Protein AF-0000000079819387 (afdb_homodimer)

Secondary structure (DSSP, 8-state):
-HHHHHHHHHHHHHHHHHHHHHHHHHHH-HHHHIIIIIHHHHHHHHHHHHB-SSPPPEEEEEE--TT-HHHHHHHHHHHHHTTTTEEEEEEES-HHHHHHHHHTTS-SEEEE--S-HHHHHHTT-PEEEEEEE----HHHHHHHHHHHHHHHHHHHHHHHHHHHHHHHHHHHHHHHHHHHHHHHHHSHHHHHHHHH-SS-HHHHHHHHHHHHHHHHHHHHS-HHHHH--EEEEEEETT----HHHHHHHHHHHHHHHHHHHHHHHHHHHHHHHHTTHHHHTTSS--HHHHHHHHHHHHHHHHHHHHHHHHHHHHHHH----TT-HHHHHHHHHHHHHHHHHHHHHHHHH--SHHHHHHHHHHHHHHHHHHSSSSS-GGGB-TTTHHHHHT-HHHHHHHHHHIIIII-PPPPHHHHHHHHHHHHHHHHHHHHHHHHHHHH-/-HHHHHHHHHHHHHHHHHHHHHHHHHHH-HHHHIIIIIHHHHHHHHHHHHB-SSPPPEEEEEE--TT-HHHHHHHHHHHHHTTTTEEEEEEES-HHHHHHHHHTTS-SEEEE--S-HHHHHHTT-PEEEEEEE----HHHHHHHHHHHHHHHHHHHHHHHHHHHHHHHHHHHHHHHHHHHHHHHHHSHHHHHHHHH-SS-HHHHHHHHHHHHHHHHHHHHS-HHHHH--EEEEEEETT----HHHHHHHHHHHHHHHHHHHHHHHHHHHHHHHTTTHHHHTTSS--HHHHHHHHHHHHHHHHHHHHHHHHHHHHHHH----TT-HHHHHHHHHHHHHHHHHHHHHHHHH--SHHHHHHHHHHHHHHHHHHSSSSS-GGGB-TTTHHHHHT-HHHHHHHHHHIIIII-PPPPHHHHHHHHHHHHHHHHHHHHHHHHHHHH-

Solvent-accessible surface area (backbone atoms only — not comparable to full-atom values): 43475 Å² total; per-residue (Å²): 109,72,64,59,50,49,53,49,50,51,48,50,48,51,19,50,51,42,15,50,50,50,48,52,53,57,68,70,40,53,68,62,47,43,55,67,47,48,47,60,48,50,51,49,52,48,45,38,70,18,49,48,83,58,75,61,53,42,36,29,34,38,28,40,40,79,89,44,60,67,58,50,51,52,50,50,54,51,46,62,74,36,50,73,51,34,38,75,76,45,78,42,62,49,59,67,60,53,49,49,36,36,75,68,63,75,26,42,32,36,37,37,48,49,75,54,47,65,60,25,40,76,68,58,30,57,23,53,31,39,35,40,27,57,51,57,48,49,69,57,44,50,50,48,42,50,47,39,48,34,50,37,44,51,51,31,30,53,52,39,16,52,51,42,46,54,51,26,53,52,35,52,51,50,44,53,50,50,52,49,48,50,52,44,43,73,30,76,66,21,50,56,34,39,73,42,28,88,54,56,56,68,58,56,51,48,53,52,50,53,53,45,52,54,39,51,54,55,50,66,48,45,32,61,29,69,40,36,37,50,40,60,46,68,46,39,77,54,47,90,45,51,54,32,35,56,41,37,41,40,49,47,29,47,50,52,34,43,52,42,17,36,50,47,13,38,58,52,17,48,34,53,71,70,51,46,54,64,55,44,73,73,40,92,62,48,70,66,42,49,50,50,5,46,49,52,26,48,47,52,53,45,48,51,50,46,50,53,45,52,49,45,32,30,72,73,43,62,37,56,56,59,43,38,66,67,57,50,49,53,46,48,51,36,31,44,45,17,16,41,7,49,5,43,46,46,31,70,73,20,75,38,61,56,44,31,55,52,52,39,49,50,51,45,51,47,37,48,68,40,23,42,63,79,43,56,58,75,41,33,34,79,85,43,39,58,66,14,69,75,36,49,38,25,47,34,25,55,51,36,42,35,23,25,60,55,38,37,74,88,54,64,67,55,52,48,49,38,43,48,43,16,53,50,30,36,49,52,27,49,49,53,53,52,49,51,58,65,71,95,108,73,65,58,51,49,51,49,50,52,47,52,50,51,19,50,50,42,16,50,51,50,48,50,53,57,68,70,41,52,65,61,47,44,55,66,47,45,47,59,48,49,51,49,51,49,45,38,70,18,47,49,81,57,75,62,53,43,36,28,35,38,27,41,40,79,90,46,60,67,58,50,50,52,50,50,53,51,46,61,74,37,48,72,50,33,39,76,77,46,78,40,63,49,59,68,60,50,50,50,37,36,75,69,64,76,27,44,33,38,37,37,47,49,76,54,45,66,60,25,39,76,68,58,30,56,22,51,30,39,36,39,27,59,52,57,48,48,68,57,43,49,51,50,42,51,47,41,49,33,51,36,44,52,50,30,33,53,52,40,18,50,52,42,46,53,49,25,52,52,36,53,51,49,42,52,50,50,51,50,48,49,51,46,43,74,30,75,65,21,49,54,34,37,73,41,27,88,54,56,57,66,57,56,50,48,53,52,50,53,52,44,52,55,38,50,54,56,50,66,48,45,31,60,30,70,40,36,38,51,40,61,46,67,46,40,77,52,47,90,44,50,54,33,35,56,41,38,42,38,48,48,28,47,49,51,35,44,52,42,17,37,52,48,13,37,58,51,16,48,35,51,71,69,51,48,54,65,54,43,74,73,41,92,63,49,71,66,42,50,51,49,6,46,49,52,28,48,46,52,54,47,47,53,50,47,51,52,46,52,50,46,32,31,73,73,43,61,36,57,58,60,43,37,67,67,58,49,50,53,46,49,52,35,31,45,45,17,16,40,8,50,6,42,44,44,30,70,73,20,77,38,61,54,43,31,54,50,52,38,48,50,51,46,49,48,38,49,69,41,23,42,63,78,43,55,58,73,40,32,33,79,85,44,40,58,68,14,68,76,37,49,38,26,46,36,25,54,50,36,41,34,22,26,60,54,37,36,74,87,54,64,66,56,53,48,50,38,44,49,43,15,53,50,30,35,49,52,26,48,50,54,52,52,49,54,60,65,73,96

Sequence (880 aa):
MKDLMGRLRLSLRRIGGVSRKELVELVRQPAMLFVLVVGPLLILLLFGSGVRAEDPAVRSIFVTPPGDEQLAEVVRGYADSQSERLTILDVTDDREDAMRELRGRRVDVVVVFPENPIEAVEQNDRATIEVIHSFIDPLESQAIRLFTRGAVSDLNDILLSRAVEEAQTQAATTLEEVEGLRETLDGPAGSVLMAQSDTDPEDLAIVLDDASIELEQLIEIDPDVVAAPLDGRASSIGGRVTTSQFYAPAVVALILQHLTLTFVALARSRERELGTVELFGVSPLREVERIAGQAVAYVLSGSALAAVLLAAVSLLLGAPFRAGVGTVALVVVAELLASIGVGLLLSRVARTTTQVVQGAMLILLLSVFFGGLLLSPERLLPWAQPIGDVLPMSHALELLRDSMLRGLPLAAGPIATLVGMAVDTIAIGSWLAIREEHRGMKDLMGRLRLSLRRIGGVSRKELVELVRQPAMLFVLVVGPLLILLLFGSGVRAEDPAVRSIFVTPPGDEQLAEVVRGYADSQSERLTILDVTDDREDAMRELRGRRVDVVVVFPENPIEAVEQNDRATIEVIHSFIDPLESQAIRLFTRGAVSDLNDILLSRAVEEAQTQAATTLEEVEGLRETLDGPAGSVLMAQSDTDPEDLAIVLDDASIELEQLIEIDPDVVAAPLDGRASSIGGRVTTSQFYAPAVVALILQHLTLTFVALARSRERELGTVELFGVSPLREVERIAGQAVAYVLSGSALAAVLLAAVSLLLGAPFRAGVGTVALVVVAELLASIGVGLLLSRVARTTTQVVQGAMLILLLSVFFGGLLLSPERLLPWAQPIGDVLPMSHALELLRDSMLRGLPLAAGPIATLVGMAVDTIAIGSWLAIREEHRG

Structure (mmCIF, N/CA/C/O backbone):
data_AF-0000000079819387-model_v1
#
loop_
_entity.id
_entity.type
_entity.pdbx_description
1 polymer 'ABC-type multidrug transport system, permease component'
#
loop_
_atom_site.group_PDB
_atom_site.id
_atom_site.type_symbol
_atom_site.label_atom_id
_atom_site.label_alt_id
_atom_site.label_comp_id
_atom_site.label_asym_id
_atom_site.label_entity_id
_atom_site.label_seq_id
_atom_site.pdbx_PDB_ins_code
_atom_site.Cartn_x
_atom_site.Cartn_y
_atom_site.Cartn_z
_atom_site.occupancy
_atom_site.B_iso_or_equiv
_atom_site.auth_seq_id
_atom_site.auth_comp_id
_atom_site.auth_asym_id
_atom_site.auth_atom_id
_atom_site.pdbx_PDB_model_num
ATOM 1 N N . MET A 1 1 ? -44.688 -29.328 -30.922 1 59.22 1 MET A N 1
ATOM 2 C CA . MET A 1 1 ? -44.406 -28.875 -29.547 1 59.22 1 MET A CA 1
ATOM 3 C C . MET A 1 1 ? -43.875 -30.016 -28.688 1 59.22 1 MET A C 1
ATOM 5 O O . MET A 1 1 ? -42.938 -29.844 -27.938 1 59.22 1 MET A O 1
ATOM 9 N N . LYS A 1 2 ? -44.531 -31.188 -28.812 1 69.56 2 LYS A N 1
ATOM 10 C CA . LYS A 1 2 ? -44.188 -32.375 -28.062 1 69.56 2 LYS A CA 1
ATOM 11 C C . LYS A 1 2 ? -42.781 -32.875 -28.453 1 69.56 2 LYS A C 1
ATOM 13 O O . LYS A 1 2 ? -42 -33.312 -27.594 1 69.56 2 LYS A O 1
ATOM 18 N N . ASP A 1 3 ? -42.344 -32.656 -29.594 1 71.69 3 ASP A N 1
ATOM 19 C CA . ASP A 1 3 ? -41.031 -33.031 -30.094 1 71.69 3 ASP A CA 1
ATOM 20 C C . ASP A 1 3 ? -39.969 -32.062 -29.594 1 71.69 3 ASP A C 1
ATOM 22 O O . ASP A 1 3 ? -38.875 -32.5 -29.203 1 71.69 3 ASP A O 1
ATOM 26 N N . LEU A 1 4 ? -40.25 -30.797 -29.594 1 78.06 4 LEU A N 1
ATOM 27 C CA . LEU A 1 4 ? -39.312 -29.766 -29.094 1 78.06 4 LEU A CA 1
ATOM 28 C C . LEU A 1 4 ? -39.094 -29.953 -27.594 1 78.06 4 LEU A C 1
ATOM 30 O O . LEU A 1 4 ? -37.969 -29.812 -27.125 1 78.06 4 LEU A O 1
ATOM 34 N N . MET A 1 5 ? -40.188 -30.281 -26.875 1 81.12 5 MET A N 1
ATOM 35 C CA . MET A 1 5 ? -40.062 -30.5 -25.438 1 81.12 5 MET A CA 1
ATOM 36 C C . MET A 1 5 ? -39.219 -31.734 -25.141 1 81.12 5 MET A C 1
ATOM 38 O O . MET A 1 5 ? -38.469 -31.766 -24.156 1 81.12 5 MET A O 1
ATOM 42 N N . GLY A 1 6 ? -39.438 -32.688 -25.953 1 78.38 6 GLY A N 1
ATOM 43 C CA . GLY A 1 6 ? -38.625 -33.906 -25.797 1 78.38 6 GLY A CA 1
ATOM 44 C C . GLY A 1 6 ? -37.156 -33.656 -26.016 1 78.38 6 GLY A C 1
ATOM 45 O O . GLY A 1 6 ? -36.312 -34.156 -25.266 1 78.38 6 GLY A O 1
ATOM 46 N N . ARG A 1 7 ? -36.875 -32.875 -26.984 1 80.12 7 ARG A N 1
ATOM 47 C CA . ARG A 1 7 ? -35.5 -32.531 -27.281 1 80.12 7 ARG A CA 1
ATOM 48 C C . ARG A 1 7 ? -34.875 -31.672 -26.172 1 80.12 7 ARG A C 1
ATOM 50 O O . ARG A 1 7 ? -33.719 -31.844 -25.812 1 80.12 7 ARG A O 1
ATOM 57 N N . LEU A 1 8 ? -35.719 -30.812 -25.656 1 83.31 8 LEU A N 1
ATOM 58 C CA . LEU A 1 8 ? -35.25 -29.953 -24.562 1 83.31 8 LEU A CA 1
ATOM 59 C C . LEU A 1 8 ? -35 -30.781 -23.297 1 83.31 8 LEU A C 1
ATOM 61 O O . LEU A 1 8 ? -34.031 -30.531 -22.578 1 83.31 8 LEU A O 1
ATOM 65 N N . ARG A 1 9 ? -35.875 -31.703 -23.016 1 83.75 9 ARG A N 1
ATOM 66 C CA . ARG A 1 9 ? -35.688 -32.562 -21.859 1 83.75 9 ARG A CA 1
ATOM 67 C C . ARG A 1 9 ? -34.438 -33.406 -21.969 1 83.75 9 ARG A C 1
ATOM 69 O O . ARG A 1 9 ? -33.719 -33.625 -20.984 1 83.75 9 ARG A O 1
ATOM 76 N N . LEU A 1 10 ? -34.25 -33.906 -23.141 1 81.56 10 LEU A N 1
ATOM 77 C CA . LEU A 1 10 ? -33.062 -34.719 -23.375 1 81.56 10 LEU A CA 1
ATOM 78 C C . LEU A 1 10 ? -31.797 -33.875 -23.219 1 81.56 10 LEU A C 1
ATOM 80 O O . LEU A 1 10 ? -30.797 -34.312 -22.656 1 81.56 10 LEU A O 1
ATOM 84 N N . SER A 1 11 ? -31.906 -32.688 -23.734 1 84.88 11 SER A N 1
ATOM 85 C CA . SER A 1 11 ? -30.781 -31.75 -23.609 1 84.88 11 SER A CA 1
ATOM 86 C C . SER A 1 11 ? -30.5 -31.406 -22.156 1 84.88 11 SER A C 1
ATOM 88 O O . SER A 1 11 ? -29.344 -31.359 -21.734 1 84.88 11 SER A O 1
ATOM 90 N N . LEU A 1 12 ? -31.531 -31.281 -21.375 1 88.06 12 LEU A N 1
ATOM 91 C CA . LEU A 1 12 ? -31.391 -30.969 -19.969 1 88.06 12 LEU A CA 1
ATOM 92 C C . LEU A 1 12 ? -30.797 -32.156 -19.203 1 88.06 12 LEU A C 1
ATOM 94 O O . LEU A 1 12 ? -30.016 -31.953 -18.266 1 88.06 12 LEU A O 1
ATOM 98 N N . ARG A 1 13 ? -31.156 -33.312 -19.625 1 86.75 13 ARG A N 1
ATOM 99 C CA . ARG A 1 13 ? -30.609 -34.5 -19 1 86.75 13 ARG A CA 1
ATOM 100 C C . ARG A 1 13 ? -29.125 -34.656 -19.297 1 86.75 13 ARG A C 1
ATOM 102 O O . ARG A 1 13 ? -28.344 -35.062 -18.438 1 86.75 13 ARG A O 1
ATOM 109 N N . ARG A 1 14 ? -28.859 -34.375 -20.531 1 86.88 14 ARG A N 1
ATOM 110 C CA . ARG A 1 14 ? -27.453 -34.438 -20.922 1 86.88 14 ARG A CA 1
ATOM 111 C C . ARG A 1 14 ? -26.625 -33.375 -20.156 1 86.88 14 ARG A C 1
ATOM 113 O O . ARG A 1 14 ? -25.516 -33.688 -19.703 1 86.88 14 ARG A O 1
ATOM 120 N N . ILE A 1 15 ? -27.156 -32.25 -20.062 1 89.38 15 ILE A N 1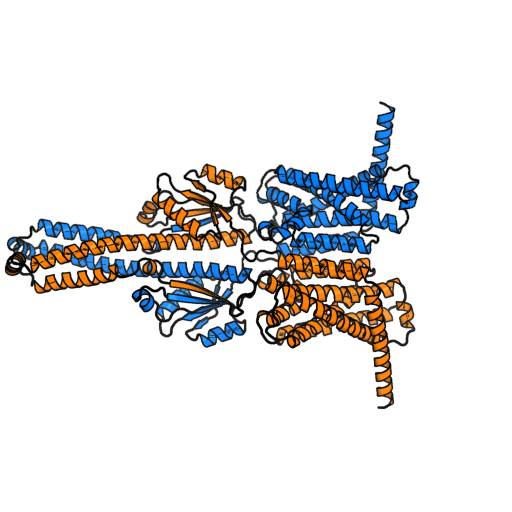
ATOM 121 C CA . ILE A 1 15 ? -26.5 -31.172 -19.312 1 89.38 15 ILE A CA 1
ATOM 122 C C . ILE A 1 15 ? -26.312 -31.609 -17.859 1 89.38 15 ILE A C 1
ATOM 124 O O . ILE A 1 15 ? -25.25 -31.406 -17.266 1 89.38 15 ILE A O 1
ATOM 128 N N . GLY A 1 16 ? -27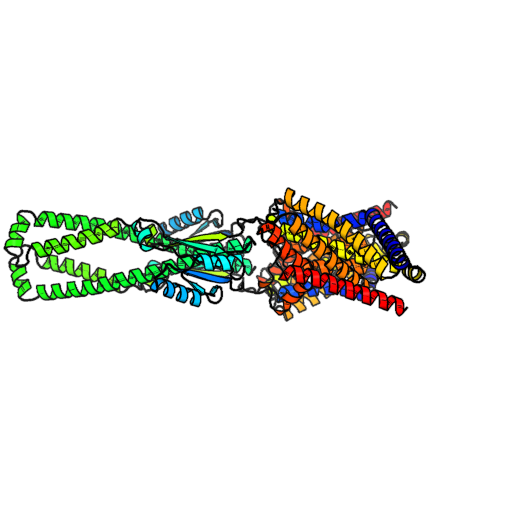.328 -32.188 -17.266 1 90.31 16 GLY A N 1
ATOM 129 C CA . GLY A 1 16 ? -27.234 -32.688 -15.914 1 90.31 16 GLY A CA 1
ATOM 130 C C . GLY A 1 16 ? -26.172 -33.75 -15.742 1 90.31 16 GLY A C 1
ATOM 131 O O . GLY A 1 16 ? -25.484 -33.812 -14.719 1 90.31 16 GLY A O 1
ATOM 132 N N . GLY A 1 17 ? -26.094 -34.594 -16.734 1 88.19 17 GLY A N 1
ATOM 133 C CA . GLY A 1 17 ? -25.062 -35.625 -16.703 1 88.19 17 GLY A CA 1
ATOM 134 C C . GLY A 1 17 ? -23.656 -35.062 -16.703 1 88.19 17 GLY A C 1
ATOM 135 O O . GLY A 1 17 ? -22.797 -35.531 -15.93 1 88.19 17 GLY A O 1
ATOM 136 N N . VAL A 1 18 ? -23.438 -34.125 -17.578 1 86 18 VAL A N 1
ATOM 137 C CA . VAL A 1 18 ? -22.125 -33.469 -17.641 1 86 18 VAL A CA 1
ATOM 138 C C . VAL A 1 18 ? -21.828 -32.75 -16.312 1 86 18 VAL A C 1
ATOM 140 O O . VAL A 1 18 ? -20.719 -32.844 -15.789 1 86 18 VAL A O 1
ATOM 143 N N . SER A 1 19 ? -22.797 -32.062 -15.797 1 91.12 19 SER A N 1
ATOM 144 C CA . SER A 1 19 ? -22.656 -31.375 -14.531 1 91.12 19 SER A CA 1
ATOM 145 C C . SER A 1 19 ? -22.281 -32.344 -13.406 1 91.12 19 SER A C 1
ATOM 147 O O . SER A 1 19 ? -21.391 -32.062 -12.609 1 91.12 19 SER A O 1
ATOM 149 N N . ARG A 1 20 ? -22.938 -33.375 -13.32 1 89.81 20 ARG A N 1
ATOM 150 C CA . ARG A 1 20 ? -22.672 -34.375 -12.281 1 89.81 20 ARG A CA 1
ATOM 151 C C . ARG A 1 20 ? -21.266 -34.938 -12.43 1 89.81 20 ARG A C 1
ATOM 153 O O . ARG A 1 20 ? -20.562 -35.156 -11.43 1 89.81 20 ARG A O 1
ATOM 160 N N . LYS A 1 21 ? -20.891 -35.188 -13.625 1 85.81 21 LYS A N 1
ATOM 161 C CA . LYS A 1 21 ? -19.547 -35.688 -13.883 1 85.81 21 LYS A CA 1
ATOM 162 C C . LYS A 1 21 ? -18.484 -34.719 -13.383 1 85.81 21 LYS A C 1
ATOM 164 O O . LYS A 1 21 ? -17.531 -35.125 -12.727 1 85.81 21 LYS A O 1
ATOM 169 N N . GLU A 1 22 ? -18.688 -33.531 -13.719 1 85.12 22 GLU A N 1
ATOM 170 C CA . GLU A 1 22 ? -17.734 -32.5 -13.32 1 85.12 22 GLU A CA 1
ATOM 171 C C . GLU A 1 22 ? -17.672 -32.344 -11.805 1 85.12 22 GLU A C 1
ATOM 173 O O . GLU A 1 22 ? -16.594 -32.188 -11.234 1 85.12 22 GLU A O 1
ATOM 178 N N . LEU A 1 23 ? -18.781 -32.438 -11.195 1 86.44 23 LEU A N 1
ATOM 179 C CA . LEU A 1 23 ? -18.844 -32.281 -9.742 1 86.44 23 LEU A CA 1
ATOM 180 C C . LEU A 1 23 ? -18.156 -33.469 -9.055 1 86.44 23 LEU A C 1
ATOM 182 O O . LEU A 1 23 ? -17.438 -33.281 -8.078 1 86.44 23 LEU A O 1
ATOM 186 N N . VAL A 1 24 ? -18.297 -34.625 -9.602 1 83.44 24 VAL A N 1
ATOM 187 C CA . VAL A 1 24 ? -17.688 -35.844 -9.031 1 83.44 24 VAL A CA 1
ATOM 188 C C . VAL A 1 24 ? -16.172 -35.781 -9.211 1 83.44 24 VAL A C 1
ATOM 190 O O . VAL A 1 24 ? -15.43 -36.156 -8.305 1 83.44 24 VAL A O 1
ATOM 193 N N . GLU A 1 25 ? -15.781 -35.312 -10.328 1 77.5 25 GLU A N 1
ATOM 194 C CA . GLU A 1 25 ? -14.352 -35.188 -10.594 1 77.5 25 GLU A CA 1
ATOM 195 C C . GLU A 1 25 ? -13.68 -34.188 -9.664 1 77.5 25 GLU A C 1
ATOM 197 O O . GLU A 1 25 ? -12.547 -34.406 -9.234 1 77.5 25 GLU A O 1
ATOM 202 N N . LEU A 1 26 ? -14.336 -33.156 -9.406 1 76.81 26 LEU A N 1
ATOM 203 C CA . LEU A 1 26 ? -13.805 -32.125 -8.523 1 76.81 26 LEU A CA 1
ATOM 204 C C . LEU A 1 26 ? -13.625 -32.688 -7.109 1 76.81 26 LEU A C 1
ATOM 206 O O . LEU A 1 26 ? -12.617 -32.406 -6.457 1 76.81 26 LEU A O 1
ATOM 210 N N . VAL A 1 27 ? -14.5 -33.5 -6.656 1 76.44 27 VAL A N 1
ATOM 211 C CA . VAL A 1 27 ? -14.477 -34.031 -5.293 1 76.44 27 VAL A CA 1
ATOM 212 C C . VAL A 1 27 ? -13.469 -35.156 -5.188 1 76.44 27 VAL A C 1
ATOM 214 O O . VAL A 1 27 ? -12.992 -35.469 -4.098 1 76.44 27 VAL A O 1
ATOM 217 N N . ARG A 1 28 ? -13.078 -35.719 -6.34 1 71.12 28 ARG A N 1
ATOM 218 C CA . ARG A 1 28 ? -12.203 -36.875 -6.324 1 71.12 28 ARG A CA 1
ATOM 219 C C . ARG A 1 28 ? -10.734 -36.469 -6.359 1 71.12 28 ARG A C 1
ATOM 221 O O . ARG A 1 28 ? -9.844 -37.312 -6.211 1 71.12 28 ARG A O 1
ATOM 228 N N . GLN A 1 29 ? -10.422 -35.219 -6.562 1 65.94 29 GLN A N 1
ATOM 229 C CA . GLN A 1 29 ? -9.039 -34.75 -6.566 1 65.94 29 GLN A CA 1
ATOM 230 C C . GLN A 1 29 ? -8.789 -33.781 -5.441 1 65.94 29 GLN A C 1
ATOM 232 O O . GLN A 1 29 ? -8.461 -32.594 -5.699 1 65.94 29 GLN A O 1
ATOM 237 N N . PRO A 1 30 ? -8.844 -34.25 -4.234 1 62.94 30 PRO A N 1
ATOM 238 C CA . PRO A 1 30 ? -8.773 -33.344 -3.09 1 62.94 30 PRO A CA 1
ATOM 239 C C . PRO A 1 30 ? -7.395 -32.688 -2.936 1 62.94 30 PRO A C 1
ATOM 241 O O . PRO A 1 30 ? -7.293 -31.578 -2.453 1 62.94 30 PRO A O 1
ATOM 244 N N . ALA A 1 31 ? -6.434 -33.406 -3.371 1 59.56 31 ALA A N 1
ATOM 245 C CA . ALA A 1 31 ? -5.09 -32.875 -3.168 1 59.56 31 ALA A CA 1
ATOM 246 C C . ALA A 1 31 ? -4.867 -31.609 -3.992 1 59.56 31 ALA A C 1
ATOM 248 O O . ALA A 1 31 ? -4.301 -30.625 -3.498 1 59.56 31 ALA A O 1
ATOM 249 N N . MET A 1 32 ? -5.309 -31.781 -5.207 1 59.66 32 MET A N 1
ATOM 250 C CA . MET A 1 32 ? -5.168 -30.609 -6.062 1 59.66 32 MET A CA 1
ATOM 251 C C . MET A 1 32 ? -6 -29.438 -5.539 1 59.66 32 MET A C 1
ATOM 253 O O . MET A 1 32 ? -5.535 -28.297 -5.52 1 59.66 32 MET A O 1
ATOM 257 N N . LEU A 1 33 ? -7.109 -29.797 -4.996 1 62.78 33 LEU A N 1
ATOM 258 C CA . LEU A 1 33 ? -8 -28.766 -4.449 1 62.78 33 LEU A CA 1
ATOM 259 C C . LEU A 1 33 ? -7.391 -28.125 -3.215 1 62.78 33 LEU A C 1
ATOM 261 O O . LEU A 1 33 ? -7.473 -26.906 -3.045 1 62.78 33 LEU A O 1
ATOM 265 N N . PHE A 1 34 ? -6.777 -28.922 -2.484 1 64.62 34 PHE A N 1
ATOM 266 C CA . PHE A 1 34 ? -6.234 -28.406 -1.233 1 64.62 34 PHE A CA 1
ATOM 267 C C . PHE A 1 34 ? -5.125 -27.406 -1.502 1 64.62 34 PHE A C 1
ATOM 269 O O . PHE A 1 34 ? -5.129 -26.297 -0.946 1 64.62 34 PHE A O 1
ATOM 276 N N . VAL A 1 35 ? -4.262 -27.828 -2.371 1 64.06 35 VAL A N 1
ATOM 277 C CA . VAL A 1 35 ? -3.094 -26.969 -2.529 1 64.06 35 VAL A CA 1
ATOM 278 C C . VAL A 1 35 ? -3.477 -25.719 -3.314 1 64.06 35 VAL A C 1
ATOM 280 O O . VAL A 1 35 ? -3.074 -24.609 -2.961 1 64.06 35 VAL A O 1
ATOM 283 N N . LEU A 1 36 ? -4.363 -25.953 -4.289 1 65.69 36 LEU A N 1
ATOM 284 C CA . LEU A 1 36 ? -4.738 -24.859 -5.176 1 65.69 36 LEU A CA 1
ATOM 285 C C . LEU A 1 36 ? -5.641 -23.875 -4.453 1 65.69 36 LEU A C 1
ATOM 287 O O . LEU A 1 36 ? -5.57 -22.672 -4.711 1 65.69 36 LEU A O 1
ATOM 291 N N . VAL A 1 37 ? -6.363 -24.375 -3.543 1 68.56 37 VAL A N 1
ATOM 292 C CA . VAL A 1 37 ? -7.383 -23.531 -2.924 1 68.56 37 VAL A CA 1
ATOM 293 C C . VAL A 1 37 ? -6.875 -23 -1.587 1 68.56 37 VAL A C 1
ATOM 295 O O . VAL A 1 37 ? -6.938 -21.797 -1.326 1 68.56 37 VAL A O 1
ATOM 298 N N . VAL A 1 38 ? -6.336 -23.922 -0.873 1 74.94 38 VAL A N 1
ATOM 299 C CA . VAL A 1 38 ? -6.047 -23.609 0.521 1 74.94 38 VAL A CA 1
ATOM 300 C C . VAL A 1 38 ? -4.824 -22.703 0.602 1 74.94 38 VAL A C 1
ATOM 302 O O . VAL A 1 38 ? -4.766 -21.797 1.442 1 74.94 38 VAL A O 1
ATOM 305 N N . GLY A 1 39 ? -3.926 -22.906 -0.369 1 82.56 39 GLY A N 1
ATOM 306 C CA . GLY A 1 39 ? -2.695 -22.125 -0.321 1 82.56 39 GLY A CA 1
ATOM 307 C C . GLY A 1 39 ? -2.924 -20.625 -0.449 1 82.56 39 GLY A C 1
ATOM 308 O O . GLY A 1 39 ? -2.66 -19.875 0.488 1 82.56 39 GLY A O 1
ATOM 309 N N . PRO A 1 40 ? -3.529 -20.234 -1.547 1 80.94 40 PRO A N 1
ATOM 310 C CA . PRO A 1 40 ? -3.783 -18.797 -1.737 1 80.94 40 PRO A CA 1
ATOM 311 C C . PRO A 1 40 ? -4.742 -18.219 -0.697 1 80.94 40 PRO A C 1
ATOM 313 O O . PRO A 1 40 ? -4.555 -17.094 -0.229 1 80.94 40 PRO A O 1
ATOM 316 N N . LEU A 1 41 ? -5.676 -19.078 -0.328 1 82.12 41 LEU A N 1
ATOM 317 C CA . LEU A 1 41 ? -6.641 -18.625 0.667 1 82.12 41 LEU A CA 1
ATOM 318 C C . LEU A 1 41 ? -5.961 -18.359 2.004 1 82.12 41 LEU A C 1
ATOM 320 O O . LEU A 1 41 ? -6.176 -17.312 2.617 1 82.12 41 LEU A O 1
ATOM 324 N N . LEU A 1 42 ? -5.184 -19.266 2.367 1 86.19 42 LEU A N 1
ATOM 325 C CA . LEU A 1 42 ? -4.488 -19.125 3.643 1 86.19 42 LEU A CA 1
ATOM 326 C C . LEU A 1 42 ? -3.555 -17.922 3.629 1 86.19 42 LEU A C 1
ATOM 328 O O . LEU A 1 42 ? -3.492 -17.172 4.605 1 86.19 42 LEU A O 1
ATOM 332 N N . ILE A 1 43 ? -2.92 -17.734 2.551 1 88.06 43 ILE A N 1
ATOM 333 C CA . ILE A 1 43 ? -1.974 -16.625 2.42 1 88.06 43 ILE A CA 1
ATOM 334 C C . ILE A 1 43 ? -2.717 -15.305 2.506 1 88.06 43 ILE A C 1
ATOM 336 O O . ILE A 1 43 ? -2.307 -14.398 3.24 1 88.06 43 ILE A O 1
ATOM 340 N N . LEU A 1 44 ? -3.809 -15.195 1.878 1 82.94 44 LEU A N 1
ATOM 341 C CA . LEU A 1 44 ? -4.574 -13.953 1.844 1 82.94 44 LEU A CA 1
ATOM 342 C C . LEU A 1 44 ? -5.23 -13.68 3.193 1 82.94 44 LEU A C 1
ATOM 344 O O . LEU A 1 44 ? -5.289 -12.531 3.637 1 82.94 44 LEU A O 1
ATOM 348 N N . LEU A 1 45 ? -5.652 -14.781 3.836 1 83.75 45 LEU A N 1
ATOM 349 C CA . LEU A 1 45 ? -6.238 -14.625 5.164 1 83.75 45 LEU A CA 1
ATOM 350 C C . LEU A 1 45 ? -5.18 -14.219 6.18 1 83.75 45 LEU A C 1
ATOM 352 O O . LEU A 1 45 ? -5.434 -13.375 7.043 1 83.75 45 LEU A O 1
ATOM 356 N N . LEU A 1 46 ? -4.027 -14.789 6.035 1 87 46 LEU A N 1
ATOM 357 C CA . LEU A 1 46 ? -2.922 -14.438 6.922 1 87 46 LEU A CA 1
ATOM 358 C C . LEU A 1 46 ? -2.506 -12.984 6.715 1 87 46 LEU A C 1
ATOM 360 O O . LEU A 1 46 ? -2.252 -12.266 7.684 1 87 46 LEU A O 1
ATOM 364 N N . PHE A 1 47 ? -2.529 -12.609 5.602 1 85.38 47 PHE A N 1
ATOM 365 C CA . PHE A 1 47 ? -2.148 -11.234 5.309 1 85.38 47 PHE A CA 1
ATOM 366 C C . PHE A 1 47 ? -3.191 -10.258 5.844 1 85.38 47 PHE A C 1
ATOM 368 O O . PHE A 1 47 ? -2.848 -9.289 6.52 1 85.38 47 PHE A O 1
ATOM 375 N N . GLY A 1 48 ? -4.398 -10.469 5.453 1 79.5 48 GLY A N 1
ATOM 376 C CA . GLY A 1 48 ? -5.465 -9.609 5.93 1 79.5 48 GLY A CA 1
ATOM 377 C C . GLY A 1 48 ? -5.5 -9.484 7.441 1 79.5 48 GLY A C 1
ATOM 378 O O . GLY A 1 48 ? -5.797 -8.414 7.977 1 79.5 48 GLY A O 1
ATOM 379 N N . SER A 1 49 ? -5.113 -10.555 8.133 1 84.19 49 SER A N 1
ATOM 380 C CA . SER A 1 49 ? -5.141 -10.555 9.594 1 84.19 49 SER A CA 1
ATOM 381 C C . SER A 1 49 ? -3.807 -10.086 10.164 1 84.19 49 SER A C 1
ATOM 383 O O . SER A 1 49 ? -3.713 -9.781 11.359 1 84.19 49 SER A O 1
ATOM 385 N N . GLY A 1 50 ? -2.824 -10.062 9.352 1 87 50 GLY A N 1
ATOM 386 C CA . GLY A 1 50 ? -1.486 -9.797 9.859 1 87 50 GLY A CA 1
ATOM 387 C C . GLY A 1 50 ? -1.04 -8.367 9.664 1 87 50 GLY A C 1
ATOM 388 O O . GLY A 1 50 ? 0.014 -7.961 10.156 1 87 50 GLY A O 1
ATOM 389 N N . VAL A 1 51 ? -1.811 -7.578 8.93 1 83.44 51 VAL A N 1
ATOM 390 C CA . VAL A 1 51 ? -1.445 -6.191 8.672 1 83.44 51 VAL A CA 1
ATOM 391 C C . VAL A 1 51 ? -1.921 -5.305 9.82 1 83.44 51 VAL A C 1
ATOM 393 O O . VAL A 1 51 ? -3.043 -5.461 10.305 1 83.44 51 VAL A O 1
ATOM 396 N N . ARG A 1 52 ? -1.042 -4.383 10.25 1 80.44 52 ARG A N 1
ATOM 397 C CA . ARG A 1 52 ? -1.396 -3.461 11.32 1 80.44 52 ARG A CA 1
ATOM 398 C C . ARG A 1 52 ? -2.445 -2.457 10.859 1 80.44 52 ARG A C 1
ATOM 400 O O . ARG A 1 52 ? -2.416 -2.006 9.711 1 80.44 52 ARG A O 1
ATOM 407 N N . ALA A 1 53 ? -3.332 -2.141 11.719 1 71.75 53 ALA A N 1
ATOM 408 C CA . ALA A 1 53 ? -4.371 -1.15 11.438 1 71.75 53 ALA A CA 1
ATOM 409 C C . ALA A 1 53 ? -3.781 0.256 11.375 1 71.75 53 ALA A C 1
ATOM 411 O O . ALA A 1 53 ? -4.219 1.082 10.57 1 71.75 53 ALA A O 1
ATOM 412 N N . GLU A 1 54 ? -2.801 0.441 12.227 1 73.12 54 GLU A N 1
ATOM 413 C CA . GLU A 1 54 ? -2.17 1.755 12.305 1 73.12 54 GLU A CA 1
ATOM 414 C C . GLU A 1 54 ? -0.685 1.676 11.961 1 73.12 54 GLU A C 1
ATOM 416 O O . GLU A 1 54 ? -0.071 0.613 12.07 1 73.12 54 GLU A O 1
ATOM 421 N N . ASP A 1 55 ? -0.185 2.771 11.43 1 74.25 55 ASP A N 1
ATOM 422 C CA . ASP A 1 55 ? 1.244 2.842 11.141 1 74.25 55 ASP A CA 1
ATOM 423 C C . ASP A 1 55 ? 2.07 2.689 12.414 1 74.25 55 ASP A C 1
ATOM 425 O O . ASP A 1 55 ? 1.676 3.17 13.477 1 74.25 55 ASP A O 1
ATOM 429 N N . PRO A 1 56 ? 3.131 1.95 12.328 1 78.31 56 PRO A N 1
ATOM 430 C CA . PRO A 1 56 ? 4.004 1.864 13.5 1 78.31 56 PRO A CA 1
ATOM 431 C C . PRO A 1 56 ? 4.602 3.213 13.891 1 78.31 56 PRO A C 1
ATOM 433 O O . PRO A 1 56 ? 4.738 4.102 13.039 1 78.31 56 PRO A O 1
ATOM 436 N N . ALA A 1 57 ? 4.988 3.266 15.188 1 85.31 57 ALA A N 1
ATOM 437 C CA . ALA A 1 57 ? 5.594 4.5 15.68 1 85.31 57 ALA A CA 1
ATOM 438 C C . ALA A 1 57 ? 6.965 4.727 15.047 1 85.31 57 ALA A C 1
ATOM 440 O O . ALA A 1 57 ? 7.719 3.777 14.828 1 85.31 57 ALA A O 1
ATOM 441 N N . VAL A 1 58 ? 7.234 5.938 14.719 1 89.69 58 VAL A N 1
ATOM 442 C CA . VAL A 1 58 ? 8.508 6.332 14.109 1 89.69 58 VAL A CA 1
ATOM 443 C C . VAL A 1 58 ? 9.523 6.645 15.203 1 89.69 58 VAL A C 1
ATOM 445 O O . VAL A 1 58 ? 9.266 7.477 16.078 1 89.69 58 VAL A O 1
ATOM 448 N N . ARG A 1 59 ? 10.664 5.949 15.328 1 91.62 59 ARG A N 1
ATOM 449 C CA . ARG A 1 59 ? 11.734 6.262 16.266 1 91.62 59 ARG A CA 1
ATOM 450 C C . ARG A 1 59 ? 12.391 7.598 15.93 1 91.62 59 ARG A C 1
ATOM 452 O O . ARG A 1 59 ? 12.945 7.762 14.836 1 91.62 59 ARG A O 1
ATOM 459 N N . SER A 1 60 ? 12.352 8.508 16.812 1 94.25 60 SER A N 1
ATOM 460 C CA . SER A 1 60 ? 12.758 9.867 16.469 1 94.25 60 SER A CA 1
ATOM 461 C C . SER A 1 60 ? 13.734 10.43 17.5 1 94.25 60 SER A C 1
ATOM 463 O O . SER A 1 60 ? 13.711 10.031 18.672 1 94.25 60 SER A O 1
ATOM 465 N N . ILE A 1 61 ? 14.625 11.297 17.094 1 94.75 61 ILE A N 1
ATOM 466 C CA . ILE A 1 61 ? 15.484 12.125 17.938 1 94.75 61 ILE A CA 1
ATOM 467 C C . ILE A 1 61 ? 15.219 13.602 17.656 1 94.75 61 ILE A C 1
ATOM 469 O O . ILE A 1 61 ? 15.062 14 16.5 1 94.75 61 ILE A O 1
ATOM 473 N N . PHE A 1 62 ? 15.094 14.305 18.672 1 93 62 PHE A N 1
ATOM 474 C CA . PHE A 1 62 ? 14.898 15.742 18.562 1 93 62 PHE A CA 1
ATOM 475 C C . PHE A 1 62 ? 16.172 16.5 18.922 1 93 62 PHE A C 1
ATOM 477 O O . PHE A 1 62 ? 16.781 16.234 19.969 1 93 62 PHE A O 1
ATOM 484 N N . VAL A 1 63 ? 16.562 17.406 18.031 1 94.19 63 VAL A N 1
ATOM 485 C CA . VAL A 1 63 ? 17.734 18.234 18.25 1 94.19 63 VAL A CA 1
ATOM 486 C C . VAL A 1 63 ? 17.297 19.656 18.578 1 94.19 63 VAL A C 1
ATOM 488 O O . VAL A 1 63 ? 16.766 20.359 17.719 1 94.19 63 VAL A O 1
ATOM 491 N N . THR A 1 64 ? 17.531 20.062 19.75 1 90.31 64 THR A N 1
ATOM 492 C CA . THR A 1 64 ? 17.203 21.406 20.188 1 90.31 64 THR A CA 1
ATOM 493 C C . THR A 1 64 ? 18.469 22.234 20.359 1 90.31 64 THR A C 1
ATOM 495 O O . THR A 1 64 ? 19.547 21.688 20.594 1 90.31 64 THR A O 1
ATOM 498 N N . PRO A 1 65 ? 18.297 23.547 20.094 1 87.38 65 PRO A N 1
ATOM 499 C CA . PRO A 1 65 ? 19.469 24.391 20.312 1 87.38 65 PRO A CA 1
ATOM 500 C C . PRO A 1 65 ? 20 24.312 21.75 1 87.38 65 PRO A C 1
ATOM 502 O O . PRO A 1 65 ? 19.219 24.141 22.688 1 87.38 65 PRO A O 1
ATOM 505 N N . PRO A 1 66 ? 21.359 24.484 21.828 1 84.12 66 PRO A N 1
ATOM 506 C CA . PRO A 1 66 ? 21.953 24.391 23.172 1 84.12 66 PRO A CA 1
ATOM 507 C C . PRO A 1 66 ? 21.422 25.469 24.125 1 84.12 66 PRO A C 1
ATOM 509 O O . PRO A 1 66 ? 21.25 26.625 23.719 1 84.12 66 PRO A O 1
ATOM 512 N N . GLY A 1 67 ? 21.078 25.078 25.297 1 78.38 67 GLY A N 1
ATOM 513 C CA . GLY A 1 67 ? 20.719 26.031 26.344 1 78.38 67 GLY A CA 1
ATOM 514 C C . GLY A 1 67 ? 19.25 26.391 26.344 1 78.38 67 GLY A C 1
ATOM 515 O O . GLY A 1 67 ? 18.797 27.141 27.219 1 78.38 67 GLY A O 1
ATOM 516 N N . ASP A 1 68 ? 18.531 25.953 25.438 1 77.12 68 ASP A N 1
ATOM 517 C CA . ASP A 1 68 ? 17.109 26.281 25.406 1 77.12 68 ASP A CA 1
ATOM 518 C C . ASP A 1 68 ? 16.281 25.203 26.094 1 77.12 68 ASP A C 1
ATOM 520 O O . ASP A 1 68 ? 15.617 24.406 25.422 1 77.12 68 ASP A O 1
ATOM 524 N N . GLU A 1 69 ? 16.266 25.234 27.359 1 80.19 69 GLU A N 1
ATOM 525 C CA . GLU A 1 69 ? 15.562 24.219 28.141 1 80.19 69 GLU A CA 1
ATOM 526 C C . GLU A 1 69 ? 14.055 24.344 27.969 1 80.19 69 GLU A C 1
ATOM 528 O O . GLU A 1 69 ? 13.328 23.344 28.062 1 80.19 69 GLU A O 1
ATOM 533 N N . GLN A 1 70 ? 13.609 25.5 27.781 1 75.44 70 GLN A N 1
ATOM 534 C CA . GLN A 1 70 ? 12.18 25.703 27.594 1 75.44 70 GLN A CA 1
ATOM 535 C C . GLN A 1 70 ? 11.672 24.984 26.344 1 75.44 70 GLN A C 1
ATOM 537 O O . GLN A 1 70 ? 10.641 24.312 26.391 1 75.44 70 GLN A O 1
ATOM 542 N N . LEU A 1 71 ? 12.414 25.188 25.344 1 77.62 71 LEU A N 1
ATOM 543 C CA . LEU A 1 71 ? 12.039 24.516 24.094 1 77.62 71 LEU A CA 1
ATOM 544 C C . LEU A 1 71 ? 12.078 23 24.25 1 77.62 71 LEU A C 1
ATOM 546 O O . LEU A 1 71 ? 11.203 22.297 23.75 1 77.62 71 LEU A O 1
ATOM 550 N N . ALA A 1 72 ? 13.055 22.531 24.953 1 80.94 72 ALA A N 1
ATOM 551 C CA . ALA A 1 72 ? 13.195 21.094 25.172 1 80.94 72 ALA A CA 1
ATOM 552 C C . ALA A 1 72 ? 11.984 20.531 25.906 1 80.94 72 ALA A C 1
ATOM 554 O O . ALA A 1 72 ? 11.531 19.438 25.609 1 80.94 72 ALA A O 1
ATOM 555 N N . GLU A 1 73 ? 11.523 21.281 26.781 1 83.12 73 GLU A N 1
ATOM 556 C CA . GLU A 1 73 ? 10.359 20.844 27.562 1 83.12 73 GLU A CA 1
ATOM 557 C C . GLU A 1 73 ? 9.102 20.812 26.703 1 83.12 73 GLU A C 1
ATOM 559 O O . GLU A 1 73 ? 8.289 19.891 26.828 1 83.12 73 GLU A O 1
ATOM 564 N N . VAL A 1 74 ? 8.992 21.797 25.859 1 78.88 74 VAL A N 1
ATOM 565 C CA . VAL A 1 74 ? 7.852 21.844 24.953 1 78.88 74 VAL A CA 1
ATOM 566 C C . VAL A 1 74 ? 7.883 20.656 24.016 1 78.88 74 VAL A C 1
ATOM 568 O O . VAL A 1 74 ? 6.855 20.016 23.766 1 78.88 74 VAL A O 1
ATOM 571 N N . VAL A 1 75 ? 9.047 20.359 23.562 1 80.56 75 VAL A N 1
ATOM 572 C CA . VAL A 1 75 ? 9.227 19.266 22.609 1 80.56 75 VAL A CA 1
ATOM 573 C C . VAL A 1 75 ? 8.906 17.938 23.297 1 80.56 75 VAL A C 1
ATOM 575 O O . VAL A 1 75 ? 8.227 17.078 22.719 1 80.56 75 VAL A O 1
ATOM 578 N N . ARG A 1 76 ? 9.359 17.797 24.484 1 81.81 76 ARG A N 1
ATOM 579 C CA . ARG A 1 76 ? 9.086 16.562 25.234 1 81.81 76 ARG A CA 1
ATOM 580 C C . ARG A 1 76 ? 7.594 16.406 25.5 1 81.81 76 ARG A C 1
ATOM 582 O O . ARG A 1 76 ? 7.055 15.305 25.422 1 81.81 76 ARG A O 1
ATOM 589 N N . GLY A 1 77 ? 7.012 17.484 25.891 1 81.06 77 GLY A N 1
ATOM 590 C CA . GLY A 1 77 ? 5.574 17.453 26.094 1 81.06 77 GLY A CA 1
ATOM 591 C C . GLY A 1 77 ? 4.793 17.062 24.859 1 81.06 77 GLY A C 1
ATOM 592 O O . GLY A 1 77 ? 3.857 16.266 24.938 1 81.06 77 GLY A O 1
ATOM 593 N N . TYR A 1 78 ? 5.207 17.609 23.719 1 79.5 78 TYR A N 1
ATOM 594 C CA . TYR A 1 78 ? 4.555 17.281 22.453 1 79.5 78 TYR A CA 1
ATOM 595 C C . TYR A 1 78 ? 4.758 15.812 22.109 1 79.5 78 TYR A C 1
ATOM 597 O O . TYR A 1 78 ? 3.822 15.133 21.672 1 79.5 78 TYR A O 1
ATOM 605 N N . ALA A 1 79 ? 5.973 15.367 22.25 1 76.88 79 ALA A N 1
ATOM 606 C CA . ALA A 1 79 ? 6.297 13.984 21.938 1 76.88 79 ALA A CA 1
ATOM 607 C C . ALA A 1 79 ? 5.453 13.016 22.766 1 76.88 79 ALA A C 1
ATOM 609 O O . ALA A 1 79 ? 5 11.984 22.266 1 76.88 79 ALA A O 1
ATOM 610 N N . ASP A 1 80 ? 5.285 13.383 23.953 1 79.12 80 ASP A N 1
ATOM 611 C CA . ASP A 1 80 ? 4.488 12.539 24.844 1 79.12 80 ASP A CA 1
ATOM 612 C C . ASP A 1 80 ? 3.035 12.469 24.375 1 79.12 80 ASP A C 1
ATOM 614 O O . ASP A 1 80 ? 2.389 11.43 24.5 1 79.12 80 ASP A O 1
ATOM 618 N N . SER A 1 81 ? 2.578 13.562 23.797 1 80.12 81 SER A N 1
ATOM 619 C CA . SER A 1 81 ? 1.2 13.594 23.328 1 80.12 81 SER A CA 1
ATOM 620 C C . SER A 1 81 ? 1.039 12.773 22.047 1 80.12 81 SER A C 1
ATOM 622 O O . SER A 1 81 ? -0.068 12.352 21.703 1 80.12 81 SER A O 1
ATOM 624 N N . GLN A 1 82 ? 2.115 12.617 21.375 1 80.25 82 GLN A N 1
ATOM 625 C CA . GLN A 1 82 ? 2.084 11.859 20.125 1 80.25 82 GLN A CA 1
ATOM 626 C C . GLN A 1 82 ? 2.721 10.484 20.312 1 80.25 82 GLN A C 1
ATOM 628 O O . GLN A 1 82 ? 3.338 9.961 19.375 1 80.25 82 GLN A O 1
ATOM 633 N N . SER A 1 83 ? 2.621 9.844 21.422 1 77.06 83 SER A N 1
ATOM 634 C CA . SER A 1 83 ? 3.318 8.609 21.781 1 77.06 83 SER A CA 1
ATOM 635 C C . SER A 1 83 ? 2.898 7.457 20.859 1 77.06 83 SER A C 1
ATOM 637 O O . SER A 1 83 ? 3.654 6.504 20.672 1 77.06 83 SER A O 1
ATOM 639 N N . GLU A 1 84 ? 1.761 7.57 20.328 1 76 84 GLU A N 1
ATOM 640 C CA . GLU A 1 84 ? 1.281 6.496 19.453 1 76 84 GLU A CA 1
ATOM 641 C C . GLU A 1 84 ? 1.948 6.559 18.078 1 76 84 GLU A C 1
ATOM 643 O O . GL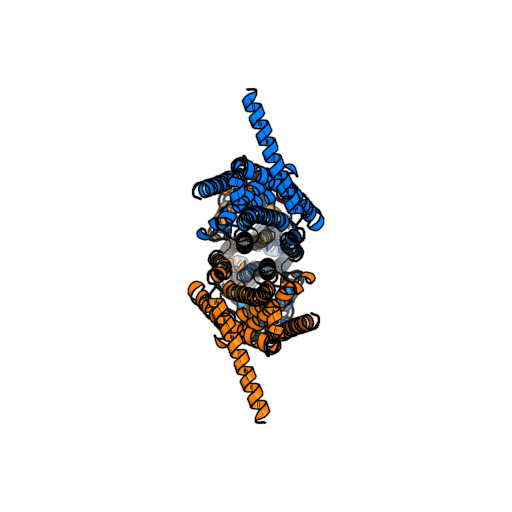U A 1 84 ? 2.049 5.543 17.391 1 76 84 GLU A O 1
ATOM 648 N N . ARG A 1 85 ? 2.469 7.617 17.75 1 79.5 85 ARG A N 1
ATOM 649 C CA . ARG A 1 85 ? 3.023 7.789 16.422 1 79.5 85 ARG A CA 1
ATOM 650 C C . ARG A 1 85 ? 4.531 8.023 16.484 1 79.5 85 ARG A C 1
ATOM 652 O O . ARG A 1 85 ? 5.242 7.754 15.508 1 79.5 85 ARG A O 1
ATOM 659 N N . LEU A 1 86 ? 4.918 8.555 17.641 1 84.69 86 LEU A N 1
ATOM 660 C CA . LEU A 1 86 ? 6.332 8.891 17.781 1 84.69 86 LEU A CA 1
ATOM 661 C C . LEU A 1 86 ? 6.938 8.18 18.984 1 84.69 86 LEU A C 1
ATOM 663 O O . LEU A 1 86 ? 6.332 8.141 20.062 1 84.69 86 LEU A O 1
ATOM 667 N N . THR A 1 87 ? 8.023 7.535 18.812 1 85.38 87 THR A N 1
ATOM 668 C CA . THR A 1 87 ? 8.859 7.035 19.891 1 85.38 87 THR A CA 1
ATOM 669 C C . THR A 1 87 ? 10.141 7.855 20.016 1 85.38 87 THR A C 1
ATOM 671 O O . THR A 1 87 ? 11.062 7.695 19.219 1 85.38 87 THR A O 1
ATOM 674 N N . ILE A 1 88 ? 10.156 8.664 20.953 1 87 88 ILE A N 1
ATOM 675 C CA . ILE A 1 88 ? 11.305 9.531 21.141 1 87 88 ILE A CA 1
ATOM 676 C C . ILE A 1 88 ? 12.43 8.766 21.828 1 87 88 ILE A C 1
ATOM 678 O O . ILE A 1 88 ? 12.297 8.336 22.984 1 87 88 ILE A O 1
ATOM 682 N N . LEU A 1 89 ? 13.508 8.711 21.203 1 87 89 LEU A N 1
ATOM 683 C CA . LEU A 1 89 ? 14.641 7.984 21.75 1 87 89 LEU A CA 1
ATOM 684 C C . LEU A 1 89 ? 15.578 8.922 22.516 1 87 89 LEU A C 1
ATOM 686 O O . LEU A 1 89 ? 16.234 8.508 23.469 1 87 89 LEU A O 1
ATOM 690 N N . ASP A 1 90 ? 15.594 10.195 22.031 1 88.19 90 ASP A N 1
ATOM 691 C CA . ASP A 1 90 ? 16.516 11.141 22.656 1 88.19 90 ASP A CA 1
ATOM 692 C C . ASP A 1 90 ? 16.172 12.578 22.266 1 88.19 90 ASP A C 1
ATOM 694 O O . ASP A 1 90 ? 15.539 12.82 21.234 1 88.19 90 ASP A O 1
ATOM 698 N N . VAL A 1 91 ? 16.391 13.43 23.234 1 89.12 91 VAL A N 1
ATOM 699 C CA . VAL A 1 91 ? 16.406 14.867 22.984 1 89.12 91 VAL A CA 1
ATOM 700 C C . VAL A 1 91 ? 17.797 15.422 23.281 1 89.12 91 VAL A C 1
ATOM 702 O O . VAL A 1 91 ? 18.25 15.398 24.422 1 89.12 91 VAL A O 1
ATOM 705 N N . THR A 1 92 ? 18.453 15.914 22.266 1 91.44 92 THR A N 1
ATOM 706 C CA . THR A 1 92 ? 19.859 16.266 22.406 1 91.44 92 THR A CA 1
ATOM 707 C C . THR A 1 92 ? 20.156 17.609 21.75 1 91.44 92 THR A C 1
ATOM 709 O O . THR A 1 92 ? 19.297 18.188 21.094 1 91.44 92 THR A O 1
ATOM 712 N N . ASP A 1 93 ? 21.344 18.172 22.062 1 90.62 93 ASP A N 1
ATOM 713 C CA . ASP A 1 93 ? 21.812 19.375 21.391 1 90.62 93 ASP A CA 1
ATOM 714 C C . ASP A 1 93 ? 22.906 19.047 20.375 1 90.62 93 ASP A C 1
ATOM 716 O O . ASP A 1 93 ? 23.453 19.953 19.75 1 90.62 93 ASP A O 1
ATOM 720 N N . ASP A 1 94 ? 23.094 17.781 20.109 1 93.19 94 ASP A N 1
ATOM 721 C CA . ASP A 1 94 ? 24.125 17.328 19.203 1 93.19 94 ASP A CA 1
ATOM 722 C C . ASP A 1 94 ? 23.531 16.828 17.891 1 93.19 94 ASP A C 1
ATOM 724 O O . ASP A 1 94 ? 23.172 15.656 17.766 1 93.19 94 ASP A O 1
ATOM 728 N N . ARG A 1 95 ? 23.625 17.703 16.906 1 94.19 95 ARG A N 1
ATOM 729 C CA . ARG A 1 95 ? 23.062 17.359 15.609 1 94.19 95 ARG A CA 1
ATOM 730 C C . ARG A 1 95 ? 23.859 16.219 14.961 1 94.19 95 ARG A C 1
ATOM 732 O O . ARG A 1 95 ? 23.266 15.336 14.336 1 94.19 95 ARG A O 1
ATOM 739 N N . GLU A 1 96 ? 25.172 16.266 15.102 1 95.12 96 GLU A N 1
ATOM 740 C CA . GLU A 1 96 ? 26.016 15.273 14.445 1 95.12 96 GLU A CA 1
ATOM 741 C C . GLU A 1 96 ? 25.75 13.875 14.992 1 95.12 96 GLU A C 1
ATOM 743 O O . GLU A 1 96 ? 25.719 12.906 14.234 1 95.12 96 GLU A O 1
ATOM 748 N N . ASP A 1 97 ? 25.625 13.859 16.234 1 95.06 97 ASP A N 1
ATOM 749 C CA . ASP A 1 97 ? 25.328 12.562 16.844 1 95.06 97 ASP A CA 1
ATOM 750 C C . ASP A 1 97 ? 23.969 12.031 16.391 1 95.06 97 ASP A C 1
ATOM 752 O O . ASP A 1 97 ? 23.844 10.844 16.094 1 95.06 97 ASP A O 1
ATOM 756 N N . ALA A 1 98 ? 22.969 12.852 16.344 1 96.06 98 ALA A N 1
ATOM 757 C CA . ALA A 1 98 ? 21.625 12.461 15.891 1 96.06 98 ALA A CA 1
ATOM 758 C C . ALA A 1 98 ? 21.672 11.969 14.445 1 96.06 98 ALA A C 1
ATOM 760 O O . ALA A 1 98 ? 21.047 10.961 14.109 1 96.06 98 ALA A O 1
ATOM 761 N N . MET A 1 99 ? 22.5 12.656 13.656 1 94.94 99 MET A N 1
ATOM 762 C CA . MET A 1 99 ? 22.609 12.297 12.25 1 94.94 99 MET A CA 1
ATOM 763 C C . MET A 1 99 ? 23.312 10.961 12.078 1 94.94 99 MET A C 1
ATOM 765 O O . MET A 1 99 ? 23 10.195 11.164 1 94.94 99 MET A O 1
ATOM 769 N N . ARG A 1 100 ? 24.25 10.68 12.969 1 93.62 100 ARG A N 1
ATOM 770 C CA . ARG A 1 100 ? 24.922 9.391 12.945 1 93.62 100 ARG A CA 1
ATOM 771 C C . ARG A 1 100 ? 23.953 8.25 13.242 1 93.62 100 ARG A C 1
ATOM 773 O O . ARG A 1 100 ? 24 7.211 12.586 1 93.62 100 ARG A O 1
ATOM 780 N N . GLU A 1 101 ? 23.094 8.461 14.172 1 94.19 101 GLU A N 1
ATOM 781 C CA . GLU A 1 101 ? 22.078 7.457 14.5 1 94.19 101 GLU A CA 1
ATOM 782 C C . GLU A 1 101 ? 21.109 7.254 13.344 1 94.19 101 GLU A C 1
ATOM 784 O O . GLU A 1 101 ? 20.625 6.141 13.117 1 94.19 101 GLU A O 1
ATOM 789 N N . LEU A 1 102 ? 20.781 8.336 12.617 1 94 102 LEU A N 1
ATOM 790 C CA . LEU A 1 102 ? 19.891 8.266 11.461 1 94 102 LEU A CA 1
ATOM 791 C C . LEU A 1 102 ? 20.547 7.469 10.328 1 94 102 LEU A C 1
ATOM 793 O O . LEU A 1 102 ? 19.891 6.598 9.734 1 94 102 LEU A O 1
ATOM 797 N N . ARG A 1 103 ? 21.844 7.699 10.148 1 87.88 103 ARG A N 1
ATOM 798 C CA . ARG A 1 103 ? 22.562 7.012 9.086 1 87.88 103 ARG A CA 1
ATOM 799 C C . ARG A 1 103 ? 22.734 5.531 9.406 1 87.88 103 ARG A C 1
ATOM 801 O O . ARG A 1 103 ? 22.734 4.691 8.5 1 87.88 103 ARG A O 1
ATOM 808 N N . GLY A 1 104 ? 22.844 5.293 10.68 1 84.06 104 GLY A N 1
ATOM 809 C CA . GLY A 1 104 ? 23 3.916 11.125 1 84.06 104 GLY A CA 1
ATOM 810 C C . GLY A 1 104 ? 21.672 3.174 11.219 1 84.06 104 GLY A C 1
ATOM 811 O O . GLY A 1 104 ? 21.641 2.002 11.602 1 84.06 104 GLY A O 1
ATOM 812 N N . ARG A 1 105 ? 20.5 3.803 10.945 1 83.25 105 ARG A N 1
ATOM 813 C CA . ARG A 1 105 ? 19.156 3.252 10.906 1 83.25 105 ARG A CA 1
ATOM 814 C C . ARG A 1 105 ? 18.703 2.83 12.297 1 83.25 105 ARG A C 1
ATOM 816 O O . ARG A 1 105 ? 17.875 1.923 12.43 1 83.25 105 ARG A O 1
ATOM 823 N N . ARG A 1 106 ? 19.359 3.479 13.258 1 88.81 106 ARG A N 1
ATOM 824 C CA . ARG A 1 106 ? 18.875 3.246 14.617 1 88.81 106 ARG A CA 1
ATOM 825 C C . ARG A 1 106 ? 17.656 4.102 14.922 1 88.81 106 ARG A C 1
ATOM 827 O O . ARG A 1 106 ? 16.875 3.775 15.812 1 88.81 106 ARG A O 1
ATOM 834 N N . VAL A 1 107 ? 17.562 5.234 14.156 1 93.88 107 VAL A N 1
ATOM 835 C CA . VAL A 1 107 ? 16.391 6.098 14.234 1 93.88 107 VAL A CA 1
ATOM 836 C C . VAL A 1 107 ? 15.852 6.363 12.836 1 93.88 107 VAL A C 1
ATOM 838 O O . VAL A 1 107 ? 16.578 6.223 11.844 1 93.88 107 VAL A O 1
ATOM 841 N N . ASP A 1 108 ? 14.625 6.664 12.758 1 93.75 108 ASP A N 1
ATOM 842 C CA . ASP A 1 108 ? 13.969 6.84 11.461 1 93.75 108 ASP A CA 1
ATOM 843 C C . ASP A 1 108 ? 13.891 8.32 11.086 1 93.75 108 ASP A C 1
ATOM 845 O O . ASP A 1 108 ? 13.875 8.656 9.898 1 93.75 108 ASP A O 1
ATOM 849 N N . VAL A 1 109 ? 13.82 9.148 12.141 1 95.25 109 VAL A N 1
ATOM 850 C CA . VAL A 1 109 ? 13.609 10.57 11.891 1 95.25 109 VAL A CA 1
ATOM 851 C C . VAL A 1 109 ? 14.422 11.398 12.883 1 95.25 109 VAL A C 1
ATOM 853 O O . VAL A 1 109 ? 14.523 11.039 14.062 1 95.25 109 VAL A O 1
ATOM 856 N N . VAL A 1 110 ? 15.031 12.422 12.414 1 95.94 110 VAL A N 1
ATOM 857 C CA . VAL A 1 110 ? 15.688 13.438 13.234 1 95.94 110 VAL A CA 1
ATOM 858 C C . VAL A 1 110 ? 15.023 14.789 12.992 1 95.94 110 VAL A C 1
ATOM 860 O O . VAL A 1 110 ? 14.891 15.234 11.852 1 95.94 110 VAL A O 1
ATOM 863 N N . VAL A 1 111 ? 14.562 15.367 14.023 1 94.5 111 VAL A N 1
ATOM 864 C CA . VAL A 1 111 ? 13.938 16.688 13.953 1 94.5 111 VAL A CA 1
ATOM 865 C C . VAL A 1 111 ? 14.891 17.75 14.508 1 94.5 111 VAL A C 1
ATOM 867 O O . VAL A 1 111 ? 15.227 17.719 15.695 1 94.5 111 VAL A O 1
ATOM 870 N N . VAL A 1 112 ? 15.25 18.703 13.703 1 93.81 112 VAL A N 1
ATOM 871 C CA . VAL A 1 112 ? 16.203 19.734 14.086 1 93.81 112 VAL A CA 1
ATOM 872 C C . VAL A 1 112 ? 15.477 21.078 14.227 1 93.81 112 VAL A C 1
ATOM 874 O O . VAL A 1 112 ? 14.961 21.609 13.242 1 93.81 112 VAL A O 1
ATOM 877 N N . PHE A 1 113 ? 15.523 21.578 15.359 1 90.75 113 PHE A N 1
ATOM 878 C CA . PHE A 1 113 ? 14.906 22.875 15.617 1 90.75 113 PHE A CA 1
ATOM 879 C C . PHE A 1 113 ? 15.867 24.016 15.297 1 90.75 113 PHE A C 1
ATOM 881 O O . PHE A 1 113 ? 17.094 23.859 15.422 1 90.75 113 PHE A O 1
ATOM 888 N N . PRO A 1 114 ? 15.297 25.062 14.898 1 87.5 114 PRO A N 1
ATOM 889 C CA . PRO A 1 114 ? 16.156 26.203 14.57 1 87.5 114 PRO A CA 1
ATOM 890 C C . PRO A 1 114 ? 16.781 26.859 15.805 1 87.5 114 PRO A C 1
ATOM 892 O O . PRO A 1 114 ? 16.188 26.828 16.891 1 87.5 114 PRO A O 1
ATOM 895 N N . GLU A 1 115 ? 17.891 27.406 15.797 1 78.62 115 GLU A N 1
ATOM 896 C CA . GLU A 1 115 ? 18.656 27.969 16.906 1 78.62 115 GLU A CA 1
ATOM 897 C C . GLU A 1 115 ? 18.031 29.266 17.406 1 78.62 115 GLU A C 1
ATOM 899 O O . GLU A 1 115 ? 17.953 29.5 18.609 1 78.62 115 GLU A O 1
ATOM 904 N N . ASN A 1 116 ? 17.641 30.094 16.422 1 73.69 116 ASN A N 1
ATOM 905 C CA . ASN A 1 116 ? 17.141 31.391 16.844 1 73.69 116 ASN A CA 1
ATOM 906 C C . ASN A 1 116 ? 15.789 31.703 16.219 1 73.69 116 ASN A C 1
ATOM 908 O O . ASN A 1 116 ? 15.68 32.562 15.344 1 73.69 116 ASN A O 1
ATOM 912 N N . PRO A 1 117 ? 14.773 31.047 16.812 1 73.25 117 PRO A N 1
ATOM 913 C CA . PRO A 1 117 ? 13.461 31.25 16.203 1 73.25 117 PRO A CA 1
ATOM 914 C C . PRO A 1 117 ? 12.945 32.688 16.359 1 73.25 117 PRO A C 1
ATOM 916 O O . PRO A 1 117 ? 12.297 33.219 15.445 1 73.25 117 PRO A O 1
ATOM 919 N N . ILE A 1 118 ? 13.273 33.312 17.406 1 69.88 118 ILE A N 1
ATOM 920 C CA . ILE A 1 118 ? 12.789 34.656 17.688 1 69.88 118 ILE A CA 1
ATOM 921 C C . ILE A 1 118 ? 13.43 35.656 16.703 1 69.88 118 ILE A C 1
ATOM 923 O O . ILE A 1 118 ? 12.758 36.531 16.188 1 69.88 118 ILE A O 1
ATOM 927 N N . GLU A 1 119 ? 14.703 35.375 16.516 1 72.94 119 GLU A N 1
ATOM 928 C CA . GLU A 1 119 ? 15.406 36.25 15.57 1 72.94 119 GLU A CA 1
ATOM 929 C C . GLU A 1 119 ? 14.812 36.125 14.172 1 72.94 119 GLU A C 1
ATOM 931 O O . GLU A 1 119 ? 14.711 37.125 13.453 1 72.94 119 GLU A O 1
ATOM 936 N N . ALA A 1 120 ? 14.453 35 13.844 1 77.31 120 ALA A N 1
ATOM 937 C CA . ALA A 1 120 ? 13.852 34.812 12.523 1 77.31 120 ALA A CA 1
ATOM 938 C C . ALA A 1 120 ? 12.531 35.562 12.398 1 77.31 120 ALA A C 1
ATOM 940 O O . ALA A 1 120 ? 12.266 36.188 11.383 1 77.31 120 ALA A O 1
ATOM 941 N N . VAL A 1 121 ? 11.773 35.531 13.359 1 73.75 121 VAL A N 1
ATOM 942 C CA . VAL A 1 121 ? 10.469 36.188 13.352 1 73.75 121 VAL A CA 1
ATOM 943 C C . VAL A 1 121 ? 10.656 37.688 13.281 1 73.75 121 VAL A C 1
ATOM 945 O O . VAL A 1 121 ? 9.922 38.375 12.562 1 73.75 121 VAL A O 1
ATOM 948 N N . GLU A 1 122 ? 11.672 38.188 14.031 1 71.31 122 GLU A N 1
ATOM 949 C CA . GLU A 1 122 ? 11.953 39.594 14.031 1 71.31 122 GLU A CA 1
ATOM 950 C C . GLU A 1 122 ? 12.383 40.094 12.648 1 71.31 122 GLU A C 1
ATOM 952 O O . GLU A 1 122 ? 12.141 41.25 12.289 1 71.31 122 GLU A O 1
ATOM 957 N N . GLN A 1 123 ? 12.977 39.156 11.859 1 77.5 123 GLN A N 1
ATOM 958 C CA . GLN A 1 123 ? 13.422 39.5 10.508 1 77.5 123 GLN A CA 1
ATOM 959 C C . GLN A 1 123 ? 12.352 39.156 9.477 1 77.5 123 GLN A C 1
ATOM 961 O O . GLN A 1 123 ? 12.625 39.156 8.273 1 77.5 123 GLN A O 1
ATOM 966 N N . ASN A 1 124 ? 11.102 38.906 10.055 1 78.44 124 ASN A N 1
ATOM 967 C CA . ASN A 1 124 ? 9.938 38.625 9.211 1 78.44 124 ASN A CA 1
ATOM 968 C C . ASN A 1 124 ? 10.141 37.344 8.398 1 78.44 124 ASN A C 1
ATOM 970 O O . ASN A 1 124 ? 9.758 37.312 7.227 1 78.44 124 ASN A O 1
ATOM 974 N N . ASP A 1 125 ? 10.961 36.5 9.039 1 79.44 125 ASP A N 1
ATOM 975 C CA . ASP A 1 125 ? 11.172 35.188 8.438 1 79.44 125 ASP A CA 1
ATOM 976 C C . ASP A 1 125 ? 10.656 34.094 9.344 1 79.44 125 ASP A C 1
ATOM 978 O O . ASP A 1 125 ? 10.562 34.25 10.562 1 79.44 125 ASP A O 1
ATOM 982 N N . ARG A 1 126 ? 10.25 33.031 8.742 1 85 126 ARG A N 1
ATOM 983 C CA . ARG A 1 126 ? 9.82 31.875 9.531 1 85 126 ARG A CA 1
ATOM 984 C C . ARG A 1 126 ? 11.016 31.016 9.945 1 85 126 ARG A C 1
ATOM 986 O O . ARG A 1 126 ? 11.961 30.844 9.172 1 85 126 ARG A O 1
ATOM 993 N N . ALA A 1 127 ? 11.078 30.609 11.141 1 86.31 127 ALA A N 1
ATOM 994 C CA . ALA A 1 127 ? 12.078 29.641 11.586 1 86.31 127 ALA A CA 1
ATOM 995 C C . ALA A 1 127 ? 11.734 28.25 11.094 1 86.31 127 ALA A C 1
ATOM 997 O O . ALA A 1 127 ? 10.609 27.781 11.266 1 86.31 127 ALA A O 1
ATOM 998 N N . THR A 1 128 ? 12.672 27.594 10.523 1 89.06 128 THR A N 1
ATOM 999 C CA . THR A 1 128 ? 12.383 26.328 9.859 1 89.06 128 THR A CA 1
ATOM 1000 C C . THR A 1 128 ? 12.812 25.156 10.727 1 89.06 128 THR A C 1
ATOM 1002 O O . THR A 1 128 ? 13.953 25.094 11.188 1 89.06 128 THR A O 1
ATOM 1005 N N . ILE A 1 129 ? 11.891 24.281 11.031 1 91.69 129 ILE A N 1
ATOM 1006 C CA . ILE A 1 129 ? 12.195 23 11.633 1 91.69 129 ILE A CA 1
ATOM 1007 C C . ILE A 1 129 ? 12.547 21.984 10.547 1 91.69 129 ILE A C 1
ATOM 1009 O O . ILE A 1 129 ? 11.789 21.797 9.594 1 91.69 129 ILE A O 1
ATOM 1013 N N . GLU A 1 130 ? 13.711 21.422 10.641 1 93.44 130 GLU A N 1
ATOM 1014 C CA . GLU A 1 130 ? 14.125 20.422 9.664 1 93.44 130 GLU A CA 1
ATOM 1015 C C . GLU A 1 130 ? 13.805 19 10.148 1 93.44 130 GLU A C 1
ATOM 1017 O O . GLU A 1 130 ? 14.227 18.609 11.234 1 93.44 130 GLU A O 1
ATOM 1022 N N . VAL A 1 131 ? 13.031 18.328 9.391 1 95.06 131 VAL A N 1
ATOM 1023 C CA . VAL A 1 131 ? 12.719 16.938 9.664 1 95.06 131 VAL A CA 1
ATOM 1024 C C . VAL A 1 131 ? 13.438 16.047 8.656 1 95.06 131 VAL A C 1
ATOM 1026 O O . VAL A 1 131 ? 13.07 16 7.48 1 95.06 131 VAL A O 1
ATOM 1029 N N . ILE A 1 132 ? 14.461 15.367 9.133 1 95.69 132 ILE A N 1
ATOM 1030 C CA . ILE A 1 132 ? 15.258 14.5 8.273 1 95.69 132 ILE A CA 1
ATOM 1031 C C . ILE A 1 132 ? 14.922 13.039 8.562 1 95.69 132 ILE A C 1
ATOM 1033 O O . ILE A 1 132 ? 14.969 12.602 9.711 1 95.69 132 ILE A O 1
ATOM 1037 N N . HIS A 1 133 ? 14.547 12.297 7.488 1 94.31 133 HIS A N 1
ATOM 1038 C CA . HIS A 1 133 ? 14.156 10.914 7.719 1 94.31 133 HIS A CA 1
ATOM 1039 C C . HIS A 1 133 ? 14.938 9.961 6.816 1 94.31 133 HIS A C 1
ATOM 1041 O O . HIS A 1 133 ? 15.609 10.406 5.883 1 94.31 133 HIS A O 1
ATOM 1047 N N . SER A 1 134 ? 14.898 8.672 7.113 1 90.81 134 SER A N 1
ATOM 1048 C CA . SER A 1 134 ? 15.672 7.664 6.395 1 90.81 134 SER A CA 1
ATOM 1049 C C . SER A 1 134 ? 14.781 6.809 5.5 1 90.81 134 SER A C 1
ATOM 1051 O O . SER A 1 134 ? 15.227 5.797 4.957 1 90.81 134 SER A O 1
ATOM 1053 N N . PHE A 1 135 ? 13.531 7.152 5.266 1 87.88 135 PHE A N 1
ATOM 1054 C CA . PHE A 1 135 ? 12.609 6.336 4.492 1 87.88 135 PHE A CA 1
ATOM 1055 C C . PHE A 1 135 ? 12.906 6.453 3 1 87.88 135 PHE A C 1
ATOM 1057 O O . PHE A 1 135 ? 13.133 7.551 2.49 1 87.88 135 PHE A O 1
ATOM 1064 N N . ILE A 1 136 ? 12.906 5.352 2.371 1 86.69 136 ILE A N 1
ATOM 1065 C CA . ILE A 1 136 ? 13.109 5.352 0.925 1 86.69 136 ILE A CA 1
ATOM 1066 C C . ILE A 1 136 ? 11.781 5.066 0.222 1 86.69 136 ILE A C 1
ATOM 1068 O O . ILE A 1 136 ? 11.648 5.301 -0.982 1 86.69 136 ILE A O 1
ATOM 1072 N N . ASP A 1 137 ? 10.812 4.512 0.983 1 83.75 137 ASP A N 1
ATOM 1073 C CA . ASP A 1 137 ? 9.469 4.305 0.445 1 83.75 137 ASP A CA 1
ATOM 1074 C C . ASP A 1 137 ? 8.773 5.637 0.176 1 83.75 137 ASP A C 1
ATOM 1076 O O . ASP A 1 137 ? 8.57 6.434 1.095 1 83.75 137 ASP A O 1
ATOM 1080 N N . PRO A 1 138 ? 8.438 5.84 -1.079 1 81.81 138 PRO A N 1
ATOM 1081 C CA . PRO A 1 138 ? 7.805 7.121 -1.404 1 81.81 138 PRO A CA 1
ATOM 1082 C C . PRO A 1 138 ? 6.52 7.359 -0.615 1 81.81 138 PRO A C 1
ATOM 1084 O O . PRO A 1 138 ? 6.207 8.5 -0.269 1 81.81 138 PRO A O 1
ATOM 1087 N N . LEU A 1 139 ? 5.832 6.289 -0.356 1 76.12 139 LEU A N 1
ATOM 1088 C CA . LEU A 1 139 ? 4.598 6.438 0.41 1 76.12 139 LEU A CA 1
ATOM 1089 C C . LEU A 1 139 ? 4.898 6.848 1.848 1 76.12 139 LEU A C 1
ATOM 1091 O O . LEU A 1 139 ? 4.215 7.711 2.406 1 76.12 139 LEU A O 1
ATOM 1095 N N . GLU A 1 140 ? 5.902 6.273 2.402 1 81 140 GLU A N 1
ATOM 1096 C CA . GLU A 1 140 ? 6.289 6.637 3.764 1 81 140 GLU A CA 1
ATOM 1097 C C . GLU A 1 140 ? 6.859 8.047 3.818 1 81 140 GLU A C 1
ATOM 1099 O O . GLU A 1 140 ? 6.598 8.789 4.77 1 81 140 GLU A O 1
ATOM 1104 N N . SER A 1 141 ? 7.621 8.414 2.766 1 84.81 141 SER A N 1
ATOM 1105 C CA . SER A 1 141 ? 8.164 9.766 2.676 1 84.81 141 SER A CA 1
ATOM 1106 C C . SER A 1 141 ? 7.055 10.812 2.607 1 84.81 141 SER A C 1
ATOM 1108 O O . SER A 1 141 ? 7.141 11.859 3.244 1 84.81 141 SER A O 1
ATOM 1110 N N . GLN A 1 142 ? 6.082 10.492 1.878 1 78.81 142 GLN A N 1
ATOM 1111 C CA . GLN A 1 142 ? 4.941 11.398 1.774 1 78.81 142 GLN A CA 1
ATOM 1112 C C . GLN A 1 142 ? 4.207 11.516 3.107 1 78.81 142 GLN A C 1
ATOM 1114 O O . GLN A 1 142 ? 3.768 12.602 3.49 1 78.81 142 GLN A O 1
ATOM 1119 N N . ALA A 1 143 ? 4.043 10.398 3.777 1 79.19 143 ALA A N 1
ATOM 1120 C CA . ALA A 1 143 ? 3.391 10.406 5.082 1 79.19 143 ALA A CA 1
ATOM 1121 C C . ALA A 1 143 ? 4.148 11.289 6.07 1 79.19 143 ALA A C 1
ATOM 1123 O O . ALA A 1 143 ? 3.537 12.031 6.844 1 79.19 143 ALA A O 1
ATOM 1124 N N . ILE A 1 144 ? 5.469 11.242 6.016 1 85 144 ILE A N 1
ATOM 1125 C CA . ILE A 1 144 ? 6.297 12.031 6.914 1 85 144 ILE A CA 1
ATOM 1126 C C . ILE A 1 144 ? 6.145 13.516 6.586 1 85 144 ILE A C 1
ATOM 1128 O O . ILE A 1 144 ? 6.121 14.359 7.484 1 85 144 ILE A O 1
ATOM 1132 N N . ARG A 1 145 ? 6.016 13.867 5.332 1 84 145 ARG A N 1
ATOM 1133 C CA . ARG A 1 145 ? 5.797 15.258 4.945 1 84 145 ARG A CA 1
ATOM 1134 C C . ARG A 1 145 ? 4.477 15.773 5.5 1 84 145 ARG A C 1
ATOM 1136 O O . ARG A 1 145 ? 4.418 16.875 6.047 1 84 145 ARG A O 1
ATOM 1143 N N . LEU A 1 146 ? 3.498 14.945 5.383 1 78.06 146 LEU A N 1
ATOM 1144 C CA . LEU A 1 146 ? 2.188 15.336 5.891 1 78.06 146 LEU A CA 1
ATOM 1145 C C . LEU A 1 146 ? 2.205 15.453 7.414 1 78.06 146 LEU A C 1
ATOM 1147 O O . LEU A 1 146 ? 1.633 16.391 7.977 1 78.06 146 LEU A O 1
ATOM 1151 N N . PHE A 1 147 ? 2.92 14.531 7.988 1 80.94 147 PHE A N 1
ATOM 1152 C CA . PHE A 1 147 ? 3.031 14.555 9.445 1 80.94 147 PHE A CA 1
ATOM 1153 C C . PHE A 1 147 ? 3.795 15.789 9.906 1 80.94 147 PHE A C 1
ATOM 1155 O O . PHE A 1 147 ? 3.436 16.406 10.914 1 80.94 147 PHE A O 1
ATOM 1162 N N . THR A 1 148 ? 4.828 16.078 9.211 1 85.44 148 THR A N 1
ATOM 1163 C CA . THR A 1 148 ? 5.633 17.25 9.547 1 85.44 148 THR A CA 1
ATOM 1164 C C . THR A 1 148 ? 4.789 18.516 9.5 1 85.44 148 THR A C 1
ATOM 1166 O O . THR A 1 148 ? 4.836 19.328 10.43 1 85.44 148 THR A O 1
ATOM 1169 N N . ARG A 1 149 ? 4.012 18.656 8.531 1 81.38 149 ARG A N 1
ATOM 1170 C CA . ARG A 1 149 ? 3.158 19.828 8.422 1 81.38 149 ARG A CA 1
ATOM 1171 C C . ARG A 1 149 ? 2.184 19.922 9.586 1 81.38 149 ARG A C 1
ATOM 1173 O O . ARG A 1 149 ? 1.995 20.984 10.172 1 81.38 149 ARG A O 1
ATOM 1180 N N . GLY A 1 150 ? 1.622 18.812 9.898 1 79.25 150 GLY A N 1
ATOM 1181 C CA . GLY A 1 150 ? 0.708 18.781 11.031 1 79.25 150 GLY A CA 1
ATOM 1182 C C . GLY A 1 150 ? 1.386 19.094 12.352 1 79.25 150 GLY A C 1
ATOM 1183 O O . GLY A 1 150 ? 0.87 19.875 13.156 1 79.25 150 GLY A O 1
ATOM 1184 N N . ALA A 1 151 ? 2.492 18.5 12.539 1 82 151 ALA A N 1
ATOM 1185 C CA . ALA A 1 151 ? 3.225 18.672 13.789 1 82 151 ALA A CA 1
ATOM 1186 C C . ALA A 1 151 ? 3.686 20.125 13.953 1 82 151 ALA A C 1
ATOM 1188 O O . ALA A 1 151 ? 3.605 20.688 15.055 1 82 151 ALA A O 1
ATOM 1189 N N . VAL A 1 152 ? 4.199 20.672 12.906 1 85.19 152 VAL A N 1
ATOM 1190 C CA . VAL A 1 152 ? 4.652 22.062 12.961 1 85.19 152 VAL A CA 1
ATOM 1191 C C . VAL A 1 152 ? 3.469 22.984 13.258 1 85.19 152 VAL A C 1
ATOM 1193 O O . VAL A 1 152 ? 3.592 23.938 14.031 1 85.19 152 VAL A O 1
ATOM 1196 N N . SER A 1 153 ? 2.416 22.672 12.656 1 81.06 153 SER A N 1
ATOM 1197 C CA . SER A 1 153 ? 1.21 23.438 12.93 1 81.06 153 SER A CA 1
ATOM 1198 C C . SER A 1 153 ? 0.805 23.344 14.391 1 81.06 153 SER A C 1
ATOM 1200 O O . SER A 1 153 ? 0.411 24.328 15.008 1 81.06 153 SER A O 1
ATOM 1202 N N . ASP A 1 154 ? 0.902 22.156 14.953 1 81.38 154 ASP A N 1
ATOM 1203 C CA . ASP A 1 154 ? 0.613 21.969 16.375 1 81.38 154 ASP A CA 1
ATOM 1204 C C . ASP A 1 154 ? 1.541 22.812 17.234 1 81.38 154 ASP A C 1
ATOM 1206 O O . ASP A 1 154 ? 1.101 23.422 18.219 1 81.38 154 ASP A O 1
ATOM 1210 N N . LEU A 1 155 ? 2.734 22.812 16.891 1 80.94 155 LEU A N 1
ATOM 1211 C CA . LEU A 1 155 ? 3.715 23.594 17.641 1 80.94 155 LEU A CA 1
ATOM 1212 C C . LEU A 1 155 ? 3.434 25.094 17.531 1 80.94 155 LEU A C 1
ATOM 1214 O O . LEU A 1 155 ? 3.562 25.828 18.5 1 80.94 155 LEU A O 1
ATOM 1218 N N . ASN A 1 156 ? 3.104 25.469 16.344 1 84.44 156 ASN A N 1
ATOM 1219 C CA . ASN A 1 156 ? 2.715 26.859 16.156 1 84.44 156 ASN A CA 1
ATOM 1220 C C . ASN A 1 156 ? 1.541 27.234 17.047 1 84.44 156 ASN A C 1
ATOM 1222 O O . ASN A 1 156 ? 1.544 28.312 17.656 1 84.44 156 ASN A O 1
ATOM 1226 N N . ASP A 1 157 ? 0.597 26.375 17.141 1 81.5 157 ASP A N 1
ATOM 1227 C CA . ASP A 1 157 ? -0.565 26.625 18 1 81.5 157 ASP A CA 1
ATOM 1228 C C . ASP A 1 157 ? -0.158 26.781 19.453 1 81.5 157 ASP A C 1
ATOM 1230 O O . ASP A 1 157 ? -0.663 27.641 20.172 1 81.5 157 ASP A O 1
ATOM 1234 N N . ILE A 1 158 ? 0.684 25.953 19.875 1 78.94 158 ILE A N 1
ATOM 1235 C CA . ILE A 1 158 ? 1.143 25.969 21.266 1 78.94 158 ILE A CA 1
ATOM 1236 C C . ILE A 1 158 ? 1.895 27.266 21.531 1 78.94 158 ILE A C 1
ATOM 1238 O O . ILE A 1 158 ? 1.669 27.922 22.562 1 78.94 158 ILE A O 1
ATOM 1242 N N . LEU A 1 159 ? 2.711 27.641 20.609 1 76.19 159 LEU A N 1
ATOM 1243 C CA . LEU A 1 159 ? 3.484 28.859 20.75 1 76.19 159 LEU A CA 1
ATOM 1244 C C . LEU A 1 159 ? 2.572 30.094 20.766 1 76.19 159 LEU A C 1
ATOM 1246 O O . LEU A 1 159 ? 2.762 31 21.562 1 76.19 159 LEU A O 1
ATOM 1250 N N . LEU A 1 160 ? 1.652 30.062 19.938 1 79.94 160 LEU A N 1
ATOM 1251 C CA . LEU A 1 160 ? 0.729 31.188 19.859 1 79.94 160 LEU A CA 1
ATOM 1252 C C . LEU A 1 160 ? -0.128 31.281 21.109 1 79.94 160 LEU A C 1
ATOM 1254 O O . LEU A 1 160 ? -0.399 32.375 21.609 1 79.94 160 LEU A O 1
ATOM 1258 N N . SER A 1 161 ? -0.558 30.172 21.594 1 82.38 161 SER A N 1
ATOM 1259 C CA . SER A 1 161 ? -1.322 30.172 22.844 1 82.38 161 SER A CA 1
ATOM 1260 C C . SER A 1 161 ? -0.516 30.781 23.984 1 82.38 161 SER A C 1
ATOM 1262 O O . SER A 1 161 ? -1.047 31.547 24.781 1 82.38 161 SER A O 1
ATOM 1264 N N . ARG A 1 162 ? 0.655 30.453 24.031 1 75.69 162 ARG A N 1
ATOM 1265 C CA . ARG A 1 162 ? 1.521 30.984 25.078 1 75.69 162 ARG A CA 1
ATOM 1266 C C . ARG A 1 162 ? 1.737 32.5 24.891 1 75.69 162 ARG A C 1
ATOM 1268 O O . ARG A 1 162 ? 1.778 33.219 25.875 1 75.69 162 ARG A O 1
ATOM 1275 N N . ALA A 1 163 ? 1.911 32.844 23.641 1 75.19 163 ALA A N 1
ATOM 1276 C CA . ALA A 1 163 ? 2.09 34.281 23.359 1 75.19 163 ALA A CA 1
ATOM 1277 C C . ALA A 1 163 ? 0.848 35.062 23.734 1 75.19 163 ALA A C 1
ATOM 1279 O O . ALA A 1 163 ? 0.955 36.156 24.297 1 75.19 163 ALA A O 1
ATOM 1280 N N . VAL A 1 164 ? -0.251 34.5 23.484 1 77.81 164 VAL A N 1
ATOM 1281 C CA . VAL A 1 164 ? -1.508 35.156 23.828 1 77.81 164 VAL A CA 1
ATOM 1282 C C . VAL A 1 164 ? -1.67 35.219 25.344 1 77.81 164 VAL A C 1
ATOM 1284 O O . VAL A 1 164 ? -2.1 36.25 25.891 1 77.81 164 VAL A O 1
ATOM 1287 N N . GLU A 1 165 ? -1.339 34.188 25.969 1 80.69 165 GLU A N 1
ATOM 1288 C CA . GLU A 1 165 ? -1.4 34.156 27.422 1 80.69 165 GLU A CA 1
ATOM 1289 C C . GLU A 1 165 ? -0.513 35.25 28.031 1 80.69 165 GLU A C 1
ATOM 1291 O O . GLU A 1 165 ? -0.901 35.906 29 1 80.69 165 GLU A O 1
ATOM 1296 N N . GLU A 1 166 ? 0.616 35.375 27.5 1 76.56 166 GLU A N 1
ATOM 1297 C CA . GLU A 1 166 ? 1.53 36.406 27.969 1 76.56 166 GLU A CA 1
ATOM 1298 C C . GLU A 1 166 ? 0.966 37.812 27.734 1 76.56 166 GLU A C 1
ATOM 1300 O O . GLU A 1 166 ? 1.076 38.688 28.578 1 76.56 166 GLU A O 1
ATOM 1305 N N . ALA A 1 167 ? 0.393 37.938 26.562 1 72.81 167 ALA A N 1
ATOM 1306 C CA . ALA A 1 167 ? -0.237 39.219 26.234 1 72.81 167 ALA A CA 1
ATOM 1307 C C . ALA A 1 167 ? -1.409 39.5 27.172 1 72.81 167 ALA A C 1
ATOM 1309 O O . ALA A 1 167 ? -1.632 40.625 27.562 1 72.81 167 ALA A O 1
ATOM 1310 N N . GLN A 1 168 ? -2.129 38.5 27.531 1 76.31 168 GLN A N 1
ATOM 1311 C CA . GLN A 1 168 ? -3.258 38.656 28.453 1 76.31 168 GLN A CA 1
ATOM 1312 C C . GLN A 1 168 ? -2.789 39.031 29.844 1 76.31 168 GLN A C 1
ATOM 1314 O O . GLN A 1 168 ? -3.422 39.844 30.516 1 76.31 168 GLN A O 1
ATOM 1319 N N . THR A 1 169 ? -1.779 38.469 30.266 1 79.19 169 THR A N 1
ATOM 1320 C CA . THR A 1 169 ? -1.225 38.781 31.578 1 79.19 169 THR A CA 1
ATOM 1321 C C . THR A 1 169 ? -0.786 40.25 31.609 1 79.19 169 THR A C 1
ATOM 1323 O O . THR A 1 169 ? -1.029 40.969 32.594 1 79.19 169 THR A O 1
ATOM 1326 N N . GLN A 1 170 ? -0.187 40.625 30.516 1 73.19 170 GLN A N 1
ATOM 1327 C CA . GLN A 1 170 ? 0.22 42.031 30.438 1 73.19 170 GLN A CA 1
ATOM 1328 C C . GLN A 1 170 ? -0.993 42.938 30.406 1 73.19 170 GLN A C 1
ATOM 1330 O O . GLN A 1 170 ? -0.979 44.031 31.016 1 73.19 170 GLN A O 1
ATOM 1335 N N . ALA A 1 171 ? -1.931 42.531 29.672 1 69.62 171 ALA A N 1
ATOM 1336 C CA . ALA A 1 171 ? -3.168 43.281 29.594 1 69.62 171 ALA A CA 1
ATOM 1337 C C . ALA A 1 171 ? -3.83 43.375 30.969 1 69.62 171 ALA A C 1
ATOM 1339 O O . ALA A 1 171 ? -4.371 44.438 31.344 1 69.62 171 ALA A O 1
ATOM 1340 N N . ALA A 1 172 ? -3.826 42.375 31.703 1 74.75 172 ALA A N 1
ATOM 1341 C CA . ALA A 1 172 ? -4.406 42.344 33.031 1 74.75 172 ALA A CA 1
ATOM 1342 C C . ALA A 1 172 ? -3.672 43.312 33.969 1 74.75 172 ALA A C 1
ATOM 1344 O O . ALA A 1 172 ? -4.301 44 34.781 1 74.75 172 ALA A O 1
ATOM 1345 N N . THR A 1 173 ? -2.418 43.344 33.781 1 73.5 173 THR A N 1
ATOM 1346 C CA . THR A 1 173 ? -1.622 44.281 34.594 1 73.5 173 THR A CA 1
ATOM 1347 C C . THR A 1 173 ? -1.928 45.719 34.25 1 73.5 173 THR A C 1
ATOM 1349 O O . THR A 1 173 ? -2.066 46.562 35.125 1 73.5 173 THR A O 1
ATOM 1352 N N . THR A 1 174 ? -1.99 45.875 32.938 1 67.06 174 THR A N 1
ATOM 1353 C CA . THR A 1 174 ? -2.311 47.219 32.5 1 67.06 174 THR A CA 1
ATOM 1354 C C . THR A 1 174 ? -3.697 47.625 32.969 1 67.06 174 THR A C 1
ATOM 1356 O O . THR A 1 174 ? -3.908 48.812 33.312 1 67.06 174 THR A O 1
ATOM 1359 N N . LEU A 1 175 ? -4.582 46.781 32.938 1 67.94 175 LEU A N 1
ATOM 1360 C CA . LEU A 1 175 ? -5.938 47.062 33.406 1 67.94 175 LEU A CA 1
ATOM 1361 C C . LEU A 1 175 ? -5.941 47.438 34.906 1 67.94 175 LEU A C 1
ATOM 1363 O O . LEU A 1 175 ? -6.668 48.344 35.312 1 67.94 175 LEU A O 1
ATOM 1367 N N . GLU A 1 176 ? -5.184 46.812 35.594 1 72.62 176 GLU A N 1
ATOM 1368 C CA . GLU A 1 176 ? -5.062 47.125 37.031 1 72.62 176 GLU A CA 1
ATOM 1369 C C . GLU A 1 176 ? -4.5 48.5 37.219 1 72.62 176 GLU A C 1
ATOM 1371 O O . GLU A 1 176 ? -4.941 49.25 38.125 1 72.62 176 GLU A O 1
ATOM 1376 N N . GLU A 1 177 ? -3.582 48.844 36.375 1 65.44 177 GLU A N 1
ATOM 1377 C CA . GLU A 1 177 ? -2.971 50.188 36.469 1 65.44 177 GLU A CA 1
ATOM 1378 C C . GLU A 1 177 ? -3.961 51.281 36.094 1 65.44 177 GLU A C 1
ATOM 1380 O O . GLU A 1 177 ? -3.998 52.344 36.688 1 65.44 177 GLU A O 1
ATOM 1385 N N . VAL A 1 178 ? -4.66 51 35.094 1 64.19 178 VAL A N 1
ATOM 1386 C CA . VAL A 1 178 ? -5.664 51.938 34.625 1 64.19 178 VAL A CA 1
ATOM 1387 C C . VAL A 1 178 ? -6.727 52.125 35.719 1 64.19 178 VAL A C 1
ATOM 1389 O O . VAL A 1 178 ? -7.18 53.25 35.938 1 64.19 178 VAL A O 1
ATOM 1392 N N . GLU A 1 179 ? -7.109 51.094 36.281 1 69.06 179 GLU A N 1
ATOM 1393 C CA . GLU A 1 179 ? -8.086 51.156 37.375 1 69.06 179 GLU A CA 1
ATOM 1394 C C . GLU A 1 179 ? -7.543 51.969 38.562 1 69.06 179 GLU A C 1
ATOM 1396 O O . GLU A 1 179 ? -8.281 52.719 39.188 1 69.06 179 GLU A O 1
ATOM 1401 N N . GLY A 1 180 ? -6.301 51.781 38.75 1 63.34 180 GLY A N 1
ATOM 1402 C CA . GLY A 1 180 ? -5.676 52.594 39.781 1 63.34 180 GLY A CA 1
ATOM 1403 C C . GLY A 1 180 ? -5.676 54.062 39.5 1 63.34 180 GLY A C 1
ATOM 1404 O O . GLY A 1 180 ? -5.949 54.875 40.375 1 63.34 180 GLY A O 1
ATOM 1405 N N . LEU A 1 181 ? -5.383 54.344 38.281 1 60.69 181 LEU A N 1
ATOM 1406 C CA . LEU A 1 181 ? -5.402 55.75 37.844 1 60.69 181 LEU A CA 1
ATOM 1407 C C . LEU A 1 181 ? -6.809 56.344 37.938 1 60.69 181 LEU A C 1
ATOM 1409 O O . LEU A 1 181 ? -6.98 57.5 38.344 1 60.69 181 LEU A O 1
ATOM 1413 N N . ARG A 1 182 ? -7.734 55.531 37.562 1 64.38 182 ARG A N 1
ATOM 1414 C CA . ARG A 1 182 ? -9.125 55.969 37.688 1 64.38 182 ARG A CA 1
ATOM 1415 C C . ARG A 1 182 ? -9.5 56.281 39.125 1 64.38 182 ARG A C 1
ATOM 1417 O O . ARG A 1 182 ? -10.172 57.281 39.406 1 64.38 182 ARG A O 1
ATOM 1424 N N . GLU A 1 183 ? -9.055 55.469 39.875 1 67 183 GLU A N 1
ATOM 1425 C CA . GLU A 1 183 ? -9.328 55.688 41.281 1 67 183 GLU A CA 1
ATOM 1426 C C . GLU A 1 183 ? -8.672 56.969 41.812 1 67 183 GLU A C 1
ATOM 1428 O O . GLU A 1 183 ? -9.25 57.688 42.625 1 67 183 GLU A O 1
ATOM 1433 N N . THR A 1 184 ? -7.484 57.219 41.281 1 60.25 184 THR A N 1
ATOM 1434 C CA . THR A 1 184 ? -6.766 58.438 41.688 1 60.25 184 THR A CA 1
ATOM 1435 C C . THR A 1 184 ? -7.457 59.688 41.156 1 60.25 184 THR A C 1
ATOM 1437 O O . THR A 1 184 ? -7.57 60.688 41.844 1 60.25 184 THR A O 1
ATOM 1440 N N . LEU A 1 185 ? -7.941 59.531 39.938 1 62.38 185 LEU A N 1
ATOM 1441 C CA . LEU A 1 185 ? -8.609 60.656 39.312 1 62.38 185 LEU A CA 1
ATOM 1442 C C . LEU A 1 185 ? -9.938 60.969 40 1 62.38 185 LEU A C 1
ATOM 1444 O O . LEU A 1 185 ? -10.367 62.125 40.062 1 62.38 185 LEU A O 1
ATOM 1448 N N . ASP A 1 186 ? -10.555 59.906 40.438 1 62.09 186 ASP A N 1
ATOM 1449 C CA . ASP A 1 186 ? -11.836 60.062 41.125 1 62.09 186 ASP A CA 1
ATOM 1450 C C . ASP A 1 186 ? -11.641 60.562 42.531 1 62.09 186 ASP A C 1
ATOM 1452 O O . ASP A 1 186 ? -12.602 61 43.188 1 62.09 186 ASP A O 1
ATOM 1456 N N . GLY A 1 187 ? -10.391 60.562 42.906 1 58.72 187 GLY A N 1
ATOM 1457 C CA . GLY A 1 187 ? -10.102 61.031 44.25 1 58.72 187 GLY A CA 1
ATOM 1458 C C . GLY A 1 187 ? -9.812 62.531 44.281 1 58.72 187 GLY A C 1
ATOM 1459 O O . GLY A 1 187 ? -9.953 63.219 43.281 1 58.72 187 GLY A O 1
ATOM 1460 N N . PRO A 1 188 ? -9.609 63.062 45.5 1 57.97 188 PRO A N 1
ATOM 1461 C CA . PRO A 1 188 ? -9.398 64.5 45.719 1 57.97 188 PRO A CA 1
ATOM 1462 C C . PRO A 1 188 ? -8.32 65.062 44.844 1 57.97 188 PRO A C 1
ATOM 1464 O O . PRO A 1 188 ? -8.469 66.188 44.344 1 57.97 188 PRO A O 1
ATOM 1467 N N . ALA A 1 189 ? -7.336 64.312 44.594 1 53.59 189 ALA A N 1
ATOM 1468 C CA . ALA A 1 189 ? -6.227 64.812 43.75 1 53.59 189 ALA A CA 1
ATOM 1469 C C . ALA A 1 189 ? -6.66 64.938 42.312 1 53.59 189 ALA A C 1
ATOM 1471 O O . ALA A 1 189 ? -6.246 65.938 41.625 1 53.59 189 ALA A O 1
ATOM 1472 N N . GLY A 1 190 ? -7.473 64.062 41.75 1 54.69 190 GLY A N 1
ATOM 1473 C CA . GLY A 1 190 ? -8.023 64.125 40.406 1 54.69 190 GLY A CA 1
ATOM 1474 C C . GLY A 1 190 ? -8.938 65.375 40.219 1 54.69 190 GLY A C 1
ATOM 1475 O O . GLY A 1 190 ? -8.891 66 39.156 1 54.69 190 GLY A O 1
ATOM 1476 N N . SER A 1 191 ? -9.75 65.562 41.281 1 56.34 191 SER A N 1
ATOM 1477 C CA . SER A 1 191 ? -10.617 66.75 41.25 1 56.34 191 SER A CA 1
ATOM 1478 C C . SER A 1 191 ? -9.805 68 41.031 1 56.34 191 SER A C 1
ATOM 1480 O O . SER A 1 191 ? -10.203 68.875 40.25 1 56.34 191 SER A O 1
ATOM 1482 N N . VAL A 1 192 ? -8.758 68.125 41.75 1 50.19 192 VAL A N 1
ATOM 1483 C CA . VAL A 1 192 ? -7.902 69.312 41.625 1 50.19 192 VAL A CA 1
ATOM 1484 C C . VAL A 1 192 ? -7.281 69.312 40.219 1 50.19 192 VAL A C 1
ATOM 1486 O O . VAL A 1 192 ? -7.227 70.375 39.594 1 50.19 192 VAL A O 1
ATOM 1489 N N . LEU A 1 193 ? -6.844 68.188 39.781 1 52.75 193 LEU A N 1
ATOM 1490 C CA . LEU A 1 193 ? -6.223 68.125 38.469 1 52.75 193 LEU A CA 1
ATOM 1491 C C . LEU A 1 193 ? -7.223 68.438 37.375 1 52.75 193 LEU A C 1
ATOM 1493 O O . LEU A 1 193 ? -6.887 69.125 36.406 1 52.75 193 LEU A O 1
ATOM 1497 N N . MET A 1 194 ? -8.438 67.938 37.5 1 55.06 194 MET A N 1
ATOM 1498 C CA . MET A 1 194 ? -9.5 68.125 36.5 1 55.06 194 MET A CA 1
ATOM 1499 C C . MET A 1 194 ? -9.945 69.625 36.5 1 55.06 194 MET A C 1
ATOM 1501 O O . MET A 1 194 ? -10.273 70.188 35.469 1 55.06 194 MET A O 1
ATOM 1505 N N . ALA A 1 195 ? -10.016 70.188 37.688 1 53.94 195 ALA A N 1
ATOM 1506 C CA . ALA A 1 195 ? -10.352 71.625 37.781 1 53.94 195 ALA A CA 1
ATOM 1507 C C . ALA A 1 195 ? -9.336 72.438 37.031 1 53.94 195 ALA A C 1
ATOM 1509 O O . ALA A 1 195 ? -9.68 73.562 36.531 1 53.94 195 ALA A O 1
ATOM 1510 N N . GLN A 1 196 ? -8.172 72 36.969 1 46.53 196 GLN A N 1
ATOM 1511 C CA . GLN A 1 196 ? -7.121 72.812 36.375 1 46.53 196 GLN A CA 1
ATOM 1512 C C . GLN A 1 196 ? -6.871 72.438 34.938 1 46.53 196 GLN A C 1
ATOM 1514 O O . GLN A 1 196 ? -6.203 73.125 34.188 1 46.53 196 GLN A O 1
ATOM 1519 N N . SER A 1 197 ? -7.324 71.188 34.625 1 49.69 197 SER A N 1
ATOM 1520 C CA . SER A 1 197 ? -7.074 70.75 33.25 1 49.69 197 SER A CA 1
ATOM 1521 C C . SER A 1 197 ? -8.234 71.125 32.344 1 49.69 197 SER A C 1
ATOM 1523 O O . SER A 1 197 ? -9.383 71.188 32.781 1 49.69 197 SER A O 1
ATOM 1525 N N . ASP A 1 198 ? -8.055 71.75 31.125 1 49.06 198 ASP A N 1
ATOM 1526 C CA . ASP A 1 198 ? -9.07 72 30.125 1 49.06 198 ASP A CA 1
ATOM 1527 C C . ASP A 1 198 ? -9.656 70.75 29.562 1 49.06 198 ASP A C 1
ATOM 1529 O O . ASP A 1 198 ? -10.469 70.75 28.641 1 49.06 198 ASP A O 1
ATOM 1533 N N . THR A 1 199 ? -9.117 69.75 29.906 1 49.88 199 THR A N 1
ATOM 1534 C CA . THR A 1 199 ? -9.648 68.5 29.406 1 49.88 199 THR A CA 1
ATOM 1535 C C . THR A 1 199 ? -10.812 68 30.266 1 49.88 199 THR A C 1
ATOM 1537 O O . THR A 1 199 ? -10.703 67.938 31.484 1 49.88 199 THR A O 1
ATOM 1540 N N . ASP A 1 200 ? -11.93 67.938 29.656 1 52.03 200 ASP A N 1
ATOM 1541 C CA . ASP A 1 200 ? -13.141 67.5 30.344 1 52.03 200 ASP A CA 1
ATOM 1542 C C . ASP A 1 200 ? -12.938 66.125 30.984 1 52.03 200 ASP A C 1
ATOM 1544 O O . ASP A 1 200 ? -12.578 65.188 30.297 1 52.03 200 ASP A O 1
ATOM 1548 N N . PRO A 1 201 ? -12.68 66.125 32.219 1 54.62 201 PRO A N 1
ATOM 1549 C CA . PRO A 1 201 ? -12.547 64.812 32.969 1 54.62 201 PRO A CA 1
ATOM 1550 C C . PRO A 1 201 ? -13.445 63.719 32.406 1 54.62 201 PRO A C 1
ATOM 1552 O O . PRO A 1 201 ? -13.078 62.562 32.438 1 54.62 201 PRO A O 1
ATOM 1555 N N . GLU A 1 202 ? -14.539 64.125 31.906 1 57.22 202 GLU A N 1
ATOM 1556 C CA . GLU A 1 202 ? -15.484 63.156 31.359 1 57.22 202 GLU A CA 1
ATOM 1557 C C . GLU A 1 202 ? -14.906 62.469 30.125 1 57.22 202 GLU A C 1
ATOM 1559 O O . GLU A 1 202 ? -15.109 61.25 29.938 1 57.22 202 GLU A O 1
ATOM 1564 N N . ASP A 1 203 ? -14.148 63.25 29.438 1 56.81 203 ASP A N 1
ATOM 1565 C CA . ASP A 1 203 ? -13.562 62.688 28.219 1 56.81 203 ASP A CA 1
ATOM 1566 C C . ASP A 1 203 ? -12.484 61.656 28.547 1 56.81 203 ASP A C 1
ATOM 1568 O O . ASP A 1 203 ? -12.414 60.594 27.922 1 56.81 203 ASP A O 1
ATOM 1572 N N . LEU A 1 204 ? -11.625 62 29.484 1 55.75 204 LEU A N 1
ATOM 1573 C CA . LEU A 1 204 ? -10.578 61.062 29.906 1 55.75 204 LEU A CA 1
ATOM 1574 C C . LEU A 1 204 ? -11.172 59.812 30.484 1 55.75 204 LEU A C 1
ATOM 1576 O O . LEU A 1 204 ? -10.672 58.688 30.234 1 55.75 204 LEU A O 1
ATOM 1580 N N . ALA A 1 205 ? -12.195 59.969 31.25 1 58.66 205 ALA A N 1
ATOM 1581 C CA . ALA A 1 205 ? -12.875 58.812 31.844 1 58.66 205 ALA A CA 1
ATOM 1582 C C . ALA A 1 205 ? -13.422 57.875 30.781 1 58.66 205 ALA A C 1
ATOM 1584 O O . ALA A 1 205 ? -13.328 56.656 30.906 1 58.66 205 ALA A O 1
ATOM 1585 N N . ILE A 1 206 ? -13.875 58.438 29.719 1 57.47 206 ILE A N 1
ATOM 1586 C CA . ILE A 1 206 ? -14.438 57.656 28.625 1 57.47 206 ILE A CA 1
ATOM 1587 C C . ILE A 1 206 ? -13.336 56.844 27.938 1 57.47 206 ILE A C 1
ATOM 1589 O O . ILE A 1 206 ? -13.508 55.656 27.641 1 57.47 206 ILE A O 1
ATOM 1593 N N . VAL A 1 207 ? -12.242 57.531 27.75 1 54.81 207 VAL A N 1
ATOM 1594 C CA . VAL A 1 207 ? -11.125 56.844 27.078 1 54.81 207 VAL A CA 1
ATOM 1595 C C . VAL A 1 207 ? -10.617 55.719 27.953 1 54.81 207 VAL A C 1
ATOM 1597 O O . VAL A 1 207 ? -10.344 54.625 27.438 1 54.81 207 VAL A O 1
ATOM 1600 N N . LEU A 1 208 ? -10.531 56 29.203 1 60.09 208 LEU A N 1
ATOM 1601 C CA . LEU A 1 208 ? -10.047 54.969 30.125 1 60.09 208 LEU A CA 1
ATOM 1602 C C . LEU A 1 208 ? -11.031 53.812 30.203 1 60.09 208 LEU A C 1
ATOM 1604 O O . LEU A 1 208 ? -10.625 52.656 30.281 1 60.09 208 LEU A O 1
ATOM 1608 N N . ASP A 1 209 ? -12.297 54.125 30.188 1 60.66 209 ASP A N 1
ATOM 1609 C CA . ASP A 1 209 ? -13.328 53.125 30.219 1 60.66 209 ASP A CA 1
ATOM 1610 C C . ASP A 1 209 ? -13.281 52.25 28.969 1 60.66 209 ASP A C 1
ATOM 1612 O O . ASP A 1 209 ? -13.367 51 29.062 1 60.66 209 ASP A O 1
ATOM 1616 N N . ASP A 1 210 ? -13.133 52.875 27.859 1 59.38 210 ASP A N 1
ATOM 1617 C CA . ASP A 1 210 ? -13.07 52.125 26.594 1 59.38 210 ASP A CA 1
ATOM 1618 C C . ASP A 1 210 ? -11.859 51.219 26.562 1 59.38 210 ASP A C 1
ATOM 1620 O O . ASP A 1 210 ? -11.961 50.062 26.125 1 59.38 210 ASP A O 1
ATOM 1624 N N . ALA A 1 211 ? -10.758 51.688 26.984 1 58.91 211 ALA A N 1
ATOM 1625 C CA . ALA A 1 211 ? -9.539 50.906 27.031 1 58.91 211 ALA A CA 1
ATOM 1626 C C . ALA A 1 211 ? -9.695 49.688 27.969 1 58.91 211 ALA A C 1
ATOM 1628 O O . ALA A 1 211 ? -9.242 48.594 27.656 1 58.91 211 ALA A O 1
ATOM 1629 N N . SER A 1 212 ? -10.367 49.906 29.094 1 63.62 212 SER A N 1
ATOM 1630 C CA . SER A 1 212 ? -10.586 48.844 30.078 1 63.62 212 SER A CA 1
ATOM 1631 C C . SER A 1 212 ? -11.445 47.75 29.5 1 63.62 212 SER A C 1
ATOM 1633 O O . SER A 1 212 ? -11.156 46.562 29.703 1 63.62 212 SER A O 1
ATOM 1635 N N . ILE A 1 213 ? -12.445 48.094 28.75 1 61.84 213 ILE A N 1
ATOM 1636 C CA . ILE A 1 213 ? -13.352 47.125 28.172 1 61.84 213 ILE A CA 1
ATOM 1637 C C . ILE A 1 213 ? -12.602 46.25 27.156 1 61.84 213 ILE A C 1
ATOM 1639 O O . ILE A 1 213 ? -12.734 45.031 27.172 1 61.84 213 ILE A O 1
ATOM 1643 N N . GLU A 1 214 ? -11.883 46.844 26.344 1 61.19 214 GLU A N 1
ATOM 1644 C CA . GLU A 1 214 ? -11.125 46.125 25.328 1 61.19 214 GLU A CA 1
ATOM 1645 C C . GLU A 1 214 ? -10.109 45.156 25.953 1 61.19 214 GLU A C 1
ATOM 1647 O O . GLU A 1 214 ? -9.953 44.031 25.5 1 61.19 214 GLU A O 1
ATOM 1652 N N . LEU A 1 215 ? -9.469 45.594 26.938 1 64.44 215 LEU A N 1
ATOM 1653 C CA . LEU A 1 215 ? -8.477 44.781 27.625 1 64.44 215 LEU A CA 1
ATOM 1654 C C . LEU A 1 215 ? -9.141 43.594 28.328 1 64.44 215 LEU A C 1
ATOM 1656 O O . LEU A 1 215 ? -8.609 42.5 28.328 1 64.44 215 LEU A O 1
ATOM 1660 N N . GLU A 1 216 ? -10.289 43.938 28.922 1 68.31 216 GLU A N 1
ATOM 1661 C CA . GLU A 1 216 ? -11.023 42.844 29.594 1 68.31 216 GLU A CA 1
ATOM 1662 C C . GLU A 1 216 ? -11.414 41.75 28.625 1 68.31 216 GLU A C 1
ATOM 1664 O O . GLU A 1 216 ? -11.359 40.562 28.969 1 68.31 216 GLU A O 1
ATOM 1669 N N . GLN A 1 217 ? -11.812 42.125 27.453 1 65.25 217 GLN A N 1
ATOM 1670 C CA . GLN A 1 217 ? -12.203 41.156 26.438 1 65.25 217 GLN A CA 1
ATOM 1671 C C . GLN A 1 217 ? -11.016 40.281 26.016 1 65.25 217 GLN A C 1
ATOM 1673 O O . GLN A 1 217 ? -11.156 39.094 25.812 1 65.25 217 GLN A O 1
ATOM 1678 N N . LEU A 1 218 ? -9.945 40.812 25.875 1 66.12 218 LEU A N 1
ATOM 1679 C CA . LEU A 1 218 ? -8.734 40.094 25.5 1 66.12 218 LEU A CA 1
ATOM 1680 C C . LEU A 1 218 ? -8.352 39.094 26.578 1 66.12 218 LEU A C 1
ATOM 1682 O O . LEU A 1 218 ? -7.867 38 26.266 1 66.12 218 LEU A O 1
ATOM 1686 N N . ILE A 1 219 ? -8.57 39.531 27.766 1 70.5 219 ILE A N 1
ATOM 1687 C CA . ILE A 1 219 ? -8.164 38.719 28.906 1 70.5 219 ILE A CA 1
ATOM 1688 C C . ILE A 1 219 ? -9.086 37.5 29 1 70.5 219 ILE A C 1
ATOM 1690 O O . ILE A 1 219 ? -8.641 36.406 29.391 1 70.5 219 ILE A O 1
ATOM 1694 N N . GLU A 1 220 ? -10.266 37.656 28.562 1 75.06 220 GLU A N 1
ATOM 1695 C CA . GLU A 1 220 ? -11.258 36.625 28.797 1 75.06 220 GLU A CA 1
ATOM 1696 C C . GLU A 1 220 ? -11.227 35.562 27.703 1 75.06 220 GLU A C 1
ATOM 1698 O O . GLU A 1 220 ? -11.672 34.438 27.922 1 75.06 220 GLU A O 1
ATOM 1703 N N . ILE A 1 221 ? -10.578 35.75 26.703 1 75 221 ILE A N 1
ATOM 1704 C CA . ILE A 1 221 ? -10.594 34.781 25.609 1 75 221 ILE A CA 1
ATOM 1705 C C . ILE A 1 221 ? -9.57 33.688 25.859 1 75 221 ILE A C 1
ATOM 1707 O O . ILE A 1 221 ? -8.469 33.969 26.344 1 75 221 ILE A O 1
ATOM 1711 N N . ASP A 1 222 ? -9.977 32.5 25.594 1 82.25 222 ASP A N 1
ATOM 1712 C CA . ASP A 1 222 ? -9.086 31.359 25.75 1 82.25 222 ASP A CA 1
ATOM 1713 C C . ASP A 1 222 ? -7.934 31.422 24.75 1 82.25 222 ASP A C 1
ATOM 1715 O O . ASP A 1 222 ? -8.164 31.406 23.531 1 82.25 222 ASP A O 1
ATOM 1719 N N . PRO A 1 223 ? -6.766 31.484 25.219 1 82.31 223 PRO A N 1
ATOM 1720 C CA . PRO A 1 223 ? -5.605 31.578 24.328 1 82.31 223 PRO A CA 1
ATOM 1721 C C . PRO A 1 223 ? -5.559 30.438 23.312 1 82.31 223 PRO A C 1
ATOM 1723 O O . PRO A 1 223 ? -5.129 30.641 22.172 1 82.31 223 PRO A O 1
ATOM 1726 N N . ASP A 1 224 ? -5.984 29.234 23.688 1 82.06 224 ASP A N 1
ATOM 1727 C CA . ASP A 1 224 ? -5.953 28.078 22.781 1 82.06 224 ASP A CA 1
ATOM 1728 C C . ASP A 1 224 ? -6.906 28.281 21.609 1 82.06 224 ASP A C 1
ATOM 1730 O O . ASP A 1 224 ? -6.617 27.844 20.484 1 82.06 224 ASP A O 1
ATOM 1734 N N . VAL A 1 225 ? -7.98 28.938 21.875 1 80.69 225 VAL A N 1
ATOM 1735 C CA . VAL A 1 225 ? -8.992 29.172 20.844 1 80.69 225 VAL A CA 1
ATOM 1736 C C . VAL A 1 225 ? -8.516 30.266 19.891 1 80.69 225 VAL A C 1
ATOM 1738 O O . VAL A 1 225 ? -8.781 30.219 18.688 1 80.69 225 VAL A O 1
ATOM 1741 N N . VAL A 1 226 ? -7.805 31.172 20.469 1 77.25 226 VAL A N 1
ATOM 1742 C CA . VAL A 1 226 ? -7.27 32.25 19.641 1 77.25 226 VAL A CA 1
ATOM 1743 C C . VAL A 1 226 ? -6.223 31.688 18.672 1 77.25 226 VAL A C 1
ATOM 1745 O O . VAL A 1 226 ? -6.195 32.031 17.5 1 77.25 226 VAL A O 1
ATOM 1748 N N . ALA A 1 227 ? -5.426 30.797 19.219 1 78.62 227 ALA A N 1
ATOM 1749 C CA . ALA A 1 227 ? -4.328 30.25 18.422 1 78.62 227 ALA A CA 1
ATOM 1750 C C . ALA A 1 227 ? -4.855 29.344 17.312 1 78.62 227 ALA A C 1
ATOM 1752 O O . ALA A 1 227 ? -4.258 29.266 16.234 1 78.62 227 ALA A O 1
ATOM 1753 N N . ALA A 1 228 ? -5.941 28.672 17.656 1 83.56 228 ALA A N 1
ATOM 1754 C CA . ALA A 1 228 ? -6.539 27.75 16.688 1 83.56 228 ALA A CA 1
ATOM 1755 C C . ALA A 1 228 ? -8.062 27.797 16.766 1 83.56 228 ALA A C 1
ATOM 1757 O O . ALA A 1 228 ? -8.688 26.891 17.344 1 83.56 228 ALA A O 1
ATOM 1758 N N . PRO A 1 229 ? -8.617 28.703 16.125 1 79.12 229 PRO A N 1
ATOM 1759 C CA . PRO A 1 229 ? -10.07 28.875 16.234 1 79.12 229 PRO A CA 1
ATOM 1760 C C . PRO A 1 229 ? -10.844 27.766 15.523 1 79.12 229 PRO A C 1
ATOM 1762 O O . PRO A 1 229 ? -12.008 27.531 15.844 1 79.12 229 PRO A O 1
ATOM 1765 N N . LEU A 1 230 ? -10.18 27.156 14.578 1 83.38 230 LEU A N 1
ATOM 1766 C CA . LEU A 1 230 ? -10.852 26.094 13.828 1 83.38 230 LEU A CA 1
ATOM 1767 C C . LEU A 1 230 ? -10.305 24.719 14.211 1 83.38 230 LEU A C 1
ATOM 1769 O O . LEU A 1 230 ? -9.109 24.594 14.516 1 83.38 230 LEU A O 1
ATOM 1773 N N . ASP A 1 231 ? -11.195 23.812 14.312 1 85 231 ASP A N 1
ATOM 1774 C CA . ASP A 1 231 ? -10.852 22.406 14.461 1 85 231 ASP A CA 1
ATOM 1775 C C . ASP A 1 231 ? -11.406 21.578 13.297 1 85 231 ASP A C 1
ATOM 1777 O O . ASP A 1 231 ? -12.227 22.062 12.523 1 85 231 ASP A O 1
ATOM 1781 N N . GLY A 1 232 ? -10.719 20.5 13.062 1 86.88 232 GLY A N 1
ATOM 1782 C CA . GLY A 1 232 ? -11.148 19.641 11.969 1 86.88 232 GLY A CA 1
ATOM 1783 C C . GLY A 1 232 ? -11.5 18.234 12.422 1 86.88 232 GLY A C 1
ATOM 1784 O O . GLY A 1 232 ? -10.828 17.672 13.289 1 86.88 232 GLY A O 1
ATOM 1785 N N . ARG A 1 233 ? -12.656 17.734 11.992 1 88.5 233 ARG A N 1
ATOM 1786 C CA . ARG A 1 233 ? -13.055 16.359 12.234 1 88.5 233 ARG A CA 1
ATOM 1787 C C . ARG A 1 233 ? -13.352 15.633 10.922 1 88.5 233 ARG A C 1
ATOM 1789 O O . ARG A 1 233 ? -14.18 16.078 10.125 1 88.5 233 ARG A O 1
ATOM 1796 N N . ALA A 1 234 ? -12.586 14.57 10.758 1 90.56 234 ALA A N 1
ATOM 1797 C CA . ALA A 1 234 ? -12.789 13.75 9.562 1 90.56 234 ALA A CA 1
ATOM 1798 C C . ALA A 1 234 ? -13.586 12.492 9.891 1 90.56 234 ALA A C 1
ATOM 1800 O O . ALA A 1 234 ? -13.383 11.875 10.938 1 90.56 234 ALA A O 1
ATOM 1801 N N . SER A 1 235 ? -14.625 12.164 9.078 1 89.69 235 SER A N 1
ATOM 1802 C CA . SER A 1 235 ? -15.422 10.953 9.258 1 89.69 235 SER A CA 1
ATOM 1803 C C . SER A 1 235 ? -15.82 10.352 7.91 1 89.69 235 SER A C 1
ATOM 1805 O O . SER A 1 235 ? -15.906 11.062 6.906 1 89.69 235 SER A O 1
ATOM 1807 N N . SER A 1 236 ? -15.922 9.062 7.906 1 89.44 236 SER A N 1
ATOM 1808 C CA . SER A 1 236 ? -16.359 8.359 6.707 1 89.44 236 SER A CA 1
ATOM 1809 C C . SER A 1 236 ? -17.875 8.125 6.727 1 89.44 236 SER A C 1
ATOM 1811 O O . SER A 1 236 ? -18.438 7.797 7.766 1 89.44 236 SER A O 1
ATOM 1813 N N . ILE A 1 237 ? -18.469 8.289 5.621 1 84.88 237 ILE A N 1
ATOM 1814 C CA . ILE A 1 237 ? -19.906 8.031 5.523 1 84.88 237 ILE A CA 1
ATOM 1815 C C . ILE A 1 237 ? -20.156 6.531 5.664 1 84.88 237 ILE A C 1
ATOM 1817 O O . ILE A 1 237 ? -21.25 6.121 6.074 1 84.88 237 ILE A O 1
ATOM 1821 N N . GLY A 1 238 ? -19.203 5.762 5.27 1 78.5 238 GLY A N 1
ATOM 1822 C CA . GLY A 1 238 ? -19.344 4.316 5.344 1 78.5 238 GLY A CA 1
ATOM 1823 C C . GLY A 1 238 ? -18.984 3.75 6.707 1 78.5 238 GLY A C 1
ATOM 1824 O O . GLY A 1 238 ? -19.094 2.541 6.926 1 78.5 238 GLY A O 1
ATOM 1825 N N . GLY A 1 239 ? -18.703 4.594 7.66 1 80.31 239 GLY A N 1
ATOM 1826 C CA . GLY A 1 239 ? -18.297 4.137 8.984 1 80.31 239 GLY A CA 1
ATOM 1827 C C . GLY A 1 239 ? -16.859 3.67 9.047 1 80.31 239 GLY A C 1
ATOM 1828 O O . GLY A 1 239 ? -16.109 3.84 8.086 1 80.31 239 GLY A O 1
ATOM 1829 N N . ARG A 1 240 ? -16.531 3.047 10.164 1 81.81 240 ARG A N 1
ATOM 1830 C CA . ARG A 1 240 ? -15.164 2.574 10.359 1 81.81 240 ARG A CA 1
ATOM 1831 C C . ARG A 1 240 ? -14.984 1.175 9.781 1 81.81 240 ARG A C 1
ATOM 1833 O O . ARG A 1 240 ? -15.727 0.255 10.117 1 81.81 240 ARG A O 1
ATOM 1840 N N . VAL A 1 241 ? -14.195 1.047 8.828 1 87.19 241 VAL A N 1
ATOM 1841 C CA . VAL A 1 241 ? -13.836 -0.227 8.211 1 87.19 241 VAL A CA 1
ATOM 1842 C C . VAL A 1 241 ? -12.414 -0.614 8.609 1 87.19 241 VAL A C 1
ATOM 1844 O O . VAL A 1 241 ? -11.477 0.154 8.398 1 87.19 241 VAL A O 1
ATOM 1847 N N . THR A 1 242 ? -12.336 -1.765 9.281 1 84.5 242 THR A N 1
ATOM 1848 C CA . THR A 1 242 ? -11.016 -2.234 9.672 1 84.5 242 THR A CA 1
ATOM 1849 C C . THR A 1 242 ? -10.242 -2.74 8.453 1 84.5 242 THR A C 1
ATOM 1851 O O . THR A 1 242 ? -10.836 -3 7.402 1 84.5 242 THR A O 1
ATOM 1854 N N . THR A 1 243 ? -8.969 -2.846 8.602 1 83.38 243 THR A N 1
ATOM 1855 C CA . THR A 1 243 ? -8.125 -3.34 7.516 1 83.38 243 THR A CA 1
ATOM 1856 C C . THR A 1 243 ? -8.562 -4.738 7.086 1 83.38 243 THR A C 1
ATOM 1858 O O . THR A 1 243 ? -8.656 -5.023 5.891 1 83.38 243 THR A O 1
ATOM 1861 N N . SER A 1 244 ? -8.875 -5.609 8.062 1 85.25 244 SER A N 1
ATOM 1862 C CA . SER A 1 244 ? -9.305 -6.969 7.758 1 85.25 244 SER A CA 1
ATOM 1863 C C . SER A 1 244 ? -10.617 -6.969 6.984 1 85.25 244 SER A C 1
ATOM 1865 O O . SER A 1 244 ? -10.781 -7.727 6.023 1 85.25 244 SER A O 1
ATOM 1867 N N . GLN A 1 245 ? -11.477 -6.078 7.406 1 89.25 245 GLN A N 1
ATOM 1868 C CA . GLN A 1 245 ? -12.766 -5.98 6.73 1 89.25 245 GLN A CA 1
ATOM 1869 C C . GLN A 1 245 ? -12.602 -5.469 5.305 1 89.25 245 GLN A C 1
ATOM 1871 O O . GLN A 1 245 ? -13.32 -5.898 4.398 1 89.25 245 GLN A O 1
ATOM 1876 N N . PHE A 1 246 ? -11.68 -4.586 5.156 1 89.69 246 PHE A N 1
ATOM 1877 C CA . PHE A 1 246 ? -11.453 -3.986 3.848 1 89.69 246 PHE A CA 1
ATOM 1878 C C . PHE A 1 246 ? -10.977 -5.031 2.848 1 89.69 246 PHE A C 1
ATOM 1880 O O . PHE A 1 246 ? -11.336 -4.984 1.67 1 89.69 246 PHE A O 1
ATOM 1887 N N . TYR A 1 247 ? -10.156 -6.047 3.273 1 88.5 247 TYR A N 1
ATOM 1888 C CA . TYR A 1 247 ? -9.547 -7.02 2.371 1 88.5 247 TYR A CA 1
ATOM 1889 C C . TYR A 1 247 ? -10.445 -8.234 2.191 1 88.5 247 TYR A C 1
ATOM 1891 O O . TYR A 1 247 ? -10.25 -9.031 1.269 1 88.5 247 TYR A O 1
ATOM 1899 N N . ALA A 1 248 ? -11.453 -8.391 3.006 1 91.06 248 ALA A N 1
ATOM 1900 C CA . ALA A 1 248 ? -12.297 -9.586 3 1 91.06 248 ALA A CA 1
ATOM 1901 C C . ALA A 1 248 ? -12.945 -9.789 1.633 1 91.06 248 ALA A C 1
ATOM 1903 O O . ALA A 1 248 ? -12.805 -10.859 1.029 1 91.06 248 ALA A O 1
ATOM 1904 N N . PRO A 1 249 ? -13.578 -8.727 1.087 1 93.88 249 PRO A N 1
ATOM 1905 C CA . PRO A 1 249 ? -14.18 -8.922 -0.234 1 93.88 249 PRO A CA 1
ATOM 1906 C C . PRO A 1 249 ? -13.148 -9.266 -1.308 1 93.88 249 PRO A C 1
ATOM 1908 O O . PRO A 1 249 ? -13.445 -10.016 -2.24 1 93.88 249 PRO A O 1
ATOM 1911 N N . ALA A 1 250 ? -11.992 -8.711 -1.195 1 91.94 250 ALA A N 1
ATOM 1912 C CA . ALA A 1 250 ? -10.938 -8.961 -2.172 1 91.94 250 ALA A CA 1
ATOM 1913 C C . ALA A 1 250 ? -10.5 -10.43 -2.146 1 91.94 250 ALA A C 1
ATOM 1915 O O . ALA A 1 250 ? -10.25 -11.023 -3.195 1 91.94 250 ALA A O 1
ATOM 1916 N N . VAL A 1 251 ? -10.422 -10.977 -0.958 1 89.12 251 VAL A N 1
ATOM 1917 C CA . VAL A 1 251 ? -10.047 -12.375 -0.806 1 89.12 251 VAL A CA 1
ATOM 1918 C C . VAL A 1 251 ? -11.078 -13.266 -1.497 1 89.12 251 VAL A C 1
ATOM 1920 O O . VAL A 1 251 ? -10.727 -14.164 -2.258 1 89.12 251 VAL A O 1
ATOM 1923 N N . VAL A 1 252 ? -12.273 -12.93 -1.289 1 92.81 252 VAL A N 1
ATOM 1924 C CA . VAL A 1 252 ? -13.359 -13.727 -1.85 1 92.81 252 VAL A CA 1
ATOM 1925 C C . VAL A 1 252 ? -13.328 -13.648 -3.373 1 92.81 252 VAL A C 1
ATOM 1927 O O . VAL A 1 252 ? -13.312 -14.68 -4.055 1 92.81 252 VAL A O 1
ATOM 1930 N N . ALA A 1 253 ? -13.273 -12.438 -3.875 1 95.31 253 ALA A N 1
ATOM 1931 C CA . ALA A 1 253 ? -13.305 -12.242 -5.32 1 95.31 253 ALA A CA 1
ATOM 1932 C C . ALA A 1 253 ? -12.094 -12.891 -5.988 1 95.31 253 ALA A C 1
ATOM 1934 O O . ALA A 1 253 ? -12.227 -13.531 -7.035 1 95.31 253 ALA A O 1
ATOM 1935 N N . LEU A 1 254 ? -10.969 -12.781 -5.387 1 93.88 254 LEU A N 1
ATOM 1936 C CA . LEU A 1 254 ? -9.727 -13.297 -5.953 1 93.88 254 LEU A CA 1
ATOM 1937 C C . LEU A 1 254 ? -9.727 -14.82 -5.977 1 93.88 254 LEU A C 1
ATOM 1939 O O . LEU A 1 254 ? -9.383 -15.43 -6.996 1 93.88 254 LEU A O 1
ATOM 1943 N N . ILE A 1 255 ? -10.133 -15.422 -4.898 1 91.25 255 ILE A N 1
ATOM 1944 C CA . ILE A 1 255 ? -10.102 -16.875 -4.777 1 91.25 255 ILE A CA 1
ATOM 1945 C C . ILE A 1 255 ? -11.148 -17.5 -5.703 1 91.25 255 ILE A C 1
ATOM 1947 O O . ILE A 1 255 ? -10.883 -18.5 -6.371 1 91.25 255 ILE A O 1
ATOM 1951 N N . LEU A 1 256 ? -12.281 -16.891 -5.734 1 93.81 256 LEU A N 1
ATOM 1952 C CA . LEU A 1 256 ? -13.328 -17.422 -6.602 1 93.81 256 LEU A CA 1
ATOM 1953 C C . LEU A 1 256 ? -12.898 -17.375 -8.062 1 93.81 256 LEU A C 1
ATOM 1955 O O . LEU A 1 256 ? -13.102 -18.328 -8.812 1 93.81 256 LEU A O 1
ATOM 1959 N N . GLN A 1 257 ? -12.367 -16.234 -8.438 1 95.31 257 GLN A N 1
ATOM 1960 C CA . GLN A 1 257 ? -11.867 -16.141 -9.812 1 95.31 257 GLN A CA 1
ATOM 1961 C C . GLN A 1 257 ? -10.797 -17.188 -10.086 1 95.31 257 GLN A C 1
ATOM 1963 O O . GLN A 1 257 ? -10.867 -17.906 -11.086 1 95.31 257 GLN A O 1
ATOM 1968 N N . HIS A 1 258 ? -9.875 -17.297 -9.211 1 91.12 258 HIS A N 1
ATOM 1969 C CA . HIS A 1 258 ? -8.727 -18.172 -9.414 1 91.12 258 HIS A CA 1
ATOM 1970 C C . HIS A 1 258 ? -9.148 -19.625 -9.5 1 91.12 258 HIS A C 1
ATOM 1972 O O . HIS A 1 258 ? -8.75 -20.344 -10.422 1 91.12 258 HIS A O 1
ATOM 1978 N N . LEU A 1 259 ? -9.945 -20.047 -8.586 1 88.69 259 LEU A N 1
ATOM 1979 C CA . LEU A 1 259 ? -10.336 -21.453 -8.547 1 88.69 259 LEU A CA 1
ATOM 1980 C C . LEU A 1 259 ? -11.227 -21.797 -9.727 1 88.69 259 LEU A C 1
ATOM 1982 O O . LEU A 1 259 ? -11.047 -22.844 -10.359 1 88.69 259 LEU A O 1
ATOM 1986 N N . THR A 1 260 ? -12.109 -20.938 -9.969 1 91.81 260 THR A N 1
ATOM 1987 C CA . THR A 1 260 ? -13.062 -21.234 -11.039 1 91.81 260 THR A CA 1
ATOM 1988 C C . THR A 1 260 ? -12.344 -21.312 -12.383 1 91.81 260 THR A C 1
ATOM 1990 O O . THR A 1 260 ? -12.508 -22.281 -13.125 1 91.81 260 THR A O 1
ATOM 1993 N N . LEU A 1 261 ? -11.57 -20.297 -12.703 1 92.94 261 LEU A N 1
ATOM 1994 C CA . LEU A 1 261 ? -10.938 -20.312 -14.016 1 92.94 261 LEU A CA 1
ATOM 1995 C C . LEU A 1 261 ? -9.93 -21.453 -14.125 1 92.94 261 LEU A C 1
ATOM 1997 O O . LEU A 1 261 ? -9.781 -22.047 -15.188 1 92.94 261 LEU A O 1
ATOM 2001 N N . THR A 1 262 ? -9.266 -21.797 -13.031 1 87.88 262 THR A N 1
ATOM 2002 C CA . THR A 1 262 ? -8.281 -22.875 -13.031 1 87.88 262 THR A CA 1
ATOM 2003 C C . THR A 1 262 ? -8.961 -24.219 -13.273 1 87.88 262 THR A C 1
ATOM 2005 O O . THR A 1 262 ? -8.523 -25 -14.125 1 87.88 262 THR A O 1
ATOM 2008 N N . PHE A 1 263 ? -10.07 -24.469 -12.586 1 86.62 263 PHE A N 1
ATOM 2009 C CA . PHE A 1 263 ? -10.734 -25.75 -12.688 1 86.62 263 PHE A CA 1
ATOM 2010 C C . PHE A 1 263 ? -11.367 -25.938 -14.062 1 86.62 263 PHE A C 1
ATOM 2012 O O . PHE A 1 263 ? -11.328 -27.031 -14.633 1 86.62 263 PHE A O 1
ATOM 2019 N N . VAL A 1 264 ? -11.906 -24.906 -14.531 1 89.06 264 VAL A N 1
ATOM 2020 C CA . VAL A 1 264 ? -12.484 -24.969 -15.867 1 89.06 264 VAL A CA 1
ATOM 2021 C C . VAL A 1 264 ? -11.398 -25.266 -16.891 1 89.06 264 VAL A C 1
ATOM 2023 O O . VAL A 1 264 ? -11.555 -26.156 -17.734 1 89.06 264 VAL A O 1
ATOM 2026 N N . ALA A 1 265 ? -10.305 -24.578 -16.781 1 89.31 265 ALA A N 1
ATOM 2027 C CA . ALA A 1 265 ? -9.211 -24.766 -17.719 1 89.31 265 ALA A CA 1
ATOM 2028 C C . ALA A 1 265 ? -8.57 -26.141 -17.578 1 89.31 265 ALA A C 1
ATOM 2030 O O . ALA A 1 265 ? -8.18 -26.766 -18.562 1 89.31 265 ALA A O 1
ATOM 2031 N N . LEU A 1 266 ? -8.43 -26.625 -16.375 1 84.38 266 LEU A N 1
ATOM 2032 C CA . LEU A 1 266 ? -7.836 -27.938 -16.141 1 84.38 266 LEU A CA 1
ATOM 2033 C C . LEU A 1 266 ? -8.711 -29.047 -16.719 1 84.38 266 LEU A C 1
ATOM 2035 O O . LEU A 1 266 ? -8.203 -30.016 -17.281 1 84.38 266 LEU A O 1
ATOM 2039 N N . ALA A 1 267 ? -10.008 -28.922 -16.453 1 82.88 267 ALA A N 1
ATOM 2040 C CA . ALA A 1 267 ? -10.938 -29.938 -16.953 1 82.88 267 ALA A CA 1
ATOM 2041 C C . ALA A 1 267 ? -10.828 -30.078 -18.469 1 82.88 267 ALA A C 1
ATOM 2043 O O . ALA A 1 267 ? -10.828 -31.188 -19 1 82.88 267 ALA A O 1
ATOM 2044 N N . ARG A 1 268 ? -10.664 -29.031 -19.062 1 83.12 268 ARG A N 1
ATOM 2045 C CA . ARG A 1 268 ? -10.578 -29.031 -20.516 1 83.12 268 ARG A CA 1
ATOM 2046 C C . ARG A 1 268 ? -9.219 -29.531 -20.984 1 83.12 268 ARG A C 1
ATOM 2048 O O . ARG A 1 268 ? -9.125 -30.266 -21.969 1 83.12 268 ARG A O 1
ATOM 2055 N N . SER A 1 269 ? -8.242 -29.094 -20.344 1 81.75 269 SER A N 1
ATOM 2056 C CA . SER A 1 269 ? -6.895 -29.484 -20.734 1 81.75 269 SER A CA 1
ATOM 2057 C C . SER A 1 269 ? -6.676 -30.984 -20.5 1 81.75 269 SER A C 1
ATOM 2059 O O . SER A 1 269 ? -6 -31.641 -21.297 1 81.75 269 SER A O 1
ATOM 2061 N N . ARG A 1 270 ? -7.211 -31.5 -19.469 1 77.62 270 ARG A N 1
ATOM 2062 C CA . ARG A 1 270 ? -7.094 -32.938 -19.188 1 77.62 270 ARG A CA 1
ATOM 2063 C C . ARG A 1 270 ? -7.785 -33.75 -20.266 1 77.62 270 ARG A C 1
ATOM 2065 O O . ARG A 1 270 ? -7.305 -34.844 -20.625 1 77.62 270 ARG A O 1
ATOM 2072 N N . GLU A 1 271 ? -8.891 -33.281 -20.625 1 77 271 GLU A N 1
ATOM 2073 C CA . GLU A 1 271 ? -9.602 -33.969 -21.688 1 77 271 GLU A CA 1
ATOM 2074 C C . GLU A 1 271 ? -8.766 -34.031 -22.969 1 77 271 GLU A C 1
ATOM 2076 O O . GLU A 1 271 ? -8.781 -35.031 -23.688 1 77 271 GLU A O 1
ATOM 2081 N N . ARG A 1 272 ? -8.039 -33.031 -23.156 1 77.88 272 ARG A N 1
ATOM 2082 C CA . ARG A 1 272 ? -7.168 -33 -24.328 1 77.88 272 ARG A CA 1
ATOM 2083 C C . ARG A 1 272 ? -5.973 -33.938 -24.156 1 77.88 272 ARG A C 1
ATOM 2085 O O . ARG A 1 272 ? -5.598 -34.656 -25.094 1 77.88 272 ARG A O 1
ATOM 2092 N N . GLU A 1 273 ? -5.469 -33.906 -23.016 1 77.06 273 GLU A N 1
ATOM 2093 C CA . GLU A 1 273 ? -4.297 -34.75 -22.75 1 77.06 273 GLU A CA 1
ATOM 2094 C C . GLU A 1 273 ? -4.637 -36.219 -22.828 1 77.06 273 GLU A C 1
ATOM 2096 O O . GLU A 1 273 ? -3.818 -37.031 -23.281 1 77.06 273 GLU A O 1
ATOM 2101 N N . LEU A 1 274 ? -5.859 -36.531 -22.438 1 75.19 274 LEU A N 1
ATOM 2102 C CA . LEU A 1 274 ? -6.293 -37.938 -22.438 1 75.19 274 LEU A CA 1
ATOM 2103 C C . LEU A 1 274 ? -6.816 -38.312 -23.812 1 75.19 274 LEU A C 1
ATOM 2105 O O . LEU A 1 274 ? -7.023 -39.5 -24.078 1 75.19 274 LEU A O 1
ATOM 2109 N N . GLY A 1 275 ? -6.852 -37.344 -24.672 1 71.31 275 GLY A N 1
ATOM 2110 C CA . GLY A 1 275 ? -7.328 -37.625 -26.016 1 71.31 275 GLY A CA 1
ATOM 2111 C C . GLY A 1 275 ? -8.812 -37.906 -26.062 1 71.31 275 GLY A C 1
ATOM 2112 O O . GLY A 1 275 ? -9.297 -38.531 -27.016 1 71.31 275 GLY A O 1
ATOM 2113 N N . THR A 1 276 ? -9.477 -37.594 -25.031 1 66.25 276 THR A N 1
ATOM 2114 C CA . THR A 1 276 ? -10.898 -37.938 -24.969 1 66.25 276 THR A CA 1
ATOM 2115 C C . THR A 1 276 ? -11.711 -36.938 -25.797 1 66.25 276 THR A C 1
ATOM 2117 O O . THR A 1 276 ? -12.898 -37.156 -26.062 1 66.25 276 THR A O 1
ATOM 2120 N N . VAL A 1 277 ? -11.031 -35.938 -26.203 1 63.84 277 VAL A N 1
ATOM 2121 C CA . VAL A 1 277 ? -11.727 -34.938 -27.031 1 63.84 277 VAL A CA 1
ATOM 2122 C C . VAL A 1 277 ? -12.195 -35.594 -28.328 1 63.84 277 VAL A C 1
ATOM 2124 O O . VAL A 1 277 ? -13.258 -35.281 -28.844 1 63.84 277 VAL A O 1
ATOM 2127 N N . GLU A 1 278 ? -11.422 -36.5 -28.688 1 61.53 278 GLU A N 1
ATOM 2128 C CA . GLU A 1 278 ? -11.727 -37.188 -29.953 1 61.53 278 GLU A CA 1
ATOM 2129 C C . GLU A 1 278 ? -12.938 -38.094 -29.797 1 61.53 278 GLU A C 1
ATOM 2131 O O . GLU A 1 278 ? -13.641 -38.344 -30.781 1 61.53 278 GLU A O 1
ATOM 2136 N N . LEU A 1 279 ? -13.047 -38.5 -28.594 1 60.28 279 LEU A N 1
ATOM 2137 C CA . LEU A 1 279 ? -14.188 -39.375 -28.359 1 60.28 279 LEU A CA 1
ATOM 2138 C C . LEU A 1 279 ? -15.484 -38.562 -28.328 1 60.28 279 LEU A C 1
ATOM 2140 O O . LEU A 1 279 ? -16.562 -39.125 -28.625 1 60.28 279 LEU A O 1
ATOM 2144 N N . PHE A 1 280 ? -15.336 -37.312 -28.016 1 59.41 280 PHE A N 1
ATOM 2145 C CA . PHE A 1 280 ? -16.516 -36.469 -27.922 1 59.41 280 PHE A CA 1
ATOM 2146 C C . PHE A 1 280 ? -17.062 -36.125 -29.312 1 59.41 280 PHE A C 1
ATOM 2148 O O . PHE A 1 280 ? -18.25 -35.844 -29.469 1 59.41 280 PHE A O 1
ATOM 2155 N N . GLY A 1 281 ? -16.141 -36.188 -30.25 1 56.41 281 GLY A N 1
ATOM 2156 C CA . GLY A 1 281 ? -16.594 -36.031 -31.625 1 56.41 281 GLY A CA 1
ATOM 2157 C C . GLY A 1 281 ? -17.609 -37.062 -32.062 1 56.41 281 GLY A C 1
ATOM 2158 O O . GLY A 1 281 ? -18.375 -36.844 -33 1 56.41 281 GLY A O 1
ATOM 2159 N N . VAL A 1 282 ? -17.609 -38.094 -31.359 1 59.97 282 VAL A N 1
ATOM 2160 C CA . VAL A 1 282 ? -18.547 -39.156 -31.75 1 59.97 282 VAL A CA 1
ATOM 2161 C C . VAL A 1 282 ? -19.719 -39.188 -30.766 1 59.97 282 VAL A C 1
ATOM 2163 O O . VAL A 1 282 ? -20.672 -39.938 -30.953 1 59.97 282 VAL A O 1
ATOM 2166 N N . SER A 1 283 ? -19.625 -38.344 -29.75 1 62.56 283 SER A N 1
ATOM 2167 C CA . SER A 1 283 ? -20.688 -38.281 -28.75 1 62.56 283 SER A CA 1
ATOM 2168 C C . SER A 1 283 ? -21.844 -37.406 -29.234 1 62.56 283 SER A C 1
ATOM 2170 O O . SER A 1 283 ? -21.625 -36.438 -29.969 1 62.56 283 SER A O 1
ATOM 2172 N N . PRO A 1 284 ? -23.016 -37.844 -28.984 1 67.44 284 PRO A N 1
ATOM 2173 C CA . PRO A 1 284 ? -24.172 -37.062 -29.375 1 67.44 284 PRO A CA 1
ATOM 2174 C C . PRO A 1 284 ? -24.25 -35.719 -28.609 1 67.44 284 PRO A C 1
ATOM 2176 O O . PRO A 1 284 ? -25.172 -34.938 -28.844 1 67.44 284 PRO A O 1
ATOM 2179 N N . LEU A 1 285 ? -23.281 -35.5 -27.844 1 77.19 285 LEU A N 1
ATOM 2180 C CA . LEU A 1 285 ? -23.281 -34.312 -27 1 77.19 285 LEU A CA 1
ATOM 2181 C C . LEU A 1 285 ? -22.766 -33.094 -27.766 1 77.19 285 LEU A C 1
ATOM 2183 O O . LEU A 1 285 ? -21.656 -33.125 -28.312 1 77.19 285 LEU A O 1
ATOM 2187 N N . ARG A 1 286 ? -23.688 -32.094 -27.891 1 79.06 286 ARG A N 1
ATOM 2188 C CA . ARG A 1 286 ? -23.281 -30.859 -28.531 1 79.06 286 ARG A CA 1
ATOM 2189 C C . ARG A 1 286 ? -22.328 -30.062 -27.625 1 79.06 286 ARG A C 1
ATOM 2191 O O . ARG A 1 286 ? -22.438 -30.141 -26.406 1 79.06 286 ARG A O 1
ATOM 2198 N N . GLU A 1 287 ? -21.391 -29.438 -28.203 1 79.88 287 GLU A N 1
ATOM 2199 C CA . GLU A 1 287 ? -20.406 -28.641 -27.484 1 79.88 287 GLU A CA 1
ATOM 2200 C C . GLU A 1 287 ? -21.094 -27.641 -26.547 1 79.88 287 GLU A C 1
ATOM 2202 O O . GLU A 1 287 ? -20.609 -27.406 -25.422 1 79.88 287 GLU A O 1
ATOM 2207 N N . VAL A 1 288 ? -22.203 -27.172 -26.953 1 81.19 288 VAL A N 1
ATOM 2208 C CA . VAL A 1 288 ? -22.938 -26.188 -26.156 1 81.19 288 VAL A CA 1
ATOM 2209 C C . VAL A 1 288 ? -23.5 -26.859 -24.906 1 81.19 288 VAL A C 1
ATOM 2211 O O . VAL A 1 288 ? -23.578 -26.234 -23.844 1 81.19 288 VAL A O 1
ATOM 2214 N N . GLU A 1 289 ? -23.922 -28.078 -25.062 1 85.56 289 GLU A N 1
ATOM 2215 C CA . GLU A 1 289 ? -24.438 -28.828 -23.906 1 85.56 289 GLU A CA 1
ATOM 2216 C C . GLU A 1 289 ? -23.328 -29.141 -22.922 1 85.56 289 GLU A C 1
ATOM 2218 O O . GLU A 1 289 ? -23.547 -29.125 -21.703 1 85.56 289 GLU A O 1
ATOM 2223 N N . ARG A 1 290 ? -22.219 -29.406 -23.469 1 83.88 290 ARG A N 1
ATOM 2224 C CA . ARG A 1 290 ? -21.062 -29.688 -22.625 1 83.88 290 ARG A CA 1
ATOM 2225 C C . ARG A 1 290 ? -20.672 -28.438 -21.828 1 83.88 290 ARG A C 1
ATOM 2227 O O . ARG A 1 290 ? -20.453 -28.531 -20.609 1 83.88 290 ARG A O 1
ATOM 2234 N N . ILE A 1 291 ? -20.594 -27.391 -22.531 1 84.44 291 ILE A N 1
ATOM 2235 C CA . ILE A 1 291 ? -20.203 -26.141 -21.906 1 84.44 291 ILE A CA 1
ATOM 2236 C C . ILE A 1 291 ? -21.25 -25.719 -20.875 1 84.44 291 ILE A C 1
ATOM 2238 O O . ILE A 1 291 ? -20.906 -25.266 -19.781 1 84.44 291 ILE A O 1
ATOM 2242 N N . ALA A 1 292 ? -22.484 -25.891 -21.188 1 88.25 292 ALA A N 1
ATOM 2243 C CA . ALA A 1 292 ? -23.562 -25.578 -20.25 1 88.25 292 ALA A CA 1
ATOM 2244 C C . ALA A 1 292 ? -23.484 -26.453 -19 1 88.25 292 ALA A C 1
ATOM 2246 O O . ALA A 1 292 ? -23.703 -25.984 -17.891 1 88.25 292 ALA A O 1
ATOM 2247 N N . GLY A 1 293 ? -23.266 -27.734 -19.281 1 88 293 GLY A N 1
ATOM 2248 C CA . GLY A 1 293 ? -23.109 -28.641 -18.141 1 88 293 GLY A CA 1
ATOM 2249 C C . GLY A 1 293 ? -21.938 -28.281 -17.25 1 88 293 GLY A C 1
ATOM 2250 O O . GLY A 1 293 ? -22.062 -28.344 -16.016 1 88 293 GLY A O 1
ATOM 2251 N N . GLN A 1 294 ? -20.891 -27.906 -17.875 1 86.69 294 GLN A N 1
ATOM 2252 C CA . GLN A 1 294 ? -19.734 -27.453 -17.109 1 86.69 294 GLN A CA 1
ATOM 2253 C C . GLN A 1 294 ? -20.047 -26.172 -16.344 1 86.69 294 GLN A C 1
ATOM 2255 O O . GLN A 1 294 ? -19.688 -26.047 -15.172 1 86.69 294 GLN A O 1
ATOM 2260 N N . ALA A 1 295 ? -20.656 -25.297 -17 1 89.38 295 ALA A N 1
ATOM 2261 C CA . ALA A 1 295 ? -21.016 -24.031 -16.359 1 89.38 295 ALA A CA 1
ATOM 2262 C C . ALA A 1 295 ? -21.875 -24.25 -15.125 1 89.38 295 ALA A C 1
ATOM 2264 O O . ALA A 1 295 ? -21.641 -23.656 -14.07 1 89.38 295 ALA A O 1
ATOM 2265 N N . VAL A 1 296 ? -22.812 -25.141 -15.258 1 92.12 296 VAL A N 1
ATOM 2266 C CA . VAL A 1 296 ? -23.703 -25.438 -14.141 1 92.12 296 VAL A CA 1
ATOM 2267 C C . VAL A 1 296 ? -22.906 -26.047 -12.992 1 92.12 296 VAL A C 1
ATOM 2269 O O . VAL A 1 296 ? -23.062 -25.641 -11.836 1 92.12 296 VAL A O 1
ATOM 2272 N N . ALA A 1 297 ? -22.094 -26.922 -13.312 1 92.12 297 ALA A N 1
ATOM 2273 C CA . ALA A 1 297 ? -21.297 -27.594 -12.297 1 92.12 297 ALA A CA 1
ATOM 2274 C C . ALA A 1 297 ? -20.406 -26.609 -11.555 1 92.12 297 ALA A C 1
ATOM 2276 O O . ALA A 1 297 ? -20.328 -26.625 -10.32 1 92.12 297 ALA A O 1
ATOM 2277 N N . TYR A 1 298 ? -19.844 -25.703 -12.289 1 91.94 298 TYR A N 1
ATOM 2278 C CA . TYR A 1 298 ? -18.859 -24.812 -11.68 1 91.94 298 TYR A CA 1
ATOM 2279 C C . TYR A 1 298 ? -19.547 -23.656 -10.977 1 91.94 298 TYR A C 1
ATOM 2281 O O . TYR A 1 298 ? -19.016 -23.109 -10.008 1 91.94 298 TYR A O 1
ATOM 2289 N N . VAL A 1 299 ? -20.703 -23.281 -11.438 1 94.31 299 VAL A N 1
ATOM 2290 C CA . VAL A 1 299 ? -21.484 -22.281 -10.695 1 94.31 299 VAL A CA 1
ATOM 2291 C C . VAL A 1 299 ? -21.922 -22.875 -9.359 1 94.31 299 VAL A C 1
ATOM 2293 O O . VAL A 1 299 ? -21.859 -22.203 -8.328 1 94.31 299 VAL A O 1
ATOM 2296 N N . LEU A 1 300 ? -22.328 -24.125 -9.406 1 93.69 300 LEU A N 1
ATOM 2297 C CA . LEU A 1 300 ? -22.781 -24.781 -8.18 1 93.69 300 LEU A CA 1
ATOM 2298 C C . LEU A 1 300 ? -21.609 -24.969 -7.215 1 93.69 300 LEU A C 1
ATOM 2300 O O . LEU A 1 300 ? -21.703 -24.609 -6.039 1 93.69 300 LEU A O 1
ATOM 2304 N N . SER A 1 301 ? -20.547 -25.516 -7.703 1 90.94 301 SER A N 1
ATOM 2305 C CA . SER A 1 301 ? -19.391 -25.75 -6.855 1 90.94 301 SER A CA 1
ATOM 2306 C C . SER A 1 301 ? -18.766 -24.422 -6.398 1 90.94 301 SER A C 1
ATOM 2308 O O . SER A 1 301 ? -18.344 -24.297 -5.25 1 90.94 301 SER A O 1
ATOM 2310 N N . GLY A 1 302 ? -18.75 -23.453 -7.348 1 92.44 302 GLY A N 1
ATOM 2311 C CA . GLY A 1 302 ? -18.25 -22.141 -7.004 1 92.44 302 GLY A CA 1
ATOM 2312 C C . GLY A 1 302 ? -19.094 -21.422 -5.965 1 92.44 302 GLY A C 1
ATOM 2313 O O . GLY A 1 302 ? -18.547 -20.734 -5.098 1 92.44 302 GLY A O 1
ATOM 2314 N N . SER A 1 303 ? -20.391 -21.641 -6.066 1 95 303 SER A N 1
ATOM 2315 C CA . SER A 1 303 ? -21.281 -21.031 -5.09 1 95 303 SER A CA 1
ATOM 2316 C C . SER A 1 303 ? -21.109 -21.656 -3.709 1 95 303 SER A C 1
ATOM 2318 O O . SER A 1 303 ? -21.172 -20.953 -2.695 1 95 303 SER A O 1
ATOM 2320 N N . ALA A 1 304 ? -20.891 -22.891 -3.697 1 92.31 304 ALA A N 1
ATOM 2321 C CA . ALA A 1 304 ? -20.609 -23.547 -2.43 1 92.31 304 ALA A CA 1
ATOM 2322 C C . ALA A 1 304 ? -19.312 -23.031 -1.817 1 92.31 304 ALA A C 1
ATOM 2324 O O . ALA A 1 304 ? -19.25 -22.766 -0.615 1 92.31 304 ALA A O 1
ATOM 2325 N N . LEU A 1 305 ? -18.344 -22.922 -2.691 1 88.56 305 LEU A N 1
ATOM 2326 C CA . LEU A 1 305 ? -17.078 -22.375 -2.238 1 88.56 305 LEU A CA 1
ATOM 2327 C C . LEU A 1 305 ? -17.25 -20.938 -1.74 1 88.56 305 LEU A C 1
ATOM 2329 O O . LEU A 1 305 ? -16.656 -20.547 -0.731 1 88.56 305 LEU A O 1
ATOM 2333 N N . ALA A 1 306 ? -18.016 -20.188 -2.479 1 93.94 306 ALA A N 1
ATOM 2334 C CA . ALA A 1 306 ? -18.281 -18.797 -2.1 1 93.94 306 ALA A CA 1
ATOM 2335 C C . ALA A 1 306 ? -18.938 -18.719 -0.724 1 93.94 306 ALA A C 1
ATOM 2337 O O . ALA A 1 306 ? -18.594 -17.844 0.082 1 93.94 306 ALA A O 1
ATOM 2338 N N . ALA A 1 307 ? -19.812 -19.625 -0.488 1 94.5 307 ALA A N 1
ATOM 2339 C CA . ALA A 1 307 ? -20.5 -19.656 0.807 1 94.5 307 ALA A CA 1
ATOM 2340 C C . ALA A 1 307 ? -19.5 -19.922 1.938 1 94.5 307 ALA A C 1
ATOM 2342 O O . ALA A 1 307 ? -19.562 -19.266 2.986 1 94.5 307 ALA A O 1
ATOM 2343 N N . VAL A 1 308 ? -18.656 -20.781 1.702 1 89.81 308 VAL A N 1
ATOM 2344 C CA . VAL A 1 308 ? -17.641 -21.109 2.701 1 89.81 308 VAL A CA 1
ATOM 2345 C C . VAL A 1 308 ? -16.719 -19.922 2.912 1 89.81 308 VAL A C 1
ATOM 2347 O O . VAL A 1 308 ? -16.391 -19.562 4.051 1 89.81 308 VAL A O 1
ATOM 2350 N N . LEU A 1 309 ? -16.344 -19.297 1.829 1 90.38 309 LEU A N 1
ATOM 2351 C CA . LEU A 1 309 ? -15.445 -18.156 1.901 1 90.38 309 LEU A CA 1
ATOM 2352 C C . LEU A 1 309 ? -16.109 -16.984 2.598 1 90.38 309 LEU A C 1
ATOM 2354 O O . LEU A 1 309 ? -15.5 -16.312 3.434 1 90.38 309 LEU A O 1
ATOM 2358 N N . LEU A 1 310 ? -17.328 -16.734 2.26 1 93.88 310 LEU A N 1
ATOM 2359 C CA . LEU A 1 310 ? -18.062 -15.633 2.861 1 93.88 310 LEU A CA 1
ATOM 2360 C C . LEU A 1 310 ? -18.281 -15.875 4.352 1 93.88 310 LEU A C 1
ATOM 2362 O O . LEU A 1 310 ? -18.188 -14.945 5.156 1 93.88 310 LEU A O 1
ATOM 2366 N N . ALA A 1 311 ? -18.531 -17.109 4.703 1 92.88 311 ALA A N 1
ATOM 2367 C CA . ALA A 1 311 ? -18.641 -17.453 6.117 1 92.88 311 ALA A CA 1
ATOM 2368 C C . ALA A 1 311 ? -17.312 -17.25 6.844 1 92.88 311 ALA A C 1
ATOM 2370 O O . ALA A 1 311 ? -17.281 -16.75 7.965 1 92.88 311 ALA A O 1
ATOM 2371 N N . ALA A 1 312 ? -16.297 -17.609 6.18 1 87.75 312 ALA A N 1
ATOM 2372 C CA . ALA A 1 312 ? -14.977 -17.5 6.789 1 87.75 312 ALA A CA 1
ATOM 2373 C C . ALA A 1 312 ? -14.609 -16.031 7.02 1 87.75 312 ALA A C 1
ATOM 2375 O O . ALA A 1 312 ? -14.141 -15.672 8.102 1 87.75 312 ALA A O 1
ATOM 2376 N N . VAL A 1 313 ? -14.844 -15.203 6.008 1 89.81 313 VAL A N 1
ATOM 2377 C CA . VAL A 1 313 ? -14.438 -13.805 6.145 1 89.81 313 VAL A CA 1
ATOM 2378 C C . VAL A 1 313 ? -15.359 -13.094 7.133 1 89.81 313 VAL A C 1
ATOM 2380 O O . VAL A 1 313 ? -14.93 -12.18 7.84 1 89.81 313 VAL A O 1
ATOM 2383 N N . SER A 1 314 ? -16.594 -13.492 7.23 1 91.88 314 SER A N 1
ATOM 2384 C CA . SER A 1 314 ? -17.516 -12.898 8.195 1 91.88 314 SER A CA 1
ATOM 2385 C C . SER A 1 314 ? -17.141 -13.305 9.625 1 91.88 314 SER A C 1
ATOM 2387 O O . SER A 1 314 ? -17.125 -12.461 10.523 1 91.88 314 SER A O 1
ATOM 2389 N N . LEU A 1 315 ? -16.797 -14.539 9.852 1 89.69 315 LEU A N 1
ATOM 2390 C CA . LEU A 1 315 ? -16.562 -15.062 11.188 1 89.69 315 LEU A CA 1
ATOM 2391 C C . LEU A 1 315 ? -15.148 -14.734 11.664 1 89.69 315 LEU A C 1
ATOM 2393 O O . LEU A 1 315 ? -14.938 -14.453 12.852 1 89.69 315 LEU A O 1
ATOM 2397 N N . LEU A 1 316 ? -14.25 -14.75 10.734 1 84.88 316 LEU A N 1
ATOM 2398 C CA . LEU A 1 316 ? -12.859 -14.594 11.133 1 84.88 316 LEU A CA 1
ATOM 2399 C C . LEU A 1 316 ? -12.43 -13.133 11.039 1 84.88 316 LEU A C 1
ATOM 2401 O O . LEU A 1 316 ? -11.602 -12.672 11.836 1 84.88 316 LEU A O 1
ATOM 2405 N N . LEU A 1 317 ? -12.969 -12.445 10.062 1 85.5 317 LEU A N 1
ATOM 2406 C CA . LEU A 1 317 ? -12.5 -11.078 9.836 1 85.5 317 LEU A CA 1
ATOM 2407 C C . LEU A 1 317 ? -13.57 -10.062 10.211 1 85.5 317 LEU A C 1
ATOM 2409 O O . LEU A 1 317 ? -13.32 -8.852 10.18 1 85.5 317 LEU A O 1
ATOM 2413 N N . GLY A 1 318 ? -14.789 -10.531 10.531 1 87.88 318 GLY A N 1
ATOM 2414 C CA . GLY A 1 318 ? -15.859 -9.641 10.961 1 87.88 318 GLY A CA 1
ATOM 2415 C C . GLY A 1 318 ? -16.469 -8.852 9.82 1 87.88 318 GLY A C 1
ATOM 2416 O O . GLY A 1 318 ? -17 -7.762 10.031 1 87.88 318 GLY A O 1
ATOM 2417 N N . ALA A 1 319 ? -16.344 -9.312 8.617 1 90.75 319 ALA A N 1
ATOM 2418 C CA . ALA A 1 319 ? -16.875 -8.602 7.457 1 90.75 319 ALA A CA 1
ATOM 2419 C C . ALA A 1 319 ? -18.406 -8.602 7.469 1 90.75 319 ALA A C 1
ATOM 2421 O O . ALA A 1 319 ? -19.031 -9.656 7.539 1 90.75 319 ALA A O 1
ATOM 2422 N N . PRO A 1 320 ? -18.938 -7.445 7.402 1 92.5 320 PRO A N 1
ATOM 2423 C CA . PRO A 1 320 ? -20.406 -7.348 7.422 1 92.5 320 PRO A CA 1
ATOM 2424 C C . PRO A 1 320 ? -21.031 -7.57 6.047 1 92.5 320 PRO A C 1
ATOM 2426 O O . PRO A 1 320 ? -20.312 -7.59 5.039 1 92.5 320 PRO A O 1
ATOM 2429 N N . PHE A 1 321 ? -22.281 -7.871 6.059 1 94.5 321 PHE A N 1
ATOM 2430 C CA . PHE A 1 321 ? -23.125 -7.891 4.871 1 94.5 321 PHE A CA 1
ATOM 2431 C C . PHE A 1 321 ? -24.203 -6.812 4.953 1 94.5 321 PHE A C 1
ATOM 2433 O O . PHE A 1 321 ? -25.391 -7.117 5.137 1 94.5 321 PHE A O 1
ATOM 2440 N N . ARG A 1 322 ? -23.781 -5.617 4.715 1 92.19 322 ARG A N 1
ATOM 2441 C CA . ARG A 1 322 ? -24.625 -4.465 5.031 1 92.19 322 ARG A CA 1
ATOM 2442 C C . ARG A 1 322 ? -25.781 -4.348 4.047 1 92.19 322 ARG A C 1
ATOM 2444 O O . ARG A 1 322 ? -26.859 -3.881 4.41 1 92.19 322 ARG A O 1
ATOM 2451 N N . ALA A 1 323 ? -25.594 -4.797 2.746 1 91.44 323 ALA A N 1
ATOM 2452 C CA . ALA A 1 323 ? -26.656 -4.727 1.751 1 91.44 323 ALA A CA 1
ATOM 2453 C C . ALA A 1 323 ? -27.422 -6.051 1.664 1 91.44 323 ALA A C 1
ATOM 2455 O O . ALA A 1 323 ? -28.25 -6.246 0.77 1 91.44 323 ALA A O 1
ATOM 2456 N N . GLY A 1 324 ? -27 -7.027 2.438 1 93.19 324 GLY A N 1
ATOM 2457 C CA . GLY A 1 324 ? -27.688 -8.305 2.441 1 93.19 324 GLY A CA 1
ATOM 2458 C C . GLY A 1 324 ? -26.953 -9.383 1.672 1 93.19 324 GLY A C 1
ATOM 2459 O O . GLY A 1 324 ? -26.156 -9.078 0.775 1 93.19 324 GLY A O 1
ATOM 2460 N N . VAL A 1 325 ? -27.281 -10.594 1.965 1 93.31 325 VAL A N 1
ATOM 2461 C CA . VAL A 1 325 ? -26.594 -11.75 1.399 1 93.31 325 VAL A CA 1
ATOM 2462 C C . VAL A 1 325 ? -27.047 -11.969 -0.042 1 93.31 325 VAL A C 1
ATOM 2464 O O . VAL A 1 325 ? -26.281 -12.469 -0.873 1 93.31 325 VAL A O 1
ATOM 2467 N N . GLY A 1 326 ? -28.25 -11.523 -0.316 1 93.88 326 GLY A N 1
ATOM 2468 C CA . GLY A 1 326 ? -28.781 -11.68 -1.664 1 93.88 326 GLY A CA 1
ATOM 2469 C C . GLY A 1 326 ? -27.984 -10.914 -2.705 1 93.88 326 GLY A C 1
ATOM 2470 O O . GLY A 1 326 ? -27.672 -11.445 -3.773 1 93.88 326 GLY A O 1
ATOM 2471 N N . THR A 1 327 ? -27.656 -9.664 -2.375 1 94.25 327 THR A N 1
ATOM 2472 C CA . THR A 1 327 ? -26.875 -8.836 -3.281 1 94.25 327 THR A CA 1
ATOM 2473 C C . THR A 1 327 ? -25.484 -9.438 -3.508 1 94.25 327 THR A C 1
ATOM 2475 O O . THR A 1 327 ? -25 -9.492 -4.641 1 94.25 327 THR A O 1
ATOM 2478 N N . VAL A 1 328 ? -24.922 -9.945 -2.479 1 95.81 328 VAL A N 1
ATOM 2479 C CA . VAL A 1 328 ? -23.609 -10.562 -2.547 1 95.81 328 VAL A CA 1
ATOM 2480 C C . VAL A 1 328 ? -23.672 -11.812 -3.426 1 95.81 328 VAL A C 1
ATOM 2482 O O . VAL A 1 328 ? -22.781 -12.039 -4.258 1 95.81 328 VAL A O 1
ATOM 2485 N N . ALA A 1 329 ? -24.75 -12.586 -3.289 1 95.44 329 ALA A N 1
ATOM 2486 C CA . ALA A 1 329 ? -24.938 -13.812 -4.055 1 95.44 329 ALA A CA 1
ATOM 2487 C C . ALA A 1 329 ? -25.016 -13.523 -5.551 1 95.44 329 ALA A C 1
ATOM 2489 O O . ALA A 1 329 ? -24.453 -14.266 -6.363 1 95.44 329 ALA A O 1
ATOM 2490 N N . LEU A 1 330 ? -25.641 -12.484 -5.871 1 95.31 330 LEU A N 1
ATOM 2491 C CA . LEU A 1 330 ? -25.781 -12.125 -7.277 1 95.31 330 LEU A CA 1
ATOM 2492 C C . LEU A 1 330 ? -24.438 -11.75 -7.879 1 95.31 330 LEU A C 1
ATOM 2494 O O . LEU A 1 330 ? -24.125 -12.133 -9.008 1 95.31 330 LEU A O 1
ATOM 2498 N N . VAL A 1 331 ? -23.641 -11.023 -7.148 1 96.88 331 VAL A N 1
ATOM 2499 C CA . VAL A 1 331 ? -22.312 -10.633 -7.605 1 96.88 331 VAL A CA 1
ATOM 2500 C C . VAL A 1 331 ? -21.438 -11.867 -7.77 1 96.88 331 VAL A C 1
ATOM 2502 O O . VAL A 1 331 ? -20.703 -11.992 -8.758 1 96.88 331 VAL A O 1
ATOM 2505 N N . VAL A 1 332 ? -21.609 -12.781 -6.844 1 96.94 332 VAL A N 1
ATOM 2506 C CA . VAL A 1 332 ? -20.812 -14.008 -6.844 1 96.94 332 VAL A CA 1
ATOM 2507 C C . VAL A 1 332 ? -21.141 -14.828 -8.094 1 96.94 332 VAL A C 1
ATOM 2509 O O . VAL A 1 332 ? -20.234 -15.281 -8.797 1 96.94 332 VAL A O 1
ATOM 2512 N N . VAL A 1 333 ? -22.391 -14.953 -8.383 1 96.5 333 VAL A N 1
ATOM 2513 C CA . VAL A 1 333 ? -22.797 -15.75 -9.531 1 96.5 333 VAL A CA 1
ATOM 2514 C C . VAL A 1 333 ? -22.281 -15.102 -10.82 1 96.5 333 VAL A C 1
ATOM 2516 O O . VAL A 1 333 ? -21.766 -15.797 -11.703 1 96.5 333 VAL A O 1
ATOM 2519 N N . ALA A 1 334 ? -22.438 -13.812 -10.875 1 96.44 334 ALA A N 1
ATOM 2520 C CA . ALA A 1 334 ? -21.953 -13.094 -12.055 1 96.44 334 ALA A CA 1
ATOM 2521 C C . ALA A 1 334 ? -20.453 -13.258 -12.219 1 96.44 334 ALA A C 1
ATOM 2523 O O . ALA A 1 334 ? -19.953 -13.445 -13.328 1 96.44 334 ALA A O 1
ATOM 2524 N N . GLU A 1 335 ? -19.734 -13.172 -11.164 1 97.56 335 GLU A N 1
ATOM 2525 C CA . GLU A 1 335 ? -18.281 -13.32 -11.203 1 97.56 335 GLU A CA 1
ATOM 2526 C C . GLU A 1 335 ? -17.891 -14.734 -11.625 1 97.56 335 GLU A C 1
ATOM 2528 O O . GLU A 1 335 ? -16.938 -14.914 -12.398 1 97.56 335 GLU A O 1
ATOM 2533 N N . LEU A 1 336 ? -18.609 -15.719 -11.062 1 97.31 336 LEU A N 1
ATOM 2534 C CA . LEU A 1 336 ? -18.328 -17.109 -11.43 1 97.31 336 LEU A CA 1
ATOM 2535 C C . LEU A 1 336 ? -18.5 -17.312 -12.93 1 97.31 336 LEU A C 1
ATOM 2537 O O . LEU A 1 336 ? -17.641 -17.922 -13.578 1 97.31 336 LEU A O 1
ATOM 2541 N N . LEU A 1 337 ? -19.547 -16.766 -13.438 1 96.5 337 LEU A N 1
ATOM 2542 C CA . LEU A 1 337 ? -19.812 -16.922 -14.867 1 96.5 337 LEU A CA 1
ATOM 2543 C C . LEU A 1 337 ? -18.719 -16.266 -15.695 1 96.5 337 LEU A C 1
ATOM 2545 O O . LEU A 1 337 ? -18.25 -16.844 -16.672 1 96.5 337 LEU A O 1
ATOM 2549 N N . ALA A 1 338 ? -18.359 -15.07 -15.281 1 97.06 338 ALA A N 1
ATOM 2550 C CA . ALA A 1 338 ? -17.297 -14.375 -16 1 97.06 338 ALA A CA 1
ATOM 2551 C C . ALA A 1 338 ? -15.977 -15.148 -15.898 1 97.06 338 ALA A C 1
ATOM 2553 O O . ALA A 1 338 ? -15.234 -15.25 -16.875 1 97.06 338 ALA A O 1
ATOM 2554 N N . SER A 1 339 ? -15.719 -15.719 -14.766 1 97.06 339 SER A N 1
ATOM 2555 C CA . SER A 1 339 ? -14.484 -16.469 -14.539 1 97.06 339 SER A CA 1
ATOM 2556 C C . SER A 1 339 ? -14.477 -17.766 -15.32 1 97.06 339 SER A C 1
ATOM 2558 O O . SER A 1 339 ? -13.422 -18.234 -15.766 1 97.06 339 SER A O 1
ATOM 2560 N N . ILE A 1 340 ? -15.648 -18.391 -15.461 1 95.25 340 ILE A N 1
ATOM 2561 C CA . ILE A 1 340 ? -15.773 -19.578 -16.297 1 95.25 340 ILE A CA 1
ATOM 2562 C C . ILE A 1 340 ? -15.344 -19.25 -17.734 1 95.25 340 ILE A C 1
ATOM 2564 O O . ILE A 1 340 ? -14.57 -19.984 -18.344 1 95.25 340 ILE A O 1
ATOM 2568 N N . GLY A 1 341 ? -15.828 -18.109 -18.188 1 95.62 341 GLY A N 1
ATOM 2569 C CA . GLY A 1 341 ? -15.43 -17.688 -19.531 1 95.62 341 GLY A CA 1
ATOM 2570 C C . GLY A 1 341 ? -13.938 -17.484 -19.672 1 95.62 341 GLY A C 1
ATOM 2571 O O . GLY A 1 341 ? -13.344 -17.922 -20.656 1 95.62 341 GLY A O 1
ATOM 2572 N N . VAL A 1 342 ? -13.305 -16.859 -18.734 1 96.31 342 VAL A N 1
ATOM 2573 C CA . VAL A 1 342 ? -11.859 -16.641 -18.75 1 96.31 342 VAL A CA 1
ATOM 2574 C C . VAL A 1 342 ? -11.133 -17.984 -18.703 1 96.31 342 VAL A C 1
ATOM 2576 O O . VAL A 1 342 ? -10.102 -18.172 -19.359 1 96.31 342 VAL A O 1
ATOM 2579 N N . GLY A 1 343 ? -11.672 -18.906 -17.922 1 94.19 343 GLY A N 1
ATOM 2580 C CA . GLY A 1 343 ? -11.117 -20.25 -17.875 1 94.19 343 GLY A CA 1
ATOM 2581 C C . GLY A 1 343 ? -11.164 -20.953 -19.219 1 94.19 343 GLY A C 1
ATOM 2582 O O . GLY A 1 343 ? -10.203 -21.625 -19.609 1 94.19 343 GLY A O 1
ATOM 2583 N N . LEU A 1 344 ? -12.258 -20.797 -19.906 1 92.69 344 LEU A N 1
ATOM 2584 C CA . LEU A 1 344 ? -12.391 -21.359 -21.25 1 92.69 344 LEU A CA 1
ATOM 2585 C C . LEU A 1 344 ? -11.336 -20.781 -22.188 1 92.69 344 LEU A C 1
ATOM 2587 O O . LEU A 1 344 ? -10.727 -21.516 -22.969 1 92.69 344 LEU A O 1
ATOM 2591 N N . LEU A 1 345 ? -11.125 -19.516 -22.047 1 94.56 345 LEU A N 1
ATOM 2592 C CA . LEU A 1 345 ? -10.133 -18.859 -22.891 1 94.56 345 LEU A CA 1
ATOM 2593 C C . LEU A 1 345 ? -8.727 -19.344 -22.547 1 94.56 345 LEU A C 1
ATOM 2595 O O . LEU A 1 345 ? -7.91 -19.578 -23.453 1 94.56 345 LEU A O 1
ATOM 2599 N N . LEU A 1 346 ? -8.484 -19.453 -21.281 1 92.88 346 LEU A N 1
ATOM 2600 C CA . LEU A 1 346 ? -7.18 -19.938 -20.844 1 92.88 346 LEU A CA 1
ATOM 2601 C C . LEU A 1 346 ? -6.918 -21.344 -21.359 1 92.88 346 LEU A C 1
ATOM 2603 O O . LEU A 1 346 ? -5.793 -21.672 -21.75 1 92.88 346 LEU A O 1
ATOM 2607 N N . SER A 1 347 ? -7.914 -22.188 -21.344 1 88.75 347 SER A N 1
ATOM 2608 C CA . SER A 1 347 ? -7.766 -23.578 -21.781 1 88.75 347 SER A CA 1
ATOM 2609 C C . SER A 1 347 ? -7.398 -23.672 -23.25 1 88.75 347 SER A C 1
ATOM 2611 O O . SER A 1 347 ? -6.852 -24.672 -23.703 1 88.75 347 SER A O 1
ATOM 2613 N N . ARG A 1 348 ? -7.633 -22.578 -23.938 1 87.12 348 ARG A N 1
ATOM 2614 C CA . ARG A 1 348 ? -7.32 -22.562 -25.375 1 87.12 348 ARG A CA 1
ATOM 2615 C C . ARG A 1 348 ? -5.84 -22.281 -25.609 1 87.12 348 ARG A C 1
ATOM 2617 O O . ARG A 1 348 ? -5.266 -22.719 -26.594 1 87.12 348 ARG A O 1
ATOM 2624 N N . VAL A 1 349 ? -5.352 -21.578 -24.734 1 86.06 349 VAL A N 1
ATOM 2625 C CA . VAL A 1 349 ? -3.961 -21.172 -24.922 1 86.06 349 VAL A CA 1
ATOM 2626 C C . VAL A 1 349 ? -3.033 -22.156 -24.234 1 86.06 349 VAL A C 1
ATOM 2628 O O . VAL A 1 349 ? -1.912 -22.391 -24.688 1 86.06 349 VAL A O 1
ATOM 2631 N N . ALA A 1 350 ? -3.525 -22.766 -23.219 1 83.31 350 ALA A N 1
ATOM 2632 C CA . ALA A 1 350 ? -2.729 -23.719 -22.453 1 83.31 350 ALA A CA 1
ATOM 2633 C C . ALA A 1 350 ? -2.93 -25.156 -22.969 1 83.31 350 ALA A C 1
ATOM 2635 O O . ALA A 1 350 ? -4.055 -25.656 -22.984 1 83.31 350 ALA A O 1
ATOM 2636 N N . ARG A 1 351 ? -1.867 -25.828 -23.297 1 77.69 351 ARG A N 1
ATOM 2637 C CA . ARG A 1 351 ? -1.937 -27.141 -23.922 1 77.69 351 ARG A CA 1
ATOM 2638 C C . ARG A 1 351 ? -1.738 -28.25 -22.891 1 77.69 351 ARG A C 1
ATOM 2640 O O . ARG A 1 351 ? -2.111 -29.406 -23.125 1 77.69 351 ARG A O 1
ATOM 2647 N N . THR A 1 352 ? -1.116 -27.859 -21.781 1 78.62 352 THR A N 1
ATOM 2648 C CA . THR A 1 352 ? -0.84 -28.844 -20.734 1 78.62 352 THR A CA 1
ATOM 2649 C C . THR A 1 352 ? -1.368 -28.375 -19.391 1 78.62 352 THR A C 1
ATOM 2651 O O . THR A 1 352 ? -1.659 -27.188 -19.219 1 78.62 352 THR A O 1
ATOM 2654 N N . THR A 1 353 ? -1.577 -29.359 -18.562 1 78.88 353 THR A N 1
ATOM 2655 C CA . THR A 1 353 ? -2.023 -29.047 -17.219 1 78.88 353 THR A CA 1
ATOM 2656 C C . THR A 1 353 ? -1.056 -28.078 -16.547 1 78.88 353 THR A C 1
ATOM 2658 O O . THR A 1 353 ? -1.478 -27.172 -15.805 1 78.88 353 THR A O 1
ATOM 2661 N N . THR A 1 354 ? 0.224 -28.234 -16.891 1 75.62 354 THR A N 1
ATOM 2662 C CA . THR A 1 354 ? 1.237 -27.359 -16.312 1 75.62 354 THR A CA 1
ATOM 2663 C C . THR A 1 354 ? 1.054 -25.922 -16.812 1 75.62 354 THR A C 1
ATOM 2665 O O . THR A 1 354 ? 1.148 -24.969 -16.047 1 75.62 354 THR A O 1
ATOM 2668 N N . GLN A 1 355 ? 0.746 -25.781 -18.078 1 79.81 355 GLN A N 1
ATOM 2669 C CA . GLN A 1 355 ? 0.537 -24.453 -18.672 1 79.81 355 GLN A CA 1
ATOM 2670 C C . GLN A 1 355 ? -0.716 -23.797 -18.109 1 79.81 355 GLN A C 1
ATOM 2672 O O . GLN A 1 355 ? -0.763 -22.578 -17.953 1 79.81 355 GLN A O 1
ATOM 2677 N N . VAL A 1 356 ? -1.735 -24.594 -17.812 1 83.94 356 VAL A N 1
ATOM 2678 C CA . VAL A 1 356 ? -2.971 -24.062 -17.25 1 83.94 356 VAL A CA 1
ATOM 2679 C C . VAL A 1 356 ? -2.689 -23.469 -15.867 1 83.94 356 VAL A C 1
ATOM 2681 O O . VAL A 1 356 ? -3.1 -22.344 -15.586 1 83.94 356 VAL A O 1
ATOM 2684 N N . VAL A 1 357 ? -1.968 -24.219 -15.055 1 79.5 357 VAL A N 1
ATOM 2685 C CA . VAL A 1 357 ? -1.674 -23.766 -13.703 1 79.5 357 VAL A CA 1
ATOM 2686 C C . VAL A 1 357 ? -0.816 -22.516 -13.758 1 79.5 357 VAL A C 1
ATOM 2688 O O . VAL A 1 357 ? -1.057 -21.547 -13.008 1 79.5 357 VAL A O 1
ATOM 2691 N N . GLN A 1 358 ? 0.115 -22.516 -14.656 1 78.56 358 GLN A N 1
ATOM 2692 C CA . GLN A 1 358 ? 0.981 -21.344 -14.82 1 78.56 358 GLN A CA 1
ATOM 2693 C C . GLN A 1 358 ? 0.181 -20.125 -15.258 1 78.56 358 GLN A C 1
ATOM 2695 O O . GLN A 1 358 ? 0.362 -19.031 -14.719 1 78.56 358 GLN A O 1
ATOM 2700 N N . GLY A 1 359 ? -0.636 -20.312 -16.281 1 84.81 359 GLY A N 1
ATOM 2701 C CA . GLY A 1 359 ? -1.466 -19.219 -16.75 1 84.81 359 GLY A CA 1
ATOM 2702 C C . GLY A 1 359 ? -2.412 -18.688 -15.695 1 84.81 359 GLY A C 1
ATOM 2703 O O . GLY A 1 359 ? -2.596 -17.469 -15.57 1 84.81 359 GLY A O 1
ATOM 2704 N N . ALA A 1 360 ? -3.014 -19.609 -14.945 1 87.44 360 ALA A N 1
ATOM 2705 C CA . ALA A 1 360 ? -3.93 -19.234 -13.867 1 87.44 360 ALA A CA 1
ATOM 2706 C C . ALA A 1 360 ? -3.215 -18.422 -12.797 1 87.44 360 ALA A C 1
ATOM 2708 O O . ALA A 1 360 ? -3.77 -17.438 -12.281 1 87.44 360 ALA A O 1
ATOM 2709 N N . MET A 1 361 ? -2.047 -18.766 -12.539 1 84.38 361 MET A N 1
ATOM 2710 C CA . MET A 1 361 ? -1.274 -18.062 -11.523 1 84.38 361 MET A CA 1
ATOM 2711 C C . MET A 1 361 ? -0.881 -16.672 -12.016 1 84.38 361 MET A C 1
ATOM 2713 O O . MET A 1 361 ? -0.803 -15.734 -11.219 1 84.38 361 MET A O 1
ATOM 2717 N N . LEU A 1 362 ? -0.598 -16.562 -13.281 1 87.69 362 LEU A N 1
ATOM 2718 C CA . LEU A 1 362 ? -0.296 -15.25 -13.828 1 87.69 362 LEU A CA 1
ATOM 2719 C C . LEU A 1 362 ? -1.513 -14.336 -13.75 1 87.69 362 LEU A C 1
ATOM 2721 O O . LEU A 1 362 ? -1.383 -13.148 -13.43 1 87.69 362 LEU A O 1
ATOM 2725 N N . ILE A 1 363 ? -2.627 -14.914 -14.039 1 92 363 ILE A N 1
ATOM 2726 C CA . ILE A 1 363 ? -3.859 -14.141 -13.93 1 92 363 ILE A CA 1
ATOM 2727 C C . ILE A 1 363 ? -4.094 -13.742 -12.477 1 92 363 ILE A C 1
ATOM 2729 O O . ILE A 1 363 ? -4.547 -12.633 -12.195 1 92 363 ILE A O 1
ATOM 2733 N N . LEU A 1 364 ? -3.762 -14.656 -11.594 1 90.94 364 LEU A N 1
ATOM 2734 C CA . LEU A 1 364 ? -3.855 -14.352 -10.172 1 90.94 364 LEU A CA 1
ATOM 2735 C C . LEU A 1 364 ? -2.941 -13.188 -9.805 1 90.94 364 LEU A C 1
ATOM 2737 O O . LEU A 1 364 ? -3.355 -12.266 -9.102 1 90.94 364 LEU A O 1
ATOM 2741 N N . LEU A 1 365 ? -1.748 -13.258 -10.32 1 88.75 365 LEU A N 1
ATOM 2742 C CA . LEU A 1 365 ? -0.783 -12.203 -10.031 1 88.75 365 LEU A CA 1
ATOM 2743 C C . LEU A 1 365 ? -1.247 -10.875 -10.609 1 88.75 365 LEU A C 1
ATOM 2745 O O . LEU A 1 365 ? -1.175 -9.844 -9.938 1 88.75 365 LEU A O 1
ATOM 2749 N N . LEU A 1 366 ? -1.724 -10.906 -11.812 1 92.88 366 LEU A N 1
ATOM 2750 C CA . LEU A 1 366 ? -2.277 -9.703 -12.43 1 92.88 366 LEU A CA 1
ATOM 2751 C C . LEU A 1 366 ? -3.414 -9.133 -11.586 1 92.88 366 LEU A C 1
ATOM 2753 O O . LEU A 1 366 ? -3.52 -7.914 -11.422 1 92.88 366 LEU A O 1
ATOM 2757 N N . SER A 1 367 ? -4.203 -10.047 -11.086 1 94.94 367 SER A N 1
ATOM 2758 C CA . SER A 1 367 ? -5.359 -9.648 -10.281 1 94.94 367 SER A CA 1
ATOM 2759 C C . SER A 1 367 ? -4.926 -8.992 -8.977 1 94.94 367 SER A C 1
ATOM 2761 O O . SER A 1 367 ? -5.551 -8.031 -8.523 1 94.94 367 SER A O 1
ATOM 2763 N N . VAL A 1 368 ? -3.9 -9.492 -8.383 1 90.62 368 VAL A N 1
ATOM 2764 C CA . VAL A 1 368 ? -3.398 -8.945 -7.125 1 90.62 368 VAL A CA 1
ATOM 2765 C C . VAL A 1 368 ? -2.883 -7.527 -7.348 1 90.62 368 VAL A C 1
ATOM 2767 O O . VAL A 1 368 ? -3.193 -6.617 -6.574 1 90.62 368 VAL A O 1
ATOM 2770 N N . PHE A 1 369 ? -2.223 -7.289 -8.461 1 90.62 369 PHE A N 1
ATOM 2771 C CA . PHE A 1 369 ? -1.515 -6.031 -8.672 1 90.62 369 PHE A CA 1
ATOM 2772 C C . PHE A 1 369 ? -2.414 -5.008 -9.352 1 90.62 369 PHE A C 1
ATOM 2774 O O . PHE A 1 369 ? -2.289 -3.805 -9.109 1 90.62 369 PHE A O 1
ATOM 2781 N N . PHE A 1 370 ? -3.332 -5.465 -10.172 1 94 370 PHE A N 1
ATOM 2782 C CA . PHE A 1 370 ? -4.078 -4.52 -10.992 1 94 370 PHE A CA 1
ATOM 2783 C C . PHE A 1 370 ? -5.57 -4.613 -10.703 1 94 370 PHE A C 1
ATOM 2785 O O . PHE A 1 370 ? -6.359 -3.812 -11.211 1 94 370 PHE A O 1
ATOM 2792 N N . GLY A 1 371 ? -5.957 -5.582 -9.883 1 94.06 371 GLY A N 1
ATOM 2793 C CA . GLY A 1 371 ? -7.371 -5.863 -9.695 1 94.06 371 GLY A CA 1
ATOM 2794 C C . GLY A 1 371 ? -8.008 -5.012 -8.609 1 94.06 371 GLY A C 1
ATOM 2795 O O . GLY A 1 371 ? -9.188 -5.188 -8.297 1 94.06 371 GLY A O 1
ATOM 2796 N N . GLY A 1 372 ? -7.254 -4.113 -8.008 1 90.38 372 GLY A N 1
ATOM 2797 C CA . GLY A 1 372 ? -7.805 -3.209 -7.016 1 90.38 372 GLY A CA 1
ATOM 2798 C C . GLY A 1 372 ? -7.672 -3.729 -5.598 1 90.38 372 GLY A C 1
ATOM 2799 O O . GLY A 1 372 ? -8.203 -3.129 -4.656 1 90.38 372 GLY A O 1
ATOM 2800 N N . LEU A 1 373 ? -7.004 -4.871 -5.484 1 87.69 373 LEU A N 1
ATOM 2801 C CA . LEU A 1 373 ? -6.824 -5.457 -4.16 1 87.69 373 LEU A CA 1
ATOM 2802 C C . LEU A 1 373 ? -5.887 -4.605 -3.311 1 87.69 373 LEU A C 1
ATOM 2804 O O . LEU A 1 373 ? -6.227 -4.23 -2.186 1 87.69 373 LEU A O 1
ATOM 2808 N N . LEU A 1 374 ? -4.773 -4.25 -3.871 1 80.12 374 LEU A N 1
ATOM 2809 C CA . LEU A 1 374 ? -3.727 -3.57 -3.113 1 80.12 374 LEU A CA 1
ATOM 2810 C C . LEU A 1 374 ? -3.83 -2.057 -3.275 1 80.12 374 LEU A C 1
ATOM 2812 O O . LEU A 1 374 ? -3.635 -1.311 -2.314 1 80.12 374 LEU A O 1
ATOM 2816 N N . LEU A 1 375 ? -4.121 -1.676 -4.5 1 82.62 375 LEU A N 1
ATOM 2817 C CA . LEU A 1 375 ? -4.227 -0.262 -4.844 1 82.62 375 LEU A CA 1
ATOM 2818 C C . LEU A 1 375 ? -5.512 0.018 -5.609 1 82.62 375 LEU A C 1
ATOM 2820 O O . LEU A 1 375 ? -5.93 -0.787 -6.449 1 82.62 375 LEU A O 1
ATOM 2824 N N . SER A 1 376 ? -6.105 1.103 -5.262 1 85.62 376 SER A N 1
ATOM 2825 C CA . SER A 1 376 ? -7.25 1.532 -6.059 1 85.62 376 SER A CA 1
ATOM 2826 C C . SER A 1 376 ? -6.855 1.794 -7.504 1 85.62 376 SER A C 1
ATOM 2828 O O . SER A 1 376 ? -5.719 2.193 -7.781 1 85.62 376 SER A O 1
ATOM 2830 N N . PRO A 1 377 ? -7.754 1.575 -8.391 1 87.81 377 PRO A N 1
ATOM 2831 C CA . PRO A 1 377 ? -7.441 1.83 -9.797 1 87.81 377 PRO A CA 1
ATOM 2832 C C . PRO A 1 377 ? -6.98 3.264 -10.055 1 87.81 377 PRO A C 1
ATOM 2834 O O . PRO A 1 377 ? -6.191 3.51 -10.969 1 87.81 377 PRO A O 1
ATOM 2837 N N . GLU A 1 378 ? -7.391 4.227 -9.242 1 84 378 GLU A N 1
ATOM 2838 C CA . GLU A 1 378 ? -7.047 5.633 -9.422 1 84 378 GLU A CA 1
ATOM 2839 C C . GLU A 1 378 ? -5.57 5.883 -9.125 1 84 378 GLU A C 1
ATOM 2841 O O . GLU A 1 378 ? -5.023 6.922 -9.5 1 84 378 GLU A O 1
ATOM 2846 N N . ARG A 1 379 ? -4.926 4.93 -8.453 1 85.12 379 ARG A N 1
ATOM 2847 C CA . ARG A 1 379 ? -3.512 5.055 -8.109 1 85.12 379 ARG A CA 1
ATOM 2848 C C . ARG A 1 379 ? -2.629 4.539 -9.242 1 85.12 379 ARG A C 1
ATOM 2850 O O . ARG A 1 379 ? -1.403 4.652 -9.18 1 85.12 379 ARG A O 1
ATOM 2857 N N . LEU A 1 380 ? -3.307 4.059 -10.273 1 89.31 380 LEU A N 1
ATOM 2858 C CA . LEU A 1 380 ? -2.578 3.59 -11.445 1 89.31 380 LEU A CA 1
ATOM 2859 C C . LEU A 1 380 ? -2.641 4.617 -12.57 1 89.31 380 LEU A C 1
ATOM 2861 O O . LEU A 1 380 ? -3.625 5.348 -12.695 1 89.31 380 LEU A O 1
ATOM 2865 N N . LEU A 1 381 ? -1.605 4.633 -13.375 1 90.69 381 LEU A N 1
ATOM 2866 C CA . LEU A 1 381 ? -1.598 5.469 -14.57 1 90.69 381 LEU A CA 1
ATOM 2867 C C . LEU A 1 381 ? -2.66 5.012 -15.562 1 90.69 381 LEU A C 1
ATOM 2869 O O . LEU A 1 381 ? -3.045 3.838 -15.562 1 90.69 381 LEU A O 1
ATOM 2873 N N . PRO A 1 382 ? -3.109 5.848 -16.438 1 90.62 382 PRO A N 1
ATOM 2874 C CA . PRO A 1 382 ? -4.207 5.527 -17.359 1 90.62 382 PRO A CA 1
ATOM 2875 C C . PRO A 1 382 ? -3.91 4.316 -18.234 1 90.62 382 PRO A C 1
ATOM 2877 O O . PRO A 1 382 ? -4.812 3.533 -18.547 1 90.62 382 PRO A O 1
ATOM 2880 N N . TRP A 1 383 ? -2.656 4.098 -18.594 1 92.75 383 TRP A N 1
ATOM 2881 C CA . TRP A 1 383 ? -2.328 2.988 -19.484 1 92.75 383 TRP A CA 1
ATOM 2882 C C . TRP A 1 383 ? -2.369 1.66 -18.75 1 92.75 383 TRP A C 1
ATOM 2884 O O . TRP A 1 383 ? -2.508 0.599 -19.359 1 92.75 383 TRP A O 1
ATOM 2894 N N . ALA A 1 384 ? -2.252 1.698 -17.375 1 93.31 384 ALA A N 1
ATOM 2895 C CA . ALA A 1 384 ? -2.201 0.472 -16.578 1 93.31 384 ALA A CA 1
ATOM 2896 C C . ALA A 1 384 ? -3.598 0.052 -16.125 1 93.31 384 ALA A C 1
ATOM 2898 O O . ALA A 1 384 ? -3.83 -1.116 -15.812 1 93.31 384 ALA A O 1
ATOM 2899 N N . GLN A 1 385 ? -4.566 0.933 -16.109 1 93.12 385 GLN A N 1
ATOM 2900 C CA . GLN A 1 385 ? -5.898 0.718 -15.562 1 93.12 385 GLN A CA 1
ATOM 2901 C C . GLN A 1 385 ? -6.652 -0.348 -16.344 1 93.12 385 GLN A C 1
ATOM 2903 O O . GLN A 1 385 ? -7.312 -1.21 -15.766 1 93.12 385 GLN A O 1
ATOM 2908 N N . PRO A 1 386 ? -6.414 -0.4 -17.703 1 93.94 386 PRO A N 1
ATOM 2909 C CA . PRO A 1 386 ? -7.172 -1.384 -18.469 1 93.94 386 PRO A CA 1
ATOM 2910 C C . PRO A 1 386 ? -6.777 -2.822 -18.141 1 93.94 386 PRO A C 1
ATOM 2912 O O . PRO A 1 386 ? -7.555 -3.75 -18.391 1 93.94 386 PRO A O 1
ATOM 2915 N N . ILE A 1 387 ? -5.664 -3.057 -17.578 1 94.56 387 ILE A N 1
ATOM 2916 C CA . ILE A 1 387 ? -5.23 -4.402 -17.219 1 94.56 387 ILE A CA 1
ATOM 2917 C C . ILE A 1 387 ? -6.176 -4.988 -16.172 1 94.56 387 ILE A C 1
ATOM 2919 O O . ILE A 1 387 ? -6.551 -6.16 -16.25 1 94.56 387 ILE A O 1
ATOM 2923 N N . GLY A 1 388 ? -6.574 -4.145 -15.211 1 94.12 388 GLY A N 1
ATOM 2924 C CA . GLY A 1 388 ? -7.535 -4.57 -14.203 1 94.12 388 GLY A CA 1
ATOM 2925 C C . GLY A 1 388 ? -8.945 -4.691 -14.734 1 94.12 388 GLY A C 1
ATOM 2926 O O . GLY A 1 388 ? -9.727 -5.523 -14.266 1 94.12 388 GLY A O 1
ATOM 2927 N N . ASP A 1 389 ? -9.273 -3.969 -15.844 1 92.62 389 ASP A N 1
ATOM 2928 C CA . ASP A 1 389 ? -10.625 -3.91 -16.375 1 92.62 389 ASP A CA 1
ATOM 2929 C C . ASP A 1 389 ? -11 -5.215 -17.078 1 92.62 389 ASP A C 1
ATOM 2931 O O . ASP A 1 389 ? -12.188 -5.527 -17.234 1 92.62 389 ASP A O 1
ATOM 2935 N N . VAL A 1 390 ? -10.023 -5.945 -17.438 1 94 390 VAL A N 1
ATOM 2936 C CA . VAL A 1 390 ? -10.336 -7.16 -18.188 1 94 390 VAL A CA 1
ATOM 2937 C C . VAL A 1 390 ? -10.461 -8.344 -17.219 1 94 390 VAL A C 1
ATOM 2939 O O . VAL A 1 390 ? -10.805 -9.453 -17.641 1 94 390 VAL A O 1
ATOM 2942 N N . LEU A 1 391 ? -10.266 -8.086 -15.922 1 95.94 391 LEU A N 1
ATOM 2943 C CA . LEU A 1 391 ? -10.344 -9.148 -14.922 1 95.94 391 LEU A CA 1
ATOM 2944 C C . LEU A 1 391 ? -11.703 -9.156 -14.234 1 95.94 391 LEU A C 1
ATOM 2946 O O . LEU A 1 391 ? -12.133 -8.141 -13.68 1 95.94 391 LEU A O 1
ATOM 2950 N N . PRO A 1 392 ? -12.344 -10.305 -14.211 1 96.5 392 PRO A N 1
ATOM 2951 C CA . PRO A 1 392 ? -13.648 -10.375 -13.547 1 96.5 392 PRO A CA 1
ATOM 2952 C C . PRO A 1 392 ? -13.586 -9.953 -12.078 1 96.5 392 PRO A C 1
ATOM 2954 O O . PRO A 1 392 ? -14.5 -9.297 -11.586 1 96.5 392 PRO A O 1
ATOM 2957 N N . MET A 1 393 ? -12.555 -10.297 -11.461 1 95.31 393 MET A N 1
ATOM 2958 C CA . MET A 1 393 ? -12.453 -10.039 -10.023 1 95.31 393 MET A CA 1
ATOM 2959 C C . MET A 1 393 ? -12.461 -8.547 -9.734 1 95.31 393 MET A C 1
ATOM 2961 O O . MET A 1 393 ? -12.969 -8.109 -8.703 1 95.31 393 MET A O 1
ATOM 2965 N N . SER A 1 394 ? -11.93 -7.723 -10.695 1 95 394 SER A N 1
ATOM 2966 C CA . SER A 1 394 ? -11.875 -6.277 -10.5 1 95 394 SER A CA 1
ATOM 2967 C C . SER A 1 394 ? -13.273 -5.691 -10.352 1 95 394 SER A C 1
ATOM 2969 O O . SER A 1 394 ? -13.531 -4.891 -9.453 1 95 394 SER A O 1
ATOM 2971 N N . HIS A 1 395 ? -14.156 -6.09 -11.133 1 94.81 395 HIS A N 1
ATOM 2972 C CA . HIS A 1 395 ? -15.523 -5.594 -11.117 1 94.81 395 HIS A CA 1
ATOM 2973 C C . HIS A 1 395 ? -16.312 -6.207 -9.969 1 94.81 395 HIS A C 1
ATOM 2975 O O . HIS A 1 395 ? -17.125 -5.527 -9.328 1 94.81 395 HIS A O 1
ATOM 2981 N N . ALA A 1 396 ? -16.047 -7.445 -9.742 1 96.75 396 ALA A N 1
ATOM 2982 C CA . ALA A 1 396 ? -16.719 -8.102 -8.617 1 96.75 396 ALA A CA 1
ATOM 2983 C C . ALA A 1 396 ? -16.312 -7.48 -7.289 1 96.75 396 ALA A C 1
ATOM 2985 O O . ALA A 1 396 ? -17.141 -7.305 -6.395 1 96.75 396 ALA A O 1
ATOM 2986 N N . LEU A 1 397 ? -15.055 -7.168 -7.215 1 95.5 397 LEU A N 1
ATOM 2987 C CA . LEU A 1 397 ? -14.523 -6.602 -5.984 1 95.5 397 LEU A CA 1
ATOM 2988 C C . LEU A 1 397 ? -15.211 -5.281 -5.648 1 95.5 397 LEU A C 1
ATOM 2990 O O . LEU A 1 397 ? -15.617 -5.062 -4.504 1 95.5 397 LEU A O 1
ATOM 2994 N N . GLU A 1 398 ? -15.344 -4.453 -6.602 1 91.88 398 GLU A N 1
ATOM 2995 C CA . GLU A 1 398 ? -16 -3.17 -6.391 1 91.88 398 GLU A CA 1
ATOM 2996 C C . GLU A 1 398 ? -17.453 -3.367 -5.922 1 91.88 398 GLU A C 1
ATOM 2998 O O . GLU A 1 398 ? -17.906 -2.689 -5 1 91.88 398 GLU A O 1
ATOM 3003 N N . LEU A 1 399 ? -18.078 -4.281 -6.492 1 95.25 399 LEU A N 1
ATOM 3004 C CA . LEU A 1 399 ? -19.469 -4.555 -6.156 1 95.25 399 LEU A CA 1
ATOM 3005 C C . LEU A 1 399 ? -19.578 -5.184 -4.77 1 95.25 399 LEU A C 1
ATOM 3007 O O . LEU A 1 399 ? -20.484 -4.863 -4.008 1 95.25 399 LEU A O 1
ATOM 3011 N N . LEU A 1 400 ? -18.656 -6.031 -4.469 1 96.06 400 LEU A N 1
ATOM 3012 C CA . LEU A 1 400 ? -18.672 -6.684 -3.166 1 96.06 400 LEU A CA 1
ATOM 3013 C C . LEU A 1 400 ? -18.375 -5.688 -2.053 1 96.06 400 LEU A C 1
ATOM 3015 O O . LEU A 1 400 ? -19.016 -5.723 -0.994 1 96.06 400 LEU A O 1
ATOM 3019 N N . ARG A 1 401 ? -17.422 -4.797 -2.273 1 93 401 ARG A N 1
ATOM 3020 C CA . ARG A 1 401 ? -17.125 -3.77 -1.278 1 93 401 ARG A CA 1
ATOM 3021 C C . ARG A 1 401 ? -18.328 -2.852 -1.069 1 93 401 ARG A C 1
ATOM 3023 O O . ARG A 1 401 ? -18.672 -2.523 0.067 1 93 401 ARG A O 1
ATOM 3030 N N . ASP A 1 402 ? -18.953 -2.473 -2.162 1 90.94 402 ASP A N 1
ATOM 3031 C CA . ASP A 1 402 ? -20.141 -1.611 -2.076 1 90.94 402 ASP A CA 1
ATOM 3032 C C . ASP A 1 402 ? -21.266 -2.299 -1.314 1 90.94 402 ASP A C 1
ATOM 3034 O O . ASP A 1 402 ? -21.922 -1.678 -0.483 1 90.94 402 ASP A O 1
ATOM 3038 N N . SER A 1 403 ? -21.406 -3.568 -1.56 1 93.31 403 SER A N 1
ATOM 3039 C CA . SER A 1 403 ? -22.516 -4.309 -0.967 1 93.31 403 SER A CA 1
ATOM 3040 C C . SER A 1 403 ? -22.219 -4.707 0.472 1 93.31 403 SER A C 1
ATOM 3042 O O . SER A 1 403 ? -23.031 -4.504 1.367 1 93.31 403 SER A O 1
ATOM 3044 N N . MET A 1 404 ? -21.031 -5.176 0.74 1 94.69 404 MET A N 1
ATOM 3045 C CA . MET A 1 404 ? -20.688 -5.738 2.045 1 94.69 404 MET A CA 1
ATOM 3046 C C . MET A 1 404 ? -20.344 -4.637 3.041 1 94.69 404 MET A C 1
ATOM 3048 O O . MET A 1 404 ? -20.75 -4.695 4.203 1 94.69 404 MET A O 1
ATOM 3052 N N . LEU A 1 405 ? -19.672 -3.6 2.578 1 91.88 405 LEU A N 1
ATOM 3053 C CA . LEU A 1 405 ? -19.094 -2.645 3.518 1 91.88 405 LEU A CA 1
ATOM 3054 C C . LEU A 1 405 ? -19.875 -1.341 3.523 1 91.88 405 LEU A C 1
ATOM 3056 O O . LEU A 1 405 ? -20.125 -0.768 4.586 1 91.88 405 LEU A O 1
ATOM 3060 N N . ARG A 1 406 ? -20.266 -0.913 2.355 1 88 406 ARG A N 1
ATOM 3061 C CA . ARG A 1 406 ? -20.938 0.381 2.264 1 88 406 ARG A CA 1
ATOM 3062 C C . ARG A 1 406 ? -22.438 0.226 2.4 1 88 406 ARG A C 1
ATOM 3064 O O . ARG A 1 406 ? -23.156 1.199 2.67 1 88 406 ARG A O 1
ATOM 3071 N N . GLY A 1 407 ? -22.922 -0.949 2.176 1 88.25 407 GLY A N 1
ATOM 3072 C CA . GLY A 1 407 ? -24.359 -1.185 2.264 1 88.25 407 GLY A CA 1
ATOM 3073 C C . GLY A 1 407 ? -25.125 -0.605 1.094 1 88.25 407 GLY A C 1
ATOM 3074 O O . GLY A 1 407 ? -26.297 -0.263 1.229 1 88.25 407 GLY A O 1
ATOM 3075 N N . LEU A 1 408 ? -24.453 -0.49 -0.01 1 86.62 408 LEU A N 1
ATOM 3076 C CA . LEU A 1 408 ? -25.078 0.078 -1.201 1 86.62 408 LEU A CA 1
ATOM 3077 C C . LEU A 1 408 ? -25.75 -1.009 -2.035 1 86.62 408 LEU A C 1
ATOM 3079 O O . LEU A 1 408 ? -25.281 -2.15 -2.064 1 86.62 408 LEU A O 1
ATOM 3083 N N . PRO A 1 409 ? -26.781 -0.619 -2.641 1 86.06 409 PRO A N 1
ATOM 3084 C CA . PRO A 1 409 ? -27.391 -1.574 -3.572 1 86.06 409 PRO A CA 1
ATOM 3085 C C . PRO A 1 409 ? -26.531 -1.801 -4.82 1 86.06 409 PRO A C 1
ATOM 3087 O O . PRO A 1 409 ? -25.547 -1.09 -5.035 1 86.06 409 PRO A O 1
ATOM 3090 N N . LEU A 1 410 ? -26.953 -2.789 -5.57 1 88.94 410 LEU A N 1
ATOM 3091 C CA . LEU A 1 410 ? -26.188 -3.127 -6.766 1 88.94 410 LEU A CA 1
ATOM 3092 C C . LEU A 1 410 ? -26.281 -2.01 -7.801 1 88.94 410 LEU A C 1
ATOM 3094 O O . LEU A 1 410 ? -27.375 -1.656 -8.25 1 88.94 410 LEU A O 1
ATOM 3098 N N . ALA A 1 411 ? -25.125 -1.47 -8.047 1 84.5 411 ALA A N 1
ATOM 3099 C CA . ALA A 1 411 ? -25.078 -0.443 -9.086 1 84.5 411 ALA A CA 1
ATOM 3100 C C . ALA A 1 411 ? -25.234 -1.056 -10.469 1 84.5 411 ALA A C 1
ATOM 3102 O O . ALA A 1 411 ? -24.641 -2.096 -10.773 1 84.5 411 ALA A O 1
ATOM 3103 N N . ALA A 1 412 ? -25.922 -0.486 -11.32 1 84.75 412 ALA A N 1
ATOM 3104 C CA . ALA A 1 412 ? -26.266 -1.023 -12.633 1 84.75 412 ALA A CA 1
ATOM 3105 C C . ALA A 1 412 ? -25.047 -1.084 -13.539 1 84.75 412 ALA A C 1
ATOM 3107 O O . ALA A 1 412 ? -24.859 -2.057 -14.273 1 84.75 412 ALA A O 1
ATOM 3108 N N . GLY A 1 413 ? -24.25 -0.104 -13.484 1 83.06 413 GLY A N 1
ATOM 3109 C CA . GLY A 1 413 ? -23.109 -0.029 -14.367 1 83.06 413 GLY A CA 1
ATOM 3110 C C . GLY A 1 413 ? -22.109 -1.158 -14.148 1 83.06 413 GLY A C 1
ATOM 3111 O O . GLY A 1 413 ? -21.922 -1.994 -15.031 1 83.06 413 GLY A O 1
ATOM 3112 N N . PRO A 1 414 ? -21.719 -1.279 -12.938 1 84.69 414 PRO A N 1
ATOM 3113 C CA . PRO A 1 414 ? -20.719 -2.305 -12.656 1 84.69 414 PRO A CA 1
ATOM 3114 C C . PRO A 1 414 ? -21.25 -3.723 -12.836 1 84.69 414 PRO A C 1
ATOM 3116 O O . PRO A 1 414 ? -20.547 -4.594 -13.352 1 84.69 414 PRO A O 1
ATOM 3119 N N . ILE A 1 415 ? -22.484 -3.975 -12.453 1 91.44 415 ILE A N 1
ATOM 3120 C CA . ILE A 1 415 ? -23.047 -5.316 -12.602 1 91.44 415 ILE A CA 1
ATOM 3121 C C . ILE A 1 415 ? -23.234 -5.637 -14.078 1 91.44 415 ILE A C 1
ATOM 3123 O O . ILE A 1 415 ? -23.031 -6.777 -14.508 1 91.44 415 ILE A O 1
ATOM 3127 N N . ALA A 1 416 ? -23.641 -4.629 -14.836 1 93.69 416 ALA A N 1
ATOM 3128 C CA . ALA A 1 416 ? -23.781 -4.824 -16.281 1 93.69 416 ALA A CA 1
ATOM 3129 C C . ALA A 1 416 ? -22.438 -5.156 -16.922 1 93.69 416 ALA A C 1
ATOM 3131 O O . ALA A 1 416 ? -22.375 -5.988 -17.828 1 93.69 416 ALA A O 1
ATOM 3132 N N . THR A 1 417 ? -21.453 -4.547 -16.484 1 93.88 417 THR A N 1
ATOM 3133 C CA . THR A 1 417 ? -20.125 -4.816 -17 1 93.88 417 THR A CA 1
ATOM 3134 C C . THR A 1 417 ? -19.703 -6.246 -16.688 1 93.88 417 THR A C 1
ATOM 3136 O O . THR A 1 417 ? -19.156 -6.945 -17.562 1 93.88 417 THR A O 1
ATOM 3139 N N . LEU A 1 418 ? -19.953 -6.672 -15.492 1 95.44 418 LEU A N 1
ATOM 3140 C CA . LEU A 1 418 ? -19.578 -8.016 -15.07 1 95.44 418 LEU A CA 1
ATOM 3141 C C . LEU A 1 418 ? -20.375 -9.07 -15.844 1 95.44 418 LEU A C 1
ATOM 3143 O O . LEU A 1 418 ? -19.812 -10.055 -16.312 1 95.44 418 LEU A O 1
ATOM 3147 N N . VAL A 1 419 ? -21.656 -8.82 -16.062 1 95.56 419 VAL A N 1
ATOM 3148 C CA . VAL A 1 419 ? -22.5 -9.727 -16.828 1 95.56 419 VAL A CA 1
ATOM 3149 C C . VAL A 1 419 ? -22.078 -9.719 -18.297 1 95.56 419 VAL A C 1
ATOM 3151 O O . VAL A 1 419 ? -22.031 -10.766 -18.938 1 95.56 419 VAL A O 1
ATOM 3154 N N . GLY A 1 420 ? -21.828 -8.5 -18.75 1 96.56 420 GLY A N 1
ATOM 3155 C CA . GLY A 1 420 ? -21.328 -8.406 -20.109 1 96.56 420 GLY A CA 1
ATOM 3156 C C . GLY A 1 420 ? -20.031 -9.172 -20.312 1 96.56 420 GLY A C 1
ATOM 3157 O O . GLY A 1 420 ? -19.875 -9.852 -21.328 1 96.56 420 GLY A O 1
ATOM 3158 N N . MET A 1 421 ? -19.172 -9.148 -19.406 1 96.38 421 MET A N 1
ATOM 3159 C CA . MET A 1 421 ? -17.922 -9.891 -19.469 1 96.38 421 MET A CA 1
ATOM 3160 C C . MET A 1 421 ? -18.172 -11.398 -19.469 1 96.38 421 MET A C 1
ATOM 3162 O O . MET A 1 421 ? -17.5 -12.141 -20.188 1 96.38 421 MET A O 1
ATOM 3166 N N . ALA A 1 422 ? -19.109 -11.781 -18.641 1 95.81 422 ALA A N 1
ATOM 3167 C CA . ALA A 1 422 ? -19.484 -13.195 -18.594 1 95.81 422 ALA A CA 1
ATOM 3168 C C . ALA A 1 422 ? -19.969 -13.68 -19.953 1 95.81 422 ALA A C 1
ATOM 3170 O O . ALA A 1 422 ? -19.516 -14.703 -20.453 1 95.81 422 ALA A O 1
ATOM 3171 N N . VAL A 1 423 ? -20.828 -12.914 -20.531 1 95.31 423 VAL A N 1
ATOM 3172 C CA . VAL A 1 423 ? -21.422 -13.273 -21.828 1 95.31 423 VAL A CA 1
ATOM 3173 C C . VAL A 1 423 ? -20.328 -13.289 -22.891 1 95.31 423 VAL A C 1
ATOM 3175 O O . VAL A 1 423 ? -20.234 -14.242 -23.672 1 95.31 423 VAL A O 1
ATOM 3178 N N . ASP A 1 424 ? -19.5 -12.289 -22.875 1 95.81 424 ASP A N 1
ATOM 3179 C CA . ASP A 1 424 ? -18.453 -12.172 -23.891 1 95.81 424 ASP A CA 1
ATOM 3180 C C . ASP A 1 424 ? -17.438 -13.305 -23.781 1 95.81 424 ASP A C 1
ATOM 3182 O O . ASP A 1 424 ? -17.125 -13.961 -24.766 1 95.81 424 ASP A O 1
ATOM 3186 N N . THR A 1 425 ? -16.922 -13.539 -22.609 1 94.56 425 THR A N 1
ATOM 3187 C CA . THR A 1 425 ? -15.867 -14.523 -22.438 1 94.56 425 THR A CA 1
ATOM 3188 C C . THR A 1 425 ? -16.391 -15.93 -22.688 1 94.56 425 THR A C 1
ATOM 3190 O O . THR A 1 425 ? -15.695 -16.75 -23.312 1 94.56 425 THR A O 1
ATOM 3193 N N . ILE A 1 426 ? -17.594 -16.234 -22.266 1 92.62 426 ILE A N 1
ATOM 3194 C CA . ILE A 1 426 ? -18.188 -17.547 -22.516 1 92.62 426 ILE A CA 1
ATOM 3195 C C . ILE A 1 426 ? -18.453 -17.719 -24 1 92.62 426 ILE A C 1
ATOM 3197 O O . ILE A 1 426 ? -18.172 -18.781 -24.578 1 92.62 426 ILE A O 1
ATOM 3201 N N . ALA A 1 427 ? -18.969 -16.641 -24.594 1 93.12 427 ALA A N 1
ATOM 3202 C CA . ALA A 1 427 ? -19.281 -16.703 -26.016 1 93.12 427 ALA A CA 1
ATOM 3203 C C . ALA A 1 427 ? -18.016 -16.906 -26.844 1 93.12 427 ALA A C 1
ATOM 3205 O O . ALA A 1 427 ? -17.969 -17.781 -27.719 1 93.12 427 ALA A O 1
ATOM 3206 N N . ILE A 1 428 ? -17.016 -16.172 -26.547 1 93.12 428 ILE A N 1
ATOM 3207 C CA . ILE A 1 428 ? -15.758 -16.281 -27.297 1 93.12 428 ILE A CA 1
ATOM 3208 C C . ILE A 1 428 ? -15.109 -17.641 -27.016 1 93.12 428 ILE A C 1
ATOM 3210 O O . ILE A 1 428 ? -14.648 -18.297 -27.953 1 93.12 428 ILE A O 1
ATOM 3214 N N . GLY A 1 429 ? -15.102 -18 -25.75 1 88.62 429 GLY A N 1
ATOM 3215 C CA . GLY A 1 429 ? -14.547 -19.297 -25.406 1 88.62 429 GLY A CA 1
ATOM 3216 C C . GLY A 1 429 ? -15.266 -20.453 -26.062 1 88.62 429 GLY A C 1
ATOM 3217 O O . GLY A 1 429 ? -14.625 -21.375 -26.562 1 88.62 429 GLY A O 1
ATOM 3218 N N . SER A 1 430 ? -16.547 -20.391 -26.188 1 85.38 430 SER A N 1
ATOM 3219 C CA . SER A 1 430 ? -17.359 -21.422 -26.828 1 85.38 430 SER A CA 1
ATOM 3220 C C . SER A 1 430 ? -17.141 -21.438 -28.328 1 85.38 430 SER A C 1
ATOM 3222 O O . SER A 1 430 ? -17.062 -22.516 -28.938 1 85.38 430 SER A O 1
ATOM 3224 N N . TRP A 1 431 ? -17.062 -20.281 -28.812 1 87.69 431 TRP A N 1
ATOM 3225 C CA . TRP A 1 431 ? -16.875 -20.172 -30.25 1 87.69 431 TRP A CA 1
ATOM 3226 C C . TRP A 1 431 ? -15.539 -20.75 -30.672 1 87.69 431 TRP A C 1
ATOM 3228 O O . TRP A 1 431 ? -15.461 -21.5 -31.656 1 87.69 431 TRP A O 1
ATOM 3238 N N . LEU A 1 432 ? -14.562 -20.469 -29.922 1 85.56 432 LEU A N 1
ATOM 3239 C CA . LEU A 1 432 ? -13.234 -20.984 -30.234 1 85.56 432 LEU A CA 1
ATOM 3240 C C . LEU A 1 432 ? -13.18 -22.5 -30.047 1 85.56 432 LEU A C 1
ATOM 3242 O O . LEU A 1 432 ? -12.484 -23.188 -30.797 1 85.56 432 LEU A O 1
ATOM 3246 N N . ALA A 1 433 ? -13.914 -23 -29.141 1 78.75 433 ALA A N 1
ATOM 3247 C CA . ALA A 1 433 ? -13.977 -24.438 -28.875 1 78.75 433 ALA A CA 1
ATOM 3248 C C . ALA A 1 433 ? -14.68 -25.172 -30.016 1 78.75 433 ALA A C 1
ATOM 3250 O O . ALA A 1 433 ? -14.234 -26.234 -30.438 1 78.75 433 ALA A O 1
ATOM 3251 N N . ILE A 1 434 ? -15.688 -24.562 -30.562 1 77.25 434 ILE A N 1
ATOM 3252 C CA . ILE A 1 434 ? -16.469 -25.156 -31.656 1 77.25 434 ILE A CA 1
ATOM 3253 C C . ILE A 1 434 ? -15.648 -25.141 -32.938 1 77.25 434 ILE A C 1
ATOM 3255 O O . ILE A 1 434 ? -15.656 -26.109 -33.688 1 77.25 434 ILE A O 1
ATOM 3259 N N . ARG A 1 435 ? -14.938 -24.109 -33.062 1 78.56 435 ARG A N 1
ATOM 3260 C CA . ARG A 1 435 ? -14.141 -23.984 -34.281 1 78.56 435 ARG A CA 1
ATOM 3261 C C . ARG A 1 435 ? -13 -25 -34.312 1 78.56 435 ARG A C 1
ATOM 3263 O O . ARG A 1 435 ? -12.633 -25.516 -35.344 1 78.56 435 ARG A O 1
ATOM 3270 N N . GLU A 1 436 ? -12.375 -25.203 -33.188 1 72.5 436 GLU A N 1
ATOM 3271 C CA . GLU A 1 436 ? -11.289 -26.172 -33.094 1 72.5 436 GLU A CA 1
ATOM 3272 C C . GLU A 1 436 ? -11.781 -27.594 -33.344 1 72.5 436 GLU A C 1
ATOM 3274 O O . GLU A 1 436 ? -11.047 -28.422 -33.906 1 72.5 436 GLU A O 1
ATOM 3279 N N . GLU A 1 437 ? -12.945 -27.812 -32.906 1 62.81 437 GLU A N 1
ATOM 3280 C CA . GLU A 1 437 ? -13.516 -29.141 -33.156 1 62.81 437 GLU A CA 1
ATOM 3281 C C . GLU A 1 437 ? -13.812 -29.359 -34.625 1 62.81 437 GLU A C 1
ATOM 3283 O O . GLU A 1 437 ? -13.727 -30.484 -35.125 1 62.81 437 GLU A O 1
ATOM 3288 N N . HIS A 1 438 ? -14.188 -28.219 -35.25 1 58.44 438 HIS A N 1
ATOM 3289 C CA . HIS A 1 438 ? -14.477 -28.359 -36.656 1 58.44 438 HIS A CA 1
ATOM 3290 C C . HIS A 1 438 ? -13.195 -28.406 -37.469 1 58.44 438 HIS A C 1
ATOM 3292 O O . HIS A 1 438 ? -13.18 -28.953 -38.594 1 58.44 438 HIS A O 1
ATOM 3298 N N . ARG A 1 439 ? -12.102 -27.75 -37.031 1 52.53 439 ARG A N 1
ATOM 3299 C CA . ARG A 1 439 ? -10.875 -27.781 -37.844 1 52.53 439 ARG A CA 1
ATOM 3300 C C . ARG A 1 439 ? -10.148 -29.109 -37.688 1 52.53 439 ARG A C 1
ATOM 3302 O O . ARG A 1 439 ? -9.273 -29.438 -38.469 1 52.53 439 ARG A O 1
ATOM 3309 N N . GLY A 1 440 ? -10.227 -29.781 -36.594 1 44.97 440 GLY A N 1
ATOM 3310 C CA . GLY A 1 440 ? -9.656 -31.109 -36.594 1 44.97 440 GLY A CA 1
ATOM 3311 C C . GLY A 1 440 ? -10.602 -32.156 -37.156 1 44.97 440 GLY A C 1
ATOM 3312 O O . GLY A 1 440 ? -11.805 -31.906 -37.281 1 44.97 440 GLY A O 1
ATOM 3313 N N . MET B 1 1 ? 49.031 -37.469 -1.754 1 59.28 1 MET B N 1
ATOM 3314 C CA . MET B 1 1 ? 48.688 -36.156 -2.27 1 59.28 1 MET B CA 1
ATOM 3315 C C . MET B 1 1 ? 48.219 -36.25 -3.725 1 59.28 1 MET B C 1
ATOM 3317 O O . MET B 1 1 ? 47.219 -35.656 -4.105 1 59.28 1 MET B O 1
ATOM 3321 N N . LYS B 1 2 ? 49.031 -37 -4.555 1 69.5 2 LYS B N 1
ATOM 3322 C CA . LYS B 1 2 ? 48.719 -37.188 -5.977 1 69.5 2 LYS B CA 1
ATOM 3323 C C . LYS B 1 2 ? 47.406 -37.938 -6.184 1 69.5 2 LYS B C 1
ATOM 3325 O O . LYS B 1 2 ? 46.656 -37.594 -7.086 1 69.5 2 LYS B O 1
ATOM 3330 N N . ASP B 1 3 ? 47.031 -38.75 -5.312 1 71.38 3 ASP B N 1
ATOM 3331 C CA . ASP B 1 3 ? 45.781 -39.5 -5.383 1 71.38 3 ASP B CA 1
ATOM 3332 C C . ASP B 1 3 ? 44.594 -38.625 -4.98 1 71.38 3 ASP B C 1
ATOM 3334 O O . ASP B 1 3 ? 43.531 -38.688 -5.605 1 71.38 3 ASP B O 1
ATOM 3338 N N . LEU B 1 4 ? 44.781 -37.812 -3.969 1 77.75 4 LEU B N 1
ATOM 3339 C CA . LEU B 1 4 ? 43.719 -36.906 -3.529 1 77.75 4 LEU B CA 1
ATOM 3340 C C . LEU B 1 4 ? 43.438 -35.844 -4.609 1 77.75 4 LEU B C 1
ATOM 3342 O O . LEU B 1 4 ? 42.281 -35.5 -4.84 1 77.75 4 LEU B O 1
ATOM 3346 N N . MET B 1 5 ? 44.5 -35.375 -5.266 1 81.44 5 MET B N 1
ATOM 3347 C CA . MET B 1 5 ? 44.344 -34.406 -6.332 1 81.44 5 MET B CA 1
ATOM 3348 C C . MET B 1 5 ? 43.625 -35 -7.523 1 81.44 5 MET B C 1
ATOM 3350 O O . MET B 1 5 ? 42.844 -34.344 -8.188 1 81.44 5 MET B O 1
ATOM 3354 N N . GLY B 1 6 ? 43.969 -36.219 -7.758 1 78.62 6 GLY B N 1
ATOM 3355 C CA . GLY B 1 6 ? 43.281 -36.906 -8.836 1 78.62 6 GLY B CA 1
ATOM 3356 C C . GLY B 1 6 ? 41.781 -37.094 -8.578 1 78.62 6 GLY B C 1
ATOM 3357 O O . GLY B 1 6 ? 40.969 -36.875 -9.477 1 78.62 6 GLY B O 1
ATOM 3358 N N . ARG B 1 7 ? 41.5 -37.406 -7.387 1 80.25 7 ARG B N 1
ATOM 3359 C CA . ARG B 1 7 ? 40.094 -37.562 -7 1 80.25 7 ARG B CA 1
ATOM 3360 C C . ARG B 1 7 ? 39.375 -36.219 -7.047 1 80.25 7 ARG B C 1
ATOM 3362 O O . ARG B 1 7 ? 38.188 -36.156 -7.453 1 80.25 7 ARG B O 1
ATOM 3369 N N . LEU B 1 8 ? 40.062 -35.219 -6.648 1 83.38 8 LEU B N 1
ATOM 3370 C CA . LEU B 1 8 ? 39.469 -33.875 -6.672 1 83.38 8 LEU B CA 1
ATOM 3371 C C . LEU B 1 8 ? 39.25 -33.406 -8.109 1 83.38 8 LEU B C 1
ATOM 3373 O O . LEU B 1 8 ? 38.219 -32.781 -8.406 1 83.38 8 LEU B O 1
ATOM 3377 N N . ARG B 1 9 ? 40.188 -33.656 -8.969 1 83.62 9 ARG B N 1
ATOM 3378 C CA . ARG B 1 9 ? 40.031 -33.281 -10.375 1 83.62 9 ARG B CA 1
ATOM 3379 C C . ARG B 1 9 ? 38.875 -34.031 -11.023 1 83.62 9 ARG B C 1
ATOM 3381 O O . ARG B 1 9 ? 38.125 -33.438 -11.828 1 83.62 9 ARG B O 1
ATOM 3388 N N . LEU B 1 10 ? 38.812 -35.281 -10.711 1 81.44 10 LEU B N 1
ATOM 3389 C CA . LEU B 1 10 ? 37.688 -36.062 -11.258 1 81.44 10 LEU B CA 1
ATOM 3390 C C . LEU B 1 10 ? 36.344 -35.562 -10.734 1 81.44 10 LEU B C 1
ATOM 3392 O O . LEU B 1 10 ? 35.375 -35.5 -11.484 1 81.44 10 LEU B O 1
ATOM 3396 N N . SER B 1 11 ? 36.375 -35.219 -9.484 1 84.81 11 SER B N 1
ATOM 3397 C CA . SER B 1 11 ? 35.156 -34.688 -8.891 1 84.81 11 SER B CA 1
ATOM 3398 C C . SER B 1 11 ? 34.781 -33.344 -9.539 1 84.81 11 SER B C 1
ATOM 3400 O O . SER B 1 11 ? 33.594 -33.125 -9.812 1 84.81 11 SER B O 1
ATOM 3402 N N . LEU B 1 12 ? 35.75 -32.562 -9.852 1 88.06 12 LEU B N 1
ATOM 3403 C CA . LEU B 1 12 ? 35.5 -31.266 -10.484 1 88.06 12 LEU B CA 1
ATOM 3404 C C . LEU B 1 12 ? 35 -31.453 -11.906 1 88.06 12 LEU B C 1
ATOM 3406 O O . LEU B 1 12 ? 34.156 -30.688 -12.383 1 88.06 12 LEU B O 1
ATOM 3410 N N . ARG B 1 13 ? 35.5 -32.438 -12.539 1 86.75 13 ARG B N 1
ATOM 3411 C CA . ARG B 1 13 ? 35.062 -32.75 -13.891 1 86.75 13 ARG B CA 1
ATOM 3412 C C . ARG B 1 13 ? 33.594 -33.219 -13.891 1 86.75 13 ARG B C 1
ATOM 3414 O O . ARG B 1 13 ? 32.844 -32.906 -14.805 1 86.75 13 ARG B O 1
ATOM 3421 N N . ARG B 1 14 ? 33.344 -34.062 -12.938 1 86.75 14 ARG B N 1
ATOM 3422 C CA . ARG B 1 14 ? 31.984 -34.531 -12.812 1 86.75 14 ARG B CA 1
ATOM 3423 C C . ARG B 1 14 ? 31.031 -33.406 -12.508 1 86.75 14 ARG B C 1
ATOM 3425 O O . ARG B 1 14 ? 29.938 -33.312 -13.07 1 86.75 14 ARG B O 1
ATOM 3432 N N . ILE B 1 15 ? 31.438 -32.562 -11.648 1 89.25 15 ILE B N 1
ATOM 3433 C CA . ILE B 1 15 ? 30.641 -31.375 -11.305 1 89.25 15 ILE B CA 1
ATOM 3434 C C . ILE B 1 15 ? 30.422 -30.516 -12.547 1 89.25 15 ILE B C 1
ATOM 3436 O O . ILE B 1 15 ? 29.312 -30.047 -12.805 1 89.25 15 ILE B O 1
ATOM 3440 N N . GLY B 1 16 ? 31.453 -30.312 -13.305 1 90.19 16 GLY B N 1
ATOM 3441 C CA . GLY B 1 16 ? 31.344 -29.562 -14.555 1 90.19 16 GLY B CA 1
ATOM 3442 C C . GLY B 1 16 ? 30.391 -30.188 -15.555 1 90.19 16 GLY B C 1
ATOM 3443 O O . GLY B 1 16 ? 29.672 -29.484 -16.25 1 90.19 16 GLY B O 1
ATOM 3444 N N . GLY B 1 17 ? 30.453 -31.5 -15.602 1 88.19 17 GLY B N 1
ATOM 3445 C CA . GLY B 1 17 ? 29.547 -32.219 -16.484 1 88.19 17 GLY B CA 1
ATOM 3446 C C . GLY B 1 17 ? 28.078 -32 -16.125 1 88.19 17 GLY B C 1
ATOM 3447 O O . GLY B 1 17 ? 27.25 -31.781 -17 1 88.19 17 GLY B O 1
ATOM 3448 N N . VAL B 1 18 ? 27.812 -32.125 -14.844 1 85.94 18 VAL B N 1
ATOM 3449 C CA . VAL B 1 18 ? 26.453 -31.922 -14.367 1 85.94 18 VAL B CA 1
ATOM 3450 C C . VAL B 1 18 ? 26.016 -30.484 -14.641 1 85.94 18 VAL B C 1
ATOM 3452 O O . VAL B 1 18 ? 24.891 -30.234 -15.086 1 85.94 18 VAL B O 1
ATOM 3455 N N . SER B 1 19 ? 26.891 -29.562 -14.359 1 90.94 19 SER B N 1
ATOM 3456 C CA . SER B 1 19 ? 26.594 -28.141 -14.602 1 90.94 19 SER B CA 1
ATOM 3457 C C . SER B 1 19 ? 26.281 -27.891 -16.062 1 90.94 19 SER B C 1
ATOM 3459 O O . SER B 1 19 ? 25.312 -27.188 -16.375 1 90.94 19 SER B O 1
ATOM 3461 N N . ARG B 1 20 ? 27.031 -28.406 -16.922 1 89.75 20 ARG B N 1
ATOM 3462 C CA . ARG B 1 20 ? 26.812 -28.219 -18.344 1 89.75 20 ARG B CA 1
ATOM 3463 C C . ARG B 1 20 ? 25.484 -28.828 -18.781 1 89.75 20 ARG B C 1
ATOM 3465 O O . ARG B 1 20 ? 24.75 -28.234 -19.594 1 89.75 20 ARG B O 1
ATOM 3472 N N . LYS B 1 21 ? 25.188 -29.938 -18.25 1 85.75 21 LYS B N 1
ATOM 3473 C CA . LYS B 1 21 ? 23.922 -30.594 -18.562 1 85.75 21 LYS B CA 1
ATOM 3474 C C . LYS B 1 21 ? 22.734 -29.734 -18.156 1 85.75 21 LYS B C 1
ATOM 3476 O O . LYS B 1 21 ? 21.797 -29.562 -18.938 1 85.75 21 LYS B O 1
ATOM 3481 N N . GLU B 1 22 ? 22.844 -29.219 -17 1 84.88 22 GLU B N 1
ATOM 3482 C CA . GLU B 1 22 ? 21.766 -28.391 -16.484 1 84.88 22 GLU B CA 1
ATOM 3483 C C . GLU B 1 22 ? 21.609 -27.109 -17.328 1 84.88 22 GLU B C 1
ATOM 3485 O O . GLU B 1 22 ? 20.5 -26.688 -17.609 1 84.88 22 GLU B O 1
ATOM 3490 N N . LEU B 1 23 ? 22.703 -26.562 -17.688 1 86.38 23 LEU B N 1
ATOM 3491 C CA . LEU B 1 23 ? 22.672 -25.328 -18.469 1 86.38 23 LEU B CA 1
ATOM 3492 C C . LEU B 1 23 ? 22.062 -25.578 -19.844 1 86.38 23 LEU B C 1
ATOM 3494 O O . LEU B 1 23 ? 21.281 -24.766 -20.344 1 86.38 23 LEU B O 1
ATOM 3498 N N . VAL B 1 24 ? 22.344 -26.719 -20.422 1 83.44 24 VAL B N 1
ATOM 3499 C CA . VAL B 1 24 ? 21.844 -27.062 -21.75 1 83.44 24 VAL B CA 1
ATOM 3500 C C . VAL B 1 24 ? 20.344 -27.328 -21.688 1 83.44 24 VAL B C 1
ATOM 3502 O O . VAL B 1 24 ? 19.594 -26.922 -22.578 1 83.44 24 VAL B O 1
ATOM 3505 N N . GLU B 1 25 ? 19.969 -27.953 -20.641 1 77.5 25 GLU B N 1
ATOM 3506 C CA . GLU B 1 25 ? 18.547 -28.25 -20.469 1 77.5 25 GLU B CA 1
ATOM 3507 C C . GLU B 1 25 ? 17.734 -26.969 -20.281 1 77.5 25 GLU B C 1
ATOM 3509 O O . GLU B 1 25 ? 16.594 -26.875 -20.75 1 77.5 25 GLU B O 1
ATOM 3514 N N . LEU B 1 26 ? 18.25 -26.078 -19.594 1 76.81 26 LEU B N 1
ATOM 3515 C CA . LEU B 1 26 ? 17.578 -24.812 -19.359 1 76.81 26 LEU B CA 1
ATOM 3516 C C . LEU B 1 26 ? 17.375 -24.047 -20.672 1 76.81 26 LEU B C 1
ATOM 3518 O O . LEU B 1 26 ? 16.312 -23.469 -20.906 1 76.81 26 LEU B O 1
ATOM 3522 N N . VAL B 1 27 ? 18.312 -24.109 -21.547 1 76.31 27 VAL B N 1
ATOM 3523 C CA . VAL B 1 27 ? 18.266 -23.344 -22.797 1 76.31 27 VAL B CA 1
ATOM 3524 C C . VAL B 1 27 ? 17.391 -24.062 -23.812 1 76.31 27 VAL B C 1
ATOM 3526 O O . VAL B 1 27 ? 16.891 -23.453 -24.75 1 76.31 27 VAL B O 1
ATOM 3529 N N . ARG B 1 28 ? 17.125 -25.359 -23.562 1 70.94 28 ARG B N 1
ATOM 3530 C CA . ARG B 1 28 ? 16.375 -26.156 -24.531 1 70.94 28 ARG B CA 1
ATOM 3531 C C . ARG B 1 28 ? 14.875 -26.078 -24.266 1 70.94 28 ARG B C 1
ATOM 3533 O O . ARG B 1 28 ? 14.07 -26.562 -25.062 1 70.94 28 ARG B O 1
ATOM 3540 N N . GLN B 1 29 ? 14.453 -25.516 -23.172 1 65.81 29 GLN B N 1
ATOM 3541 C CA . GLN B 1 29 ? 13.031 -25.391 -22.875 1 65.81 29 GLN B CA 1
ATOM 3542 C C . GLN B 1 29 ? 12.617 -23.922 -22.812 1 65.81 29 GLN B C 1
ATOM 3544 O O . GLN B 1 29 ? 12.195 -23.438 -21.75 1 65.81 29 GLN B O 1
ATOM 3549 N N . PRO B 1 30 ? 12.648 -23.266 -23.938 1 63.03 30 PRO B N 1
ATOM 3550 C CA . PRO B 1 30 ? 12.422 -21.828 -23.938 1 63.03 30 PRO B CA 1
ATOM 3551 C C . PRO B 1 30 ? 10.984 -21.453 -23.594 1 63.03 30 PRO B C 1
ATOM 3553 O O . PRO B 1 30 ? 10.742 -20.391 -23 1 63.03 30 PRO B O 1
ATOM 3556 N N . ALA B 1 31 ? 10.125 -22.312 -23.906 1 59.56 31 ALA B N 1
ATOM 3557 C CA . ALA B 1 31 ? 8.727 -21.984 -23.688 1 59.56 31 ALA B CA 1
ATOM 3558 C C . ALA B 1 31 ? 8.422 -21.875 -22.188 1 59.56 31 ALA B C 1
ATOM 3560 O O . ALA B 1 31 ? 7.73 -20.938 -21.75 1 59.56 31 ALA B O 1
ATOM 3561 N N . MET B 1 32 ? 8.945 -22.875 -21.547 1 59.97 32 MET B N 1
ATOM 3562 C CA . MET B 1 32 ? 8.734 -22.844 -20.109 1 59.97 32 MET B CA 1
ATOM 3563 C C . MET B 1 32 ? 9.414 -21.625 -19.484 1 59.97 32 MET B C 1
ATOM 3565 O O . MET B 1 32 ? 8.836 -20.953 -18.609 1 59.97 32 MET B O 1
ATOM 3569 N N . LEU B 1 33 ? 10.523 -21.297 -20.031 1 62.88 33 LEU B N 1
ATOM 3570 C CA . LEU B 1 33 ? 11.281 -20.156 -19.547 1 62.88 33 LEU B CA 1
ATOM 3571 C C . LEU B 1 33 ? 10.539 -18.859 -19.828 1 62.88 33 LEU B C 1
ATOM 3573 O O . LEU B 1 33 ? 10.492 -17.969 -18.969 1 62.88 33 LEU B O 1
ATOM 3577 N N . PHE B 1 34 ? 9.984 -18.844 -20.953 1 64.81 34 PHE B N 1
ATOM 3578 C CA . PHE B 1 34 ? 9.32 -17.609 -21.344 1 64.81 34 PHE B CA 1
ATOM 3579 C C . PHE B 1 34 ? 8.133 -17.312 -20.438 1 64.81 34 PHE B C 1
ATOM 3581 O O . PHE B 1 34 ? 7.996 -16.203 -19.922 1 64.81 34 PHE B O 1
ATOM 3588 N N . VAL B 1 35 ? 7.371 -18.359 -20.266 1 64.44 35 VAL B N 1
ATOM 3589 C CA . VAL B 1 35 ? 6.133 -18.078 -19.547 1 64.44 35 VAL B CA 1
ATOM 3590 C C . VAL B 1 35 ? 6.43 -17.891 -18.062 1 64.44 35 VAL B C 1
ATOM 3592 O O . VAL B 1 35 ? 5.895 -16.969 -17.422 1 64.44 35 VAL B O 1
ATOM 3595 N N . LEU B 1 36 ? 7.375 -18.703 -17.609 1 66.38 36 LEU B N 1
ATOM 3596 C CA . LEU B 1 36 ? 7.688 -18.688 -16.188 1 66.38 36 LEU B CA 1
ATOM 3597 C C . LEU B 1 36 ? 8.445 -17.422 -15.805 1 66.38 36 LEU B C 1
ATOM 3599 O O . LEU B 1 36 ? 8.273 -16.891 -14.703 1 66.38 36 LEU B O 1
ATOM 3603 N N . VAL B 1 37 ? 9.164 -16.938 -16.719 1 69.12 37 VAL B N 1
ATOM 3604 C CA . VAL B 1 37 ? 10.055 -15.828 -16.406 1 69.12 37 VAL B CA 1
ATOM 3605 C C . VAL B 1 37 ? 9.422 -14.508 -16.844 1 69.12 37 VAL B C 1
ATOM 3607 O O . VAL B 1 37 ? 9.344 -13.562 -16.062 1 69.12 37 VAL B O 1
ATOM 3610 N N . VAL B 1 38 ? 8.945 -14.57 -18.031 1 75.44 38 VAL B N 1
ATOM 3611 C CA . VAL B 1 38 ? 8.555 -13.312 -18.656 1 75.44 38 VAL B CA 1
ATOM 3612 C C . VAL B 1 38 ? 7.238 -12.828 -18.062 1 75.44 38 VAL B C 1
ATOM 3614 O O . VAL B 1 38 ? 7.039 -11.625 -17.875 1 75.44 38 VAL B O 1
ATOM 3617 N N . GLY B 1 39 ? 6.414 -13.805 -17.656 1 83.19 39 GLY B N 1
ATOM 3618 C CA . GLY B 1 39 ? 5.109 -13.43 -17.141 1 83.19 39 GLY B CA 1
ATOM 3619 C C . GLY B 1 39 ? 5.188 -12.594 -15.875 1 83.19 39 GLY B C 1
ATOM 3620 O O . GLY B 1 39 ? 4.797 -11.422 -15.875 1 83.19 39 GLY B O 1
ATOM 3621 N N . PRO B 1 40 ? 5.797 -13.148 -14.852 1 81.5 40 PRO B N 1
ATOM 3622 C CA . PRO B 1 40 ? 5.914 -12.398 -13.602 1 81.5 40 PRO B CA 1
ATOM 3623 C C . PRO B 1 40 ? 6.754 -11.133 -13.742 1 81.5 40 PRO B C 1
ATOM 3625 O O . PRO B 1 40 ? 6.422 -10.102 -13.156 1 81.5 40 PRO B O 1
ATOM 3628 N N . LEU B 1 41 ? 7.754 -11.266 -14.594 1 82.56 41 LEU B N 1
ATOM 3629 C CA . LEU B 1 41 ? 8.617 -10.102 -14.805 1 82.56 41 LEU B CA 1
ATOM 3630 C C . LEU B 1 41 ? 7.836 -8.961 -15.453 1 82.56 41 LEU B C 1
ATOM 3632 O O . LEU B 1 41 ? 7.91 -7.82 -15 1 82.56 41 LEU B O 1
ATOM 3636 N N . LEU B 1 42 ? 7.137 -9.312 -16.438 1 86.56 42 LEU B N 1
ATOM 3637 C CA . LEU B 1 42 ? 6.367 -8.297 -17.156 1 86.56 42 LEU B CA 1
ATOM 3638 C C . LEU B 1 42 ? 5.316 -7.672 -16.234 1 86.56 42 LEU B C 1
ATOM 3640 O O . LEU B 1 42 ? 5.129 -6.453 -16.25 1 86.56 42 LEU B O 1
ATOM 3644 N N . ILE B 1 43 ? 4.715 -8.469 -15.461 1 88.25 43 ILE B N 1
ATOM 3645 C CA . ILE B 1 43 ? 3.672 -7.992 -14.555 1 88.25 43 ILE B CA 1
ATOM 3646 C C . ILE B 1 43 ? 4.27 -7.035 -13.531 1 88.25 43 ILE B C 1
ATOM 3648 O O . ILE B 1 43 ? 3.73 -5.953 -13.289 1 88.25 43 ILE B O 1
ATOM 3652 N N . LEU B 1 44 ? 5.383 -7.355 -13.008 1 83.06 44 LEU B N 1
ATOM 3653 C CA . LEU B 1 44 ? 6.016 -6.547 -11.969 1 83.06 44 LEU B CA 1
ATOM 3654 C C . LEU B 1 44 ? 6.57 -5.254 -12.555 1 83.06 44 LEU B C 1
ATOM 3656 O O . LEU B 1 44 ? 6.492 -4.199 -11.922 1 83.06 44 LEU B O 1
ATOM 3660 N N . LEU B 1 45 ? 7.066 -5.367 -13.789 1 83.88 45 LEU B N 1
ATOM 3661 C CA . LEU B 1 45 ? 7.562 -4.168 -14.453 1 83.88 45 LEU B CA 1
ATOM 3662 C C . LEU B 1 45 ? 6.414 -3.23 -14.82 1 83.88 45 LEU B C 1
ATOM 3664 O O . LEU B 1 45 ? 6.535 -2.012 -14.68 1 83.88 45 LEU B O 1
ATOM 3668 N N . LEU B 1 46 ? 5.336 -3.816 -15.234 1 87.25 46 LEU B N 1
ATOM 3669 C CA . LEU B 1 46 ? 4.156 -3.023 -15.555 1 87.25 46 LEU B CA 1
ATOM 3670 C C . LEU B 1 46 ? 3.607 -2.338 -14.305 1 87.25 46 LEU B C 1
ATOM 3672 O O . LEU B 1 46 ? 3.238 -1.162 -14.352 1 87.25 46 LEU B O 1
ATOM 3676 N N . PHE B 1 47 ? 3.648 -2.98 -13.32 1 85.25 47 PHE B N 1
ATOM 3677 C CA . PHE B 1 47 ? 3.145 -2.412 -12.078 1 85.25 47 PHE B CA 1
ATOM 3678 C C . PHE B 1 47 ? 4.051 -1.286 -11.594 1 85.25 47 PHE B C 1
ATOM 3680 O O . PHE B 1 47 ? 3.574 -0.198 -11.266 1 85.25 47 PHE B O 1
ATOM 3687 N N . GLY B 1 48 ? 5.293 -1.596 -11.461 1 79.44 48 GLY B N 1
ATOM 3688 C CA . GLY B 1 48 ? 6.242 -0.583 -11.031 1 79.44 48 GLY B CA 1
ATOM 3689 C C . GLY B 1 48 ? 6.188 0.684 -11.859 1 79.44 48 GLY B C 1
ATOM 3690 O O . GLY B 1 48 ? 6.34 1.787 -11.336 1 79.44 48 GLY B O 1
ATOM 3691 N N . SER B 1 49 ? 5.871 0.531 -13.148 1 84.25 49 SER B N 1
ATOM 3692 C CA . SER B 1 49 ? 5.824 1.683 -14.039 1 84.25 49 SER B CA 1
ATOM 3693 C C . SER B 1 49 ? 4.422 2.283 -14.094 1 84.25 49 SER B C 1
ATOM 3695 O O . SER B 1 49 ? 4.238 3.395 -14.594 1 84.25 49 SER B O 1
ATOM 3697 N N . GLY B 1 50 ? 3.486 1.552 -13.625 1 86.94 50 GLY B N 1
ATOM 3698 C CA . GLY B 1 50 ? 2.105 1.97 -13.797 1 86.94 50 GLY B CA 1
ATOM 3699 C C . GLY B 1 50 ? 1.525 2.646 -12.57 1 86.94 50 GLY B C 1
ATOM 3700 O O . GLY B 1 50 ? 0.415 3.18 -12.617 1 86.94 50 GLY B O 1
ATOM 3701 N N . VAL B 1 51 ? 2.238 2.615 -11.453 1 83.31 51 VAL B N 1
ATOM 3702 C CA . VAL B 1 51 ? 1.748 3.219 -10.219 1 83.31 51 VAL B CA 1
ATOM 3703 C C . VAL B 1 51 ? 2.068 4.711 -10.211 1 83.31 51 VAL B C 1
ATOM 3705 O O . VAL B 1 51 ? 3.172 5.117 -10.586 1 83.31 51 VAL B O 1
ATOM 3708 N N . ARG B 1 52 ? 1.077 5.516 -9.797 1 80.38 52 ARG B N 1
ATOM 3709 C CA . ARG B 1 52 ? 1.278 6.957 -9.711 1 80.38 52 ARG B CA 1
ATOM 3710 C C . ARG B 1 52 ? 2.24 7.312 -8.586 1 80.38 52 ARG B C 1
ATOM 3712 O O . ARG B 1 52 ? 2.221 6.68 -7.523 1 80.38 52 ARG B O 1
ATOM 3719 N N . ALA B 1 53 ? 3.049 8.273 -8.812 1 71.75 53 ALA B N 1
ATOM 3720 C CA . ALA B 1 53 ? 3.99 8.758 -7.809 1 71.75 53 ALA B CA 1
ATOM 3721 C C . ALA B 1 53 ? 3.266 9.5 -6.688 1 71.75 53 ALA B C 1
ATOM 3723 O O . ALA B 1 53 ? 3.658 9.414 -5.523 1 71.75 53 ALA B O 1
ATOM 3724 N N . GLU B 1 54 ? 2.227 10.188 -7.117 1 72.94 54 GLU B N 1
ATOM 3725 C CA . GLU B 1 54 ? 1.459 10.977 -6.16 1 72.94 54 GLU B CA 1
ATOM 3726 C C . GLU B 1 54 ? 0.009 10.508 -6.09 1 72.94 54 GLU B C 1
ATOM 3728 O O . GLU B 1 54 ? -0.498 9.898 -7.035 1 72.94 54 GLU B O 1
ATOM 3733 N N . ASP B 1 55 ? -0.576 10.695 -4.926 1 74.12 55 ASP B N 1
ATOM 3734 C CA . ASP B 1 55 ? -1.989 10.367 -4.773 1 74.12 55 ASP B CA 1
ATOM 3735 C C . ASP B 1 55 ? -2.854 11.195 -5.715 1 74.12 55 ASP B C 1
ATOM 3737 O O . ASP B 1 55 ? -2.561 12.367 -5.961 1 74.12 55 ASP B O 1
ATOM 3741 N N . PRO B 1 56 ? -3.811 10.57 -6.309 1 78.31 56 PRO B N 1
ATOM 3742 C CA . PRO B 1 56 ? -4.723 11.359 -7.141 1 78.31 56 PRO B CA 1
ATOM 3743 C C . PRO B 1 56 ? -5.473 12.422 -6.348 1 78.31 56 PRO B C 1
ATOM 3745 O O . PRO B 1 56 ? -5.66 12.281 -5.137 1 78.31 56 PRO B O 1
ATOM 3748 N N . ALA B 1 57 ? -5.926 13.453 -7.121 1 85.38 57 ALA B N 1
ATOM 3749 C CA . ALA B 1 57 ? -6.68 14.523 -6.48 1 85.38 57 ALA B CA 1
ATOM 3750 C C . ALA B 1 57 ? -8.031 14.031 -5.992 1 85.38 57 ALA B C 1
ATOM 3752 O O . ALA B 1 57 ? -8.672 13.203 -6.645 1 85.38 57 ALA B O 1
ATOM 3753 N N . VAL B 1 58 ? -8.414 14.477 -4.852 1 89.75 58 VAL B N 1
ATOM 3754 C CA . VAL B 1 58 ? -9.688 14.109 -4.238 1 89.75 58 VAL B CA 1
ATOM 3755 C C . VAL B 1 58 ? -10.781 15.062 -4.719 1 89.75 58 VAL B C 1
ATOM 3757 O O . VAL B 1 58 ? -10.656 16.281 -4.594 1 89.75 58 VAL B O 1
ATOM 3760 N N . ARG B 1 59 ? -11.852 14.625 -5.41 1 91.69 59 ARG B N 1
ATOM 3761 C CA . ARG B 1 59 ? -13 15.445 -5.801 1 91.69 59 ARG B CA 1
ATOM 3762 C C . ARG B 1 59 ? -13.766 15.922 -4.574 1 91.69 59 ARG B C 1
ATOM 3764 O O . ARG B 1 59 ? -14.281 15.109 -3.801 1 91.69 59 ARG B O 1
ATOM 3771 N N . SER B 1 60 ? -13.867 17.172 -4.395 1 94.19 60 SER B N 1
ATOM 3772 C CA . SER B 1 60 ? -14.391 17.688 -3.139 1 94.19 60 SER B CA 1
ATOM 3773 C C . SER B 1 60 ? -15.469 18.75 -3.385 1 94.19 60 SER B C 1
ATOM 3775 O O . SER B 1 60 ? -15.453 19.422 -4.41 1 94.19 60 SER B O 1
ATOM 3777 N N . ILE B 1 61 ? -16.422 18.859 -2.5 1 94.75 61 ILE B N 1
ATOM 3778 C CA . ILE B 1 61 ? -17.406 19.938 -2.418 1 94.75 61 ILE B CA 1
ATOM 3779 C C . ILE B 1 61 ? -17.281 20.641 -1.069 1 94.75 61 ILE B C 1
ATOM 3781 O O . ILE B 1 61 ? -17.109 20 -0.034 1 94.75 61 ILE B O 1
ATOM 3785 N N . PHE B 1 62 ? -17.266 21.906 -1.139 1 93 62 PHE B N 1
ATOM 3786 C CA . PHE B 1 62 ? -17.219 22.703 0.076 1 93 62 PHE B CA 1
ATOM 3787 C C . PHE B 1 62 ? -18.578 23.328 0.375 1 93 62 PHE B C 1
ATOM 3789 O O . PHE B 1 62 ? -19.203 23.906 -0.508 1 93 62 PHE B O 1
ATOM 3796 N N . VAL B 1 63 ? -19 23.125 1.619 1 94.19 63 VAL B N 1
ATOM 3797 C CA . VAL B 1 63 ? -20.281 23.703 2.066 1 94.19 63 VAL B CA 1
ATOM 3798 C C . VAL B 1 63 ? -20.016 24.875 3.014 1 94.19 63 VAL B C 1
ATOM 3800 O O . VAL B 1 63 ? -19.5 24.672 4.125 1 94.19 63 VAL B O 1
ATOM 3803 N N . THR B 1 64 ? -20.328 26 2.598 1 90.38 64 THR B N 1
ATOM 3804 C CA . THR B 1 64 ? -20.172 27.203 3.41 1 90.38 64 THR B CA 1
ATOM 3805 C C . THR B 1 64 ? -21.531 27.703 3.887 1 90.38 64 THR B C 1
ATOM 3807 O O . THR B 1 64 ? -22.547 27.453 3.252 1 90.38 64 THR B O 1
ATOM 3810 N N . PRO B 1 65 ? -21.469 28.312 5.09 1 87.38 65 PRO B N 1
ATOM 3811 C CA . PRO B 1 65 ? -22.734 28.891 5.555 1 87.38 65 PRO B CA 1
ATOM 3812 C C . PRO B 1 65 ? -23.328 29.906 4.574 1 87.38 65 PRO B C 1
ATOM 3814 O O . PRO B 1 65 ? -22.578 30.625 3.904 1 87.38 65 PRO B O 1
ATOM 3817 N N . PRO B 1 66 ? -24.688 29.953 4.586 1 84.19 66 PRO B N 1
ATOM 3818 C CA . PRO B 1 66 ? -25.328 30.891 3.662 1 84.19 66 PRO B CA 1
ATOM 3819 C C . PRO B 1 66 ? -24.969 32.344 3.949 1 84.19 66 PRO B C 1
ATOM 3821 O O . PRO B 1 66 ? -24.906 32.75 5.113 1 84.19 66 PRO B O 1
ATOM 3824 N N . GLY B 1 67 ? -24.641 33.062 2.934 1 78.44 67 GLY B N 1
ATOM 3825 C CA . GLY B 1 67 ? -24.453 34.5 3.057 1 78.44 67 GLY B CA 1
ATOM 3826 C C . GLY B 1 67 ? -23.016 34.875 3.408 1 78.44 67 GLY B C 1
ATOM 3827 O O . GLY B 1 67 ? -22.688 36.062 3.494 1 78.44 67 GLY B O 1
ATOM 3828 N N . ASP B 1 68 ? -22.219 33.969 3.658 1 77.31 68 ASP B N 1
ATOM 3829 C CA . ASP B 1 68 ? -20.844 34.281 4.012 1 77.31 68 ASP B CA 1
ATOM 3830 C C . ASP B 1 68 ? -19.938 34.25 2.783 1 77.31 68 ASP B C 1
ATOM 3832 O O . ASP B 1 68 ? -19.156 33.312 2.615 1 77.31 68 ASP B O 1
ATOM 3836 N N . GLU B 1 69 ? -19.984 35.25 2.023 1 80.19 69 GLU B N 1
ATOM 3837 C CA . GLU B 1 69 ? -19.219 35.312 0.781 1 80.19 69 GLU B CA 1
ATOM 3838 C C . GLU B 1 69 ? -17.719 35.438 1.058 1 80.19 69 GLU B C 1
ATOM 3840 O O . GLU B 1 69 ? -16.906 34.969 0.264 1 80.19 69 GLU B O 1
ATOM 3845 N N . GLN B 1 70 ? -17.406 36.031 2.109 1 75.5 70 GLN B N 1
ATOM 3846 C CA . GLN B 1 70 ? -15.992 36.156 2.459 1 75.5 70 GLN B CA 1
ATOM 3847 C C . GLN B 1 70 ? -15.352 34.781 2.695 1 75.5 70 GLN B C 1
ATOM 3849 O O . GLN B 1 70 ? -14.266 34.5 2.195 1 75.5 70 GLN B O 1
ATOM 3854 N N . LEU B 1 71 ? -16.062 34.031 3.441 1 77.69 71 LEU B N 1
ATOM 3855 C CA . LEU B 1 71 ? -15.562 32.688 3.709 1 77.69 71 LEU B CA 1
ATOM 3856 C C . LEU B 1 71 ? -15.453 31.891 2.422 1 77.69 71 LEU B C 1
ATOM 3858 O O . LEU B 1 71 ? -14.484 31.156 2.223 1 77.69 71 LEU B O 1
ATOM 3862 N N . ALA B 1 72 ? -16.406 32.062 1.571 1 81.06 72 ALA B N 1
ATOM 3863 C CA . ALA B 1 72 ? -16.406 31.328 0.302 1 81.06 72 ALA B CA 1
ATOM 3864 C C . ALA B 1 72 ? -15.195 31.688 -0.537 1 81.06 72 ALA B C 1
ATOM 3866 O O . ALA B 1 72 ? -14.609 30.828 -1.2 1 81.06 72 ALA B O 1
ATOM 3867 N N . GLU B 1 73 ? -14.852 32.875 -0.471 1 83.12 73 GLU B N 1
ATOM 3868 C CA . GLU B 1 73 ? -13.695 33.344 -1.229 1 83.12 73 GLU B CA 1
ATOM 3869 C C . GLU B 1 73 ? -12.398 32.781 -0.662 1 83.12 73 GLU B C 1
ATOM 3871 O O . GLU B 1 73 ? -11.5 32.406 -1.416 1 83.12 73 GLU B O 1
ATOM 3876 N N . VAL B 1 74 ? -12.344 32.719 0.627 1 78.81 74 VAL B N 1
ATOM 3877 C CA . VAL B 1 74 ? -11.172 32.156 1.285 1 78.81 74 VAL B CA 1
ATOM 3878 C C . VAL B 1 74 ? -11.031 30.688 0.929 1 78.81 74 VAL B C 1
ATOM 3880 O O . VAL B 1 74 ? -9.93 30.219 0.629 1 78.81 74 VAL B O 1
ATOM 3883 N N . VAL B 1 75 ? -12.125 30.047 0.914 1 80.69 75 VAL B N 1
ATOM 3884 C CA . VAL B 1 75 ? -12.148 28.625 0.635 1 80.69 75 VAL B CA 1
ATOM 3885 C C . VAL B 1 75 ? -11.727 28.375 -0.812 1 80.69 75 VAL B C 1
ATOM 3887 O O . VAL B 1 75 ? -10.93 27.469 -1.087 1 80.69 75 VAL B O 1
ATOM 3890 N N . ARG B 1 76 ? -12.227 29.172 -1.683 1 81.88 76 ARG B N 1
ATOM 3891 C CA . ARG B 1 76 ? -11.867 29.031 -3.09 1 81.88 76 ARG B CA 1
ATOM 3892 C C . ARG B 1 76 ? -10.383 29.297 -3.307 1 81.88 76 ARG B C 1
ATOM 3894 O O . ARG B 1 76 ? -9.727 28.609 -4.09 1 81.88 76 ARG B O 1
ATOM 3901 N N . GLY B 1 77 ? -9.93 30.312 -2.676 1 81.25 77 GLY B N 1
ATOM 3902 C CA . GLY B 1 77 ? -8.516 30.625 -2.758 1 81.25 77 GLY B CA 1
ATOM 3903 C C . GLY B 1 77 ? -7.633 29.484 -2.256 1 81.25 77 GLY B C 1
ATOM 3904 O O . GLY B 1 77 ? -6.625 29.156 -2.883 1 81.25 77 GLY B O 1
ATOM 3905 N N . TYR B 1 78 ? -8.039 28.891 -1.148 1 79.75 78 TYR B N 1
ATOM 3906 C CA . TYR B 1 78 ? -7.293 27.766 -0.59 1 79.75 78 TYR B CA 1
ATOM 3907 C C . TYR B 1 78 ? -7.328 26.562 -1.525 1 79.75 78 TYR B C 1
ATOM 3909 O O . TYR B 1 78 ? -6.309 25.922 -1.748 1 79.75 78 TYR B O 1
ATOM 3917 N N . ALA B 1 79 ? -8.5 26.297 -2.025 1 77.12 79 ALA B N 1
ATOM 3918 C CA . ALA B 1 79 ? -8.664 25.156 -2.928 1 77.12 79 ALA B CA 1
ATOM 3919 C C . ALA B 1 79 ? -7.773 25.297 -4.16 1 77.12 79 ALA B C 1
ATOM 3921 O O . ALA B 1 79 ? -7.195 24.328 -4.637 1 77.12 79 ALA B O 1
ATOM 3922 N N . ASP B 1 80 ? -7.703 26.469 -4.602 1 79.31 80 ASP B N 1
ATOM 3923 C CA . ASP B 1 80 ? -6.875 26.734 -5.773 1 79.31 80 ASP B CA 1
ATOM 3924 C C . ASP B 1 80 ? -5.398 26.469 -5.473 1 79.31 80 ASP B C 1
ATOM 3926 O O . ASP B 1 80 ? -4.66 25.984 -6.328 1 79.31 80 ASP B O 1
ATOM 3930 N N . SER B 1 81 ? -5.023 26.75 -4.258 1 80.44 81 SER B N 1
ATOM 3931 C CA . SER B 1 81 ? -3.633 26.531 -3.869 1 80.44 81 SER B CA 1
ATOM 3932 C C . SER B 1 81 ? -3.322 25.047 -3.709 1 80.44 81 SER B C 1
ATOM 3934 O O . SER B 1 81 ? -2.16 24.641 -3.783 1 80.44 81 SER B O 1
ATOM 3936 N N . GLN B 1 82 ? -4.348 24.312 -3.461 1 80.38 82 GLN B N 1
ATOM 3937 C CA . GLN B 1 82 ? -4.176 22.875 -3.283 1 80.38 82 GLN B CA 1
ATOM 3938 C C . GLN B 1 82 ? -4.676 22.109 -4.504 1 80.38 82 GLN B C 1
ATOM 3940 O O . GLN B 1 82 ? -5.184 20.984 -4.375 1 80.38 82 GLN B O 1
ATOM 3945 N N . SER B 1 83 ? -4.559 22.594 -5.695 1 77.19 83 SER B N 1
ATOM 3946 C CA . SER B 1 83 ? -5.141 22.047 -6.91 1 77.19 83 SER B CA 1
ATOM 3947 C C . SER B 1 83 ? -4.559 20.672 -7.227 1 77.19 83 SER B C 1
ATOM 3949 O O . SER B 1 83 ? -5.203 19.859 -7.895 1 77.19 83 SER B O 1
ATOM 3951 N N . GLU B 1 84 ? -3.414 20.438 -6.746 1 76.12 84 GLU B N 1
ATOM 3952 C CA . GLU B 1 84 ? -2.783 19.156 -7.027 1 76.12 84 GLU B CA 1
ATOM 3953 C C . GLU B 1 84 ? -3.387 18.047 -6.172 1 76.12 84 GLU B C 1
ATOM 3955 O O . GLU B 1 84 ? -3.352 16.875 -6.551 1 76.12 84 GLU B O 1
ATOM 3960 N N . ARG B 1 85 ? -3.99 18.375 -5.156 1 79.62 85 ARG B N 1
ATOM 3961 C CA . ARG B 1 85 ? -4.5 17.375 -4.227 1 79.62 85 ARG B CA 1
ATOM 3962 C C . ARG B 1 85 ? -6.02 17.422 -4.16 1 79.62 85 ARG B C 1
ATOM 3964 O O . ARG B 1 85 ? -6.656 16.422 -3.818 1 79.62 85 ARG B O 1
ATOM 3971 N N . LEU B 1 86 ? -6.516 18.609 -4.48 1 84.81 86 LEU B N 1
ATOM 3972 C CA . LEU B 1 86 ? -7.961 18.797 -4.379 1 84.81 86 LEU B CA 1
ATOM 3973 C C . LEU B 1 86 ? -8.547 19.234 -5.715 1 84.81 86 LEU B C 1
ATOM 3975 O O . LEU B 1 86 ? -7.988 20.109 -6.379 1 84.81 86 LEU B O 1
ATOM 3979 N N . THR B 1 87 ? -9.555 18.594 -6.168 1 85.31 87 THR B N 1
ATOM 3980 C CA . THR B 1 87 ? -10.391 19.062 -7.273 1 85.31 87 THR B CA 1
ATOM 3981 C C . THR B 1 87 ? -11.75 19.516 -6.77 1 85.31 87 THR B C 1
ATOM 3983 O O . THR B 1 87 ? -12.617 18.703 -6.453 1 85.31 87 THR B O 1
ATOM 3986 N N . ILE B 1 88 ? -11.898 20.75 -6.719 1 87 88 ILE B N 1
ATOM 3987 C CA . ILE B 1 88 ? -13.141 21.312 -6.207 1 87 88 ILE B CA 1
ATOM 3988 C C . ILE B 1 88 ? -14.211 21.266 -7.293 1 87 88 ILE B C 1
ATOM 3990 O O . ILE B 1 88 ? -14.086 21.922 -8.328 1 87 88 ILE B O 1
ATOM 3994 N N . LEU B 1 89 ? -15.242 20.625 -7.004 1 86.75 89 LEU B N 1
ATOM 3995 C CA . LEU B 1 89 ? -16.328 20.5 -7.977 1 86.75 89 LEU B CA 1
ATOM 3996 C C . LEU B 1 89 ? -17.375 21.578 -7.754 1 86.75 89 LEU B C 1
ATOM 3998 O O . LEU B 1 89 ? -18.047 22.016 -8.703 1 86.75 89 LEU B O 1
ATOM 4002 N N . ASP B 1 90 ? -17.5 21.969 -6.461 1 88.06 90 ASP B N 1
ATOM 4003 C CA . ASP B 1 90 ? -18.547 22.953 -6.152 1 88.06 90 ASP B CA 1
ATOM 4004 C C . ASP B 1 90 ? -18.328 23.562 -4.77 1 88.06 90 ASP B C 1
ATOM 4006 O O . ASP B 1 90 ? -17.688 22.953 -3.91 1 88.06 90 ASP B O 1
ATOM 4010 N N . VAL B 1 91 ? -18.688 24.812 -4.707 1 89.25 91 VAL B N 1
ATOM 4011 C CA . VAL B 1 91 ? -18.844 25.484 -3.426 1 89.25 91 VAL B CA 1
ATOM 4012 C C . VAL B 1 91 ? -20.297 25.922 -3.244 1 89.25 91 VAL B C 1
ATOM 4014 O O . VAL B 1 91 ? -20.797 26.766 -3.992 1 89.25 91 VAL B O 1
ATOM 4017 N N . THR B 1 92 ? -20.938 25.359 -2.273 1 91.44 92 THR B N 1
ATOM 4018 C CA . THR B 1 92 ? -22.391 25.547 -2.164 1 91.44 92 THR B CA 1
ATOM 4019 C C . THR B 1 92 ? -22.781 25.812 -0.716 1 91.44 92 THR B C 1
ATOM 4021 O O . THR B 1 92 ? -21.953 25.75 0.188 1 91.44 92 THR B O 1
ATOM 4024 N N . ASP B 1 93 ? -24.031 26.281 -0.529 1 90.62 93 ASP B N 1
ATOM 4025 C CA . ASP B 1 93 ? -24.594 26.438 0.81 1 90.62 93 ASP B CA 1
ATOM 4026 C C . ASP B 1 93 ? -25.594 25.328 1.123 1 90.62 93 ASP B C 1
ATOM 4028 O O . ASP B 1 93 ? -26.219 25.328 2.186 1 90.62 93 ASP B O 1
ATOM 4032 N N . ASP B 1 94 ? -25.641 24.344 0.289 1 93.12 94 ASP B N 1
ATOM 4033 C CA . ASP B 1 94 ? -26.578 23.234 0.438 1 93.12 94 ASP B CA 1
ATOM 4034 C C . ASP B 1 94 ? -25.859 21.953 0.889 1 93.12 94 ASP B C 1
ATOM 4036 O O . ASP B 1 94 ? -25.375 21.188 0.06 1 93.12 94 ASP B O 1
ATOM 4040 N N . ARG B 1 95 ? -26 21.719 2.166 1 94.12 95 ARG B N 1
ATOM 4041 C CA . ARG B 1 95 ? -25.359 20.531 2.73 1 94.12 95 ARG B CA 1
ATOM 4042 C C . ARG B 1 95 ? -25.984 19.25 2.195 1 94.12 95 ARG B C 1
ATOM 4044 O O . ARG B 1 95 ? -25.281 18.281 1.912 1 94.12 95 ARG B O 1
ATOM 4051 N N . GLU B 1 96 ? -27.297 19.25 2.088 1 95.19 96 GLU B N 1
ATOM 4052 C CA . GLU B 1 96 ? -28.016 18.047 1.668 1 95.19 96 GLU B CA 1
ATOM 4053 C C . GLU B 1 96 ? -27.641 17.641 0.245 1 95.19 96 GLU B C 1
ATOM 4055 O O . GLU B 1 96 ? -27.453 16.469 -0.047 1 95.19 96 GLU B O 1
ATOM 4060 N N . ASP B 1 97 ? -27.562 18.625 -0.539 1 95.12 97 ASP B N 1
ATOM 4061 C CA . ASP B 1 97 ? -27.156 18.344 -1.918 1 95.12 97 ASP B CA 1
ATOM 4062 C C . ASP B 1 97 ? -25.734 17.797 -1.984 1 95.12 97 ASP B C 1
ATOM 4064 O O . ASP B 1 97 ? -25.469 16.859 -2.729 1 95.12 97 ASP B O 1
ATOM 4068 N N . ALA B 1 98 ? -24.828 18.375 -1.269 1 96.12 98 ALA B N 1
ATOM 4069 C CA . ALA B 1 98 ? -23.438 17.922 -1.219 1 96.12 98 ALA B CA 1
ATOM 4070 C C . ALA B 1 98 ? -23.359 16.469 -0.72 1 96.12 98 ALA B C 1
ATOM 4072 O O . ALA B 1 98 ? -22.609 15.664 -1.272 1 96.12 98 ALA B O 1
ATOM 4073 N N . MET B 1 99 ? -24.219 16.188 0.259 1 94.94 99 MET B N 1
ATOM 4074 C CA . MET B 1 99 ? -24.203 14.852 0.84 1 94.94 99 MET B CA 1
ATOM 4075 C C . MET B 1 99 ? -24.781 13.828 -0.141 1 94.94 99 MET B C 1
ATOM 4077 O O . MET B 1 99 ? -24.344 12.672 -0.162 1 94.94 99 MET B O 1
ATOM 4081 N N . ARG B 1 100 ? -25.703 14.266 -0.957 1 93.69 100 ARG B N 1
ATOM 4082 C CA . ARG B 1 100 ? -26.25 13.398 -1.991 1 93.69 100 ARG B CA 1
ATOM 4083 C C . ARG B 1 100 ? -25.188 13.023 -3.014 1 93.69 100 ARG B C 1
ATOM 4085 O O . ARG B 1 100 ? -25.094 11.867 -3.434 1 93.69 100 ARG B O 1
ATOM 4092 N N . GLU B 1 101 ? -24.391 13.969 -3.379 1 94.19 101 GLU B N 1
ATOM 4093 C CA . GLU B 1 101 ? -23.297 13.719 -4.32 1 94.19 101 GLU B CA 1
ATOM 4094 C C . GLU B 1 101 ? -22.25 12.789 -3.717 1 94.19 101 GLU B C 1
ATOM 4096 O O . GLU B 1 101 ? -21.656 11.977 -4.426 1 94.19 101 GLU B O 1
ATOM 4101 N N . LEU B 1 102 ? -22.016 12.906 -2.404 1 94 102 LEU B N 1
ATOM 4102 C CA . LEU B 1 102 ? -21.062 12.047 -1.7 1 94 102 LEU B CA 1
ATOM 4103 C C . LEU B 1 102 ? -21.562 10.609 -1.66 1 94 102 LEU B C 1
ATOM 4105 O O . LEU B 1 102 ? -20.812 9.672 -1.942 1 94 102 LEU B O 1
ATOM 4109 N N . ARG B 1 103 ? -22.875 10.469 -1.432 1 87.88 103 ARG B N 1
ATOM 4110 C CA . ARG B 1 103 ? -23.469 9.141 -1.351 1 87.88 103 ARG B CA 1
ATOM 4111 C C . ARG B 1 103 ? -23.5 8.469 -2.719 1 87.88 103 ARG B C 1
ATOM 4113 O O . ARG B 1 103 ? -23.375 7.25 -2.82 1 87.88 103 ARG B O 1
ATOM 4120 N N . GLY B 1 104 ? -23.656 9.32 -3.695 1 84.06 104 GLY B N 1
ATOM 4121 C CA . GLY B 1 104 ? -23.672 8.812 -5.059 1 84.06 104 GLY B CA 1
ATOM 4122 C C . GLY B 1 104 ? -22.297 8.57 -5.629 1 84.06 104 GLY B C 1
ATOM 4123 O O . GLY B 1 104 ? -22.156 8.156 -6.785 1 84.06 104 GLY B O 1
ATOM 4124 N N . ARG B 1 105 ? -21.188 8.852 -4.902 1 83.19 105 ARG B N 1
ATOM 4125 C CA . ARG B 1 105 ? -19.781 8.625 -5.238 1 83.19 105 ARG B CA 1
ATOM 4126 C C . ARG B 1 105 ? -19.359 9.5 -6.406 1 83.19 105 ARG B C 1
ATOM 4128 O O . ARG B 1 105 ? -18.438 9.141 -7.156 1 83.19 105 ARG B O 1
ATOM 4135 N N . ARG B 1 106 ? -20.109 10.586 -6.539 1 88.75 106 ARG B N 1
ATOM 4136 C CA . ARG B 1 106 ? -19.688 11.562 -7.535 1 88.75 106 ARG B CA 1
ATOM 4137 C C . ARG B 1 106 ? -18.578 12.453 -6.984 1 88.75 106 ARG B C 1
ATOM 4139 O O . ARG B 1 106 ? -17.812 13.031 -7.75 1 88.75 106 ARG B O 1
ATOM 4146 N N . VAL B 1 107 ? -18.562 12.555 -5.621 1 93.94 107 VAL B N 1
ATOM 4147 C CA . VAL B 1 107 ? -17.5 13.266 -4.93 1 93.94 107 VAL B CA 1
ATOM 4148 C C . VAL B 1 107 ? -16.906 12.383 -3.83 1 93.94 107 VAL B C 1
ATOM 4150 O O . VAL B 1 107 ? -17.562 11.445 -3.365 1 93.94 107 VAL B O 1
ATOM 4153 N N . ASP B 1 108 ? -15.734 12.625 -3.469 1 93.75 108 ASP B N 1
ATOM 4154 C CA . ASP B 1 108 ? -15.039 11.781 -2.502 1 93.75 108 ASP B CA 1
ATOM 4155 C C . ASP B 1 108 ? -15.094 12.391 -1.104 1 93.75 108 ASP B C 1
ATOM 4157 O O . ASP B 1 108 ? -15.055 11.672 -0.105 1 93.75 108 ASP B O 1
ATOM 4161 N N . VAL B 1 109 ? -15.156 13.734 -1.1 1 95.25 109 VAL B N 1
ATOM 4162 C CA . VAL B 1 109 ? -15.07 14.43 0.181 1 95.25 109 VAL B CA 1
ATOM 4163 C C . VAL B 1 109 ? -16.016 15.633 0.176 1 95.25 109 VAL B C 1
ATOM 4165 O O . VAL B 1 109 ? -16.141 16.328 -0.834 1 95.25 109 VAL B O 1
ATOM 4168 N N . VAL B 1 110 ? -16.703 15.82 1.239 1 95.94 110 VAL B N 1
ATOM 4169 C CA . VAL B 1 110 ? -17.5 17.016 1.499 1 95.94 110 VAL B CA 1
ATOM 4170 C C . VAL B 1 110 ? -16.984 17.734 2.746 1 95.94 110 VAL B C 1
ATOM 4172 O O . VAL B 1 110 ? -16.844 17.109 3.805 1 95.94 110 VAL B O 1
ATOM 4175 N N . VAL B 1 111 ? -16.625 18.938 2.586 1 94.5 111 VAL B N 1
ATOM 4176 C CA . VAL B 1 111 ? -16.141 19.75 3.699 1 94.5 111 VAL B CA 1
ATOM 4177 C C . VAL B 1 111 ? -17.234 20.734 4.133 1 94.5 111 VAL B C 1
ATOM 4179 O O . VAL B 1 111 ? -17.609 21.625 3.369 1 94.5 111 VAL B O 1
ATOM 4182 N N . VAL B 1 112 ? -17.641 20.641 5.367 1 93.75 112 VAL B N 1
ATOM 4183 C CA . VAL B 1 112 ? -18.719 21.484 5.895 1 93.75 112 VAL B CA 1
ATOM 4184 C C . VAL B 1 112 ? -18.141 22.484 6.898 1 93.75 112 VAL B C 1
ATOM 4186 O O . VAL B 1 112 ? -17.641 22.094 7.953 1 93.75 112 VAL B O 1
ATOM 4189 N N . PHE B 1 113 ? -18.297 23.672 6.59 1 90.88 113 PHE B N 1
ATOM 4190 C CA . PHE B 1 113 ? -17.828 24.734 7.48 1 90.88 113 PHE B CA 1
ATOM 4191 C C . PHE B 1 113 ? -18.891 25.078 8.516 1 90.88 113 PHE B C 1
ATOM 4193 O O . PHE B 1 113 ? -20.094 24.953 8.25 1 90.88 113 PHE B O 1
ATOM 4200 N N . PRO B 1 114 ? -18.406 25.453 9.633 1 87.5 114 PRO B N 1
ATOM 4201 C CA . PRO B 1 114 ? -19.359 25.812 10.688 1 87.5 114 PRO B CA 1
ATOM 4202 C C . PRO B 1 114 ? -20.109 27.109 10.398 1 87.5 114 PRO B C 1
ATOM 4204 O O . PRO B 1 114 ? -19.578 28 9.742 1 87.5 114 PRO B O 1
ATOM 4207 N N . GLU B 1 115 ? -21.281 27.328 10.773 1 78.75 115 GLU B N 1
ATOM 4208 C CA . GLU B 1 115 ? -22.156 28.453 10.492 1 78.75 115 GLU B CA 1
ATOM 4209 C C . GLU B 1 115 ? -21.688 29.703 11.25 1 78.75 115 GLU B C 1
ATOM 4211 O O . GLU B 1 115 ? -21.703 30.812 10.703 1 78.75 115 GLU B O 1
ATOM 4216 N N . ASN B 1 116 ? -21.344 29.484 12.508 1 73.56 116 ASN B N 1
ATOM 4217 C CA . ASN B 1 116 ? -21 30.641 13.312 1 73.56 116 ASN B CA 1
ATOM 4218 C C . ASN B 1 116 ? -19.656 30.469 14.008 1 73.56 116 ASN B C 1
ATOM 4220 O O . ASN B 1 116 ? -19.594 30.328 15.234 1 73.56 116 ASN B O 1
ATOM 4224 N N . PRO B 1 117 ? -18.609 30.672 13.18 1 73.19 117 PRO B N 1
ATOM 4225 C CA . PRO B 1 117 ? -17.297 30.438 13.781 1 73.19 117 PRO B CA 1
ATOM 4226 C C . PRO B 1 117 ? -16.938 31.469 14.836 1 73.19 117 PRO B C 1
ATOM 4228 O O . PRO B 1 117 ? -16.312 31.141 15.852 1 73.19 117 PRO B O 1
ATOM 4231 N N . ILE B 1 118 ? -17.375 32.656 14.672 1 69.88 118 ILE B N 1
ATOM 4232 C CA . ILE B 1 118 ? -17.047 33.75 15.586 1 69.88 118 ILE B CA 1
ATOM 4233 C C . ILE B 1 118 ? -17.734 33.5 16.938 1 69.88 118 ILE B C 1
ATOM 4235 O O . ILE B 1 118 ? -17.141 33.719 17.984 1 69.88 118 ILE B O 1
ATOM 4239 N N . GLU B 1 119 ? -18.969 33.062 16.766 1 72.88 119 GLU B N 1
ATOM 4240 C CA . GLU B 1 119 ? -19.719 32.781 18 1 72.88 119 GLU B CA 1
ATOM 4241 C C . GLU B 1 119 ? -19.047 31.672 18.812 1 72.88 119 GLU B C 1
ATOM 4243 O O . GLU B 1 119 ? -19.016 31.734 20.047 1 72.88 119 GLU B O 1
ATOM 4248 N N . ALA B 1 120 ? -18.547 30.766 18.141 1 77.38 120 ALA B N 1
ATOM 4249 C CA . ALA B 1 120 ? -17.875 29.656 18.828 1 77.38 120 ALA B CA 1
ATOM 4250 C C . ALA B 1 120 ? -16.641 30.156 19.562 1 77.38 120 ALA B C 1
ATOM 4252 O O . ALA B 1 120 ? -16.391 29.781 20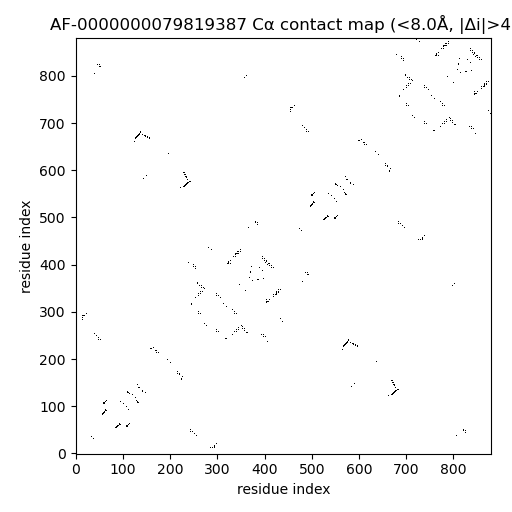.703 1 77.38 120 ALA B O 1
ATOM 4253 N N . VAL B 1 121 ? -15.922 30.969 18.969 1 73.62 121 VAL B N 1
ATOM 4254 C CA . VAL B 1 121 ? -14.695 31.5 19.562 1 73.62 121 VAL B CA 1
ATOM 4255 C C . VAL B 1 121 ? -15.023 32.344 20.781 1 73.62 121 VAL B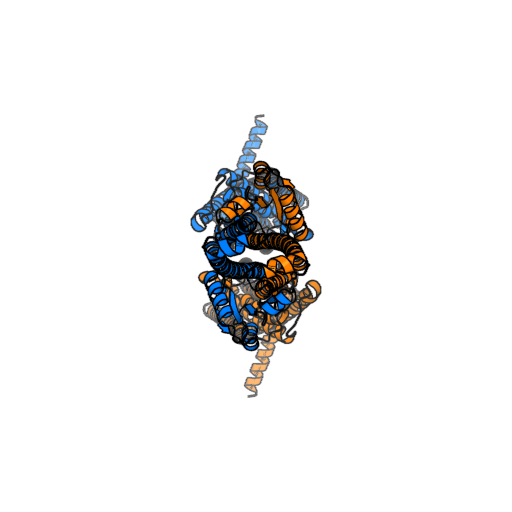 C 1
ATOM 4257 O O . VAL B 1 121 ? -14.328 32.281 21.797 1 73.62 121 VAL B O 1
ATOM 4260 N N . GLU B 1 122 ? -16.125 33.125 20.656 1 71.31 122 GLU B N 1
ATOM 4261 C CA . GLU B 1 122 ? -16.547 33.969 21.766 1 71.31 122 GLU B CA 1
ATOM 4262 C C . GLU B 1 122 ? -16.953 33.156 22.969 1 71.31 122 GLU B C 1
ATOM 4264 O O . GLU B 1 122 ? -16.812 33.594 24.109 1 71.31 122 GLU B O 1
ATOM 4269 N N . GLN B 1 123 ? -17.406 31.891 22.688 1 77.62 123 GLN B N 1
ATOM 4270 C CA . GLN B 1 123 ? -17.828 31 23.75 1 77.62 123 GLN B CA 1
ATOM 4271 C C . GLN B 1 123 ? -16.672 30.094 24.188 1 77.62 123 GLN B C 1
ATOM 4273 O O . GLN B 1 123 ? -16.875 29.125 24.922 1 77.62 123 GLN B O 1
ATOM 4278 N N . ASN B 1 124 ? -15.438 30.516 23.719 1 78.31 124 ASN B N 1
ATOM 4279 C CA . ASN B 1 124 ? -14.211 29.812 24.062 1 78.31 124 ASN B CA 1
ATOM 4280 C C . ASN B 1 124 ? -14.242 28.375 23.562 1 78.31 124 ASN B C 1
ATOM 4282 O O . ASN B 1 124 ? -13.789 27.453 24.266 1 78.31 124 ASN B O 1
ATOM 4286 N N . ASP B 1 125 ? -15 28.266 22.453 1 79.62 125 ASP B N 1
ATOM 4287 C CA . ASP B 1 125 ? -15.039 26.969 21.781 1 79.62 125 ASP B CA 1
ATOM 4288 C C . ASP B 1 125 ? -14.461 27.062 20.375 1 79.62 125 ASP B C 1
ATOM 4290 O O . ASP B 1 125 ? -14.453 28.125 19.766 1 79.62 125 ASP B O 1
ATOM 4294 N N . ARG B 1 126 ? -13.914 25.984 19.953 1 85.12 126 ARG B N 1
ATOM 4295 C CA . ARG B 1 126 ? -13.406 25.938 18.578 1 85.12 126 ARG B CA 1
ATOM 4296 C C . ARG B 1 126 ? -14.523 25.625 17.594 1 85.12 126 ARG B C 1
ATOM 4298 O O . ARG B 1 126 ? -15.414 24.828 17.891 1 85.12 126 ARG B O 1
ATOM 4305 N N . ALA B 1 127 ? -14.602 26.328 16.531 1 86.38 127 ALA B N 1
ATOM 4306 C CA . ALA B 1 127 ? -15.516 25.969 15.445 1 86.38 127 ALA B CA 1
ATOM 4307 C C . ALA B 1 127 ? -15.008 24.766 14.664 1 86.38 127 ALA B C 1
ATOM 4309 O O . ALA B 1 127 ? -13.844 24.734 14.25 1 86.38 127 ALA B O 1
ATOM 4310 N N . THR B 1 128 ? -15.852 23.844 14.453 1 89.12 128 THR B N 1
ATOM 4311 C CA . THR B 1 128 ? -15.398 22.578 13.891 1 89.12 128 THR B CA 1
ATOM 4312 C C . THR B 1 128 ? -15.742 22.484 12.406 1 89.12 128 THR B C 1
ATOM 4314 O O . THR B 1 128 ? -16.891 22.719 12.016 1 89.12 128 THR B O 1
ATOM 4317 N N . ILE B 1 129 ? -14.766 22.281 11.578 1 91.69 129 ILE B N 1
ATOM 4318 C CA . ILE B 1 129 ? -14.961 21.953 10.172 1 91.69 129 ILE B CA 1
ATOM 4319 C C . ILE B 1 129 ? -15.156 20.438 10.031 1 91.69 129 ILE B C 1
ATOM 4321 O O . ILE B 1 129 ? -14.336 19.656 10.508 1 91.69 129 ILE B O 1
ATOM 4325 N N . GLU B 1 130 ? -16.25 20.062 9.477 1 93.44 130 GLU B N 1
ATOM 4326 C CA . GLU B 1 130 ? -16.516 18.641 9.273 1 93.44 130 GLU B CA 1
ATOM 4327 C C . GLU B 1 130 ? -16.078 18.188 7.883 1 93.44 130 GLU B C 1
ATOM 4329 O O . GLU B 1 130 ? -16.5 18.75 6.875 1 93.44 130 GLU B O 1
ATOM 4334 N N . VAL B 1 131 ? -15.195 17.25 7.855 1 95.06 131 VAL B N 1
ATOM 4335 C CA . VAL B 1 131 ? -14.758 16.641 6.605 1 95.06 131 VAL B CA 1
ATOM 4336 C C . VAL B 1 131 ? -15.328 15.234 6.488 1 95.06 131 VAL B C 1
ATOM 4338 O O . VAL B 1 131 ? -14.898 14.32 7.199 1 95.06 131 VAL B O 1
ATOM 4341 N N . ILE B 1 132 ? -16.281 15.094 5.609 1 95.69 132 ILE B N 1
ATOM 4342 C CA . ILE B 1 132 ? -16.938 13.805 5.414 1 95.69 132 ILE B CA 1
ATOM 4343 C C . ILE B 1 132 ? -16.469 13.172 4.109 1 95.69 132 ILE B C 1
ATOM 4345 O O . ILE B 1 132 ? -16.531 13.812 3.051 1 95.69 132 ILE B O 1
ATOM 4349 N N . HIS B 1 133 ? -15.977 11.922 4.207 1 94.31 133 HIS B N 1
ATOM 4350 C CA . HIS B 1 133 ? -15.461 11.289 2.994 1 94.31 133 HIS B CA 1
ATOM 4351 C C . HIS B 1 133 ? -16.094 9.922 2.768 1 94.31 133 HIS B C 1
ATOM 4353 O O . HIS B 1 133 ? -16.766 9.391 3.658 1 94.31 133 HIS B O 1
ATOM 4359 N N . SER B 1 134 ? -15.93 9.375 1.572 1 90.88 134 SER B N 1
ATOM 4360 C CA . SER B 1 134 ? -16.562 8.117 1.191 1 90.88 134 SER B CA 1
ATOM 4361 C C . SER B 1 134 ? -15.547 6.988 1.115 1 90.88 134 SER B C 1
ATOM 4363 O O . SER B 1 134 ? -15.859 5.895 0.636 1 90.88 134 SER B O 1
ATOM 4365 N N . PHE B 1 135 ? -14.344 7.141 1.589 1 87.81 135 PHE B N 1
ATOM 4366 C CA . PHE B 1 135 ? -13.305 6.129 1.471 1 87.81 135 PHE B CA 1
ATOM 4367 C C . PHE B 1 135 ? -13.539 4.996 2.465 1 87.81 135 PHE B C 1
ATOM 4369 O O . PHE B 1 135 ? -13.844 5.242 3.635 1 87.81 135 PHE B O 1
ATOM 4376 N N . ILE B 1 136 ? -13.391 3.832 1.984 1 86.69 136 ILE B N 1
ATOM 4377 C CA . ILE B 1 136 ? -13.516 2.676 2.865 1 86.69 136 ILE B CA 1
ATOM 4378 C C . ILE B 1 136 ? -12.133 2.086 3.143 1 86.69 136 ILE B C 1
ATOM 4380 O O . ILE B 1 136 ? -11.969 1.294 4.074 1 86.69 136 ILE B O 1
ATOM 4384 N N . ASP B 1 137 ? -11.156 2.449 2.287 1 83.94 137 ASP B N 1
ATOM 4385 C CA . ASP B 1 137 ? -9.773 2.037 2.525 1 83.94 137 ASP B CA 1
ATOM 4386 C C . ASP B 1 137 ? -9.211 2.707 3.773 1 83.94 137 ASP B C 1
ATOM 4388 O O . ASP B 1 137 ? -9.133 3.936 3.846 1 83.94 137 ASP B O 1
ATOM 4392 N N . PRO B 1 138 ? -8.828 1.875 4.723 1 82 138 PRO B N 1
ATOM 4393 C CA . PRO B 1 138 ? -8.312 2.463 5.961 1 82 138 PRO B CA 1
ATOM 4394 C C . PRO B 1 138 ? -7.098 3.359 5.73 1 82 138 PRO B C 1
ATOM 4396 O O . PRO B 1 138 ? -6.918 4.355 6.434 1 82 138 PRO B O 1
ATOM 4399 N N . LEU B 1 139 ? -6.316 2.984 4.762 1 76.19 139 LEU B N 1
ATOM 4400 C CA . LEU B 1 139 ? -5.145 3.803 4.473 1 76.19 139 LEU B CA 1
ATOM 4401 C C . LEU B 1 139 ? -5.555 5.152 3.893 1 76.19 139 LEU B C 1
ATOM 4403 O O . LEU B 1 139 ? -4.992 6.188 4.262 1 76.19 139 LEU B O 1
ATOM 4407 N N . GLU B 1 140 ? -6.527 5.133 3.047 1 81.06 140 GLU B N 1
ATOM 4408 C CA . GLU B 1 140 ? -7.02 6.383 2.473 1 81.06 140 GLU B CA 1
ATOM 4409 C C . GLU B 1 140 ? -7.73 7.234 3.523 1 81.06 140 GLU B C 1
ATOM 4411 O O . GLU B 1 140 ? -7.594 8.461 3.533 1 81.06 140 GLU B O 1
ATOM 4416 N N . SER B 1 141 ? -8.469 6.551 4.422 1 84.88 141 SER B N 1
ATOM 4417 C CA . SER B 1 141 ? -9.141 7.25 5.512 1 84.88 141 SER B CA 1
ATOM 4418 C C . SER B 1 141 ? -8.141 7.941 6.43 1 84.88 141 SER B C 1
ATOM 4420 O O . SER B 1 141 ? -8.367 9.078 6.859 1 84.88 141 SER B O 1
ATOM 4422 N N . GLN B 1 142 ? -7.105 7.273 6.68 1 79 142 GLN B N 1
ATOM 4423 C CA . GLN B 1 142 ? -6.059 7.859 7.512 1 79 142 GLN B CA 1
ATOM 4424 C C . GLN B 1 142 ? -5.41 9.055 6.816 1 79 142 GLN B C 1
ATOM 4426 O O . GLN B 1 142 ? -5.102 10.062 7.457 1 79 142 GLN B O 1
ATOM 4431 N N . ALA B 1 143 ? -5.168 8.93 5.543 1 79.25 143 ALA B N 1
ATOM 4432 C CA . ALA B 1 143 ? -4.582 10.023 4.777 1 79.25 143 ALA B CA 1
ATOM 4433 C C . ALA B 1 143 ? -5.477 11.266 4.824 1 79.25 143 ALA B C 1
ATOM 4435 O O . ALA B 1 143 ? -4.98 12.383 4.961 1 79.25 143 ALA B O 1
ATOM 4436 N N . ILE B 1 144 ? -6.777 11.047 4.75 1 85.06 144 ILE B N 1
ATOM 4437 C CA . ILE B 1 144 ? -7.73 12.156 4.777 1 85.06 144 ILE B CA 1
ATOM 4438 C C . ILE B 1 144 ? -7.711 12.812 6.156 1 85.06 144 ILE B C 1
ATOM 4440 O O . ILE B 1 144 ? -7.82 14.039 6.266 1 85.06 144 ILE B O 1
ATOM 4444 N N . ARG B 1 145 ? -7.559 12.047 7.211 1 84 145 ARG B N 1
ATOM 4445 C CA . ARG B 1 145 ? -7.465 12.617 8.555 1 84 145 ARG B CA 1
ATOM 4446 C C . ARG B 1 145 ? -6.23 13.5 8.688 1 84 145 ARG B C 1
ATOM 4448 O O . ARG B 1 145 ? -6.312 14.609 9.227 1 84 145 ARG B O 1
ATOM 4455 N N . LEU B 1 146 ? -5.172 13.008 8.156 1 78 146 LEU B N 1
ATOM 4456 C CA . LEU B 1 146 ? -3.934 13.781 8.219 1 78 146 LEU B CA 1
ATOM 4457 C C . LEU B 1 146 ? -4.039 15.039 7.371 1 78 146 LEU B C 1
ATOM 4459 O O . LEU B 1 146 ? -3.592 16.109 7.789 1 78 146 LEU B O 1
ATOM 4463 N N . PHE B 1 147 ? -4.684 14.867 6.25 1 81 147 PHE B N 1
ATOM 4464 C CA . PHE B 1 147 ? -4.871 16.016 5.367 1 81 147 PHE B CA 1
ATOM 4465 C C . PHE B 1 147 ? -5.777 17.047 6.016 1 81 147 PHE B C 1
ATOM 4467 O O . PHE B 1 147 ? -5.531 18.25 5.902 1 81 147 PHE B O 1
ATOM 4474 N N . THR B 1 148 ? -6.797 16.578 6.625 1 85.44 148 THR B N 1
ATOM 4475 C CA . THR B 1 148 ? -7.734 17.469 7.301 1 85.44 148 THR B CA 1
ATOM 4476 C C . THR B 1 148 ? -7.023 18.297 8.367 1 85.44 148 THR B C 1
ATOM 4478 O O . THR B 1 148 ? -7.199 19.516 8.438 1 85.44 148 THR B O 1
ATOM 4481 N N . ARG B 1 149 ? -6.219 17.703 9.109 1 81.5 149 ARG B N 1
ATOM 4482 C CA . ARG B 1 149 ? -5.48 18.422 10.148 1 81.5 149 ARG B CA 1
ATOM 4483 C C . ARG B 1 149 ? -4.586 19.5 9.539 1 81.5 149 ARG B C 1
ATOM 4485 O O . ARG B 1 149 ? -4.535 20.625 10.039 1 81.5 149 ARG B O 1
ATOM 4492 N N . GLY B 1 150 ? -3.932 19.125 8.516 1 79.44 150 GLY B N 1
ATOM 4493 C CA . GLY B 1 150 ? -3.08 20.094 7.84 1 79.44 150 GLY B CA 1
ATOM 4494 C C . GLY B 1 150 ? -3.852 21.234 7.23 1 79.44 150 GLY B C 1
ATOM 4495 O O . GLY B 1 150 ? -3.463 22.406 7.375 1 79.44 150 GLY B O 1
ATOM 4496 N N . ALA B 1 151 ? -4.902 20.922 6.602 1 82.06 151 ALA B N 1
ATOM 4497 C CA . ALA B 1 151 ? -5.715 21.938 5.934 1 82.06 151 ALA B CA 1
ATOM 4498 C C . ALA B 1 151 ? -6.332 22.891 6.941 1 82.06 151 ALA B C 1
ATOM 4500 O O . ALA B 1 151 ? -6.367 24.109 6.711 1 82.06 151 ALA B O 1
ATOM 4501 N N . VAL B 1 152 ? -6.836 22.359 7.996 1 85.06 152 VAL B N 1
ATOM 4502 C CA . VAL B 1 152 ? -7.43 23.188 9.031 1 85.06 152 VAL B CA 1
ATOM 4503 C C . VAL B 1 152 ? -6.363 24.109 9.625 1 85.06 152 VAL B C 1
ATOM 4505 O O . VAL B 1 152 ? -6.629 25.281 9.891 1 85.06 152 VAL B O 1
ATOM 4508 N N . SER B 1 153 ? -5.262 23.562 9.805 1 81.06 153 SER B N 1
ATOM 4509 C CA . SER B 1 153 ? -4.156 24.375 10.305 1 81.06 153 SER B CA 1
ATOM 4510 C C . SER B 1 153 ? -3.82 25.5 9.336 1 81.06 153 SER B C 1
ATOM 4512 O O . SER B 1 153 ? -3.568 26.641 9.766 1 81.06 153 SER B O 1
ATOM 4514 N N . ASP B 1 154 ? -3.816 25.219 8.062 1 81.56 154 ASP B N 1
ATOM 4515 C CA . ASP B 1 154 ? -3.582 26.234 7.051 1 81.56 154 ASP B CA 1
ATOM 4516 C C . ASP B 1 154 ? -4.637 27.344 7.137 1 81.56 154 ASP B C 1
ATOM 4518 O O . ASP B 1 154 ? -4.312 28.531 7.035 1 81.56 154 ASP B O 1
ATOM 4522 N N . LEU B 1 155 ? -5.797 26.938 7.297 1 80.88 155 LEU B N 1
ATOM 4523 C CA . LEU B 1 155 ? -6.891 27.906 7.387 1 80.88 155 LEU B CA 1
ATOM 4524 C C . LEU B 1 155 ? -6.762 28.75 8.648 1 80.88 155 LEU B C 1
ATOM 4526 O O . LEU B 1 155 ? -7.02 29.969 8.617 1 80.88 155 LEU B O 1
ATOM 4530 N N . ASN B 1 156 ? -6.422 28.078 9.695 1 84.38 156 ASN B N 1
ATOM 4531 C CA . ASN B 1 156 ? -6.172 28.828 10.93 1 84.38 156 ASN B CA 1
ATOM 4532 C C . ASN B 1 156 ? -5.09 29.891 10.734 1 84.38 156 ASN B C 1
ATOM 4534 O O . ASN B 1 156 ? -5.234 31.016 11.195 1 84.38 156 ASN B O 1
ATOM 4538 N N . ASP B 1 157 ? -4.059 29.531 10.055 1 81.62 157 ASP B N 1
ATOM 4539 C CA . ASP B 1 157 ? -2.975 30.469 9.789 1 81.62 157 ASP B CA 1
ATOM 4540 C C . ASP B 1 157 ? -3.469 31.672 8.977 1 81.62 157 ASP B C 1
ATOM 4542 O O . ASP B 1 157 ? -3.092 32.812 9.258 1 81.62 157 ASP B O 1
ATOM 4546 N N . ILE B 1 158 ? -4.238 31.406 8.016 1 78.88 158 ILE B N 1
ATOM 4547 C CA . ILE B 1 158 ? -4.77 32.469 7.156 1 78.88 158 ILE B CA 1
ATOM 4548 C C . ILE B 1 158 ? -5.664 33.406 7.977 1 78.88 158 ILE B C 1
ATOM 4550 O O . ILE B 1 158 ? -5.559 34.625 7.875 1 78.88 158 ILE B O 1
ATOM 4554 N N . LEU B 1 159 ? -6.473 32.781 8.797 1 76.38 159 LEU B N 1
ATOM 4555 C CA . LEU B 1 159 ? -7.375 33.562 9.633 1 76.38 159 LEU B CA 1
ATOM 4556 C C . LEU B 1 159 ? -6.594 34.406 10.641 1 76.38 159 LEU B C 1
ATOM 4558 O O . LEU B 1 159 ? -6.922 35.594 10.859 1 76.38 159 LEU B O 1
ATOM 4562 N N . LEU B 1 160 ? -5.633 33.844 11.18 1 80 160 LEU B N 1
ATOM 4563 C CA . LEU B 1 160 ? -4.828 34.562 12.156 1 80 160 LEU B CA 1
ATOM 4564 C C . LEU B 1 160 ? -4.051 35.688 11.5 1 80 160 LEU B C 1
ATOM 4566 O O . LEU B 1 160 ? -3.92 36.781 12.07 1 80 160 LEU B O 1
ATOM 4570 N N . SER B 1 161 ? -3.529 35.469 10.352 1 82.56 161 SER B N 1
ATOM 4571 C CA . SER B 1 161 ? -2.832 36.5 9.617 1 82.56 161 SER B CA 1
ATOM 4572 C C . SER B 1 161 ? -3.754 37.688 9.344 1 82.56 161 SER B C 1
ATOM 4574 O O . SER B 1 161 ? -3.346 38.844 9.484 1 82.56 161 SER B O 1
ATOM 4576 N N . ARG B 1 162 ? -4.891 37.406 9.016 1 75.62 162 ARG B N 1
ATOM 4577 C CA . ARG B 1 162 ? -5.859 38.469 8.75 1 75.62 162 ARG B CA 1
ATOM 4578 C C . ARG B 1 162 ? -6.223 39.219 10.023 1 75.62 162 ARG B C 1
ATOM 4580 O O . ARG B 1 162 ? -6.387 40.438 10.008 1 75.62 162 ARG B O 1
ATOM 4587 N N . ALA B 1 163 ? -6.363 38.438 11.07 1 75.12 163 ALA B N 1
ATOM 4588 C CA . ALA B 1 163 ? -6.676 39.062 12.359 1 75.12 163 ALA B CA 1
ATOM 4589 C C . ALA B 1 163 ? -5.547 39.969 12.812 1 75.12 163 ALA B C 1
ATOM 4591 O O . ALA B 1 163 ? -5.797 41.062 13.328 1 75.12 163 ALA B O 1
ATOM 4592 N N . VAL B 1 164 ? -4.379 39.531 12.57 1 78 164 VAL B N 1
ATOM 4593 C CA . VAL B 1 164 ? -3.217 40.344 12.945 1 78 164 VAL B CA 1
ATOM 4594 C C . VAL B 1 164 ? -3.141 41.594 12.062 1 78 164 VAL B C 1
ATOM 4596 O O . VAL B 1 164 ? -2.848 42.688 12.547 1 78 164 VAL B O 1
ATOM 4599 N N . GLU B 1 165 ? -3.395 41.438 10.844 1 80.56 165 GLU B N 1
ATOM 4600 C CA . GLU B 1 165 ? -3.404 42.562 9.93 1 80.56 165 GLU B CA 1
ATOM 4601 C C . GLU B 1 165 ? -4.43 43.625 10.359 1 80.56 165 GLU B C 1
ATOM 4603 O O . GLU B 1 165 ? -4.16 44.812 10.297 1 80.56 165 GLU B O 1
ATOM 4608 N N . GLU B 1 166 ? -5.531 43.156 10.734 1 76.62 166 GLU B N 1
ATOM 4609 C CA . GLU B 1 166 ? -6.574 44.062 11.203 1 76.62 166 GLU B CA 1
ATOM 4610 C C . GLU B 1 166 ? -6.148 44.75 12.477 1 76.62 166 GLU B C 1
ATOM 4612 O O . GLU B 1 166 ? -6.391 45.969 12.641 1 76.62 166 GLU B O 1
ATOM 4617 N N . ALA B 1 167 ? -5.535 43.969 13.344 1 72.81 167 ALA B N 1
ATOM 4618 C CA . ALA B 1 167 ? -5.031 44.562 14.578 1 72.81 167 ALA B CA 1
ATOM 4619 C C . ALA B 1 167 ? -3.941 45.594 14.289 1 72.81 167 ALA B C 1
ATOM 4621 O O . ALA B 1 167 ? -3.861 46.625 14.961 1 72.81 167 ALA B O 1
ATOM 4622 N N . GLN B 1 168 ? -3.141 45.375 13.328 1 76.25 168 GLN B N 1
ATOM 4623 C CA . GLN B 1 168 ? -2.08 46.281 12.938 1 76.25 168 GLN B CA 1
ATOM 4624 C C . GLN B 1 168 ? -2.654 47.562 12.352 1 76.25 168 GLN B C 1
ATOM 4626 O O . GLN B 1 168 ? -2.143 48.656 12.617 1 76.25 168 GLN B O 1
ATOM 4631 N N . THR B 1 169 ? -3.621 47.438 11.57 1 79.19 169 THR B N 1
ATOM 4632 C CA . THR B 1 169 ? -4.273 48.625 11.008 1 79.19 169 THR B CA 1
ATOM 4633 C C . THR B 1 169 ? -4.863 49.5 12.109 1 79.19 169 THR B C 1
ATOM 4635 O O . THR B 1 169 ? -4.75 50.719 12.062 1 79.19 169 THR B O 1
ATOM 4638 N N . GLN B 1 170 ? -5.441 48.781 13.047 1 73 170 GLN B N 1
ATOM 4639 C CA . GLN B 1 170 ? -5.988 49.531 14.18 1 73 170 GLN B CA 1
ATOM 4640 C C . GLN B 1 170 ? -4.879 50.188 14.984 1 73 170 GLN B C 1
ATOM 4642 O O . GLN B 1 170 ? -5.035 51.344 15.445 1 73 170 GLN B O 1
ATOM 4647 N N . ALA B 1 171 ? -3.855 49.438 15.148 1 68.81 171 ALA B N 1
ATOM 4648 C CA . ALA B 1 171 ? -2.705 50 15.867 1 68.81 171 ALA B CA 1
ATOM 4649 C C . ALA B 1 171 ? -2.125 51.188 15.125 1 68.81 171 ALA B C 1
ATOM 4651 O O . ALA B 1 171 ? -1.716 52.188 15.75 1 68.81 171 ALA B O 1
ATOM 4652 N N . ALA B 1 172 ? -2.062 51.156 13.883 1 74.56 172 ALA B N 1
ATOM 4653 C CA . ALA B 1 172 ? -1.551 52.25 13.07 1 74.56 172 ALA B CA 1
ATOM 4654 C C . ALA B 1 172 ? -2.424 53.5 13.219 1 74.56 172 ALA B C 1
ATOM 4656 O O . ALA B 1 172 ? -1.911 54.625 13.305 1 74.56 172 ALA B O 1
ATOM 4657 N N . THR B 1 173 ? -3.664 53.25 13.305 1 72.94 173 THR B N 1
ATOM 4658 C CA . THR B 1 173 ? -4.59 54.375 13.484 1 72.94 173 THR B CA 1
ATOM 4659 C C . THR B 1 173 ? -4.418 55 14.867 1 72.94 173 THR B C 1
ATOM 4661 O O . THR B 1 173 ? -4.406 56.219 15 1 72.94 173 THR B O 1
ATOM 4664 N N . THR B 1 174 ? -4.316 54.094 15.766 1 66.81 174 THR B N 1
ATOM 4665 C CA . THR B 1 174 ? -4.113 54.562 17.125 1 66.81 174 THR B CA 1
ATOM 4666 C C . THR B 1 174 ? -2.803 55.344 17.234 1 66.81 174 THR B C 1
ATOM 4668 O O . THR B 1 174 ? -2.73 56.344 17.938 1 66.81 174 THR B O 1
ATOM 4671 N N . LEU B 1 175 ? -1.835 54.906 16.625 1 67.44 175 LEU B N 1
ATOM 4672 C CA . LEU B 1 175 ? -0.541 55.562 16.625 1 67.44 175 LEU B CA 1
ATOM 4673 C C . LEU B 1 175 ? -0.646 56.969 16.016 1 67.44 175 LEU B C 1
ATOM 4675 O O . LEU B 1 175 ? -0.037 57.906 16.516 1 67.44 175 LEU B O 1
ATOM 4679 N N . GLU B 1 176 ? -1.367 57.062 15.023 1 72.19 176 GLU B N 1
ATOM 4680 C CA . GLU B 1 176 ? -1.587 58.344 14.391 1 72.19 176 GLU B CA 1
ATOM 4681 C C . GLU B 1 176 ? -2.299 59.312 15.336 1 72.19 176 GLU B C 1
ATOM 4683 O O . GLU B 1 176 ? -1.974 60.5 15.383 1 72.19 176 GLU B O 1
ATOM 4688 N N . GLU B 1 177 ? -3.197 58.75 16.094 1 65 177 GLU B N 1
ATOM 4689 C CA . GLU B 1 177 ? -3.941 59.562 17.047 1 65 177 GLU B CA 1
ATOM 4690 C C . GLU B 1 177 ? -3.047 60.031 18.188 1 65 177 GLU B C 1
ATOM 4692 O O . GLU B 1 177 ? -3.143 61.188 18.641 1 65 177 GLU B O 1
ATOM 4697 N N . VAL B 1 178 ? -2.273 59.156 18.625 1 63.72 178 VAL B N 1
ATOM 4698 C CA . VAL B 1 178 ? -1.352 59.469 19.703 1 63.72 178 VAL B CA 1
ATOM 4699 C C . VAL B 1 178 ? -0.363 60.531 19.25 1 63.72 178 VAL B C 1
ATOM 4701 O O . VAL B 1 178 ? -0.038 61.438 20 1 63.72 178 VAL B O 1
ATOM 4704 N N . GLU B 1 179 ? 0.091 60.375 18.062 1 68.5 179 GLU B N 1
ATOM 4705 C CA . GLU B 1 179 ? 1.002 61.375 17.5 1 68.5 179 GLU B CA 1
ATOM 4706 C C . GLU B 1 179 ? 0.323 62.75 17.375 1 68.5 179 GLU B C 1
ATOM 4708 O O . GLU B 1 179 ? 0.947 63.781 17.609 1 68.5 179 GLU B O 1
ATOM 4713 N N . GLY B 1 180 ? -0.893 62.656 17.062 1 62.75 180 GLY B N 1
ATOM 4714 C CA . GLY B 1 180 ? -1.65 63.906 17.016 1 62.75 180 GLY B CA 1
ATOM 4715 C C . GLY B 1 180 ? -1.783 64.562 18.359 1 62.75 180 GLY B C 1
ATOM 4716 O O . GLY B 1 180 ? -1.635 65.812 18.484 1 62.75 180 GLY B O 1
ATOM 4717 N N . LEU B 1 181 ? -2.045 63.75 19.328 1 60.16 181 LEU B N 1
ATOM 4718 C CA . LEU B 1 181 ? -2.148 64.25 20.688 1 60.16 181 LEU B CA 1
ATOM 4719 C C . LEU B 1 181 ? -0.813 64.875 21.141 1 60.16 181 LEU B C 1
ATOM 4721 O O . LEU B 1 181 ? -0.778 65.875 21.812 1 60.16 181 LEU B O 1
ATOM 4725 N N . ARG B 1 182 ? 0.215 64.188 20.812 1 63.78 182 ARG B N 1
ATOM 4726 C CA . ARG B 1 182 ? 1.554 64.625 21.141 1 63.78 182 ARG B CA 1
ATOM 4727 C C . ARG B 1 182 ? 1.824 66 20.516 1 63.78 182 ARG B C 1
ATOM 4729 O O . ARG B 1 182 ? 2.375 66.875 21.156 1 63.78 182 ARG B O 1
ATOM 4736 N N . GLU B 1 183 ? 1.419 66.062 19.391 1 66.38 183 GLU B N 1
ATOM 4737 C CA . GLU B 1 183 ? 1.603 67.312 18.688 1 66.38 183 GLU B CA 1
ATOM 4738 C C . GLU B 1 183 ? 0.797 68.438 19.344 1 66.38 183 GLU B C 1
ATOM 4740 O O . GLU B 1 183 ? 1.261 69.562 19.438 1 66.38 183 GLU B O 1
ATOM 4745 N N . THR B 1 184 ? -0.378 68.062 19.812 1 59.72 184 THR B N 1
ATOM 4746 C CA . THR B 1 184 ? -1.229 69.062 20.484 1 59.72 184 THR B CA 1
ATOM 4747 C C . THR B 1 184 ? -0.64 69.5 21.828 1 59.72 184 THR B C 1
ATOM 4749 O O . THR B 1 184 ? -0.662 70.625 22.188 1 59.72 184 THR B O 1
ATOM 4752 N N . LEU B 1 185 ? -0.083 68.5 22.484 1 61.72 185 LEU B N 1
ATOM 4753 C CA . LEU B 1 185 ? 0.496 68.75 23.797 1 61.72 185 LEU B CA 1
ATOM 4754 C C . LEU B 1 185 ? 1.761 69.625 23.672 1 61.72 185 LEU B C 1
ATOM 4756 O O . LEU B 1 185 ? 2.066 70.375 24.547 1 61.72 185 LEU B O 1
ATOM 4760 N N . ASP B 1 186 ? 2.449 69.375 22.578 1 61.25 186 ASP B N 1
ATOM 4761 C CA . ASP B 1 186 ? 3.676 70.125 22.344 1 61.25 186 ASP B CA 1
ATOM 4762 C C . ASP B 1 186 ? 3.363 71.5 21.859 1 61.25 186 ASP B C 1
ATOM 4764 O O . ASP B 1 186 ? 4.242 72.375 21.859 1 61.25 186 ASP B O 1
ATOM 4768 N N . GLY B 1 187 ? 2.098 71.688 21.578 1 57.81 187 GLY B N 1
ATOM 4769 C CA . GLY B 1 187 ? 1.695 73 21.109 1 57.81 187 GLY B CA 1
ATOM 4770 C C . GLY B 1 187 ? 1.263 73.875 22.234 1 57.81 187 GLY B C 1
ATOM 4771 O O . GLY B 1 187 ? 1.386 73.562 23.422 1 57.81 187 GLY B O 1
ATOM 4772 N N . PRO B 1 188 ? 0.958 75.188 21.906 1 57.28 188 PRO B N 1
ATOM 4773 C CA . PRO B 1 188 ? 0.604 76.188 22.891 1 57.28 188 PRO B CA 1
ATOM 4774 C C . PRO B 1 188 ? -0.481 75.75 23.859 1 57.28 188 PRO B C 1
ATOM 4776 O O . PRO B 1 188 ? -0.413 76.062 25.062 1 57.28 188 PRO B O 1
ATOM 4779 N N . ALA B 1 189 ? -1.366 75 23.375 1 53.09 189 ALA B N 1
ATOM 4780 C CA . ALA B 1 189 ? -2.473 74.5 24.203 1 53.09 189 ALA B CA 1
ATOM 4781 C C . ALA B 1 189 ? -1.988 73.5 25.25 1 53.09 189 ALA B C 1
ATOM 4783 O O . ALA B 1 189 ? -2.451 73.562 26.391 1 53.09 189 ALA B O 1
ATOM 4784 N N . GLY B 1 190 ? -1.069 72.625 24.922 1 54.22 190 GLY B N 1
ATOM 4785 C CA . GLY B 1 190 ? -0.467 71.688 25.828 1 54.22 190 GLY B CA 1
ATOM 4786 C C . GLY B 1 190 ? 0.341 72.312 26.938 1 54.22 190 GLY B C 1
ATOM 4787 O O . GLY B 1 190 ? 0.291 71.875 28.094 1 54.22 190 GLY B O 1
ATOM 4788 N N . SER B 1 191 ? 1.077 73.375 26.5 1 56.03 191 SER B N 1
ATOM 4789 C CA . SER B 1 191 ? 1.827 74.125 27.484 1 56.03 191 SER B CA 1
ATOM 4790 C C . SER B 1 191 ? 0.914 74.688 28.578 1 56.03 191 SER B C 1
ATOM 4792 O O . SER B 1 191 ? 1.268 74.625 29.766 1 56.03 191 SER B O 1
ATOM 4794 N N . VAL B 1 192 ? -0.164 75.188 28.156 1 49.56 192 VAL B N 1
ATOM 4795 C CA . VAL B 1 192 ? -1.116 75.75 29.125 1 49.56 192 VAL B CA 1
ATOM 4796 C C . VAL B 1 192 ? -1.673 74.625 29.984 1 49.56 192 VAL B C 1
ATOM 4798 O O . VAL B 1 192 ? -1.795 74.75 31.203 1 49.56 192 VAL B O 1
ATOM 4801 N N . LEU B 1 193 ? -1.984 73.562 29.344 1 52.34 193 LEU B N 1
ATOM 4802 C CA . LEU B 1 193 ? -2.533 72.375 30.047 1 52.34 193 LEU B CA 1
ATOM 4803 C C . LEU B 1 193 ? -1.518 71.812 31.031 1 52.34 193 LEU B C 1
ATOM 4805 O O . LEU B 1 193 ? -1.873 71.438 32.156 1 52.34 193 LEU B O 1
ATOM 4809 N N . MET B 1 194 ? -0.271 71.75 30.609 1 54.84 194 MET B N 1
ATOM 4810 C CA . MET B 1 194 ? 0.812 71.188 31.438 1 54.84 194 MET B CA 1
ATOM 4811 C C . MET B 1 194 ? 1.113 72.125 32.594 1 54.84 194 MET B C 1
ATOM 4813 O O . MET B 1 194 ? 1.432 71.688 33.719 1 54.84 194 MET B O 1
ATOM 4817 N N . ALA B 1 195 ? 1.076 73.375 32.344 1 53.22 195 ALA B N 1
ATOM 4818 C CA . ALA B 1 195 ? 1.271 74.375 33.406 1 53.22 195 ALA B CA 1
ATOM 4819 C C . ALA B 1 195 ? 0.21 74.25 34.469 1 53.22 195 ALA B C 1
ATOM 4821 O O . ALA B 1 195 ? 0.469 74.5 35.656 1 53.22 195 ALA B O 1
ATOM 4822 N N . GLN B 1 196 ? -0.886 73.75 34.094 1 45.88 196 GLN B N 1
ATOM 4823 C CA . GLN B 1 196 ? -1.984 73.688 35.062 1 45.88 196 GLN B CA 1
ATOM 4824 C C . GLN B 1 196 ? -2.121 72.312 35.625 1 45.88 196 GLN B C 1
ATOM 4826 O O . GLN B 1 196 ? -2.82 72.062 36.625 1 45.88 196 GLN B O 1
ATOM 4831 N N . SER B 1 197 ? -1.572 71.375 34.906 1 49.12 197 SER B N 1
ATOM 4832 C CA . SER B 1 197 ? -1.706 70 35.375 1 49.12 197 SER B CA 1
ATOM 4833 C C . SER B 1 197 ? -0.541 69.562 36.281 1 49.12 197 SER B C 1
ATOM 4835 O O . SER B 1 197 ? 0.574 70.062 36.125 1 49.12 197 SER B O 1
ATOM 4837 N N . ASP B 1 198 ? -0.725 69 37.5 1 48.47 198 ASP B N 1
ATOM 4838 C CA . ASP B 1 198 ? 0.305 68.5 38.406 1 48.47 198 ASP B CA 1
ATOM 4839 C C . ASP B 1 198 ? 1.041 67.312 37.781 1 48.47 198 ASP B C 1
ATOM 4841 O O . ASP B 1 198 ? 1.896 66.688 38.406 1 48.47 198 ASP B O 1
ATOM 4845 N N . THR B 1 199 ? 0.58 66.938 36.75 1 49.16 199 THR B N 1
ATOM 4846 C CA . THR B 1 199 ? 1.256 65.812 36.125 1 49.16 199 THR B CA 1
ATOM 4847 C C . THR B 1 199 ? 2.416 66.312 35.25 1 49.16 199 THR B C 1
ATOM 4849 O O . THR B 1 199 ? 2.25 67.25 34.438 1 49.16 199 THR B O 1
ATOM 4852 N N . ASP B 1 200 ? 3.57 65.938 35.625 1 51.38 200 ASP B N 1
ATOM 4853 C CA . ASP B 1 200 ? 4.781 66.312 34.906 1 51.38 200 ASP B CA 1
ATOM 4854 C C . ASP B 1 200 ? 4.684 65.938 33.438 1 51.38 200 ASP B C 1
ATOM 4856 O O . ASP B 1 200 ? 4.449 64.812 33.094 1 51.38 200 ASP B O 1
ATOM 4860 N N . PRO B 1 201 ? 4.371 66.875 32.625 1 54 201 PRO B N 1
ATOM 4861 C CA . PRO B 1 201 ? 4.324 66.688 31.172 1 54 201 PRO B CA 1
ATOM 4862 C C . PRO B 1 201 ? 5.359 65.688 30.688 1 54 201 PRO B C 1
ATOM 4864 O O . PRO B 1 201 ? 5.109 64.938 29.734 1 54 201 PRO B O 1
ATOM 4867 N N . GLU B 1 202 ? 6.41 65.625 31.359 1 56.78 202 GLU B N 1
ATOM 4868 C CA . GLU B 1 202 ? 7.473 64.688 30.969 1 56.78 202 GLU B CA 1
ATOM 4869 C C . GLU B 1 202 ? 7.031 63.25 31.141 1 56.78 202 GLU B C 1
ATOM 4871 O O . GLU B 1 202 ? 7.359 62.406 30.328 1 56.78 202 GLU B O 1
ATOM 4876 N N . ASP B 1 203 ? 6.242 63.094 32.156 1 56.31 203 ASP B N 1
ATOM 4877 C CA . ASP B 1 203 ? 5.781 61.75 32.438 1 56.31 203 ASP B CA 1
ATOM 4878 C C . ASP B 1 203 ? 4.789 61.281 31.375 1 56.31 203 ASP B C 1
ATOM 4880 O O . ASP B 1 203 ? 4.859 60.125 30.922 1 56.31 203 ASP B O 1
ATOM 4884 N N . LEU B 1 204 ? 3.85 62.156 31.047 1 55.34 204 LEU B N 1
ATOM 4885 C CA . LEU B 1 204 ? 2.873 61.812 30.016 1 55.34 204 LEU B CA 1
ATOM 4886 C C . LEU B 1 204 ? 3.561 61.531 28.688 1 55.34 204 LEU B C 1
ATOM 4888 O O . LEU B 1 204 ? 3.184 60.625 27.953 1 55.34 204 LEU B O 1
ATOM 4892 N N . ALA B 1 205 ? 4.52 62.344 28.391 1 58.09 205 ALA B N 1
ATOM 4893 C CA . ALA B 1 205 ? 5.277 62.188 27.141 1 58.09 205 ALA B CA 1
ATOM 4894 C C . ALA B 1 205 ? 5.969 60.844 27.094 1 58.09 205 ALA B C 1
ATOM 4896 O O . ALA B 1 205 ? 5.988 60.188 26.047 1 58.09 205 ALA B O 1
ATOM 4897 N N . ILE B 1 206 ? 6.41 60.406 28.203 1 56.94 206 ILE B N 1
ATOM 4898 C CA . ILE B 1 206 ? 7.113 59.125 28.281 1 56.94 206 ILE B CA 1
ATOM 4899 C C . ILE B 1 206 ? 6.133 57.969 28.016 1 56.94 206 ILE B C 1
ATOM 4901 O O . ILE B 1 206 ? 6.445 57.062 27.266 1 56.94 206 ILE B O 1
ATOM 4905 N N . VAL B 1 207 ? 4.988 58.125 28.625 1 54.28 207 VAL B N 1
ATOM 4906 C CA . VAL B 1 207 ? 3.986 57.062 28.453 1 54.28 207 VAL B CA 1
ATOM 4907 C C . VAL B 1 207 ? 3.551 57 27 1 54.28 207 VAL B C 1
ATOM 4909 O O . VAL B 1 207 ? 3.416 55.906 26.438 1 54.28 207 VAL B O 1
ATOM 4912 N N . LEU B 1 208 ? 3.361 58.156 26.469 1 59.66 208 LEU B N 1
ATOM 4913 C CA . LEU B 1 208 ? 2.934 58.219 25.078 1 59.66 208 LEU B CA 1
ATOM 4914 C C . LEU B 1 208 ? 4.027 57.688 24.156 1 59.66 208 LEU B C 1
ATOM 4916 O O . LEU B 1 208 ? 3.736 57 23.172 1 59.66 208 LEU B O 1
ATOM 4920 N N . ASP B 1 209 ? 5.246 58 24.469 1 60.06 209 ASP B N 1
ATOM 4921 C CA . ASP B 1 209 ? 6.379 57.5 23.672 1 60.06 209 ASP B CA 1
ATOM 4922 C C . ASP B 1 209 ? 6.488 56 23.75 1 60.06 209 ASP B C 1
ATOM 4924 O O . ASP B 1 209 ? 6.691 55.344 22.734 1 60.06 209 ASP B O 1
ATOM 4928 N N . ASP B 1 210 ? 6.348 55.469 24.922 1 58.56 210 ASP B N 1
ATOM 4929 C CA . ASP B 1 210 ? 6.434 54.031 25.109 1 58.56 210 ASP B CA 1
ATOM 4930 C C . ASP B 1 210 ? 5.324 53.312 24.359 1 58.56 210 ASP B C 1
ATOM 4932 O O . ASP B 1 210 ? 5.57 52.281 23.719 1 58.56 210 ASP B O 1
ATOM 4936 N N . ALA B 1 211 ? 4.156 53.844 24.438 1 58.44 211 ALA B N 1
ATOM 4937 C CA . ALA B 1 211 ? 3.021 53.25 23.719 1 58.44 211 ALA B CA 1
ATOM 4938 C C . ALA B 1 211 ? 3.242 53.281 22.219 1 58.44 211 ALA B C 1
ATOM 4940 O O . ALA B 1 211 ? 2.926 52.312 21.516 1 58.44 211 ALA B O 1
ATOM 4941 N N . SER B 1 212 ? 3.816 54.375 21.734 1 62.78 212 SER B N 1
ATOM 4942 C CA . SER B 1 212 ? 4.082 54.531 20.297 1 62.78 212 SER B CA 1
ATOM 4943 C C . SER B 1 212 ? 5.086 53.5 19.812 1 62.78 212 SER B C 1
ATOM 4945 O O . SER B 1 212 ? 4.906 52.906 18.75 1 62.78 212 SER B O 1
ATOM 4947 N N . ILE B 1 213 ? 6.086 53.219 20.578 1 61 213 ILE B N 1
ATOM 4948 C CA . ILE B 1 213 ? 7.125 52.281 20.203 1 61 213 ILE B CA 1
ATOM 4949 C C . ILE B 1 213 ? 6.531 50.875 20.125 1 61 213 ILE B C 1
ATOM 4951 O O . ILE B 1 213 ? 6.777 50.156 19.156 1 61 213 ILE B O 1
ATOM 4955 N N . GLU B 1 214 ? 5.809 50.531 21.062 1 60.62 214 GLU B N 1
ATOM 4956 C CA . GLU B 1 214 ? 5.191 49.188 21.078 1 60.62 214 GLU B CA 1
ATOM 4957 C C . GLU B 1 214 ? 4.246 49 19.906 1 60.62 214 GLU B C 1
ATOM 4959 O O . GLU B 1 214 ? 4.23 47.938 19.281 1 60.62 214 GLU B O 1
ATOM 4964 N N . LEU B 1 215 ? 3.504 49.969 19.625 1 63.94 215 LEU B N 1
ATOM 4965 C CA . LEU B 1 215 ? 2.559 49.906 18.516 1 63.94 215 LEU B CA 1
ATOM 4966 C C . LEU B 1 215 ? 3.293 49.812 17.188 1 63.94 215 LEU B C 1
ATOM 4968 O O . LEU B 1 215 ? 2.871 49.094 16.281 1 63.94 215 LEU B O 1
ATOM 4972 N N . GLU B 1 216 ? 4.359 50.594 17.109 1 67.81 216 GLU B N 1
ATOM 4973 C CA . GLU B 1 216 ? 5.152 50.562 15.891 1 67.81 216 GLU B CA 1
ATOM 4974 C C . GLU B 1 216 ? 5.715 49.188 15.633 1 67.81 216 GLU B C 1
ATOM 4976 O O . GLU B 1 216 ? 5.75 48.719 14.492 1 67.81 216 GLU B O 1
ATOM 4981 N N . GLN B 1 217 ? 6.141 48.531 16.672 1 64.62 217 GLN B N 1
ATOM 4982 C CA . GLN B 1 217 ? 6.688 47.188 16.531 1 64.62 217 GLN B CA 1
ATOM 4983 C C . GLN B 1 217 ? 5.621 46.188 16.078 1 64.62 217 GLN B C 1
ATOM 4985 O O . GLN B 1 217 ? 5.895 45.312 15.258 1 64.62 217 GLN B O 1
ATOM 4990 N N . LEU B 1 218 ? 4.512 46.281 16.531 1 65.5 218 LEU B N 1
ATOM 4991 C CA . LEU B 1 218 ? 3.408 45.406 16.141 1 65.5 218 LEU B CA 1
ATOM 4992 C C . LEU B 1 218 ? 3.059 45.594 14.664 1 65.5 218 LEU B C 1
ATOM 4994 O O . LEU B 1 218 ? 2.705 44.656 13.977 1 65.5 218 LEU B O 1
ATOM 4998 N N . ILE B 1 219 ? 3.166 46.844 14.305 1 70.25 219 ILE B N 1
ATOM 4999 C CA . ILE B 1 219 ? 2.777 47.188 12.938 1 70.25 219 ILE B CA 1
ATOM 5000 C C . ILE B 1 219 ? 3.803 46.625 11.953 1 70.25 219 ILE B C 1
ATOM 5002 O O . ILE B 1 219 ? 3.453 46.219 10.836 1 70.25 219 ILE B O 1
ATOM 5006 N N . GLU B 1 220 ? 4.98 46.5 12.406 1 75.12 220 GLU B N 1
ATOM 5007 C CA . GLU B 1 220 ? 6.055 46.156 11.477 1 75.12 220 GLU B CA 1
ATOM 5008 C C . GLU B 1 220 ? 6.191 44.656 11.312 1 75.12 220 GLU B C 1
ATOM 5010 O O . GLU B 1 220 ? 6.738 44.188 10.32 1 75.12 220 GLU B O 1
ATOM 5015 N N . ILE B 1 221 ? 5.594 43.906 12.055 1 74.88 221 ILE B N 1
ATOM 5016 C CA . ILE B 1 221 ? 5.77 42.469 11.984 1 74.88 221 ILE B CA 1
ATOM 5017 C C . ILE B 1 221 ? 4.844 41.906 10.914 1 74.88 221 ILE B C 1
ATOM 5019 O O . ILE B 1 221 ? 3.693 42.312 10.781 1 74.88 221 ILE B O 1
ATOM 5023 N N . ASP B 1 222 ? 5.383 41.031 10.164 1 82.31 222 ASP B N 1
ATOM 5024 C CA . ASP B 1 222 ? 4.605 40.344 9.125 1 82.31 222 ASP B CA 1
ATOM 5025 C C . ASP B 1 222 ? 3.51 39.469 9.734 1 82.31 222 ASP B C 1
ATOM 5027 O O . ASP B 1 222 ? 3.797 38.531 10.492 1 82.31 222 ASP B O 1
ATOM 5031 N N . PRO B 1 223 ? 2.316 39.75 9.438 1 82.25 223 PRO B N 1
ATOM 5032 C CA . PRO B 1 223 ? 1.201 39 10 1 82.25 223 PRO B CA 1
ATOM 5033 C C . PRO B 1 223 ? 1.32 37.5 9.734 1 82.25 223 PRO B C 1
ATOM 5035 O O . PRO B 1 223 ? 0.929 36.688 10.578 1 82.25 223 PRO B O 1
ATOM 5038 N N . ASP B 1 224 ? 1.844 37.094 8.594 1 82.12 224 ASP B N 1
ATOM 5039 C CA . ASP B 1 224 ? 1.974 35.688 8.25 1 82.12 224 ASP B CA 1
ATOM 5040 C C . ASP B 1 224 ? 2.961 34.969 9.18 1 82.12 224 ASP B C 1
ATOM 5042 O O . ASP B 1 224 ? 2.777 33.812 9.516 1 82.12 224 ASP B O 1
ATOM 5046 N N . VAL B 1 225 ? 3.951 35.719 9.594 1 80.75 225 VAL B N 1
ATOM 5047 C CA . VAL B 1 225 ? 4.98 35.156 10.461 1 80.75 225 VAL B CA 1
ATOM 5048 C C . VAL B 1 225 ? 4.445 35.031 11.891 1 80.75 225 VAL B C 1
ATOM 5050 O O . VAL B 1 225 ? 4.781 34.094 12.609 1 80.75 225 VAL B O 1
ATOM 5053 N N . VAL B 1 226 ? 3.617 35.969 12.203 1 77.12 226 VAL B N 1
ATOM 5054 C CA . VAL B 1 226 ? 3.018 35.906 13.531 1 77.12 226 VAL B CA 1
ATOM 5055 C C . VAL B 1 226 ? 2.082 34.719 13.633 1 77.12 226 VAL B C 1
ATOM 5057 O O . VAL B 1 226 ? 2.086 34 14.641 1 77.12 226 VAL B O 1
ATOM 5060 N N . ALA B 1 227 ? 1.359 34.5 12.555 1 78.56 227 ALA B N 1
ATOM 5061 C CA . ALA B 1 227 ? 0.369 33.438 12.555 1 78.56 227 ALA B CA 1
ATOM 5062 C C . ALA B 1 227 ? 1.044 32.062 12.57 1 78.56 227 ALA B C 1
ATOM 5064 O O . ALA B 1 227 ? 0.515 31.109 13.141 1 78.56 227 ALA B O 1
ATOM 5065 N N . ALA B 1 228 ? 2.168 32.031 11.875 1 83.81 228 ALA B N 1
ATOM 5066 C CA . ALA B 1 228 ? 2.91 30.766 11.773 1 83.81 228 ALA B CA 1
ATOM 5067 C C . ALA B 1 228 ? 4.414 31.016 11.836 1 83.81 228 ALA B C 1
ATOM 5069 O O . ALA B 1 228 ? 5.094 31 10.805 1 83.81 228 ALA B O 1
ATOM 5070 N N . PRO B 1 229 ? 4.906 31.141 12.969 1 79.19 229 PRO B N 1
ATOM 5071 C CA . PRO B 1 229 ? 6.324 31.469 13.109 1 79.19 229 PRO B CA 1
ATOM 5072 C C . PRO B 1 229 ? 7.246 30.312 12.719 1 79.19 229 PRO B C 1
ATOM 5074 O O . PRO B 1 229 ? 8.414 30.547 12.383 1 79.19 229 PRO B O 1
ATOM 5077 N N . LEU B 1 230 ? 6.695 29.125 12.781 1 83.62 230 LEU B N 1
ATOM 5078 C CA . LEU B 1 230 ? 7.504 27.969 12.445 1 83.62 230 LEU B CA 1
ATOM 5079 C C . LEU B 1 230 ? 7.078 27.375 11.102 1 83.62 230 LEU B C 1
ATOM 5081 O O . LEU B 1 230 ? 5.898 27.406 10.758 1 83.62 230 LEU B O 1
ATOM 5085 N N . ASP B 1 231 ? 8.055 26.984 10.367 1 85.06 231 ASP B N 1
ATOM 5086 C CA . ASP B 1 231 ? 7.848 26.203 9.148 1 85.06 231 ASP B CA 1
ATOM 5087 C C . ASP B 1 231 ? 8.539 24.844 9.242 1 85.06 231 ASP B C 1
ATOM 5089 O O . ASP B 1 231 ? 9.367 24.625 10.125 1 85.06 231 ASP B O 1
ATOM 5093 N N . GLY B 1 232 ? 7.98 23.938 8.523 1 86.94 232 GLY B N 1
ATOM 5094 C CA . GLY B 1 232 ? 8.555 22.594 8.539 1 86.94 232 GLY B CA 1
ATOM 5095 C C . GLY B 1 232 ? 9.023 22.125 7.176 1 86.94 232 GLY B C 1
ATOM 5096 O O . GLY B 1 232 ? 8.367 22.406 6.164 1 86.94 232 GLY B O 1
ATOM 5097 N N . ARG B 1 233 ? 10.242 21.609 7.105 1 88.88 233 ARG B N 1
ATOM 5098 C CA . ARG B 1 233 ? 10.773 21 5.891 1 88.88 233 ARG B CA 1
ATOM 5099 C C . ARG B 1 233 ? 11.203 19.562 6.145 1 88.88 233 ARG B C 1
ATOM 5101 O O . ARG B 1 233 ? 12.031 19.297 7.023 1 88.88 233 ARG B O 1
ATOM 5108 N N . ALA B 1 234 ? 10.562 18.703 5.371 1 90.81 234 ALA B N 1
ATOM 5109 C CA . ALA B 1 234 ? 10.914 17.281 5.477 1 90.81 234 ALA B CA 1
ATOM 5110 C C . ALA B 1 234 ? 11.812 16.859 4.32 1 90.81 234 ALA B C 1
ATOM 5112 O O . ALA B 1 234 ? 11.625 17.297 3.182 1 90.81 234 ALA B O 1
ATOM 5113 N N . SER B 1 235 ? 12.93 16.125 4.617 1 89.81 235 SER B N 1
ATOM 5114 C CA . SER B 1 235 ? 13.836 15.617 3.596 1 89.81 235 SER B CA 1
ATOM 5115 C C . SER B 1 235 ? 14.367 14.234 3.969 1 89.81 235 SER B C 1
ATOM 5117 O O . SER B 1 235 ? 14.43 13.891 5.148 1 89.81 235 SER B O 1
ATOM 5119 N N . SER B 1 236 ? 14.594 13.445 2.973 1 89.5 236 SER B N 1
ATOM 5120 C CA . SER B 1 236 ? 15.172 12.125 3.182 1 89.5 236 SER B CA 1
ATOM 5121 C C . SER B 1 236 ? 16.688 12.156 3.059 1 89.5 236 SER B C 1
ATOM 5123 O O . SER B 1 236 ? 17.234 12.836 2.184 1 89.5 236 SER B O 1
ATOM 5125 N N . ILE B 1 237 ? 17.328 11.453 3.889 1 84.75 237 ILE B N 1
ATOM 5126 C CA . ILE B 1 237 ? 18.781 11.375 3.816 1 84.75 237 ILE B CA 1
ATOM 5127 C C . ILE B 1 237 ? 19.188 10.602 2.566 1 84.75 237 ILE B C 1
ATOM 5129 O O . ILE B 1 237 ? 20.297 10.789 2.051 1 84.75 237 ILE B O 1
ATOM 5133 N N . GLY B 1 238 ? 18.344 9.719 2.154 1 78.38 238 GLY B N 1
ATOM 5134 C CA . GLY B 1 238 ? 18.641 8.906 0.982 1 78.38 238 GLY B CA 1
ATOM 5135 C C . GLY B 1 238 ? 18.266 9.594 -0.321 1 78.38 238 GLY B C 1
ATOM 5136 O O . GLY B 1 238 ? 18.484 9.039 -1.401 1 78.38 238 GLY B O 1
ATOM 5137 N N . GLY B 1 239 ? 17.828 10.828 -0.262 1 80.19 239 GLY B N 1
ATOM 5138 C CA . GLY B 1 239 ? 17.406 11.547 -1.455 1 80.19 239 GLY B CA 1
ATOM 5139 C C . GLY B 1 239 ? 16.016 11.156 -1.93 1 80.19 239 GLY B C 1
ATOM 5140 O O . GLY B 1 239 ? 15.312 10.422 -1.242 1 80.19 239 GLY B O 1
ATOM 5141 N N . ARG B 1 240 ? 15.695 11.609 -3.129 1 81.81 240 ARG B N 1
ATOM 5142 C CA . ARG B 1 240 ? 14.375 11.32 -3.684 1 81.81 240 ARG B CA 1
ATOM 5143 C C . ARG B 1 240 ? 14.375 9.992 -4.434 1 81.81 240 ARG B C 1
ATOM 5145 O O . ARG B 1 240 ? 15.188 9.781 -5.328 1 81.81 240 ARG B O 1
ATOM 5152 N N . VAL B 1 241 ? 13.656 9.102 -3.982 1 87.25 241 VAL B N 1
ATOM 5153 C CA . VAL B 1 241 ? 13.469 7.801 -4.621 1 87.25 241 VAL B CA 1
ATOM 5154 C C . VAL B 1 241 ? 12.078 7.73 -5.242 1 87.25 241 VAL B C 1
ATOM 5156 O O . VAL B 1 241 ? 11.07 7.938 -4.555 1 87.25 241 VAL B O 1
ATOM 5159 N N . THR B 1 242 ? 12.086 7.555 -6.57 1 84.38 242 THR B N 1
ATOM 5160 C CA . THR B 1 242 ? 10.797 7.434 -7.242 1 84.38 242 THR B CA 1
ATOM 5161 C C . THR B 1 242 ? 10.148 6.09 -6.926 1 84.38 242 THR B C 1
ATOM 5163 O O . THR B 1 242 ? 10.812 5.168 -6.449 1 84.38 242 THR B O 1
ATOM 5166 N N . THR B 1 243 ? 8.875 6.008 -7.172 1 83.19 243 THR B N 1
ATOM 5167 C CA . THR B 1 243 ? 8.148 4.766 -6.934 1 83.19 243 THR B CA 1
ATOM 5168 C C . THR B 1 243 ? 8.75 3.623 -7.75 1 83.19 243 THR B C 1
ATOM 5170 O O . THR B 1 243 ? 8.938 2.52 -7.23 1 83.19 243 THR B O 1
ATOM 5173 N N . SER B 1 244 ? 9.102 3.895 -9.016 1 85.06 244 SER B N 1
ATOM 5174 C CA . SER B 1 244 ? 9.688 2.871 -9.875 1 85.06 244 SER B CA 1
ATOM 5175 C C . SER B 1 244 ? 11.031 2.4 -9.328 1 85.06 244 SER B C 1
ATOM 5177 O O . SER B 1 244 ? 11.32 1.201 -9.328 1 85.06 244 SER B O 1
ATOM 5179 N N . GLN B 1 245 ? 11.766 3.367 -8.844 1 89.19 245 GLN B N 1
ATOM 5180 C CA . GLN B 1 245 ? 13.07 3.031 -8.289 1 89.19 245 GLN B CA 1
ATOM 5181 C C . GLN B 1 245 ? 12.93 2.203 -7.012 1 89.19 245 GLN B C 1
ATOM 5183 O O . GLN B 1 245 ? 13.727 1.304 -6.754 1 89.19 245 GLN B O 1
ATOM 5188 N N . PHE B 1 246 ? 11.922 2.525 -6.273 1 89.56 246 PHE B N 1
ATOM 5189 C CA . PHE B 1 246 ? 11.703 1.838 -5.008 1 89.56 246 PHE B CA 1
ATOM 5190 C C . PHE B 1 246 ? 11.391 0.365 -5.238 1 89.56 246 PHE B C 1
ATOM 5192 O O . PHE B 1 246 ? 11.797 -0.494 -4.461 1 89.56 246 PHE B O 1
ATOM 5199 N N . TYR B 1 247 ? 10.656 0 -6.336 1 88.38 247 TYR B N 1
ATOM 5200 C CA . TYR B 1 247 ? 10.203 -1.363 -6.578 1 88.38 247 TYR B CA 1
ATOM 5201 C C . TYR B 1 247 ? 11.234 -2.15 -7.379 1 88.38 247 TYR B C 1
ATOM 5203 O O . TYR B 1 247 ? 11.164 -3.381 -7.445 1 88.38 247 TYR B O 1
ATOM 5211 N N . ALA B 1 248 ? 12.203 -1.509 -7.957 1 91.12 248 ALA B N 1
ATOM 5212 C CA . ALA B 1 248 ? 13.172 -2.152 -8.844 1 91.12 248 ALA B CA 1
ATOM 5213 C C . ALA B 1 248 ? 13.898 -3.285 -8.133 1 91.12 248 ALA B C 1
ATOM 5215 O O . ALA B 1 248 ? 13.906 -4.426 -8.602 1 91.12 248 ALA B O 1
ATOM 5216 N N . PRO B 1 249 ? 14.453 -3 -6.918 1 93.88 249 PRO B N 1
ATOM 5217 C CA . PRO B 1 249 ? 15.133 -4.094 -6.227 1 93.88 249 PRO B CA 1
ATOM 5218 C C . PRO B 1 249 ? 14.203 -5.25 -5.887 1 93.88 249 PRO B C 1
ATOM 5220 O O . PRO B 1 249 ? 14.625 -6.41 -5.879 1 93.88 249 PRO B O 1
ATOM 5223 N N . ALA B 1 250 ? 12.984 -4.945 -5.578 1 91.94 250 ALA B N 1
ATOM 5224 C CA . ALA B 1 250 ? 12.008 -5.977 -5.23 1 91.94 250 ALA B CA 1
ATOM 5225 C C . ALA B 1 250 ? 11.727 -6.895 -6.418 1 91.94 250 ALA B C 1
ATOM 5227 O O . ALA B 1 250 ? 11.594 -8.109 -6.254 1 91.94 250 ALA B O 1
ATOM 5228 N N . VAL B 1 251 ? 11.648 -6.305 -7.582 1 89.12 251 VAL B N 1
ATOM 5229 C CA . VAL B 1 251 ? 11.422 -7.078 -8.797 1 89.12 251 VAL B CA 1
ATOM 5230 C C . VAL B 1 251 ? 12.578 -8.055 -9.008 1 89.12 251 VAL B C 1
ATOM 5232 O O . VAL B 1 251 ? 12.359 -9.242 -9.273 1 89.12 251 VAL B O 1
ATOM 5235 N N . VAL B 1 252 ? 13.727 -7.566 -8.82 1 92.81 252 VAL B N 1
ATOM 5236 C CA . VAL B 1 252 ? 14.914 -8.383 -9.047 1 92.81 252 VAL B CA 1
ATOM 5237 C C . VAL B 1 252 ? 14.945 -9.539 -8.047 1 92.81 252 VAL B C 1
ATOM 5239 O O . VAL B 1 252 ? 15.078 -10.695 -8.438 1 92.81 252 VAL B O 1
ATOM 5242 N N . ALA B 1 253 ? 14.781 -9.188 -6.785 1 95.31 253 ALA B N 1
ATOM 5243 C CA . ALA B 1 253 ? 14.859 -10.195 -5.734 1 95.31 253 ALA B CA 1
ATOM 5244 C C . ALA B 1 253 ? 13.766 -11.25 -5.895 1 95.31 253 ALA B C 1
ATOM 5246 O O . ALA B 1 253 ? 14.016 -12.445 -5.75 1 95.31 253 ALA B O 1
ATOM 5247 N N . LEU B 1 254 ? 12.609 -10.828 -6.246 1 93.94 254 LEU B N 1
ATOM 5248 C CA . LEU B 1 254 ? 11.461 -11.711 -6.363 1 93.94 254 LEU B CA 1
ATOM 5249 C C . LEU B 1 254 ? 11.625 -12.664 -7.547 1 93.94 254 LEU B C 1
ATOM 5251 O O . LEU B 1 254 ? 11.398 -13.867 -7.414 1 93.94 254 LEU B O 1
ATOM 5255 N N . ILE B 1 255 ? 12.039 -12.141 -8.656 1 91.25 255 ILE B N 1
ATOM 5256 C CA . ILE B 1 255 ? 12.148 -12.93 -9.875 1 91.25 255 ILE B CA 1
ATOM 5257 C C . ILE B 1 255 ? 13.305 -13.93 -9.734 1 91.25 255 ILE B C 1
ATOM 5259 O O . ILE B 1 255 ? 13.172 -15.094 -10.125 1 91.25 255 ILE B O 1
ATOM 5263 N N . LEU B 1 256 ? 14.367 -13.469 -9.188 1 93.88 256 LEU B N 1
ATOM 5264 C CA . LEU B 1 256 ? 15.5 -14.367 -9.008 1 93.88 256 LEU B CA 1
ATOM 5265 C C . LEU B 1 256 ? 15.141 -15.531 -8.094 1 93.88 256 LEU B C 1
ATOM 5267 O O . LEU B 1 256 ? 15.492 -16.672 -8.375 1 93.88 256 LEU B O 1
ATOM 5271 N N . GLN B 1 257 ? 14.516 -15.18 -6.996 1 95.38 257 GLN B N 1
ATOM 5272 C CA . GLN B 1 257 ? 14.078 -16.25 -6.102 1 95.38 257 GLN B CA 1
ATOM 5273 C C . GLN B 1 257 ? 13.141 -17.219 -6.82 1 95.38 257 GLN B C 1
ATOM 5275 O O . GLN B 1 257 ? 13.336 -18.438 -6.758 1 95.38 257 GLN B O 1
ATOM 5280 N N . HIS B 1 258 ? 12.195 -16.703 -7.48 1 91.19 258 HIS B N 1
ATOM 5281 C CA . HIS B 1 258 ? 11.148 -17.516 -8.102 1 91.19 258 HIS B CA 1
ATOM 5282 C C . HIS B 1 258 ? 11.727 -18.422 -9.172 1 91.19 258 HIS B C 1
ATOM 5284 O O . HIS B 1 258 ? 11.453 -19.625 -9.18 1 91.19 258 HIS B O 1
ATOM 5290 N N . LEU B 1 259 ? 12.516 -17.875 -10.031 1 88.75 259 LEU B N 1
ATOM 5291 C CA . LEU B 1 259 ? 13.047 -18.656 -11.141 1 88.75 259 LEU B CA 1
ATOM 5292 C C . LEU B 1 259 ? 14.031 -19.703 -10.641 1 88.75 259 LEU B C 1
ATOM 5294 O O . LEU B 1 259 ? 14 -20.859 -11.086 1 88.75 259 LEU B O 1
ATOM 5298 N N . THR B 1 260 ? 14.836 -19.281 -9.766 1 91.88 260 THR B N 1
ATOM 5299 C CA . THR B 1 260 ? 15.859 -20.203 -9.289 1 91.88 260 THR B CA 1
ATOM 5300 C C . THR B 1 260 ? 15.234 -21.375 -8.555 1 91.88 260 THR B C 1
ATOM 5302 O O . THR B 1 260 ? 15.531 -22.531 -8.859 1 91.88 260 THR B O 1
ATOM 5305 N N . LEU B 1 261 ? 14.375 -21.094 -7.605 1 93 261 LEU B N 1
ATOM 5306 C CA . LEU B 1 261 ? 13.812 -22.203 -6.84 1 93 261 LEU B CA 1
ATOM 5307 C C . LEU B 1 261 ? 12.938 -23.078 -7.719 1 93 261 LEU B C 1
ATOM 5309 O O . LEU B 1 261 ? 12.898 -24.297 -7.547 1 93 261 LEU B O 1
ATOM 5313 N N . THR B 1 262 ? 12.25 -22.516 -8.695 1 87.94 262 THR B N 1
ATOM 5314 C CA . THR B 1 262 ? 11.391 -23.266 -9.594 1 87.94 262 THR B CA 1
ATOM 5315 C C . THR B 1 262 ? 12.211 -24.203 -10.461 1 87.94 262 THR B C 1
ATOM 5317 O O . THR B 1 262 ? 11.898 -25.391 -10.578 1 87.94 262 THR B O 1
ATOM 5320 N N . PHE B 1 263 ? 13.305 -23.703 -11.016 1 86.62 263 PHE B N 1
ATOM 5321 C CA . PHE B 1 263 ? 14.102 -24.5 -11.938 1 86.62 263 PHE B CA 1
ATOM 5322 C C . PHE B 1 263 ? 14.82 -25.625 -11.203 1 86.62 263 PHE B C 1
ATOM 5324 O O . PHE B 1 263 ? 14.922 -26.734 -11.711 1 86.62 263 PHE B O 1
ATOM 5331 N N . VAL B 1 264 ? 15.273 -25.312 -10.078 1 88.94 264 VAL B N 1
ATOM 5332 C CA . VAL B 1 264 ? 15.922 -26.344 -9.273 1 88.94 264 VAL B CA 1
ATOM 5333 C C . VAL B 1 264 ? 14.914 -27.438 -8.938 1 88.94 264 VAL B C 1
ATOM 5335 O O . VAL B 1 264 ? 15.203 -28.625 -9.102 1 88.94 264 VAL B O 1
ATOM 5338 N N . ALA B 1 265 ? 13.758 -27.047 -8.523 1 89.31 265 ALA B N 1
ATOM 5339 C CA . ALA B 1 265 ? 12.734 -28 -8.133 1 89.31 265 ALA B CA 1
ATOM 5340 C C . ALA B 1 265 ? 12.234 -28.797 -9.336 1 89.31 265 ALA B C 1
ATOM 5342 O O . ALA B 1 265 ? 11.961 -30 -9.234 1 89.31 265 ALA B O 1
ATOM 5343 N N . LEU B 1 266 ? 12.086 -28.172 -10.461 1 84.31 266 LEU B N 1
ATOM 5344 C CA . LEU B 1 266 ? 11.625 -28.844 -11.68 1 84.31 266 LEU B CA 1
ATOM 5345 C C . LEU B 1 266 ? 12.641 -29.875 -12.141 1 84.31 266 LEU B C 1
ATOM 5347 O O . LEU B 1 266 ? 12.258 -30.969 -12.578 1 84.31 266 LEU B O 1
ATOM 5351 N N . ALA B 1 267 ? 13.898 -29.469 -12.148 1 82.81 267 ALA B N 1
ATOM 5352 C CA . ALA B 1 267 ? 14.953 -30.391 -12.586 1 82.81 267 ALA B CA 1
ATOM 5353 C C . ALA B 1 267 ? 14.93 -31.672 -11.758 1 82.81 267 ALA B C 1
ATOM 5355 O O . ALA B 1 267 ? 15.078 -32.781 -12.312 1 82.81 267 ALA B O 1
ATOM 5356 N N . ARG B 1 268 ? 14.68 -31.516 -10.586 1 83 268 ARG B N 1
ATOM 5357 C CA . ARG B 1 268 ? 14.672 -32.688 -9.695 1 83 268 ARG B CA 1
ATOM 5358 C C . ARG B 1 268 ? 13.391 -33.5 -9.867 1 83 268 ARG B C 1
ATOM 5360 O O . ARG B 1 268 ? 13.422 -34.719 -9.844 1 83 268 ARG B O 1
ATOM 5367 N N . SER B 1 269 ? 12.352 -32.812 -9.961 1 81.69 269 SER B N 1
ATOM 5368 C CA . SER B 1 269 ? 11.07 -33.5 -10.109 1 81.69 269 SER B CA 1
ATOM 5369 C C . SER B 1 269 ? 11 -34.25 -11.438 1 81.69 269 SER B C 1
ATOM 5371 O O . SER B 1 269 ? 10.438 -35.344 -11.508 1 81.69 269 SER B O 1
ATOM 5373 N N . ARG B 1 270 ? 11.531 -33.688 -12.461 1 77.56 270 ARG B N 1
ATOM 5374 C CA . ARG B 1 270 ? 11.555 -34.344 -13.766 1 77.56 270 ARG B CA 1
ATOM 5375 C C . ARG B 1 270 ? 12.375 -35.625 -13.719 1 77.56 270 ARG B C 1
ATOM 5377 O O . ARG B 1 270 ? 12.023 -36.625 -14.359 1 77.56 270 ARG B O 1
ATOM 5384 N N . GLU B 1 271 ? 13.445 -35.531 -13.055 1 77 271 GLU B N 1
ATOM 5385 C CA . GLU B 1 271 ? 14.273 -36.719 -12.906 1 77 271 GLU B CA 1
ATOM 5386 C C . GLU B 1 271 ? 13.508 -37.844 -12.203 1 77 271 GLU B C 1
ATOM 5388 O O . GLU B 1 271 ? 13.672 -39 -12.555 1 77 271 GLU B O 1
ATOM 5393 N N . ARG B 1 272 ? 12.688 -37.469 -11.352 1 77.81 272 ARG B N 1
ATOM 5394 C CA . ARG B 1 272 ? 11.875 -38.438 -10.641 1 77.81 272 ARG B CA 1
ATOM 5395 C C . ARG B 1 272 ? 10.773 -39 -11.539 1 77.81 272 ARG B C 1
ATOM 5397 O O . ARG B 1 272 ? 10.523 -40.188 -11.547 1 77.81 272 ARG B O 1
ATOM 5404 N N . GLU B 1 273 ? 10.227 -38.156 -12.25 1 76.94 273 GLU B N 1
ATOM 5405 C CA . GLU B 1 273 ? 9.133 -38.562 -13.125 1 76.94 273 GLU B CA 1
ATOM 5406 C C . GLU B 1 273 ? 9.633 -39.469 -14.227 1 76.94 273 GLU B C 1
ATOM 5408 O O . GLU B 1 273 ? 8.922 -40.406 -14.625 1 76.94 273 GLU B O 1
ATOM 5413 N N . LEU B 1 274 ? 10.852 -39.219 -14.656 1 75.19 274 LEU B N 1
ATOM 5414 C CA . LEU B 1 274 ? 11.43 -40.031 -15.719 1 75.19 274 LEU B CA 1
ATOM 5415 C C . LEU B 1 274 ? 12.055 -41.312 -15.156 1 75.19 274 LEU B C 1
ATOM 5417 O O . LEU B 1 274 ? 12.398 -42.219 -15.914 1 75.19 274 LEU B O 1
ATOM 5421 N N . GLY B 1 275 ? 12.031 -41.375 -13.859 1 71.31 275 GLY B N 1
ATOM 5422 C CA . GLY B 1 275 ? 12.602 -42.562 -13.219 1 71.31 275 GLY B CA 1
ATOM 5423 C C . GLY B 1 275 ? 14.109 -42.625 -13.336 1 71.31 275 GLY B C 1
ATOM 5424 O O . GLY B 1 275 ? 14.695 -43.688 -13.203 1 71.31 275 GLY B O 1
ATOM 5425 N N . THR B 1 276 ? 14.688 -41.562 -13.703 1 66.31 276 THR B N 1
ATOM 5426 C CA . THR B 1 276 ? 16.125 -41.562 -13.922 1 66.31 276 THR B CA 1
ATOM 5427 C C . THR B 1 276 ? 16.875 -41.531 -12.594 1 66.31 276 THR B C 1
ATOM 5429 O O . THR B 1 276 ? 18.094 -41.75 -12.555 1 66.31 276 THR B O 1
ATOM 5432 N N . VAL B 1 277 ? 16.109 -41.312 -11.586 1 63.78 277 VAL B N 1
ATOM 5433 C CA . VAL B 1 277 ? 16.75 -41.281 -10.266 1 63.78 277 VAL B CA 1
ATOM 5434 C C . VAL B 1 277 ? 17.344 -42.656 -9.953 1 63.78 277 VAL B C 1
ATOM 5436 O O . VAL B 1 277 ? 18.391 -42.75 -9.32 1 63.78 277 VAL B O 1
ATOM 5439 N N . GLU B 1 278 ? 16.688 -43.562 -10.469 1 61.41 278 GLU B N 1
ATOM 5440 C CA . GLU B 1 278 ? 17.125 -44.906 -10.203 1 61.41 278 GLU B CA 1
ATOM 5441 C C . GLU B 1 278 ? 18.422 -45.25 -10.953 1 61.41 278 GLU B C 1
ATOM 5443 O O . GLU B 1 278 ? 19.203 -46.094 -10.516 1 61.41 278 GLU B O 1
ATOM 5448 N N . LEU B 1 279 ? 18.5 -44.531 -12.008 1 60.41 279 LEU B N 1
ATOM 5449 C CA . LEU B 1 279 ? 19.719 -44.75 -12.781 1 60.41 279 LEU B CA 1
ATOM 5450 C C . LEU B 1 279 ? 20.922 -44.125 -12.109 1 60.41 279 LEU B C 1
ATOM 5452 O O . LEU B 1 279 ? 22.062 -44.562 -12.289 1 60.41 279 LEU B O 1
ATOM 5456 N N . PHE B 1 280 ? 20.625 -43.125 -11.32 1 59.5 280 PHE B N 1
ATOM 5457 C CA . PHE B 1 280 ? 21.703 -42.406 -10.641 1 59.5 280 PHE B CA 1
ATOM 5458 C C . PHE B 1 280 ? 22.281 -43.219 -9.5 1 59.5 280 PHE B C 1
ATOM 5460 O O . PHE B 1 280 ? 23.438 -43.062 -9.125 1 59.5 280 PHE B O 1
ATOM 5467 N N . GLY B 1 281 ? 21.422 -44.094 -9.023 1 56.56 281 GLY B N 1
ATOM 5468 C CA . GLY B 1 281 ? 21.922 -45 -8.008 1 56.56 281 GLY B CA 1
ATOM 5469 C C . GLY B 1 281 ? 23.062 -45.875 -8.508 1 56.56 281 GLY B C 1
ATOM 5470 O O . GLY B 1 281 ? 23.844 -46.406 -7.711 1 56.56 281 GLY B O 1
ATOM 5471 N N . VAL B 1 282 ? 23.141 -46 -9.75 1 60.06 282 VAL B N 1
ATOM 5472 C CA . VAL B 1 282 ? 24.203 -46.844 -10.289 1 60.06 282 VAL B CA 1
ATOM 5473 C C . VAL B 1 282 ? 25.312 -45.969 -10.859 1 60.06 282 VAL B C 1
ATOM 5475 O O . VAL B 1 282 ? 26.359 -46.5 -11.289 1 60.06 282 VAL B O 1
ATOM 5478 N N . SER B 1 283 ? 25.078 -44.688 -10.836 1 62.62 283 SER B N 1
ATOM 5479 C CA . SER B 1 283 ? 26.078 -43.75 -11.352 1 62.62 283 SER B CA 1
ATOM 5480 C C . SER B 1 283 ? 27.156 -43.469 -10.305 1 62.62 283 SER B C 1
ATOM 5482 O O . SER B 1 283 ? 26.875 -43.469 -9.102 1 62.62 283 SER B O 1
ATOM 5484 N N . PRO B 1 284 ? 28.344 -43.438 -10.75 1 67.5 284 PRO B N 1
ATOM 5485 C CA . PRO B 1 284 ? 29.438 -43.125 -9.812 1 67.5 284 PRO B CA 1
ATOM 5486 C C . PRO B 1 284 ? 29.344 -41.719 -9.25 1 67.5 284 PRO B C 1
ATOM 5488 O O . PRO B 1 284 ? 30.172 -41.312 -8.43 1 67.5 284 PRO B O 1
ATOM 5491 N N . LEU B 1 285 ? 28.328 -41.062 -9.594 1 77.31 285 LEU B N 1
ATOM 5492 C CA . LEU B 1 285 ? 28.156 -39.656 -9.188 1 77.31 285 LEU B CA 1
ATOM 5493 C C . LEU B 1 285 ? 27.562 -39.594 -7.789 1 77.31 285 LEU B C 1
ATOM 5495 O O . LEU B 1 285 ? 26.5 -40.125 -7.527 1 77.31 285 LEU B O 1
ATOM 5499 N N . ARG B 1 286 ? 28.375 -39 -6.875 1 79.25 286 ARG B N 1
ATOM 5500 C CA . ARG B 1 286 ? 27.875 -38.75 -5.523 1 79.25 286 ARG B CA 1
ATOM 5501 C C . ARG B 1 286 ? 26.812 -37.656 -5.508 1 79.25 286 ARG B C 1
ATOM 5503 O O . ARG B 1 286 ? 26.859 -36.75 -6.312 1 79.25 286 ARG B O 1
ATOM 5510 N N . GLU B 1 287 ? 25.828 -37.844 -4.711 1 79.94 287 GLU B N 1
ATOM 5511 C CA . GLU B 1 287 ? 24.734 -36.875 -4.586 1 79.94 287 GLU B CA 1
ATOM 5512 C C . GLU B 1 287 ? 25.266 -35.469 -4.348 1 79.94 287 GLU B C 1
ATOM 5514 O O . GLU B 1 287 ? 24.703 -34.5 -4.863 1 79.94 287 GLU B O 1
ATOM 5519 N N . VAL B 1 288 ? 26.344 -35.375 -3.66 1 81.38 288 VAL B N 1
ATOM 5520 C CA . VAL B 1 288 ? 26.922 -34.094 -3.34 1 81.38 288 VAL B CA 1
ATOM 5521 C C . VAL B 1 288 ? 27.5 -33.438 -4.605 1 81.38 288 VAL B C 1
ATOM 5523 O O . VAL B 1 288 ? 27.453 -32.219 -4.766 1 81.38 288 VAL B O 1
ATOM 5526 N N . GLU B 1 289 ? 28.047 -34.281 -5.457 1 85.56 289 GLU B N 1
ATOM 5527 C CA . GLU B 1 289 ? 28.578 -33.781 -6.723 1 85.56 289 GLU B CA 1
ATOM 5528 C C . G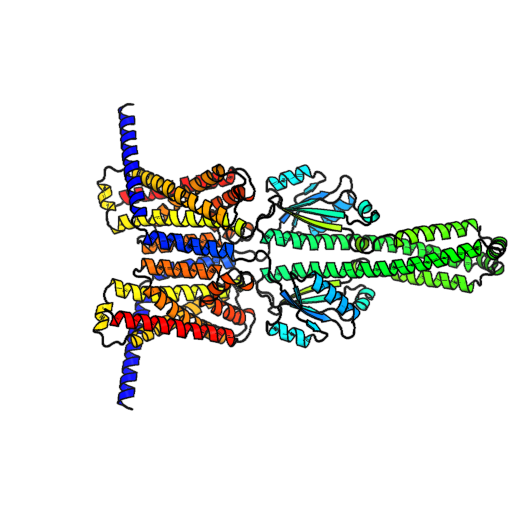LU B 1 289 ? 27.453 -33.312 -7.645 1 85.56 289 GLU B C 1
ATOM 5530 O O . GLU B 1 289 ? 27.609 -32.312 -8.359 1 85.56 289 GLU B O 1
ATOM 5535 N N . ARG B 1 290 ? 26.406 -34 -7.566 1 83.81 290 ARG B N 1
ATOM 5536 C CA . ARG B 1 290 ? 25.234 -33.625 -8.367 1 83.81 290 ARG B CA 1
ATOM 5537 C C . ARG B 1 290 ? 24.688 -32.281 -7.906 1 83.81 290 ARG B C 1
ATOM 5539 O O . ARG B 1 290 ? 24.406 -31.406 -8.727 1 83.81 290 ARG B O 1
ATOM 5546 N N . ILE B 1 291 ? 24.547 -32.219 -6.641 1 84.38 291 ILE B N 1
ATOM 5547 C CA . ILE B 1 291 ? 24 -30.984 -6.062 1 84.38 291 ILE B CA 1
ATOM 5548 C C . ILE B 1 291 ? 24.938 -29.812 -6.324 1 84.38 291 ILE B C 1
ATOM 5550 O O . ILE B 1 291 ? 24.5 -28.719 -6.656 1 84.38 291 ILE B O 1
ATOM 5554 N N . ALA B 1 292 ? 26.188 -30.031 -6.199 1 88.25 292 ALA B N 1
ATOM 5555 C CA . ALA B 1 292 ? 27.188 -29 -6.473 1 88.25 292 ALA B CA 1
ATOM 5556 C C . ALA B 1 292 ? 27.141 -28.578 -7.938 1 88.25 292 ALA B C 1
ATOM 5558 O O . ALA B 1 292 ? 27.25 -27.391 -8.242 1 88.25 292 ALA B O 1
ATOM 5559 N N . GLY B 1 293 ? 27.062 -29.594 -8.781 1 87.94 293 GLY B N 1
ATOM 5560 C CA . GLY B 1 293 ? 26.953 -29.266 -10.195 1 87.94 293 GLY B CA 1
ATOM 5561 C C . GLY B 1 293 ? 25.719 -28.469 -10.531 1 87.94 293 GLY B C 1
ATOM 5562 O O . GLY B 1 293 ? 25.766 -27.531 -11.344 1 87.94 293 GLY B O 1
ATOM 5563 N N . GLN B 1 294 ? 24.656 -28.844 -9.914 1 86.62 294 GLN B N 1
ATOM 5564 C CA . GLN B 1 294 ? 23.422 -28.078 -10.086 1 86.62 294 GLN B CA 1
ATOM 5565 C C . GLN B 1 294 ? 23.562 -26.672 -9.539 1 86.62 294 GLN B C 1
ATOM 5567 O O . GLN B 1 294 ? 23.141 -25.703 -10.18 1 86.62 294 GLN B O 1
ATOM 5572 N N . ALA B 1 295 ? 24.125 -26.578 -8.414 1 89.38 295 ALA B N 1
ATOM 5573 C CA . ALA B 1 295 ? 24.312 -25.266 -7.789 1 89.38 295 ALA B CA 1
ATOM 5574 C C . ALA B 1 295 ? 25.125 -24.344 -8.688 1 89.38 295 ALA B C 1
ATOM 5576 O O . ALA B 1 295 ? 24.781 -23.172 -8.883 1 89.38 295 ALA B O 1
ATOM 5577 N N . VAL B 1 296 ? 26.156 -24.891 -9.25 1 92 296 VAL B N 1
ATOM 5578 C CA . VAL B 1 296 ? 27.016 -24.094 -10.133 1 92 296 VAL B CA 1
ATOM 5579 C C . VAL B 1 296 ? 26.234 -23.656 -11.359 1 92 296 VAL B C 1
ATOM 5581 O O . VAL B 1 296 ? 26.281 -22.484 -11.75 1 92 296 VAL B O 1
ATOM 5584 N N . ALA B 1 297 ? 25.531 -24.531 -11.891 1 92.06 297 ALA B N 1
ATOM 5585 C CA . ALA B 1 297 ? 24.75 -24.234 -13.086 1 92.06 297 ALA B CA 1
ATOM 5586 C C . ALA B 1 297 ? 23.734 -23.125 -12.812 1 92.06 297 ALA B C 1
ATOM 5588 O O . ALA B 1 297 ? 23.594 -22.188 -13.594 1 92.06 297 ALA B O 1
ATOM 5589 N N . TYR B 1 298 ? 23.109 -23.219 -11.68 1 91.81 298 TYR B N 1
ATOM 5590 C CA . TYR B 1 298 ? 22.016 -22.297 -11.406 1 91.81 298 TYR B CA 1
ATOM 5591 C C . TYR B 1 298 ? 22.547 -20.953 -10.891 1 91.81 298 TYR B C 1
ATOM 5593 O O . TYR B 1 298 ? 21.906 -19.922 -11.086 1 91.81 298 TYR B O 1
ATOM 5601 N N . VAL B 1 299 ? 23.688 -20.969 -10.25 1 94.25 299 VAL B N 1
ATOM 5602 C CA . VAL B 1 299 ? 24.312 -19.703 -9.891 1 94.25 299 VAL B CA 1
ATOM 5603 C C . VAL B 1 299 ? 24.75 -18.969 -11.148 1 94.25 299 VAL B C 1
ATOM 5605 O O . VAL B 1 299 ? 24.562 -17.75 -11.266 1 94.25 299 VAL B O 1
ATOM 5608 N N . LEU B 1 300 ? 25.281 -19.719 -12.094 1 93.62 300 LEU B N 1
ATOM 5609 C CA . LEU B 1 300 ? 25.719 -19.109 -13.336 1 93.62 300 LEU B CA 1
ATOM 5610 C C . LEU B 1 300 ? 24.547 -18.594 -14.148 1 93.62 300 LEU B C 1
ATOM 5612 O O . LEU B 1 300 ? 24.531 -17.438 -14.578 1 93.62 300 LEU B O 1
ATOM 5616 N N . SER B 1 301 ? 23.562 -19.422 -14.328 1 90.88 301 SER B N 1
ATOM 5617 C CA . SER B 1 301 ? 22.391 -19.016 -15.086 1 90.88 301 SER B CA 1
ATOM 5618 C C . SER B 1 301 ? 21.625 -17.906 -14.359 1 90.88 301 SER B C 1
ATOM 5620 O O . SER B 1 301 ? 21.141 -16.969 -14.992 1 90.88 301 SER B O 1
ATOM 5622 N N . GLY B 1 302 ? 21.547 -18.062 -13.016 1 92.44 302 GLY B N 1
ATOM 5623 C CA . GLY B 1 302 ? 20.891 -17.047 -12.219 1 92.44 302 GLY B CA 1
ATOM 5624 C C . GLY B 1 302 ? 21.609 -15.703 -12.258 1 92.44 302 GLY B C 1
ATOM 5625 O O . GLY B 1 302 ? 20.953 -14.656 -12.281 1 92.44 302 GLY B O 1
ATOM 5626 N N . SER B 1 303 ? 22.922 -15.797 -12.297 1 95 303 SER B N 1
ATOM 5627 C CA . SER B 1 303 ? 23.703 -14.562 -12.375 1 95 303 SER B CA 1
ATOM 5628 C C . SER B 1 303 ? 23.516 -13.875 -13.727 1 95 303 SER B C 1
ATOM 5630 O O . SER B 1 303 ? 23.469 -12.648 -13.805 1 95 303 SER B O 1
ATOM 5632 N N . ALA B 1 304 ? 23.438 -14.641 -14.711 1 92.31 304 ALA B N 1
ATOM 5633 C CA . ALA B 1 304 ? 23.156 -14.078 -16.031 1 92.31 304 ALA B CA 1
ATOM 5634 C C . ALA B 1 304 ? 21.781 -13.414 -16.078 1 92.31 304 ALA B C 1
ATOM 5636 O O . ALA B 1 304 ? 21.625 -12.32 -16.609 1 92.31 304 ALA B O 1
ATOM 5637 N N . LEU B 1 305 ? 20.875 -14.125 -15.484 1 88.56 305 LEU B N 1
ATOM 5638 C CA . LEU B 1 305 ? 19.531 -13.57 -15.398 1 88.56 305 LEU B CA 1
ATOM 5639 C C . LEU B 1 305 ? 19.516 -12.289 -14.57 1 88.56 305 LEU B C 1
ATOM 5641 O O . LEU B 1 305 ? 18.844 -11.32 -14.914 1 88.56 305 LEU B O 1
ATOM 5645 N N . ALA B 1 306 ? 20.25 -12.328 -13.484 1 94 306 ALA B N 1
ATOM 5646 C CA . ALA B 1 306 ? 20.344 -11.164 -12.617 1 94 306 ALA B CA 1
ATOM 5647 C C . ALA B 1 306 ? 20.906 -9.961 -13.367 1 94 306 ALA B C 1
ATOM 5649 O O . ALA B 1 306 ? 20.438 -8.836 -13.203 1 94 306 ALA B O 1
ATOM 5650 N N . ALA B 1 307 ? 21.875 -10.234 -14.188 1 94.5 307 ALA B N 1
ATOM 5651 C CA . ALA B 1 307 ? 22.469 -9.164 -14.969 1 94.5 307 ALA B CA 1
ATOM 5652 C C . ALA B 1 307 ? 21.469 -8.539 -15.93 1 94.5 307 ALA B C 1
ATOM 5654 O O . ALA B 1 307 ? 21.406 -7.316 -16.062 1 94.5 307 ALA B O 1
ATOM 5655 N N . VAL B 1 308 ? 20.719 -9.352 -16.516 1 89.88 308 VAL B N 1
ATOM 5656 C CA . VAL B 1 308 ? 19.703 -8.875 -17.438 1 89.88 308 VAL B CA 1
ATOM 5657 C C . VAL B 1 308 ? 18.641 -8.07 -16.672 1 89.88 308 VAL B C 1
ATOM 5659 O O . VAL B 1 308 ? 18.234 -7 -17.109 1 89.88 308 VAL B O 1
ATOM 5662 N N . LEU B 1 309 ? 18.281 -8.578 -15.531 1 90.5 309 LEU B N 1
ATOM 5663 C CA . LEU B 1 309 ? 17.25 -7.918 -14.727 1 90.5 309 LEU B CA 1
ATOM 5664 C C . LEU B 1 309 ? 17.766 -6.582 -14.195 1 90.5 309 LEU B C 1
ATOM 5666 O O . LEU B 1 309 ? 17.047 -5.586 -14.219 1 90.5 309 LEU B O 1
ATOM 5670 N N . LEU B 1 310 ? 18.953 -6.574 -13.742 1 93.88 310 LEU B N 1
ATOM 5671 C CA . LEU B 1 310 ? 19.547 -5.352 -13.211 1 93.88 310 LEU B CA 1
ATOM 5672 C C . LEU B 1 310 ? 19.703 -4.309 -14.312 1 93.88 310 LEU B C 1
ATOM 5674 O O . LEU B 1 310 ? 19.484 -3.117 -14.078 1 93.88 310 LEU B O 1
ATOM 5678 N N . ALA B 1 311 ? 20.062 -4.758 -15.484 1 92.94 311 ALA B N 1
ATOM 5679 C CA . ALA B 1 311 ? 20.141 -3.846 -16.625 1 92.94 311 ALA B CA 1
ATOM 5680 C C . ALA B 1 311 ? 18.766 -3.297 -16.984 1 92.94 311 ALA B C 1
ATOM 5682 O O . ALA B 1 311 ? 18.625 -2.107 -17.266 1 92.94 311 ALA B O 1
ATOM 5683 N N . ALA B 1 312 ? 17.828 -4.141 -16.906 1 87.88 312 ALA B N 1
ATOM 5684 C CA . ALA B 1 312 ? 16.469 -3.734 -17.25 1 87.88 312 ALA B CA 1
ATOM 5685 C C . ALA B 1 312 ? 15.938 -2.699 -16.266 1 87.88 312 ALA B C 1
ATOM 5687 O O . ALA B 1 312 ? 15.375 -1.678 -16.672 1 87.88 312 ALA B O 1
ATOM 5688 N N . VAL B 1 313 ? 16.141 -2.947 -14.984 1 89.75 313 VAL B N 1
ATOM 5689 C CA . VAL B 1 313 ? 15.578 -2.031 -14 1 89.75 313 VAL B CA 1
ATOM 5690 C C . VAL B 1 313 ? 16.375 -0.725 -14 1 89.75 313 VAL B C 1
ATOM 5692 O O . VAL B 1 313 ? 15.812 0.345 -13.742 1 89.75 313 VAL B O 1
ATOM 5695 N N . SER B 1 314 ? 17.641 -0.763 -14.297 1 91.81 314 SER B N 1
ATOM 5696 C CA . SER B 1 314 ? 18.438 0.455 -14.391 1 91.81 314 SER B CA 1
ATOM 5697 C C . SER B 1 314 ? 18.047 1.287 -15.602 1 91.81 314 SER B C 1
ATOM 5699 O O . SER B 1 314 ? 17.891 2.506 -15.5 1 91.81 314 SER B O 1
ATOM 5701 N N . LEU B 1 315 ? 17.812 0.675 -16.719 1 89.69 315 LEU B N 1
ATOM 5702 C CA . LEU B 1 315 ? 17.562 1.382 -17.984 1 89.69 315 LEU B CA 1
ATOM 5703 C C . LEU B 1 315 ? 16.094 1.806 -18.078 1 89.69 315 LEU B C 1
ATOM 5705 O O . LEU B 1 315 ? 15.797 2.881 -18.609 1 89.69 315 LEU B O 1
ATOM 5709 N N . LEU B 1 316 ? 15.266 0.969 -17.562 1 84.81 316 LEU B N 1
ATOM 5710 C CA . LEU B 1 316 ? 13.844 1.232 -17.75 1 84.81 316 LEU B CA 1
ATOM 5711 C C . LEU B 1 316 ? 13.266 2.002 -16.578 1 84.81 316 LEU B C 1
ATOM 5713 O O . LEU B 1 316 ? 12.352 2.812 -16.75 1 84.81 316 LEU B O 1
ATOM 5717 N N . LEU B 1 317 ? 13.773 1.711 -15.398 1 85.5 317 LEU B N 1
ATOM 5718 C CA . LEU B 1 317 ? 13.172 2.309 -14.211 1 85.5 317 LEU B CA 1
ATOM 5719 C C . LEU B 1 317 ? 14.109 3.34 -13.594 1 85.5 317 LEU B C 1
ATOM 5721 O O . LEU B 1 317 ? 13.734 4.023 -12.633 1 85.5 317 LEU B O 1
ATOM 5725 N N . GLY B 1 318 ? 15.352 3.436 -14.094 1 87.81 318 GLY B N 1
ATOM 5726 C CA . GLY B 1 318 ? 16.297 4.426 -13.609 1 87.81 318 GLY B CA 1
ATOM 5727 C C . GLY B 1 318 ? 16.891 4.074 -12.25 1 87.81 318 GLY B C 1
ATOM 5728 O O . GLY B 1 318 ? 17.297 4.957 -11.5 1 87.81 318 GLY B O 1
ATOM 5729 N N . ALA B 1 319 ? 16.859 2.834 -11.875 1 90.81 319 ALA B N 1
ATOM 5730 C CA . ALA B 1 319 ? 17.391 2.416 -10.578 1 90.81 319 ALA B CA 1
ATOM 5731 C C . ALA B 1 319 ? 18.906 2.588 -10.508 1 90.81 319 ALA B C 1
ATOM 5733 O O . ALA B 1 319 ? 19.625 2.064 -11.352 1 90.81 319 ALA B O 1
ATOM 5734 N N . PRO B 1 320 ? 19.328 3.297 -9.531 1 92.5 320 PRO B N 1
ATOM 5735 C CA . PRO B 1 320 ? 20.766 3.523 -9.398 1 92.5 320 PRO B CA 1
ATOM 5736 C C . PRO B 1 320 ? 21.469 2.375 -8.688 1 92.5 320 PRO B C 1
ATOM 5738 O O . PRO B 1 320 ? 20.828 1.494 -8.117 1 92.5 320 PRO B O 1
ATOM 5741 N N . PHE B 1 321 ? 22.766 2.342 -8.867 1 94.44 321 PHE B N 1
ATOM 5742 C CA . PHE B 1 321 ? 23.672 1.486 -8.102 1 94.44 321 PHE B CA 1
ATOM 5743 C C . PHE B 1 321 ? 24.609 2.32 -7.25 1 94.44 321 PHE B C 1
ATOM 5745 O O . PHE B 1 321 ? 25.812 2.404 -7.543 1 94.44 321 PHE B O 1
ATOM 5752 N N . ARG B 1 322 ? 24.078 2.811 -6.188 1 92.12 322 ARG B N 1
ATOM 5753 C CA . ARG B 1 322 ? 24.781 3.848 -5.434 1 92.12 322 ARG B CA 1
ATOM 5754 C C . ARG B 1 322 ? 25.969 3.268 -4.676 1 92.12 322 ARG B C 1
ATOM 5756 O O . ARG B 1 322 ? 26.984 3.949 -4.473 1 92.12 322 ARG B O 1
ATOM 5763 N N . ALA B 1 323 ? 25.891 1.958 -4.234 1 91.44 323 ALA B N 1
ATOM 5764 C CA . ALA B 1 323 ? 27 1.329 -3.516 1 91.44 323 ALA B CA 1
ATOM 5765 C C . ALA B 1 323 ? 27.891 0.53 -4.461 1 91.44 323 ALA B C 1
ATOM 5767 O O . ALA B 1 323 ? 28.766 -0.209 -4.02 1 91.44 323 ALA B O 1
ATOM 5768 N N . GLY B 1 324 ? 27.531 0.495 -5.73 1 93.12 324 GLY B N 1
ATOM 5769 C CA . GLY B 1 324 ? 28.344 -0.215 -6.707 1 93.12 324 GLY B CA 1
ATOM 5770 C C . GLY B 1 324 ? 27.766 -1.555 -7.109 1 93.12 324 GLY B C 1
ATOM 5771 O O . GLY B 1 324 ? 27 -2.152 -6.359 1 93.12 324 GLY B O 1
ATOM 5772 N N . VAL B 1 325 ? 28.203 -2.031 -8.227 1 93.25 325 VAL B N 1
ATOM 5773 C CA . VAL B 1 325 ? 27.672 -3.254 -8.82 1 93.25 325 VAL B CA 1
ATOM 5774 C C . VAL B 1 325 ? 28.219 -4.469 -8.078 1 93.25 325 VAL B C 1
ATOM 5776 O O . VAL B 1 325 ? 27.562 -5.504 -7.988 1 93.25 325 VAL B O 1
ATOM 5779 N N . GLY B 1 326 ? 29.391 -4.281 -7.496 1 93.88 326 GLY B N 1
ATOM 5780 C CA . GLY B 1 326 ? 30 -5.383 -6.762 1 93.88 326 GLY B CA 1
ATOM 5781 C C . GLY B 1 326 ? 29.188 -5.812 -5.559 1 93.88 326 GLY B C 1
ATOM 5782 O O . GLY B 1 326 ? 28.984 -7.008 -5.328 1 93.88 326 GLY B O 1
ATOM 5783 N N . THR B 1 327 ? 28.703 -4.824 -4.793 1 94.25 327 THR B N 1
ATOM 5784 C CA . THR B 1 327 ? 27.891 -5.113 -3.623 1 94.25 327 THR B CA 1
ATOM 5785 C C . THR B 1 327 ? 26.594 -5.805 -4.027 1 94.25 327 THR B C 1
ATOM 5787 O O . THR B 1 327 ? 26.172 -6.773 -3.393 1 94.25 327 THR B O 1
ATOM 5790 N N . VAL B 1 328 ? 26.031 -5.363 -5.086 1 95.81 328 VAL B N 1
ATOM 5791 C CA . VAL B 1 328 ? 24.781 -5.934 -5.598 1 95.81 328 VAL B CA 1
ATOM 5792 C C . VAL B 1 328 ? 25.016 -7.375 -6.031 1 95.81 328 VAL B C 1
ATOM 5794 O O . VAL B 1 328 ? 24.219 -8.258 -5.742 1 95.81 328 VAL B O 1
ATOM 5797 N N . ALA B 1 329 ? 26.172 -7.617 -6.66 1 95.44 329 ALA B N 1
ATOM 5798 C CA . ALA B 1 329 ? 26.516 -8.953 -7.152 1 95.44 329 ALA B CA 1
ATOM 5799 C C . ALA B 1 329 ? 26.641 -9.945 -6 1 95.44 329 ALA B C 1
ATOM 5801 O O . ALA B 1 329 ? 26.203 -11.094 -6.113 1 95.44 329 ALA B O 1
ATOM 5802 N N . LEU B 1 330 ? 27.188 -9.492 -4.953 1 95.31 330 LEU B N 1
ATOM 5803 C CA . LEU B 1 330 ? 27.359 -10.367 -3.799 1 95.31 330 LEU B CA 1
ATOM 5804 C C . LEU B 1 330 ? 26 -10.75 -3.203 1 95.31 330 LEU B C 1
ATOM 5806 O O . LEU B 1 330 ? 25.797 -11.906 -2.818 1 95.31 330 LEU B O 1
ATOM 5810 N N . VAL B 1 331 ? 25.109 -9.82 -3.121 1 96.88 331 VAL B N 1
ATOM 5811 C CA . VAL B 1 331 ? 23.766 -10.078 -2.596 1 96.88 331 VAL B CA 1
ATOM 5812 C C . VAL B 1 331 ? 23.031 -11.055 -3.512 1 96.88 331 VAL B C 1
ATOM 5814 O O . VAL B 1 331 ? 22.375 -11.977 -3.039 1 96.88 331 VAL B O 1
ATOM 5817 N N . VAL B 1 332 ? 23.25 -10.859 -4.789 1 96.94 332 VAL B N 1
ATOM 5818 C CA . VAL B 1 332 ? 22.594 -11.695 -5.793 1 96.94 332 VAL B CA 1
ATOM 5819 C C . VAL B 1 332 ? 23.062 -13.141 -5.648 1 96.94 332 VAL B C 1
ATOM 5821 O O . VAL B 1 332 ? 22.25 -14.062 -5.617 1 96.94 332 VAL B O 1
ATOM 5824 N N . VAL B 1 333 ? 24.328 -13.32 -5.512 1 96.5 333 VAL B N 1
ATOM 5825 C CA . VAL B 1 333 ? 24.891 -14.664 -5.406 1 96.5 333 VAL B CA 1
ATOM 5826 C C . VAL B 1 333 ? 24.375 -15.336 -4.133 1 96.5 333 VAL B C 1
ATOM 5828 O O . VAL B 1 333 ? 23.984 -16.5 -4.152 1 96.5 333 VAL B O 1
ATOM 5831 N N . ALA B 1 334 ? 24.391 -14.57 -3.08 1 96.44 334 ALA B N 1
ATOM 5832 C CA . ALA B 1 334 ? 23.891 -15.109 -1.817 1 96.44 334 ALA B CA 1
ATOM 5833 C C . ALA B 1 334 ? 22.422 -15.492 -1.921 1 96.44 334 ALA B C 1
ATOM 5835 O O . ALA B 1 334 ? 22 -16.547 -1.412 1 96.44 334 ALA B O 1
ATOM 5836 N N . GLU B 1 335 ? 21.656 -14.688 -2.533 1 97.56 335 GLU B N 1
ATOM 5837 C CA . GLU B 1 335 ? 20.234 -14.961 -2.705 1 97.56 335 GLU B CA 1
ATOM 5838 C C . GLU B 1 335 ? 20 -16.203 -3.574 1 97.56 335 GLU B C 1
ATOM 5840 O O . GLU B 1 335 ? 19.125 -17.016 -3.291 1 97.56 335 GLU B O 1
ATOM 5845 N N . LEU B 1 336 ? 20.797 -16.281 -4.652 1 97.31 336 LEU B N 1
ATOM 5846 C CA . LEU B 1 336 ? 20.688 -17.438 -5.531 1 97.31 336 LEU B CA 1
ATOM 5847 C C . LEU B 1 336 ? 20.953 -18.734 -4.766 1 97.31 336 LEU B C 1
ATOM 5849 O O . LEU B 1 336 ? 20.188 -19.688 -4.879 1 97.31 336 LEU B O 1
ATOM 5853 N N . LEU B 1 337 ? 21.953 -18.688 -3.975 1 96.5 337 LEU B N 1
ATOM 5854 C CA . LEU B 1 337 ? 22.312 -19.875 -3.197 1 96.5 337 LEU B CA 1
ATOM 5855 C C . LEU B 1 337 ? 21.188 -20.234 -2.223 1 96.5 337 LEU B C 1
ATOM 5857 O O . LEU B 1 337 ? 20.828 -21.406 -2.092 1 96.5 337 LEU B O 1
ATOM 5861 N N . ALA B 1 338 ? 20.688 -19.234 -1.559 1 97.06 338 ALA B N 1
ATOM 5862 C CA . ALA B 1 338 ? 19.594 -19.484 -0.629 1 97.06 338 ALA B CA 1
ATOM 5863 C C . ALA B 1 338 ? 18.359 -20.016 -1.362 1 97.06 338 ALA B C 1
ATOM 5865 O O . ALA B 1 338 ? 17.688 -20.922 -0.875 1 97.06 338 ALA B O 1
ATOM 5866 N N . SER B 1 339 ? 18.109 -19.484 -2.52 1 97.06 339 SER B N 1
ATOM 5867 C CA . SER B 1 339 ? 16.953 -19.891 -3.309 1 97.06 339 SER B CA 1
ATOM 5868 C C . SER B 1 339 ? 17.125 -21.312 -3.85 1 97.06 339 SER B C 1
ATOM 5870 O O . SER B 1 339 ? 16.141 -22.047 -3.99 1 97.06 339 SER B O 1
ATOM 5872 N N . ILE B 1 340 ? 18.344 -21.672 -4.184 1 95.25 340 ILE B N 1
ATOM 5873 C CA . ILE B 1 340 ? 18.641 -23.047 -4.598 1 95.25 340 ILE B CA 1
ATOM 5874 C C . ILE B 1 340 ? 18.25 -24.016 -3.479 1 95.25 340 ILE B C 1
ATOM 5876 O O . ILE B 1 340 ? 17.594 -25.031 -3.727 1 95.25 340 ILE B O 1
ATOM 5880 N N . GLY B 1 341 ? 18.641 -23.641 -2.275 1 95.62 341 GLY B N 1
ATOM 5881 C CA . GLY B 1 341 ? 18.266 -24.469 -1.135 1 95.62 341 GLY B CA 1
ATOM 5882 C C . GLY B 1 341 ? 16.766 -24.625 -0.97 1 95.62 341 GLY B C 1
ATOM 5883 O O . GLY B 1 341 ? 16.266 -25.719 -0.735 1 95.62 341 GLY B O 1
ATOM 5884 N N . VAL B 1 342 ? 16.031 -23.562 -1.099 1 96.31 342 VAL B N 1
ATOM 5885 C CA . VAL B 1 342 ? 14.578 -23.594 -0.986 1 96.31 342 VAL B CA 1
ATOM 5886 C C . VAL B 1 342 ? 13.992 -24.453 -2.107 1 96.31 342 VAL B C 1
ATOM 5888 O O . VAL B 1 342 ? 13.023 -25.172 -1.897 1 96.31 342 VAL B O 1
ATOM 5891 N N . GLY B 1 343 ? 14.578 -24.344 -3.283 1 94.25 343 GLY B N 1
ATOM 5892 C CA . GLY B 1 343 ? 14.164 -25.188 -4.391 1 94.25 343 GLY B CA 1
ATOM 5893 C C . GLY B 1 343 ? 14.352 -26.672 -4.113 1 94.25 343 GLY B C 1
ATOM 5894 O O . GLY B 1 343 ? 13.492 -27.484 -4.453 1 94.25 343 GLY B O 1
ATOM 5895 N N . LEU B 1 344 ? 15.461 -26.984 -3.506 1 92.69 344 LEU B N 1
ATOM 5896 C CA . LEU B 1 344 ? 15.711 -28.375 -3.125 1 92.69 344 LEU B CA 1
ATOM 5897 C C . LEU B 1 344 ? 14.656 -28.875 -2.145 1 92.69 344 LEU B C 1
ATOM 5899 O O . LEU B 1 344 ? 14.164 -30 -2.273 1 92.69 344 LEU B O 1
ATOM 5903 N N . LEU B 1 345 ? 14.312 -28 -1.243 1 94.5 345 LEU B N 1
ATOM 5904 C CA . LEU B 1 345 ? 13.297 -28.375 -0.258 1 94.5 345 LEU B CA 1
ATOM 5905 C C . LEU B 1 345 ? 11.938 -28.547 -0.918 1 94.5 345 LEU B C 1
ATOM 5907 O O . LEU B 1 345 ? 11.195 -29.484 -0.593 1 94.5 345 LEU B O 1
ATOM 5911 N N . LEU B 1 346 ? 11.641 -27.641 -1.809 1 92.81 346 LEU B N 1
ATOM 5912 C CA . LEU B 1 346 ? 10.367 -27.734 -2.523 1 92.81 346 LEU B CA 1
ATOM 5913 C C . LEU B 1 346 ? 10.281 -29.016 -3.326 1 92.81 346 LEU B C 1
ATOM 5915 O O . LEU B 1 346 ? 9.227 -29.641 -3.396 1 92.81 346 LEU B O 1
ATOM 5919 N N . SER B 1 347 ? 11.352 -29.438 -3.941 1 88.81 347 SER B N 1
ATOM 5920 C CA . SER B 1 347 ? 11.375 -30.641 -4.773 1 88.81 347 SER B CA 1
ATOM 5921 C C . SER B 1 347 ? 11.094 -31.891 -3.951 1 88.81 347 SER B C 1
ATOM 5923 O O . SER B 1 347 ? 10.688 -32.906 -4.492 1 88.81 347 SER B O 1
ATOM 5925 N N . ARG B 1 348 ? 11.258 -31.734 -2.66 1 87 348 ARG B N 1
ATOM 5926 C CA . ARG B 1 348 ? 11.016 -32.875 -1.789 1 87 348 ARG B CA 1
ATOM 5927 C C . ARG B 1 348 ? 9.531 -33.031 -1.496 1 87 348 ARG B C 1
ATOM 5929 O O . ARG B 1 348 ? 9.062 -34.156 -1.254 1 87 348 ARG B O 1
ATOM 5936 N N . VAL B 1 349 ? 8.922 -31.984 -1.508 1 86.12 349 VAL B N 1
ATOM 5937 C CA . VAL B 1 349 ? 7.512 -32.031 -1.145 1 86.12 349 VAL B CA 1
ATOM 5938 C C . VAL B 1 349 ? 6.66 -32.188 -2.402 1 86.12 349 VAL B C 1
ATOM 5940 O O . VAL B 1 349 ? 5.598 -32.812 -2.367 1 86.12 349 VAL B O 1
ATOM 5943 N N . ALA B 1 350 ? 7.156 -31.703 -3.477 1 83.38 350 ALA B N 1
ATOM 5944 C CA . ALA B 1 350 ? 6.426 -31.766 -4.738 1 83.38 350 ALA B CA 1
ATOM 5945 C C . ALA B 1 350 ? 6.801 -33.031 -5.527 1 83.38 350 ALA B C 1
ATOM 5947 O O . ALA B 1 350 ? 7.973 -33.219 -5.848 1 83.38 350 ALA B O 1
ATOM 5948 N N . ARG B 1 351 ? 5.836 -33.812 -5.914 1 77.81 351 ARG B N 1
ATOM 5949 C CA . ARG B 1 351 ? 6.07 -35.094 -6.562 1 77.81 351 ARG B CA 1
ATOM 5950 C C . ARG B 1 351 ? 5.941 -34.969 -8.078 1 77.81 351 ARG B C 1
ATOM 5952 O O . ARG B 1 351 ? 6.445 -35.812 -8.812 1 77.81 351 ARG B O 1
ATOM 5959 N N . THR B 1 352 ? 5.223 -33.906 -8.5 1 78.75 352 THR B N 1
ATOM 5960 C CA . THR B 1 352 ? 5 -33.719 -9.93 1 78.75 352 THR B CA 1
ATOM 5961 C C . THR B 1 352 ? 5.406 -32.312 -10.352 1 78.75 352 THR B C 1
ATOM 5963 O O . THR B 1 352 ? 5.555 -31.438 -9.516 1 78.75 352 THR B O 1
ATOM 5966 N N . THR B 1 353 ? 5.68 -32.25 -11.625 1 78.94 353 THR B N 1
ATOM 5967 C CA . THR B 1 353 ? 6.02 -30.953 -12.18 1 78.94 353 THR B CA 1
ATOM 5968 C C . THR B 1 353 ? 4.926 -29.938 -11.883 1 78.94 353 THR B C 1
ATOM 5970 O O . THR B 1 353 ? 5.211 -28.766 -11.609 1 78.94 353 THR B O 1
ATOM 5973 N N . THR B 1 354 ? 3.68 -30.438 -11.859 1 75.62 354 THR B N 1
ATOM 5974 C CA . THR B 1 354 ? 2.551 -29.562 -11.57 1 75.62 354 THR B CA 1
ATOM 5975 C C . THR B 1 354 ? 2.611 -29.062 -10.125 1 75.62 354 THR B C 1
ATOM 5977 O O . THR B 1 354 ? 2.383 -27.875 -9.859 1 75.62 354 THR B O 1
ATOM 5980 N N . GLN B 1 355 ? 2.967 -29.938 -9.219 1 79.81 355 GLN B N 1
ATOM 5981 C CA . GLN B 1 355 ? 3.068 -29.578 -7.809 1 79.81 355 GLN B CA 1
ATOM 5982 C C . GLN B 1 355 ? 4.215 -28.594 -7.57 1 79.81 355 GLN B C 1
ATOM 5984 O O . GLN B 1 355 ? 4.129 -27.734 -6.699 1 79.81 355 GLN B O 1
ATOM 5989 N N . VAL B 1 356 ? 5.293 -28.766 -8.328 1 83.94 356 VAL B N 1
ATOM 5990 C CA . VAL B 1 356 ? 6.434 -27.859 -8.203 1 83.94 356 VAL B CA 1
ATOM 5991 C C . VAL B 1 356 ? 6.023 -26.438 -8.594 1 83.94 356 VAL B C 1
ATOM 5993 O O . VAL B 1 356 ? 6.297 -25.484 -7.859 1 83.94 356 VAL B O 1
ATOM 5996 N N . VAL B 1 357 ? 5.344 -26.344 -9.727 1 79.56 357 VAL B N 1
ATOM 5997 C CA . VAL B 1 357 ? 4.938 -25.031 -10.227 1 79.56 357 VAL B CA 1
ATOM 5998 C C . VAL B 1 357 ? 3.955 -24.391 -9.242 1 79.56 357 VAL B C 1
ATOM 6000 O O . VAL B 1 357 ? 4.055 -23.203 -8.945 1 79.56 357 VAL B O 1
ATOM 6003 N N . GLN B 1 358 ? 3.082 -25.203 -8.742 1 78.44 358 GLN B N 1
ATOM 6004 C CA . GLN B 1 358 ? 2.109 -24.719 -7.77 1 78.44 358 GLN B CA 1
ATOM 6005 C C . GLN B 1 358 ? 2.801 -24.219 -6.5 1 78.44 358 GLN B C 1
ATOM 6007 O O . GLN B 1 358 ? 2.482 -23.156 -5.988 1 78.44 358 GLN B O 1
ATOM 6012 N N . GLY B 1 359 ? 3.678 -25.047 -5.961 1 84.69 359 GLY B N 1
ATOM 6013 C CA . GLY B 1 359 ? 4.414 -24.656 -4.766 1 84.69 359 GLY B CA 1
ATOM 6014 C C . GLY B 1 359 ? 5.246 -23.406 -4.957 1 84.69 359 GLY B C 1
ATOM 6015 O O . GLY B 1 359 ? 5.297 -22.547 -4.074 1 84.69 359 GLY B O 1
ATOM 6016 N N . ALA B 1 360 ? 5.902 -23.328 -6.129 1 87.31 360 ALA B N 1
ATOM 6017 C CA . ALA B 1 360 ? 6.719 -22.156 -6.449 1 87.31 360 ALA B CA 1
ATOM 6018 C C . ALA B 1 360 ? 5.867 -20.891 -6.504 1 87.31 360 ALA B C 1
ATOM 6020 O O . ALA B 1 360 ? 6.289 -19.828 -6.031 1 87.31 360 ALA B O 1
ATOM 6021 N N . MET B 1 361 ? 4.738 -21.031 -7 1 84.25 361 MET B N 1
ATOM 6022 C CA . MET B 1 361 ? 3.846 -19.875 -7.105 1 84.25 361 MET B CA 1
ATOM 6023 C C . MET B 1 361 ? 3.334 -19.453 -5.734 1 84.25 361 MET B C 1
ATOM 6025 O O . MET B 1 361 ? 3.119 -18.266 -5.488 1 84.25 361 MET B O 1
ATOM 6029 N N . LEU B 1 362 ? 3.1 -20.422 -4.879 1 87.56 362 LEU B N 1
ATOM 6030 C CA . LEU B 1 362 ? 2.691 -20.078 -3.521 1 87.56 362 LEU B CA 1
ATOM 6031 C C . LEU B 1 362 ? 3.799 -19.328 -2.793 1 87.56 362 LEU B C 1
ATOM 6033 O O . LEU B 1 362 ? 3.531 -18.359 -2.068 1 87.56 362 LEU B O 1
ATOM 6037 N N . ILE B 1 363 ? 4.98 -19.797 -3.018 1 91.94 363 ILE B N 1
ATOM 6038 C CA . ILE B 1 363 ? 6.117 -19.109 -2.412 1 91.94 363 ILE B CA 1
ATOM 6039 C C . ILE B 1 363 ? 6.234 -17.703 -2.984 1 91.94 363 ILE B C 1
ATOM 6041 O O . ILE B 1 363 ? 6.555 -16.75 -2.262 1 91.94 363 ILE B O 1
ATOM 6045 N N . LEU B 1 364 ? 5.953 -17.609 -4.27 1 90.94 364 LEU B N 1
ATOM 6046 C CA . LEU B 1 364 ? 5.941 -16.297 -4.898 1 90.94 364 LEU B CA 1
ATOM 6047 C C . LEU B 1 364 ? 4.895 -15.383 -4.258 1 90.94 364 LEU B C 1
ATOM 6049 O O . LEU B 1 364 ? 5.176 -14.227 -3.945 1 90.94 364 LEU B O 1
ATOM 6053 N N . LEU B 1 365 ? 3.746 -15.953 -4.051 1 88.75 365 LEU B N 1
ATOM 60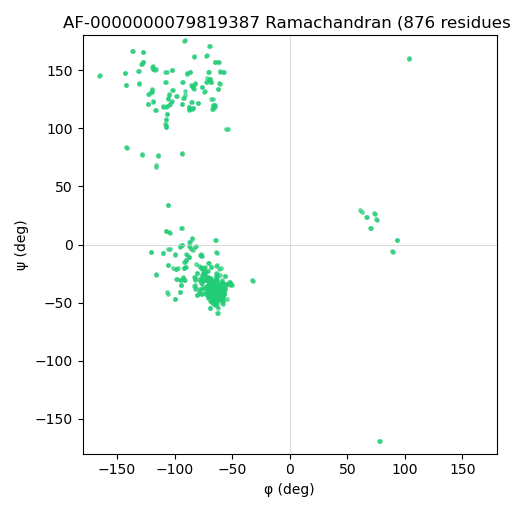54 C CA . LEU B 1 365 ? 2.664 -15.188 -3.449 1 88.75 365 LEU B CA 1
ATOM 6055 C C . LEU B 1 365 ? 3.016 -14.781 -2.023 1 88.75 365 LEU B C 1
ATOM 6057 O O . LEU B 1 365 ? 2.801 -13.633 -1.63 1 88.75 365 LEU B O 1
ATOM 6061 N N . LEU B 1 366 ? 3.547 -15.688 -1.282 1 92.81 366 LEU B N 1
ATOM 6062 C CA . LEU B 1 366 ? 4.004 -15.391 0.07 1 92.81 366 LEU B CA 1
ATOM 6063 C C . LEU B 1 366 ? 5.031 -14.266 0.058 1 92.81 366 LEU B C 1
ATOM 6065 O O . LEU B 1 366 ? 5.004 -13.383 0.92 1 92.81 366 LEU B O 1
ATOM 6069 N N . SER B 1 367 ? 5.887 -14.336 -0.926 1 94.94 367 SER B N 1
ATOM 6070 C CA . SER B 1 367 ? 6.953 -13.352 -1.052 1 94.94 367 SER B CA 1
ATOM 6071 C C . SER B 1 367 ? 6.391 -11.969 -1.361 1 94.94 367 SER B C 1
ATOM 6073 O O . SER B 1 367 ? 6.887 -10.961 -0.853 1 94.94 367 SER B O 1
ATOM 6075 N N . VAL B 1 368 ? 5.395 -11.914 -2.172 1 90.62 368 VAL B N 1
ATOM 6076 C CA . VAL B 1 368 ? 4.773 -10.641 -2.541 1 90.62 368 VAL B CA 1
ATOM 6077 C C . VAL B 1 368 ? 4.125 -10.008 -1.313 1 90.62 368 VAL B C 1
ATOM 6079 O O . VAL B 1 368 ? 4.301 -8.812 -1.06 1 90.62 368 VAL B O 1
ATOM 6082 N N . PHE B 1 369 ? 3.504 -10.805 -0.475 1 90.62 369 PHE B N 1
ATOM 6083 C CA . PHE B 1 369 ? 2.678 -10.273 0.604 1 90.62 369 PHE B CA 1
ATOM 6084 C C . PHE B 1 369 ? 3.498 -10.102 1.876 1 90.62 369 PHE B C 1
ATOM 6086 O O . PHE B 1 369 ? 3.236 -9.195 2.67 1 90.62 369 PHE B O 1
ATOM 6093 N N . PHE B 1 370 ? 4.496 -10.922 2.068 1 93.94 370 PHE B N 1
ATOM 6094 C CA . PHE B 1 370 ? 5.18 -10.922 3.357 1 93.94 370 PHE B CA 1
ATOM 6095 C C . PHE B 1 370 ? 6.66 -10.594 3.182 1 93.94 370 PHE B C 1
ATOM 6097 O O . PHE B 1 370 ? 7.383 -10.422 4.168 1 93.94 370 PHE B O 1
ATOM 6104 N N . GLY B 1 371 ? 7.102 -10.492 1.938 1 94.06 371 GLY B N 1
ATOM 6105 C CA . GLY B 1 371 ? 8.531 -10.375 1.675 1 94.06 371 GLY B CA 1
ATOM 6106 C C . GLY B 1 371 ? 9.023 -8.938 1.702 1 94.06 371 GLY B C 1
ATOM 6107 O O . GLY B 1 371 ? 10.188 -8.672 1.419 1 94.06 371 GLY B O 1
ATOM 6108 N N . GLY B 1 372 ? 8.148 -8.008 1.998 1 90.25 372 GLY B N 1
ATOM 6109 C CA . GLY B 1 372 ? 8.555 -6.613 2.121 1 90.25 372 GLY B CA 1
ATOM 6110 C C . GLY B 1 372 ? 8.406 -5.832 0.831 1 90.25 372 GLY B C 1
ATOM 6111 O O . GLY B 1 372 ? 8.812 -4.672 0.749 1 90.25 372 GLY B O 1
ATOM 6112 N N . LEU B 1 373 ? 7.852 -6.504 -0.171 1 87.75 373 LEU B N 1
ATOM 6113 C CA . LEU B 1 373 ? 7.668 -5.84 -1.457 1 87.75 373 LEU B CA 1
ATOM 6114 C C . LEU B 1 373 ? 6.602 -4.754 -1.359 1 87.75 373 LEU B C 1
ATOM 6116 O O . LEU B 1 373 ? 6.844 -3.607 -1.739 1 87.75 373 LEU B O 1
ATOM 6120 N N . LEU B 1 374 ? 5.484 -5.09 -0.786 1 80.19 374 LEU B N 1
ATOM 6121 C CA . LEU B 1 374 ? 4.336 -4.191 -0.774 1 80.19 374 LEU B CA 1
ATOM 6122 C C . LEU B 1 374 ? 4.293 -3.381 0.518 1 80.19 374 LEU B C 1
ATOM 6124 O O . LEU B 1 374 ? 3.965 -2.193 0.5 1 80.19 374 LEU B O 1
ATOM 6128 N N . LEU B 1 375 ? 4.605 -4.07 1.589 1 82.75 375 LEU B N 1
ATOM 6129 C CA . LEU B 1 375 ? 4.578 -3.467 2.916 1 82.75 375 LEU B CA 1
ATOM 6130 C C . LEU B 1 375 ? 5.867 -3.766 3.674 1 82.75 375 LEU B C 1
ATOM 6132 O O . LEU B 1 375 ? 6.406 -4.871 3.582 1 82.75 375 LEU B O 1
ATOM 6136 N N . SER B 1 376 ? 6.336 -2.771 4.332 1 85.75 376 SER B N 1
ATOM 6137 C CA . SER B 1 376 ? 7.469 -3.012 5.219 1 85.75 376 SER B CA 1
ATOM 6138 C C . SER B 1 376 ? 7.121 -4.031 6.297 1 85.75 376 SER B C 1
ATOM 6140 O O . SER B 1 376 ? 5.969 -4.121 6.723 1 85.75 376 SER B O 1
ATOM 6142 N N . PRO B 1 377 ? 8.078 -4.773 6.715 1 87.81 377 PRO B N 1
ATOM 6143 C CA . PRO B 1 377 ? 7.816 -5.758 7.77 1 87.81 377 PRO B CA 1
ATOM 6144 C C . PRO B 1 377 ? 7.223 -5.129 9.023 1 87.81 377 PRO B C 1
ATOM 6146 O O . PRO B 1 377 ? 6.457 -5.781 9.742 1 87.81 377 PRO B O 1
ATOM 6149 N N . GLU B 1 378 ? 7.488 -3.857 9.305 1 84.06 378 GLU B N 1
ATOM 6150 C CA . GLU B 1 378 ? 7.008 -3.18 10.508 1 84.06 378 GLU B CA 1
ATOM 6151 C C . GLU B 1 378 ? 5.504 -2.945 10.445 1 84.06 378 GLU B C 1
ATOM 6153 O O . GLU B 1 378 ? 4.867 -2.666 11.461 1 84.06 378 GLU B O 1
ATOM 6158 N N . ARG B 1 379 ? 4.922 -3.062 9.25 1 85.31 379 ARG B N 1
ATOM 6159 C CA . ARG B 1 379 ? 3.488 -2.865 9.07 1 85.31 379 ARG B CA 1
ATOM 6160 C C . ARG B 1 379 ? 2.721 -4.16 9.32 1 85.31 379 ARG B C 1
ATOM 6162 O O . ARG B 1 379 ? 1.488 -4.168 9.312 1 85.31 379 ARG B O 1
ATOM 6169 N N . LEU B 1 380 ? 3.494 -5.195 9.602 1 89.38 380 LEU B N 1
ATOM 6170 C CA . LEU B 1 380 ? 2.879 -6.48 9.914 1 89.38 380 LEU B CA 1
ATOM 6171 C C . LEU B 1 380 ? 2.887 -6.73 11.422 1 89.38 380 LEU B C 1
ATOM 6173 O O . LEU B 1 380 ? 3.793 -6.281 12.125 1 89.38 380 LEU B O 1
ATOM 6177 N N . LEU B 1 381 ? 1.894 -7.457 11.875 1 90.75 381 LEU B N 1
ATOM 6178 C CA . LEU B 1 381 ? 1.857 -7.887 13.266 1 90.75 381 LEU B CA 1
ATOM 6179 C C . LEU B 1 381 ? 3.01 -8.836 13.57 1 90.75 381 LEU B C 1
ATOM 6181 O O . LEU B 1 381 ? 3.516 -9.516 12.672 1 90.75 381 LEU B O 1
ATOM 6185 N N . PRO B 1 382 ? 3.418 -8.969 14.805 1 90.62 382 PRO B N 1
ATOM 6186 C CA . PRO B 1 382 ? 4.59 -9.766 15.18 1 90.62 382 PRO B CA 1
ATOM 6187 C C . PRO B 1 382 ? 4.465 -11.227 14.75 1 90.62 382 PRO B C 1
ATOM 6189 O O . PRO B 1 382 ? 5.457 -11.852 14.375 1 90.62 382 PRO B O 1
ATOM 6192 N N . TRP B 1 383 ? 3.256 -11.781 14.734 1 92.69 383 TRP B N 1
ATOM 6193 C CA . TRP B 1 383 ? 3.09 -13.188 14.398 1 92.69 383 TRP B CA 1
ATOM 6194 C C . TRP B 1 383 ? 3.232 -13.406 12.891 1 92.69 383 TRP B C 1
ATOM 6196 O O . TRP B 1 383 ? 3.51 -14.523 12.445 1 92.69 383 TRP B O 1
ATOM 6206 N N . ALA B 1 384 ? 3.047 -12.312 12.07 1 93.25 384 ALA B N 1
ATOM 6207 C CA . ALA B 1 384 ? 3.086 -12.445 10.617 1 93.25 384 ALA B CA 1
ATOM 6208 C C . ALA B 1 384 ? 4.496 -12.203 10.078 1 93.25 384 ALA B C 1
ATOM 6210 O O . ALA B 1 384 ? 4.832 -12.641 8.977 1 93.25 384 ALA B O 1
ATOM 6211 N N . GLN B 1 385 ? 5.359 -11.555 10.812 1 93.06 385 GLN B N 1
ATOM 6212 C CA . GLN B 1 385 ? 6.68 -11.117 10.375 1 93.06 385 GLN B CA 1
ATOM 6213 C C . GLN B 1 385 ? 7.582 -12.305 10.07 1 93.06 385 GLN B C 1
ATOM 6215 O O . GLN B 1 385 ? 8.305 -12.305 9.07 1 93.06 385 GLN B O 1
ATOM 6220 N N . PRO B 1 386 ? 7.422 -13.414 10.852 1 93.88 386 PRO B N 1
ATOM 6221 C CA . PRO B 1 386 ? 8.32 -14.547 10.594 1 93.88 386 PRO B CA 1
ATOM 6222 C C . PRO B 1 386 ? 8.062 -15.211 9.25 1 93.88 386 PRO B C 1
ATOM 6224 O O . PRO B 1 386 ? 8.938 -15.891 8.711 1 93.88 386 PRO B O 1
ATOM 6227 N N . ILE B 1 387 ? 6.941 -15.031 8.656 1 94.5 387 ILE B N 1
ATOM 6228 C CA . ILE B 1 387 ? 6.637 -15.617 7.359 1 94.5 387 ILE B CA 1
ATOM 6229 C C . ILE B 1 387 ? 7.582 -15.055 6.301 1 94.5 387 ILE B C 1
ATOM 6231 O O . ILE B 1 387 ? 8.078 -15.797 5.445 1 94.5 387 ILE B O 1
ATOM 6235 N N . GLY B 1 388 ? 7.84 -13.75 6.383 1 94 388 GLY B N 1
ATOM 6236 C CA . GLY B 1 388 ? 8.781 -13.117 5.473 1 94 388 GLY B CA 1
ATOM 6237 C C . GLY B 1 388 ? 10.227 -13.461 5.777 1 94 388 GLY B C 1
ATOM 6238 O O . GLY B 1 388 ? 11.062 -13.516 4.875 1 94 388 GLY B O 1
ATOM 6239 N N . ASP B 1 389 ? 10.523 -13.844 7.047 1 92.56 389 ASP B N 1
ATOM 6240 C CA . ASP B 1 389 ? 11.898 -14.086 7.488 1 92.56 389 ASP B CA 1
ATOM 6241 C C . ASP B 1 389 ? 12.438 -15.391 6.918 1 92.56 389 ASP B C 1
ATOM 6243 O O . ASP B 1 389 ? 13.656 -15.578 6.828 1 92.56 389 ASP B O 1
ATOM 6247 N N . VAL B 1 390 ? 11.555 -16.219 6.516 1 93.88 390 VAL B N 1
ATOM 6248 C CA . VAL B 1 390 ? 12.031 -17.516 6.043 1 93.88 390 VAL B CA 1
ATOM 6249 C C . VAL B 1 390 ? 12.234 -17.469 4.531 1 93.88 390 VAL B C 1
ATOM 6251 O O . VAL B 1 390 ? 12.719 -18.438 3.934 1 93.88 390 VAL B O 1
ATOM 6254 N N . LEU B 1 391 ? 11.953 -16.328 3.912 1 95.88 391 LEU B N 1
ATOM 6255 C CA . LEU B 1 391 ? 12.086 -16.172 2.467 1 95.88 391 LEU B CA 1
ATOM 6256 C C . LEU B 1 391 ? 13.406 -15.5 2.113 1 95.88 391 LEU B C 1
ATOM 6258 O O . LEU B 1 391 ? 13.695 -14.406 2.592 1 95.88 391 LEU B O 1
ATOM 6262 N N . PRO B 1 392 ? 14.164 -16.109 1.232 1 96.5 392 PRO B N 1
ATOM 6263 C CA . PRO B 1 392 ? 15.43 -15.5 0.833 1 96.5 392 PRO B CA 1
ATOM 6264 C C . PRO B 1 392 ? 15.25 -14.094 0.255 1 96.5 392 PRO B C 1
ATOM 6266 O O . PRO B 1 392 ? 16.062 -13.211 0.518 1 96.5 392 PRO B O 1
ATOM 6269 N N . MET B 1 393 ? 14.234 -13.922 -0.456 1 95.25 393 MET B N 1
ATOM 6270 C CA . MET B 1 393 ? 14.039 -12.648 -1.145 1 95.25 393 MET B CA 1
ATOM 6271 C C . MET B 1 393 ? 13.875 -11.508 -0.145 1 95.25 393 MET B C 1
ATOM 6273 O O . MET B 1 393 ? 14.289 -10.375 -0.414 1 95.25 393 MET B O 1
ATOM 6277 N N . SER B 1 394 ? 13.297 -11.82 1.068 1 94.94 394 SER B N 1
ATOM 6278 C CA . SER B 1 394 ? 13.086 -10.789 2.078 1 94.94 394 SER B CA 1
ATOM 6279 C C . SER B 1 394 ? 14.406 -10.172 2.521 1 94.94 394 SER B C 1
ATOM 6281 O O . SER B 1 394 ? 14.531 -8.945 2.609 1 94.94 394 SER B O 1
ATOM 6283 N N . HIS B 1 395 ? 15.367 -10.938 2.729 1 94.75 395 HIS B N 1
ATOM 6284 C CA . HIS B 1 395 ? 16.672 -10.469 3.178 1 94.75 395 HIS B CA 1
ATOM 6285 C C . HIS B 1 395 ? 17.469 -9.859 2.025 1 94.75 395 HIS B C 1
ATOM 6287 O O . HIS B 1 395 ? 18.172 -8.859 2.209 1 94.75 395 HIS B O 1
ATOM 6293 N N . ALA B 1 396 ? 17.328 -10.477 0.903 1 96.75 396 ALA B N 1
ATOM 6294 C CA . ALA B 1 396 ? 18 -9.93 -0.27 1 96.75 396 ALA B CA 1
ATOM 6295 C C . ALA B 1 396 ? 17.453 -8.547 -0.625 1 96.75 396 ALA B C 1
ATOM 6297 O O . ALA B 1 396 ? 18.219 -7.652 -0.996 1 96.75 396 ALA B O 1
ATOM 6298 N N . LEU B 1 397 ? 16.172 -8.43 -0.497 1 95.5 397 LEU B N 1
ATOM 6299 C CA . LEU B 1 397 ? 15.523 -7.168 -0.841 1 95.5 397 LEU B CA 1
ATOM 6300 C C . LEU B 1 397 ? 16.047 -6.031 0.024 1 95.5 397 LEU B C 1
ATOM 6302 O O . LEU B 1 397 ? 16.375 -4.953 -0.486 1 95.5 397 LEU B O 1
ATOM 6306 N N . GLU B 1 398 ? 16.156 -6.254 1.275 1 91.81 398 GLU B N 1
ATOM 6307 C CA . GLU B 1 398 ? 16.672 -5.238 2.186 1 91.81 398 GLU B CA 1
ATOM 6308 C C . GLU B 1 398 ? 18.094 -4.84 1.816 1 91.81 398 GLU B C 1
ATOM 6310 O O . GLU B 1 398 ? 18.438 -3.654 1.802 1 91.81 398 GLU B O 1
ATOM 6315 N N . LEU B 1 399 ? 18.844 -5.777 1.479 1 95.25 399 LEU B N 1
ATOM 6316 C CA . LEU B 1 399 ? 20.234 -5.535 1.128 1 95.25 399 LEU B CA 1
ATOM 6317 C C . LEU B 1 399 ? 20.344 -4.82 -0.216 1 95.25 399 LEU B C 1
ATOM 6319 O O . LEU B 1 399 ? 21.188 -3.93 -0.387 1 95.25 399 LEU B O 1
ATOM 6323 N N . LEU B 1 400 ? 19.5 -5.195 -1.111 1 96 400 LEU B N 1
ATOM 6324 C CA . LEU B 1 400 ? 19.516 -4.566 -2.428 1 96 400 LEU B CA 1
ATOM 6325 C C . LEU B 1 400 ? 19.062 -3.115 -2.344 1 96 400 LEU B C 1
ATOM 6327 O O . LEU B 1 400 ? 19.641 -2.238 -2.99 1 96 400 LEU B O 1
ATOM 6331 N N . ARG B 1 401 ? 18.031 -2.846 -1.559 1 93.06 401 ARG B N 1
ATOM 6332 C CA . ARG B 1 401 ? 17.578 -1.47 -1.379 1 93.06 401 ARG B CA 1
ATOM 6333 C C . ARG B 1 401 ? 18.656 -0.621 -0.723 1 93.06 401 ARG B C 1
ATOM 6335 O O . ARG B 1 401 ? 18.906 0.511 -1.144 1 93.06 401 ARG B O 1
ATOM 6342 N N . ASP B 1 402 ? 19.312 -1.186 0.276 1 90.94 402 ASP B N 1
ATOM 6343 C CA . ASP B 1 402 ? 20.391 -0.471 0.958 1 90.94 402 ASP B CA 1
ATOM 6344 C C . ASP B 1 402 ? 21.547 -0.176 0.004 1 90.94 402 ASP B C 1
ATOM 6346 O O . ASP B 1 402 ? 22.094 0.928 0.008 1 90.94 402 ASP B O 1
ATOM 6350 N N . SER B 1 403 ? 21.828 -1.12 -0.835 1 93.31 403 SER B N 1
ATOM 6351 C CA . SER B 1 403 ? 22.969 -0.992 -1.727 1 93.31 403 SER B CA 1
ATOM 6352 C C . SER B 1 403 ? 22.641 -0.135 -2.941 1 93.31 403 SER B C 1
ATOM 6354 O O . SER B 1 403 ? 23.391 0.779 -3.291 1 93.31 403 SER B O 1
ATOM 6356 N N . MET B 1 404 ? 21.5 -0.325 -3.529 1 94.62 404 MET B N 1
ATOM 6357 C CA . MET B 1 404 ? 21.156 0.323 -4.793 1 94.62 404 MET B CA 1
ATOM 6358 C C . MET B 1 404 ? 20.656 1.741 -4.555 1 94.62 404 MET B C 1
ATOM 6360 O O . MET B 1 404 ? 21 2.66 -5.301 1 94.62 404 MET B O 1
ATOM 6364 N N . LEU B 1 405 ? 19.891 1.931 -3.494 1 91.88 405 LEU B N 1
ATOM 6365 C CA . LEU B 1 405 ? 19.156 3.189 -3.352 1 91.88 405 LEU B CA 1
ATOM 6366 C C . LEU B 1 405 ? 19.812 4.07 -2.289 1 91.88 405 LEU B C 1
ATOM 6368 O O . LEU B 1 405 ? 19.953 5.281 -2.482 1 91.88 405 LEU B O 1
ATOM 6372 N N . ARG B 1 406 ? 20.203 3.451 -1.207 1 88.12 406 ARG B N 1
ATOM 6373 C CA . ARG B 1 406 ? 20.734 4.238 -0.101 1 88.12 406 ARG B CA 1
ATOM 6374 C C . ARG B 1 406 ? 22.25 4.41 -0.23 1 88.12 406 ARG B C 1
ATOM 6376 O O . ARG B 1 406 ? 22.828 5.293 0.402 1 88.12 406 ARG B O 1
ATOM 6383 N N . GLY B 1 407 ? 22.859 3.576 -0.991 1 88.25 407 GLY B N 1
ATOM 6384 C CA . GLY B 1 407 ? 24.297 3.652 -1.16 1 88.25 407 GLY B CA 1
ATOM 6385 C C . GLY B 1 407 ? 25.062 3.172 0.056 1 88.25 407 GLY B C 1
ATOM 6386 O O . GLY B 1 407 ? 26.188 3.621 0.305 1 88.25 407 GLY B O 1
ATOM 6387 N N . LEU B 1 408 ? 24.438 2.299 0.797 1 86.62 408 LEU B N 1
ATOM 6388 C CA . LEU B 1 408 ? 25.062 1.776 2.01 1 86.62 408 LEU B CA 1
ATOM 6389 C C . LEU B 1 408 ? 25.891 0.531 1.704 1 86.62 408 LEU B C 1
ATOM 6391 O O . LEU B 1 408 ? 25.547 -0.237 0.801 1 86.62 408 LEU B O 1
ATOM 6395 N N . PRO B 1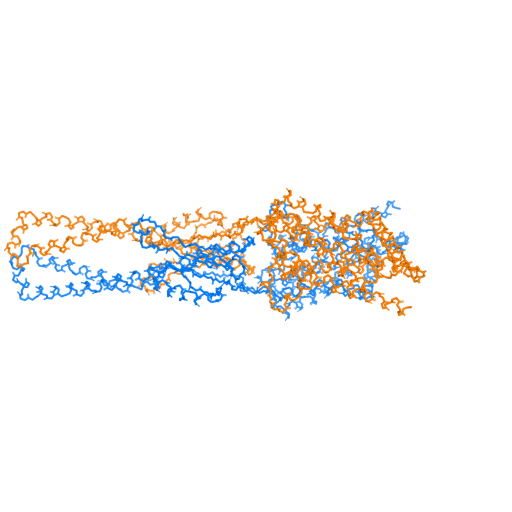 409 ? 26.922 0.407 2.432 1 85.88 409 PRO B N 1
ATOM 6396 C CA . PRO B 1 409 ? 27.672 -0.843 2.285 1 85.88 409 PRO B CA 1
ATOM 6397 C C . PRO B 1 409 ? 26.906 -2.051 2.834 1 85.88 409 PRO B C 1
ATOM 6399 O O . PRO B 1 409 ? 25.875 -1.893 3.482 1 85.88 409 PRO B O 1
ATOM 6402 N N . LEU B 1 410 ? 27.469 -3.195 2.541 1 88.94 410 LEU B N 1
ATOM 6403 C CA . LEU B 1 410 ? 26.812 -4.426 2.975 1 88.94 410 LEU B CA 1
ATOM 6404 C C . LEU B 1 410 ? 26.828 -4.547 4.492 1 88.94 410 LEU B C 1
ATOM 6406 O O . LEU B 1 410 ? 27.906 -4.57 5.102 1 88.94 410 LEU B O 1
ATOM 6410 N N . ALA B 1 411 ? 25.641 -4.531 5.008 1 84.5 411 ALA B N 1
ATOM 6411 C CA . ALA B 1 411 ? 25.531 -4.727 6.453 1 84.5 411 ALA B CA 1
ATOM 6412 C C . ALA B 1 411 ? 25.828 -6.172 6.832 1 84.5 411 ALA B C 1
ATOM 6414 O O . ALA B 1 411 ? 25.375 -7.102 6.168 1 84.5 411 ALA B O 1
ATOM 6415 N N . ALA B 1 412 ? 26.484 -6.418 7.848 1 84.75 412 ALA B N 1
ATOM 6416 C CA . ALA B 1 412 ? 26.953 -7.742 8.25 1 84.75 412 ALA B CA 1
ATOM 6417 C C . ALA B 1 412 ? 25.797 -8.625 8.703 1 84.75 412 ALA B C 1
ATOM 6419 O O . ALA B 1 412 ? 25.75 -9.812 8.383 1 84.75 412 ALA B O 1
ATOM 6420 N N . GLY B 1 413 ? 24.922 -8.062 9.406 1 83.06 413 GLY B N 1
ATOM 6421 C CA . GLY B 1 413 ? 23.812 -8.828 9.953 1 83.06 413 GLY B CA 1
ATOM 6422 C C . GLY B 1 413 ? 22.938 -9.445 8.883 1 83.06 413 GLY B C 1
ATOM 6423 O O . GLY B 1 413 ? 22.875 -10.672 8.758 1 83.06 413 GLY B O 1
ATOM 6424 N N . PRO B 1 414 ? 22.484 -8.609 8.016 1 84.75 414 PRO B N 1
ATOM 6425 C CA . PRO B 1 414 ? 21.578 -9.117 6.984 1 84.75 414 PRO B CA 1
ATOM 6426 C C . PRO B 1 414 ? 22.266 -10.07 6.008 1 84.75 414 PRO B C 1
ATOM 6428 O O . PRO B 1 414 ? 21.688 -11.078 5.609 1 84.75 414 PRO B O 1
ATOM 6431 N N . ILE B 1 415 ? 23.5 -9.797 5.641 1 91.38 415 ILE B N 1
ATOM 6432 C CA . ILE B 1 415 ? 24.203 -10.672 4.699 1 91.38 415 ILE B CA 1
ATOM 6433 C C . ILE B 1 415 ? 24.5 -12.016 5.367 1 91.38 415 ILE B C 1
ATOM 6435 O O . ILE B 1 415 ? 24.422 -13.062 4.727 1 91.38 415 ILE B O 1
ATOM 6439 N N . ALA B 1 416 ? 24.844 -11.945 6.645 1 93.69 416 ALA B N 1
ATOM 6440 C CA . ALA B 1 416 ? 25.078 -13.188 7.387 1 93.69 416 ALA B CA 1
ATOM 6441 C C . ALA B 1 416 ? 23.812 -14.031 7.457 1 93.69 416 ALA B C 1
ATOM 6443 O O . ALA B 1 416 ? 23.875 -15.266 7.363 1 93.69 416 ALA B O 1
ATOM 6444 N N . THR B 1 417 ? 22.734 -13.422 7.617 1 93.81 417 THR B N 1
ATOM 6445 C CA . THR B 1 417 ? 21.469 -14.133 7.66 1 93.81 417 THR B CA 1
ATOM 6446 C C . THR B 1 417 ? 21.172 -14.805 6.32 1 93.81 417 THR B C 1
ATOM 6448 O O . THR B 1 417 ? 20.766 -15.961 6.277 1 93.81 417 THR B O 1
ATOM 6451 N N . LEU B 1 418 ? 21.406 -14.094 5.254 1 95.38 418 LEU B N 1
ATOM 6452 C CA . LEU B 1 418 ? 21.156 -14.625 3.92 1 95.38 418 LEU B CA 1
ATOM 6453 C C . LEU B 1 418 ? 22.094 -15.789 3.611 1 95.38 418 LEU B C 1
ATOM 6455 O O . LEU B 1 418 ? 21.656 -16.812 3.094 1 95.38 418 LEU B O 1
ATOM 6459 N N . VAL B 1 419 ? 23.344 -15.68 4.008 1 95.56 419 VAL B N 1
ATOM 6460 C CA . VAL B 1 419 ? 24.328 -16.75 3.809 1 95.56 419 VAL B CA 1
ATOM 6461 C C . VAL B 1 419 ? 23.984 -17.938 4.699 1 95.56 419 VAL B C 1
ATOM 6463 O O . VAL B 1 419 ? 24.078 -19.094 4.27 1 95.56 419 VAL B O 1
ATOM 6466 N N . GLY B 1 420 ? 23.625 -17.578 5.926 1 96.62 420 GLY B N 1
ATOM 6467 C CA . GLY B 1 420 ? 23.188 -18.641 6.816 1 96.62 420 GLY B CA 1
ATOM 6468 C C . GLY B 1 420 ? 21.984 -19.406 6.277 1 96.62 420 GLY B C 1
ATOM 6469 O O . GLY B 1 420 ? 21.953 -20.641 6.363 1 96.62 420 GLY B O 1
ATOM 6470 N N . MET B 1 421 ? 21.094 -18.766 5.695 1 96.31 421 MET B N 1
ATOM 6471 C CA . MET B 1 421 ? 19.922 -19.391 5.09 1 96.31 421 MET B CA 1
ATOM 6472 C C . MET B 1 421 ? 20.328 -20.281 3.924 1 96.31 421 MET B C 1
ATOM 6474 O O . MET B 1 421 ? 19.781 -21.375 3.752 1 96.31 421 MET B O 1
ATOM 6478 N N . ALA B 1 422 ? 21.25 -19.781 3.141 1 95.81 422 ALA B N 1
ATOM 6479 C CA . ALA B 1 422 ? 21.766 -20.562 2.021 1 95.81 422 ALA B CA 1
ATOM 6480 C C . ALA B 1 422 ? 22.375 -21.875 2.51 1 95.81 422 ALA B C 1
ATOM 6482 O O . ALA B 1 422 ? 22.047 -22.953 1.991 1 95.81 422 ALA B O 1
ATOM 6483 N N . VAL B 1 423 ? 23.172 -21.781 3.518 1 95.31 423 VAL B N 1
ATOM 6484 C CA . VAL B 1 423 ? 23.859 -22.953 4.059 1 95.31 423 VAL B CA 1
ATOM 6485 C C . VAL B 1 423 ? 22.828 -23.906 4.652 1 95.31 423 VAL B C 1
ATOM 6487 O O . VAL B 1 423 ? 22.875 -25.109 4.379 1 95.31 423 VAL B O 1
ATOM 6490 N N . ASP B 1 424 ? 21.906 -23.375 5.387 1 95.81 424 ASP B N 1
ATOM 6491 C CA . ASP B 1 424 ? 20.906 -24.203 6.055 1 95.81 424 ASP B CA 1
ATOM 6492 C C . ASP B 1 424 ? 20 -24.906 5.039 1 95.81 424 ASP B C 1
ATOM 6494 O O . ASP B 1 424 ? 19.797 -26.125 5.121 1 95.81 424 ASP B O 1
ATOM 6498 N N . THR B 1 425 ? 19.469 -24.203 4.113 1 94.56 425 THR B N 1
ATOM 6499 C CA . THR B 1 425 ? 18.516 -24.766 3.176 1 94.56 425 THR B CA 1
ATOM 6500 C C . THR B 1 425 ? 19.188 -25.781 2.25 1 94.56 425 THR B C 1
ATOM 6502 O O . THR B 1 425 ? 18.609 -26.828 1.957 1 94.56 425 THR B O 1
ATOM 6505 N N . ILE B 1 426 ? 20.391 -25.5 1.805 1 92.56 426 ILE B N 1
ATOM 6506 C CA . ILE B 1 426 ? 21.125 -26.438 0.956 1 92.56 426 ILE B CA 1
ATOM 6507 C C . ILE B 1 426 ? 21.484 -27.688 1.756 1 92.56 426 ILE B C 1
ATOM 6509 O O . ILE B 1 426 ? 21.344 -28.812 1.265 1 92.56 426 ILE B O 1
ATOM 6513 N N . ALA B 1 427 ? 21.922 -27.438 2.996 1 93.06 427 ALA B N 1
ATOM 6514 C CA . ALA B 1 427 ? 22.297 -28.562 3.846 1 93.06 427 ALA B CA 1
ATOM 6515 C C . ALA B 1 427 ? 21.109 -29.469 4.125 1 93.06 427 ALA B C 1
ATOM 6517 O O . ALA B 1 427 ? 21.188 -30.688 3.971 1 93.06 427 ALA B O 1
ATOM 6518 N N . ILE B 1 428 ? 20.031 -28.891 4.473 1 93.06 428 ILE B N 1
ATOM 6519 C CA . ILE B 1 428 ? 18.828 -29.672 4.781 1 93.06 428 ILE B CA 1
ATOM 6520 C C . ILE B 1 428 ? 18.312 -30.359 3.518 1 93.06 428 ILE B C 1
ATOM 6522 O O . ILE B 1 428 ? 17.969 -31.531 3.543 1 93.06 428 ILE B O 1
ATOM 6526 N N . GLY B 1 429 ? 18.266 -29.578 2.447 1 88.56 429 GLY B N 1
ATOM 6527 C CA . GLY B 1 429 ? 17.844 -30.156 1.182 1 88.56 429 GLY B CA 1
ATOM 6528 C C . GLY B 1 429 ? 18.703 -31.297 0.718 1 88.56 429 GLY B C 1
ATOM 6529 O O . GLY B 1 429 ? 18.188 -32.312 0.262 1 88.56 429 GLY B O 1
ATOM 6530 N N . SER B 1 430 ? 19.984 -31.234 0.911 1 85.12 430 SER B N 1
ATOM 6531 C CA . SER B 1 430 ? 20.922 -32.281 0.53 1 85.12 430 SER B CA 1
ATOM 6532 C C . SER B 1 430 ? 20.797 -33.5 1.438 1 85.12 430 SER B C 1
ATOM 6534 O O . SER B 1 430 ? 20.859 -34.625 0.972 1 85.12 430 SER B O 1
ATOM 6536 N N . TRP B 1 431 ? 20.625 -33.156 2.635 1 87.56 431 TRP B N 1
ATOM 6537 C CA . TRP B 1 431 ? 20.5 -34.25 3.607 1 87.56 431 TRP B CA 1
ATOM 6538 C C . TRP B 1 431 ? 19.234 -35.094 3.338 1 87.56 431 TRP B C 1
ATOM 6540 O O . TRP B 1 431 ? 19.297 -36.312 3.355 1 87.56 431 TRP B O 1
ATOM 6550 N N . LEU B 1 432 ? 18.203 -34.406 3.062 1 85.44 432 LEU B N 1
ATOM 6551 C CA . LEU B 1 432 ? 16.953 -35.094 2.777 1 85.44 432 LEU B CA 1
ATOM 6552 C C . LEU B 1 432 ? 17.047 -35.875 1.47 1 85.44 432 LEU B C 1
ATOM 6554 O O . LEU B 1 432 ? 16.469 -36.969 1.344 1 85.44 432 LEU B O 1
ATOM 6558 N N . ALA B 1 433 ? 17.797 -35.406 0.546 1 78.69 433 ALA B N 1
ATOM 6559 C CA . ALA B 1 433 ? 17.984 -36.062 -0.738 1 78.69 433 ALA B CA 1
ATOM 6560 C C . ALA B 1 433 ? 18.812 -37.344 -0.577 1 78.69 433 ALA B C 1
ATOM 6562 O O . ALA B 1 433 ? 18.5 -38.375 -1.179 1 78.69 433 ALA B O 1
ATOM 6563 N N . ILE B 1 434 ? 19.781 -37.312 0.284 1 77.25 434 ILE B N 1
ATOM 6564 C CA . ILE B 1 434 ? 20.672 -38.438 0.527 1 77.25 434 ILE B CA 1
ATOM 6565 C C . ILE B 1 434 ? 19.938 -39.531 1.296 1 77.25 434 ILE B C 1
ATOM 6567 O O . ILE B 1 434 ? 20.078 -40.719 1.002 1 77.25 434 ILE B O 1
ATOM 6571 N N . ARG B 1 435 ? 19.125 -39.062 2.152 1 78.56 435 ARG B N 1
ATOM 6572 C CA . ARG B 1 435 ? 18.391 -40.031 2.959 1 78.56 435 ARG B CA 1
ATOM 6573 C C . ARG B 1 435 ? 17.359 -40.781 2.113 1 78.56 435 ARG B C 1
ATOM 6575 O O . ARG B 1 435 ? 17.094 -41.969 2.342 1 78.56 435 ARG B O 1
ATOM 6582 N N . GLU B 1 436 ? 16.703 -40.125 1.244 1 72.5 436 GLU B N 1
ATOM 6583 C CA . GLU B 1 436 ? 15.719 -40.75 0.369 1 72.5 436 GLU B CA 1
ATOM 6584 C C . GLU B 1 436 ? 16.375 -41.75 -0.561 1 72.5 436 GLU B C 1
ATOM 6586 O O . GLU B 1 436 ? 15.758 -42.781 -0.907 1 72.5 436 GLU B O 1
ATOM 6591 N N . GLU B 1 437 ? 17.516 -41.438 -0.948 1 62.81 437 GLU B N 1
ATOM 6592 C CA . GLU B 1 437 ? 18.25 -42.344 -1.813 1 62.81 437 GLU B CA 1
ATOM 6593 C C . GLU B 1 437 ? 18.641 -43.625 -1.057 1 62.81 437 GLU B C 1
ATOM 6595 O O . GLU B 1 437 ? 18.703 -44.719 -1.639 1 62.81 437 GLU B O 1
ATOM 6600 N N . HIS B 1 438 ? 18.922 -43.375 0.221 1 58.56 438 HIS B N 1
ATOM 6601 C CA . HIS B 1 438 ? 19.297 -44.531 0.998 1 58.56 438 HIS B CA 1
ATOM 6602 C C . HIS B 1 438 ? 18.078 -45.344 1.397 1 58.56 438 HIS B C 1
ATOM 6604 O O . HIS B 1 438 ? 18.172 -46.562 1.652 1 58.56 438 HIS B O 1
ATOM 6610 N N . ARG B 1 439 ? 16.906 -44.719 1.598 1 52.06 439 ARG B N 1
ATOM 6611 C CA . ARG B 1 439 ? 15.727 -45.5 1.997 1 52.06 439 ARG B CA 1
ATOM 6612 C C . ARG B 1 439 ? 15.148 -46.25 0.814 1 52.06 439 ARG B C 1
ATOM 6614 O O . ARG B 1 439 ? 14.359 -47.188 0.997 1 52.06 439 ARG B O 1
ATOM 6621 N N . GLY B 1 440 ? 15.242 -45.812 -0.371 1 44.97 440 GLY B N 1
ATOM 6622 C CA . GLY B 1 440 ? 14.828 -46.719 -1.448 1 44.97 440 GLY B CA 1
ATOM 6623 C C . GLY B 1 440 ? 15.914 -47.688 -1.871 1 44.97 440 GLY B C 1
ATOM 6624 O O . GLY B 1 440 ? 17.094 -47.469 -1.563 1 44.97 440 GLY B O 1
#

pLDDT: mean 82.29, std 11.75, range [44.97, 97.56]

Foldseek 3Di:
DVVVVVVVVVLVVLLQVLLVVLLVVVVVCVVCVCCQQVVLLVVLLCVLVVDDQDDAAFEEEEAAAPPCVVVVVVVVVLCVVVVRHYDYPYYYNDPVVRVVCQVVVVGFKYKYWAHCQPVQVVVVHGTDIDIDGNDPPPVVVVVVVVVVVVSVLVVQLVVQLVVLQVVLVVLVVVLVVLVVVVVVLPDPNVVVVCVPDPDNPVVVVVVSVVSNVVSVVSNPDRSSCVSPVDDDDDADLLHDAGSLQLLLLLSLLLSLLLVLLLSLLLVLLVCVVVVCVVVCLVPPNDLVSSLSSSLVNSLVVSLVVSVVSVVCSCVPVVFAQLQDPVQLSLLSSLLSLLSSLNSLVQSVVANHNVSSNVVSVVLSVLCCVQLCNVHHLVPDDPVSNVSNLLHLSSLSSVSCCCRGRRNDGGDPVSSVSSNVSSCVSNVVSSVVVVVVSVVD/DVVVVVVVVVLVVLLQVLLVVLLVVVVVCVVCVCCQQVVLLVVLLCVLVVDDQDDAAFEEEEAAAPPCVVVVVVVVVLCVVVVRHYDYPYYYNDPPVRVVCQVVVVGFKYKYWAHCQPVQVVVVHGTDIDIDGDDPPPVVVVVVVVVVVVSVLVVQLVVQLVVLQVVLVVLVVVLVVLVVVVVVLPDPNVVVVCVPDPDNPVVVVVVSVVSNVVSVVSNPDRSSCVSPVDDDDDADPLHDATSLQLLLLLSLLLSLLLVLLLSLLLVLLVCVVVVCVVVCLVPPNDLVSSLSSSLVNSLVVSLVVSVVSVVCSCVPVVFAQLQDPVQLSLLSSLLSLLSSLNSLVQSVVANHNVSSNVVSVVLSVLCCVQLCNVHHLVPDDPVSNVSNLLHLSSLSSVSCCCRGRRNDGGDPVSSVSSNVSSCVSNVVSSVVVVVVSVVD

Organism: NCBI:txid1608957

InterPro domains:
  IPR013525 ABC-2 type transporter, transmembrane domain [PF12698] (32-428)
  IPR047817 ABC-2 type transporter, transmembrane domain, bacterial-type [PS51012] (206-436)
  IPR051449 ABC-2 integral membrane transporter component [PTHR30294] (18-410)

Radius of gyration: 37.15 Å; Cα contacts (8 Å, |Δi|>4): 1287; chains: 2; bounding box: 93×123×84 Å

Nearest PDB structures (foldseek):
  8dku-assembly1_B  TM=5.302E-01  e=5.230E-04  Aquifex aeolicus VF5
  7k2t-assembly1_B  TM=6.634E-01  e=5.417E-03  Aquifex aeolicus VF5
  6oih-assembly1_D  TM=6.553E-01  e=8.491E-03  Aquifex aeolicus VF5
  6m96-assembly1_B-2  TM=5.223E-01  e=1.392E-02  Aquifex aeolicus VF5
  6oih-assembly2_C  TM=6.186E-01  e=4.096E-02  Aquifex aeolicus VF5